Protein AF-0000000072253748 (afdb_homodimer)

Nearest PDB structures (foldseek):
  5ca9-assembly1_A  TM=7.718E-01  e=3.850E-28  Candida albicans SC5314
  5ca8-assembly1_A  TM=3.790E-01  e=5.786E-26  Candida albicans SC5314
  8r1a-assembly1_A  TM=4.285E-01  e=2.400E-09  Homo sapiens
  2b8w-assembly1_B  TM=6.652E-01  e=2.259E-06  Homo sapiens
  2b92-assembly1_B  TM=6.775E-01  e=3.534E-06  Homo sapiens

Structure (mmCIF, N/CA/C/O backbone):
data_AF-0000000072253748-model_v1
#
loop_
_entity.id
_entity.type
_entity.pdbx_description
1 polymer 'Protein SEY1 homolog'
#
loop_
_atom_site.group_PDB
_atom_site.id
_atom_site.type_symbol
_atom_site.label_atom_id
_atom_site.label_alt_id
_atom_site.label_comp_id
_atom_site.label_asym_id
_atom_site.label_entity_id
_atom_site.label_seq_id
_atom_site.pdbx_PDB_ins_code
_atom_site.Cartn_x
_atom_site.Cartn_y
_atom_site.Cartn_z
_atom_site.occupancy
_atom_site.B_iso_or_equiv
_atom_site.auth_seq_id
_atom_site.auth_comp_id
_atom_site.auth_asym_id
_atom_site.auth_atom_id
_atom_site.pdbx_PDB_model_num
ATOM 1 N N . MET A 1 1 ? 25.328 -43.688 2.434 1 26.34 1 MET A N 1
ATOM 2 C CA . MET A 1 1 ? 26.219 -44.625 1.744 1 26.34 1 MET A CA 1
ATOM 3 C C . MET A 1 1 ? 26.547 -44.125 0.342 1 26.34 1 MET A C 1
ATOM 5 O O . MET A 1 1 ? 25.719 -43.469 -0.3 1 26.34 1 MET A O 1
ATOM 9 N N . ASP A 1 2 ? 27.859 -44.031 0.056 1 29.77 2 ASP A N 1
ATOM 10 C CA . ASP A 1 2 ? 28.844 -43.562 -0.924 1 29.77 2 ASP A CA 1
ATOM 11 C C . ASP A 1 2 ? 28.625 -44.25 -2.277 1 29.77 2 ASP A C 1
ATOM 13 O O . ASP A 1 2 ? 29.281 -45.25 -2.592 1 29.77 2 ASP A O 1
ATOM 17 N N . SER A 1 3 ? 27.453 -44.375 -2.635 1 33.81 3 SER A N 1
ATOM 18 C CA . SER A 1 3 ? 27.125 -44.969 -3.918 1 33.81 3 SER A CA 1
ATOM 19 C C . SER A 1 3 ? 27.875 -44.281 -5.062 1 33.81 3 SER A C 1
ATOM 21 O O . SER A 1 3 ? 27.75 -44.719 -6.219 1 33.81 3 SER A O 1
ATOM 23 N N . ASN A 1 4 ? 28.453 -43.125 -4.762 1 35.62 4 ASN A N 1
ATOM 24 C CA . ASN A 1 4 ? 29.094 -42.25 -5.754 1 35.62 4 ASN A CA 1
ATOM 25 C C . ASN A 1 4 ? 30.422 -42.844 -6.234 1 35.62 4 ASN A C 1
ATOM 27 O O . ASN A 1 4 ? 31.031 -42.344 -7.18 1 35.62 4 ASN A O 1
ATOM 31 N N . GLN A 1 5 ? 31.234 -43.469 -5.355 1 36.19 5 GLN A N 1
ATOM 32 C CA . GLN A 1 5 ? 32.625 -43.844 -5.621 1 36.19 5 GLN A CA 1
ATOM 33 C C . GLN A 1 5 ? 32.688 -44.938 -6.695 1 36.19 5 GLN A C 1
ATOM 35 O O . GLN A 1 5 ? 33.719 -45.062 -7.363 1 36.19 5 GLN A O 1
ATOM 40 N N . ASN A 1 6 ? 31.875 -46.031 -6.637 1 34.84 6 ASN A N 1
ATOM 41 C CA . ASN A 1 6 ? 32.031 -47.219 -7.484 1 34.84 6 ASN A CA 1
ATOM 42 C C . ASN A 1 6 ? 31.781 -46.875 -8.953 1 34.84 6 ASN A C 1
ATOM 44 O O . ASN A 1 6 ? 31.688 -47.781 -9.789 1 34.84 6 ASN A O 1
ATOM 48 N N . ARG A 1 7 ? 31.422 -45.594 -9.281 1 41.78 7 ARG A N 1
ATOM 49 C CA . ARG A 1 7 ? 30.953 -45.344 -10.641 1 41.78 7 ARG A CA 1
ATOM 50 C C . ARG A 1 7 ? 32.125 -45.031 -11.562 1 41.78 7 ARG A C 1
ATOM 52 O O . ARG A 1 7 ? 31.922 -44.719 -12.742 1 41.78 7 ARG A O 1
ATOM 59 N N . SER A 1 8 ? 33.188 -44.812 -11.125 1 44.25 8 SER A N 1
ATOM 60 C CA . SER A 1 8 ? 34.312 -44.5 -11.992 1 44.25 8 SER A CA 1
ATOM 61 C C . SER A 1 8 ? 34.656 -45.656 -12.906 1 44.25 8 SER A C 1
ATOM 63 O O . SER A 1 8 ? 35.062 -45.469 -14.055 1 44.25 8 SER A O 1
ATOM 65 N N . SER A 1 9 ? 34.625 -46.875 -12.414 1 47.03 9 SER A N 1
ATOM 66 C CA . SER A 1 9 ? 35.125 -47.969 -13.242 1 47.03 9 SER A CA 1
ATOM 67 C C . SER A 1 9 ? 34.188 -48.281 -14.383 1 47.03 9 SER A C 1
ATOM 69 O O . SER A 1 9 ? 34.531 -49.031 -15.305 1 47.03 9 SER A O 1
ATOM 71 N N . SER A 1 10 ? 33 -47.812 -14.344 1 61.09 10 SER A N 1
ATOM 72 C CA . SER A 1 10 ? 31.938 -48.344 -15.203 1 61.09 10 SER A CA 1
ATOM 73 C C . SER A 1 10 ? 31.766 -47.5 -16.453 1 61.09 10 SER A C 1
ATOM 75 O O . SER A 1 10 ? 30.891 -47.781 -17.281 1 61.09 10 SER A O 1
ATOM 77 N N . GLY A 1 11 ? 32.719 -46.594 -16.891 1 84.06 11 GLY A N 1
ATOM 78 C CA . GLY A 1 11 ? 32.656 -45.781 -18.094 1 84.06 11 GLY A CA 1
ATOM 79 C C . GLY A 1 11 ? 31.562 -44.719 -18.031 1 84.06 11 GLY A C 1
ATOM 80 O O . GLY A 1 11 ? 31.062 -44.281 -19.078 1 84.06 11 GLY A O 1
ATOM 81 N N . LEU A 1 12 ? 31.062 -44.406 -16.812 1 94.12 12 LEU A N 1
ATOM 82 C CA . LEU A 1 12 ? 30.031 -43.406 -16.625 1 94.12 12 LEU A CA 1
ATOM 83 C C . LEU A 1 12 ? 30.438 -42.406 -15.531 1 94.12 12 LEU A C 1
ATOM 85 O O . LEU A 1 12 ? 31.219 -42.75 -14.633 1 94.12 12 LEU A O 1
ATOM 89 N N . VAL A 1 13 ? 30 -41.125 -15.57 1 95.5 13 VAL A N 1
ATOM 90 C CA . VAL A 1 13 ? 30.25 -40.125 -14.547 1 95.5 13 VAL A CA 1
ATOM 91 C C . VAL A 1 13 ? 29 -39.281 -14.344 1 95.5 13 VAL A C 1
ATOM 93 O O . VAL A 1 13 ? 28.297 -38.969 -15.305 1 95.5 13 VAL A O 1
ATOM 96 N N . GLU A 1 14 ? 28.688 -39 -13.102 1 96.12 14 GLU A N 1
ATOM 97 C CA . GLU A 1 14 ? 27.625 -38.062 -12.781 1 96.12 14 GLU A CA 1
ATOM 98 C C . GLU A 1 14 ? 28.094 -36.594 -12.914 1 96.12 14 GLU A C 1
ATOM 100 O O . GLU A 1 14 ? 29.016 -36.188 -12.211 1 96.12 14 GLU A O 1
ATOM 105 N N . ILE A 1 15 ? 27.5 -35.844 -13.75 1 96.19 15 ILE A N 1
ATOM 106 C CA . ILE A 1 15 ? 27.938 -34.469 -14 1 96.19 15 ILE A CA 1
ATOM 107 C C . ILE A 1 15 ? 27.141 -33.5 -13.109 1 96.19 15 ILE A C 1
ATOM 109 O O . ILE A 1 15 ? 27.688 -32.531 -12.617 1 96.19 15 ILE A O 1
ATOM 113 N N . ILE A 1 16 ? 25.859 -33.75 -13 1 96.69 16 ILE A N 1
ATOM 114 C CA . ILE A 1 16 ? 24.984 -32.969 -12.141 1 96.69 16 ILE A CA 1
ATOM 115 C C . ILE A 1 16 ? 24.234 -33.875 -11.18 1 96.69 16 ILE A C 1
ATOM 117 O O . ILE A 1 16 ? 23.594 -34.844 -11.602 1 96.69 16 ILE A O 1
ATOM 121 N N . SER A 1 17 ? 24.219 -33.594 -9.984 1 93.81 17 SER A N 1
ATOM 122 C CA . SER A 1 17 ? 23.609 -34.438 -8.961 1 93.81 17 SER A CA 1
ATOM 123 C C . SER A 1 17 ? 22.109 -34.156 -8.859 1 93.81 17 SER A C 1
ATOM 125 O O . SER A 1 17 ? 21.594 -33.219 -9.469 1 93.81 17 SER A O 1
ATOM 127 N N . TYR A 1 18 ? 21.469 -35 -8.062 1 88.62 18 TYR A N 1
ATOM 128 C CA . TYR A 1 18 ? 20.047 -34.906 -7.766 1 88.62 18 TYR A CA 1
ATOM 129 C C . TYR A 1 18 ? 19.703 -33.594 -7.074 1 88.62 18 TYR A C 1
ATOM 131 O O . TYR A 1 18 ? 18.609 -33.031 -7.262 1 88.62 18 TYR A O 1
ATOM 139 N N . THR A 1 19 ? 20.672 -33 -6.355 1 90.06 19 THR A N 1
ATOM 140 C CA . THR A 1 19 ? 20.5 -31.75 -5.617 1 90.06 19 THR A CA 1
ATOM 141 C C . THR A 1 19 ? 21.031 -30.578 -6.418 1 90.06 19 THR A C 1
ATOM 143 O O . THR A 1 19 ? 21.297 -29.516 -5.855 1 90.06 19 THR A O 1
ATOM 146 N N . GLU A 1 20 ? 21.375 -30.781 -7.727 1 91.56 20 GLU A N 1
ATOM 147 C CA . GLU A 1 20 ? 21.688 -29.75 -8.703 1 91.56 20 GLU A CA 1
ATOM 148 C C . GLU A 1 20 ? 23.125 -29.234 -8.516 1 91.56 20 GLU A C 1
ATOM 150 O O . GLU A 1 20 ? 23.406 -28.078 -8.805 1 91.56 20 GLU A O 1
ATOM 155 N N . GLU A 1 21 ? 23.984 -30.094 -7.992 1 94.31 21 GLU A N 1
ATOM 156 C CA . GLU A 1 21 ? 25.391 -29.75 -7.867 1 94.31 21 GLU A CA 1
ATOM 157 C C . GLU A 1 21 ? 26.188 -30.203 -9.086 1 94.31 21 GLU A C 1
ATOM 159 O O . GLU A 1 21 ? 26.016 -31.328 -9.555 1 94.31 21 GLU A O 1
ATOM 164 N N . PHE A 1 22 ? 27.016 -29.359 -9.578 1 96.56 22 PHE A N 1
ATOM 165 C CA . PHE A 1 22 ? 27.859 -29.688 -10.727 1 96.56 22 PHE A CA 1
ATOM 166 C C . PHE A 1 22 ? 29.172 -30.297 -10.273 1 96.56 22 PHE A C 1
ATOM 168 O O . PHE A 1 22 ? 29.906 -29.719 -9.469 1 96.56 22 PHE A O 1
ATOM 175 N N . HIS A 1 23 ? 29.516 -31.438 -10.852 1 95.56 23 HIS A N 1
ATOM 176 C CA . HIS A 1 23 ? 30.734 -32.125 -10.469 1 95.56 23 HIS A CA 1
ATOM 177 C C . HIS A 1 23 ? 31.844 -31.891 -11.477 1 95.56 23 HIS A C 1
ATOM 179 O O . HIS A 1 23 ? 32.156 -32.75 -12.297 1 95.56 23 HIS A O 1
ATOM 185 N N . ARG A 1 24 ? 32.531 -30.844 -11.336 1 93.75 24 ARG A N 1
ATOM 186 C CA . ARG A 1 24 ? 33.562 -30.422 -12.297 1 93.75 24 ARG A CA 1
ATOM 187 C C . ARG A 1 24 ? 34.75 -31.359 -12.273 1 93.75 24 ARG A C 1
ATOM 189 O O . ARG A 1 24 ? 35.219 -31.797 -13.328 1 93.75 24 ARG A O 1
ATOM 196 N N . GLU A 1 25 ? 35.281 -31.688 -11.133 1 93.62 25 GLU A N 1
ATOM 197 C CA . GLU A 1 25 ? 36.5 -32.5 -11 1 93.62 25 GLU A CA 1
ATOM 198 C C . GLU A 1 25 ? 36.281 -33.906 -11.547 1 93.62 25 GLU A C 1
ATOM 200 O O . GLU A 1 25 ? 37.125 -34.469 -12.219 1 93.62 25 GLU A O 1
ATOM 205 N N . ASP A 1 26 ? 35.094 -34.375 -11.242 1 94.5 26 ASP A N 1
ATOM 206 C CA . ASP A 1 26 ? 34.781 -35.719 -11.734 1 94.5 26 ASP A CA 1
ATOM 207 C C . ASP A 1 26 ? 34.688 -35.719 -13.266 1 94.5 26 ASP A C 1
ATOM 209 O O . ASP A 1 26 ? 35.125 -36.688 -13.906 1 94.5 26 ASP A O 1
ATOM 213 N N . LEU A 1 27 ? 34.125 -34.719 -13.836 1 95.19 27 LEU A N 1
ATOM 214 C CA . LEU A 1 27 ? 34 -34.625 -15.289 1 95.19 27 LEU A CA 1
ATOM 215 C C . LEU A 1 27 ? 35.375 -34.531 -15.938 1 95.19 27 LEU A C 1
ATOM 217 O O . LEU A 1 27 ? 35.656 -35.188 -16.953 1 95.19 27 LEU A O 1
ATOM 221 N N . LEU A 1 28 ? 36.281 -33.719 -15.398 1 93.31 28 LEU A N 1
ATOM 222 C CA . LEU A 1 28 ? 37.625 -33.562 -15.938 1 93.31 28 LEU A CA 1
ATOM 223 C C . LEU A 1 28 ? 38.406 -34.875 -15.898 1 93.31 28 LEU A C 1
ATOM 225 O O . LEU A 1 28 ? 39.062 -35.219 -16.875 1 93.31 28 LEU A O 1
ATOM 229 N N . ARG A 1 29 ? 38.281 -35.531 -14.789 1 92.75 29 ARG A N 1
ATOM 230 C CA . ARG A 1 29 ? 38.938 -36.812 -14.656 1 92.75 29 ARG A CA 1
ATOM 231 C C . ARG A 1 29 ? 38.406 -37.812 -15.695 1 92.75 29 ARG A C 1
ATOM 233 O O . ARG A 1 29 ? 39.188 -38.562 -16.297 1 92.75 29 ARG A O 1
ATOM 240 N N . PHE A 1 30 ? 37.156 -37.781 -15.875 1 94.12 30 PHE A N 1
ATOM 241 C CA . PHE A 1 30 ? 36.5 -38.688 -16.844 1 94.12 30 PHE A CA 1
ATOM 242 C C . PHE A 1 30 ? 37 -38.406 -18.25 1 94.12 30 PHE A C 1
ATOM 244 O O . PHE A 1 30 ? 37.344 -39.312 -19 1 94.12 30 PHE A O 1
ATOM 251 N N . LEU A 1 31 ? 37.094 -37.156 -18.672 1 93.25 31 LEU A N 1
ATOM 252 C CA . LEU A 1 31 ? 37.531 -36.781 -20 1 93.25 31 LEU A CA 1
ATOM 253 C C . LEU A 1 31 ? 39 -37.188 -20.234 1 93.25 31 LEU A C 1
ATOM 255 O O . LEU A 1 31 ? 39.344 -37.594 -21.328 1 93.25 31 LEU A O 1
ATOM 259 N N . HIS A 1 32 ? 39.75 -37.125 -19.203 1 91.44 32 HIS A N 1
ATOM 260 C CA . HIS A 1 32 ? 41.156 -37.5 -19.281 1 91.44 32 HIS A CA 1
ATOM 261 C C . HIS A 1 32 ? 41.312 -39.031 -19.391 1 91.44 32 HIS A C 1
ATOM 263 O O . HIS A 1 32 ? 42.125 -39.531 -20.172 1 91.44 32 HIS A O 1
ATOM 269 N N . GLU A 1 33 ? 40.531 -39.688 -18.578 1 91.31 33 GLU A N 1
ATOM 270 C CA . GLU A 1 33 ? 40.594 -41.156 -18.547 1 91.31 33 GLU A CA 1
ATOM 271 C C . GLU A 1 33 ? 40.219 -41.719 -19.906 1 91.31 33 GLU A C 1
ATOM 273 O O . GLU A 1 33 ? 40.781 -42.75 -20.297 1 91.31 33 GLU A O 1
ATOM 278 N N . HIS A 1 34 ? 39.344 -41.094 -20.609 1 91.19 34 HIS A N 1
ATOM 279 C CA . HIS A 1 34 ? 38.875 -41.625 -21.891 1 91.19 34 HIS A CA 1
ATOM 280 C C . HIS A 1 34 ? 39.594 -40.938 -23.062 1 91.19 34 HIS A C 1
ATOM 282 O O . HIS A 1 34 ? 39.156 -41.094 -24.203 1 91.19 34 HIS A O 1
ATOM 288 N N . ARG A 1 35 ? 40.562 -40.094 -22.844 1 90 35 ARG A N 1
ATOM 289 C CA . ARG A 1 35 ? 41.406 -39.406 -23.797 1 90 35 ARG A CA 1
ATOM 290 C C . ARG A 1 35 ? 40.594 -38.531 -24.734 1 90 35 ARG A C 1
ATOM 292 O O . ARG A 1 35 ? 40.875 -38.438 -25.922 1 90 35 ARG A O 1
ATOM 299 N N . LEU A 1 36 ? 39.594 -38.031 -24.219 1 90.12 36 LEU A N 1
ATOM 300 C CA . LEU A 1 36 ? 38.75 -37.156 -25.016 1 90.12 36 LEU A CA 1
ATOM 301 C C . LEU A 1 36 ? 39.344 -35.75 -25.125 1 90.12 36 LEU A C 1
ATOM 303 O O . LEU A 1 36 ? 39.125 -35.062 -26.109 1 90.12 36 LEU A O 1
ATOM 307 N N . HIS A 1 37 ? 40.188 -35.438 -24.172 1 85.88 37 HIS A N 1
ATOM 308 C CA . HIS A 1 37 ? 40.781 -34.125 -24.141 1 85.88 37 HIS A CA 1
ATOM 309 C C . HIS A 1 37 ? 41.719 -33.906 -25.312 1 85.88 37 HIS A C 1
ATOM 311 O O . HIS A 1 37 ? 42 -32.781 -25.703 1 85.88 37 HIS A O 1
ATOM 317 N N . GLU A 1 38 ? 42.094 -34.969 -26 1 88.88 38 GLU A N 1
ATOM 318 C CA . GLU A 1 38 ? 43.031 -34.875 -27.109 1 88.88 38 GLU A CA 1
ATOM 319 C C . GLU A 1 38 ? 42.312 -34.844 -28.453 1 88.88 38 GLU A C 1
ATOM 321 O O . GLU A 1 38 ? 42.969 -34.719 -29.5 1 88.88 38 GLU A O 1
ATOM 326 N N . ARG A 1 39 ? 41.062 -34.812 -28.484 1 90.94 39 ARG A N 1
ATOM 327 C CA . ARG A 1 39 ? 40.312 -35 -29.734 1 90.94 39 ARG A CA 1
ATOM 328 C C . ARG A 1 39 ? 39.969 -33.656 -30.375 1 90.94 39 ARG A C 1
ATOM 330 O O . ARG A 1 39 ? 39.406 -33.594 -31.469 1 90.94 39 ARG A O 1
ATOM 337 N N . GLY A 1 40 ? 40.312 -32.625 -29.719 1 91.5 40 GLY A N 1
ATOM 338 C CA . GLY A 1 40 ? 40 -31.312 -30.281 1 91.5 40 GLY A CA 1
ATOM 339 C C . GLY A 1 40 ? 38.5 -31.109 -30.531 1 91.5 40 GLY A C 1
ATOM 340 O O . GLY A 1 40 ? 37.688 -31.234 -29.609 1 91.5 40 GLY A O 1
ATOM 341 N N . LEU A 1 41 ? 38.219 -31.078 -31.922 1 91.5 41 LEU A N 1
ATOM 342 C CA . LEU A 1 41 ? 36.812 -30.828 -32.281 1 91.5 41 LEU A CA 1
ATOM 343 C C . LEU A 1 41 ? 36.188 -32.094 -32.812 1 91.5 41 LEU A C 1
ATOM 345 O O . LEU A 1 41 ? 35 -32.094 -33.219 1 91.5 41 LEU A O 1
ATOM 349 N N . GLN A 1 42 ? 36.844 -33.188 -32.656 1 90.88 42 GLN A N 1
ATOM 350 C CA . GLN A 1 42 ? 36.375 -34.438 -33.25 1 90.88 42 GLN A CA 1
ATOM 351 C C . GLN A 1 42 ? 35.594 -35.281 -32.25 1 90.88 42 GLN A C 1
ATOM 353 O O . GLN A 1 42 ? 36 -36.406 -31.906 1 90.88 42 GLN A O 1
ATOM 358 N N . TYR A 1 43 ? 34.562 -34.781 -31.766 1 93.19 43 TYR A N 1
ATOM 359 C CA . TYR A 1 43 ? 33.656 -35.5 -30.891 1 93.19 43 TYR A CA 1
ATOM 360 C C . TYR A 1 43 ? 32.219 -35.031 -31.094 1 93.19 43 TYR A C 1
ATOM 362 O O . TYR A 1 43 ? 31.984 -34 -31.719 1 93.19 43 TYR A O 1
ATOM 370 N N . HIS A 1 44 ? 31.25 -35.812 -30.734 1 94.88 44 HIS A N 1
ATOM 371 C CA . HIS A 1 44 ? 29.828 -35.5 -30.812 1 94.88 44 HIS A CA 1
ATOM 372 C C . HIS A 1 44 ? 29.156 -35.625 -29.453 1 94.88 44 HIS A C 1
ATOM 374 O O . HIS A 1 44 ? 29.656 -36.344 -28.562 1 94.88 44 HIS A O 1
ATOM 380 N N . THR A 1 45 ? 28.141 -34.875 -29.25 1 96.12 45 THR A N 1
ATOM 381 C CA . THR A 1 45 ? 27.391 -34.938 -28 1 96.12 45 THR A CA 1
ATOM 382 C C . THR A 1 45 ? 25.938 -35.281 -28.25 1 96.12 45 THR A C 1
ATOM 384 O O . THR A 1 45 ? 25.281 -34.688 -29.109 1 96.12 45 THR A O 1
ATOM 387 N N . VAL A 1 46 ? 25.422 -36.312 -27.562 1 98 46 VAL A N 1
ATOM 388 C CA . VAL A 1 46 ? 24.031 -36.75 -27.641 1 98 46 VAL A CA 1
ATOM 389 C C . VAL A 1 46 ? 23.422 -36.75 -26.234 1 98 46 VAL A C 1
ATOM 391 O O . VAL A 1 46 ? 24.078 -37.125 -25.266 1 98 46 VAL A O 1
ATOM 394 N N . ALA A 1 47 ? 22.234 -36.281 -26.125 1 98.25 47 ALA A N 1
ATOM 395 C CA . ALA A 1 47 ? 21.5 -36.344 -24.875 1 98.25 47 ALA A CA 1
ATOM 396 C C . ALA A 1 47 ? 20.125 -36.969 -25.062 1 98.25 47 ALA A C 1
ATOM 398 O O . ALA A 1 47 ? 19.594 -36.969 -26.172 1 98.25 47 ALA A O 1
ATOM 399 N N . VAL A 1 48 ? 19.609 -37.562 -24 1 98.31 48 VAL A N 1
ATOM 400 C CA . VAL A 1 48 ? 18.297 -38.188 -24.109 1 98.31 48 VAL A CA 1
ATOM 401 C C . VAL A 1 48 ? 17.359 -37.594 -23.062 1 98.31 48 VAL A C 1
ATOM 403 O O . VAL A 1 48 ? 17.734 -37.438 -21.891 1 98.31 48 VAL A O 1
ATOM 406 N N . LEU A 1 49 ? 16.234 -37.188 -23.484 1 97.06 49 LEU A N 1
ATOM 407 C CA . LEU A 1 49 ? 15.148 -36.656 -22.656 1 97.06 49 LEU A CA 1
ATOM 408 C C . LEU A 1 49 ? 13.914 -37.562 -22.766 1 97.06 49 LEU A C 1
ATOM 410 O O . LEU A 1 49 ? 13.664 -38.156 -23.812 1 97.06 49 LEU A O 1
ATOM 414 N N . GLY A 1 50 ? 13.195 -37.656 -21.703 1 96.5 50 GLY A N 1
ATOM 415 C CA . GLY A 1 50 ? 11.977 -38.469 -21.688 1 96.5 50 GLY A CA 1
ATOM 416 C C . GLY A 1 50 ? 11.422 -38.656 -20.281 1 96.5 50 GLY A C 1
ATOM 417 O O . GLY A 1 50 ? 12.078 -38.312 -19.297 1 96.5 50 GLY A O 1
ATOM 418 N N . CYS A 1 51 ? 10.258 -39.25 -20.266 1 94.75 51 CYS A N 1
ATOM 419 C CA . CYS A 1 51 ? 9.602 -39.406 -18.969 1 94.75 51 CYS A CA 1
ATOM 420 C C . CYS A 1 51 ? 10.219 -40.562 -18.203 1 94.75 51 CYS A C 1
ATOM 422 O O . CYS A 1 51 ? 11 -41.344 -18.75 1 94.75 51 CYS A O 1
ATOM 424 N N . GLN A 1 52 ? 9.922 -40.625 -16.953 1 91.38 52 GLN A N 1
ATOM 425 C CA . GLN A 1 52 ? 10.406 -41.719 -16.094 1 91.38 52 GLN A CA 1
ATOM 426 C C . GLN A 1 52 ? 9.93 -43.062 -16.594 1 91.38 52 GLN A C 1
ATOM 428 O O . GLN A 1 52 ? 8.773 -43.219 -16.984 1 91.38 52 GLN A O 1
ATOM 433 N N . SER A 1 53 ? 10.781 -44 -16.672 1 88.69 53 SER A N 1
ATOM 434 C CA . SER A 1 53 ? 10.523 -45.406 -17.016 1 88.69 53 SER A CA 1
ATOM 435 C C . SER A 1 53 ? 10.164 -45.562 -18.484 1 88.69 53 SER A C 1
ATOM 437 O O . SER A 1 53 ? 9.414 -46.438 -18.859 1 88.69 53 SER A O 1
ATOM 439 N N . SER A 1 54 ? 10.648 -44.656 -19.297 1 91.31 54 SER A N 1
ATOM 440 C CA . SER A 1 54 ? 10.375 -44.75 -20.719 1 91.31 54 SER A CA 1
ATOM 441 C C . SER A 1 54 ? 11.438 -45.562 -21.438 1 91.31 54 SER A C 1
ATOM 443 O O . SER A 1 54 ? 11.359 -45.781 -22.641 1 91.31 54 SER A O 1
ATOM 445 N N . GLY A 1 55 ? 12.516 -45.969 -20.703 1 93.5 55 GLY A N 1
ATOM 446 C CA . GLY A 1 55 ? 13.562 -46.781 -21.297 1 93.5 55 GLY A CA 1
ATOM 447 C C . GLY A 1 55 ? 14.688 -45.969 -21.906 1 93.5 55 GLY A C 1
ATOM 448 O O . GLY A 1 55 ? 15.305 -46.375 -22.875 1 93.5 55 GLY A O 1
ATOM 449 N N . LYS A 1 56 ? 14.906 -44.844 -21.438 1 96.38 56 LYS A N 1
ATOM 450 C CA . LYS A 1 56 ? 15.953 -43.969 -21.953 1 96.38 56 LYS A CA 1
ATOM 451 C C . LYS A 1 56 ? 17.312 -44.656 -21.891 1 96.38 56 LYS A C 1
ATOM 453 O O . LYS A 1 56 ? 18.016 -44.75 -22.906 1 96.38 56 LYS A O 1
ATOM 458 N N . SER A 1 57 ? 17.641 -45.156 -20.703 1 96.12 57 SER A N 1
ATOM 459 C CA . SER A 1 57 ? 18.953 -45.781 -20.516 1 96.12 57 SER A CA 1
ATOM 460 C C . SER A 1 57 ? 19.078 -47.062 -21.344 1 96.12 57 SER A C 1
ATOM 462 O O . SER A 1 57 ? 20.141 -47.344 -21.875 1 96.12 57 SER A O 1
ATOM 464 N N . THR A 1 58 ? 18.016 -47.75 -21.438 1 94.88 58 THR A N 1
ATOM 465 C CA . THR A 1 58 ? 18 -48.969 -22.266 1 94.88 58 THR A CA 1
ATOM 466 C C . THR A 1 58 ? 18.297 -48.625 -23.719 1 94.88 58 THR A C 1
ATOM 468 O O . THR A 1 58 ? 19.062 -49.312 -24.391 1 94.88 58 THR A O 1
ATOM 471 N N . LEU A 1 59 ? 17.625 -47.594 -24.156 1 96.81 59 LEU A N 1
ATOM 472 C CA . LEU A 1 59 ? 17.828 -47.156 -25.531 1 96.81 59 LEU A CA 1
ATOM 473 C C . LEU A 1 59 ? 19.281 -46.75 -25.766 1 96.81 59 LEU A C 1
ATOM 475 O O . LEU A 1 59 ? 19.891 -47.125 -26.766 1 96.81 59 LEU A O 1
ATOM 479 N N . LEU A 1 60 ? 19.812 -46 -24.891 1 97.56 60 LEU A N 1
ATOM 480 C CA . LEU A 1 60 ? 21.188 -45.531 -25.031 1 97.56 60 LEU A CA 1
ATOM 481 C C . LEU A 1 60 ? 22.172 -46.688 -25.047 1 97.56 60 LEU A C 1
ATOM 483 O O . LEU A 1 60 ? 23.109 -46.719 -25.844 1 97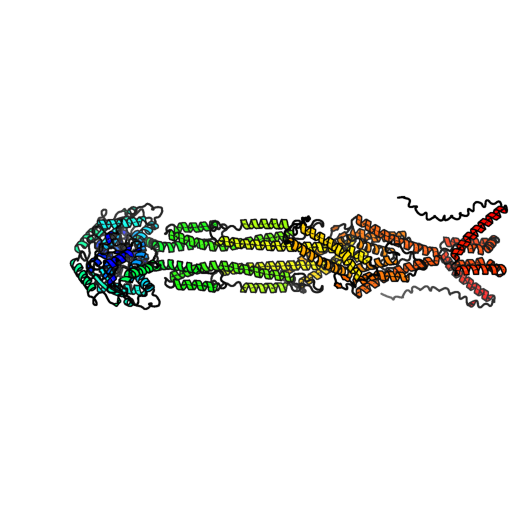.56 60 LEU A O 1
ATOM 487 N N . ASN A 1 61 ? 21.984 -47.656 -24.172 1 96.25 61 ASN A N 1
ATOM 488 C CA . ASN A 1 61 ? 22.844 -48.812 -24.156 1 96.25 61 ASN A CA 1
ATOM 489 C C . ASN A 1 61 ? 22.781 -49.594 -25.469 1 96.25 61 ASN A C 1
ATOM 491 O O . ASN A 1 61 ? 23.797 -50.125 -25.922 1 96.25 61 ASN A O 1
ATOM 495 N N . CYS A 1 62 ? 21.641 -49.656 -26 1 96.06 62 CYS A N 1
ATOM 496 C CA . CYS A 1 62 ? 21.438 -50.344 -27.266 1 96.06 62 CYS A CA 1
ATOM 497 C C . CYS A 1 62 ? 22.125 -49.594 -28.406 1 96.06 62 CYS A C 1
ATOM 499 O O . CYS A 1 62 ? 22.703 -50.219 -29.297 1 96.06 62 CYS A O 1
ATOM 501 N N . LEU A 1 63 ? 22.047 -48.344 -28.422 1 97.19 63 LEU A N 1
ATOM 502 C CA . LEU A 1 63 ? 22.531 -47.531 -29.531 1 97.19 63 LEU A CA 1
ATOM 503 C C . LEU A 1 63 ? 24.047 -47.344 -29.453 1 97.19 63 LEU A C 1
ATOM 505 O O . LEU A 1 63 ? 24.734 -47.344 -30.469 1 97.19 63 LEU A O 1
ATOM 509 N N . PHE A 1 64 ? 24.625 -47.188 -28.219 1 97.19 64 PHE A N 1
ATOM 510 C CA . PHE A 1 64 ? 25.984 -46.688 -28.109 1 97.19 64 PHE A CA 1
ATOM 511 C C . PHE A 1 64 ? 26.875 -47.656 -27.344 1 97.19 64 PHE A C 1
ATOM 513 O O . PHE A 1 64 ? 28.062 -47.438 -27.172 1 97.19 64 PHE A O 1
ATOM 520 N N . GLY A 1 65 ? 26.297 -48.719 -26.844 1 95.56 65 GLY A N 1
ATOM 521 C CA . GLY A 1 65 ? 27.062 -49.688 -26.094 1 95.56 65 GLY A CA 1
ATOM 522 C C . GLY A 1 65 ? 27.5 -49.219 -24.719 1 95.56 65 GLY A C 1
ATOM 523 O O . GLY A 1 65 ? 28.531 -49.625 -24.219 1 95.56 65 GLY A O 1
ATOM 524 N N . THR A 1 66 ? 26.781 -48.281 -24.203 1 95.38 66 THR A N 1
ATOM 525 C CA . THR A 1 66 ? 27.031 -47.812 -22.844 1 95.38 66 THR A CA 1
ATOM 526 C C . THR A 1 66 ? 26.453 -48.781 -21.812 1 95.38 66 THR A C 1
ATOM 528 O O . THR A 1 66 ? 25.875 -49.781 -22.172 1 95.38 66 THR A O 1
ATOM 531 N N . ASN A 1 67 ? 26.734 -48.469 -20.5 1 94.12 67 ASN A N 1
ATOM 532 C CA . ASN A 1 67 ? 26.25 -49.344 -19.438 1 94.12 67 ASN A CA 1
ATOM 533 C C . ASN A 1 67 ? 25.484 -48.562 -18.375 1 94.12 67 ASN A C 1
ATOM 535 O O . ASN A 1 67 ? 25.781 -48.688 -17.172 1 94.12 67 ASN A O 1
ATOM 539 N N . PHE A 1 68 ? 24.625 -47.75 -18.844 1 95.5 68 PHE A N 1
ATOM 540 C CA . PHE A 1 68 ? 23.781 -47.031 -17.891 1 95.5 68 PHE A CA 1
ATOM 541 C C . PHE A 1 68 ? 22.875 -47.969 -17.141 1 95.5 68 PHE A C 1
ATOM 543 O O . PHE A 1 68 ? 22.359 -48.938 -17.703 1 95.5 68 PHE A O 1
ATOM 550 N N . PRO A 1 69 ? 22.656 -47.688 -15.875 1 92.81 69 PRO A N 1
ATOM 551 C CA . PRO A 1 69 ? 21.719 -48.531 -15.125 1 92.81 69 PRO A CA 1
ATOM 552 C C . PRO A 1 69 ? 20.297 -48.469 -15.688 1 92.81 69 PRO A C 1
ATOM 554 O O . PRO A 1 69 ? 19.828 -47.406 -16.109 1 92.81 69 PRO A O 1
ATOM 557 N N . THR A 1 70 ? 19.641 -49.562 -15.797 1 92.06 70 THR A N 1
ATOM 558 C CA . THR A 1 70 ? 18.281 -49.656 -16.328 1 92.06 70 THR A CA 1
ATOM 559 C C . THR A 1 70 ? 17.328 -50.188 -15.266 1 92.06 70 THR A C 1
ATOM 561 O O . THR A 1 70 ? 17.75 -50.812 -14.297 1 92.06 70 THR A O 1
ATOM 564 N N . MET A 1 71 ? 16.094 -49.969 -15.398 1 86.06 71 MET A N 1
ATOM 565 C CA . MET A 1 71 ? 15.055 -50.406 -14.469 1 86.06 71 MET A CA 1
ATOM 566 C C . MET A 1 71 ? 14.75 -51.875 -14.656 1 86.06 71 MET A C 1
ATOM 568 O O . MET A 1 71 ? 14.711 -52.375 -15.789 1 86.06 71 MET A O 1
ATOM 572 N N . ASP A 1 72 ? 14.578 -52.469 -13.5 1 85.19 72 ASP A N 1
ATOM 573 C CA . ASP A 1 72 ? 14.109 -53.844 -13.523 1 85.19 72 ASP A CA 1
ATOM 574 C C . ASP A 1 72 ? 12.609 -53.938 -13.25 1 85.19 72 ASP A C 1
ATOM 576 O O . ASP A 1 72 ? 12.18 -53.844 -12.094 1 85.19 72 ASP A O 1
ATOM 580 N N . ALA A 1 73 ? 11.883 -54.188 -14.312 1 81.25 73 ALA A N 1
ATOM 581 C CA . ALA A 1 73 ? 10.43 -54.156 -14.227 1 81.25 73 ALA A CA 1
ATOM 582 C C . ALA A 1 73 ? 9.906 -55.281 -13.336 1 81.25 73 ALA A C 1
ATOM 584 O O . ALA A 1 73 ? 8.805 -55.188 -12.789 1 81.25 73 ALA A O 1
ATOM 585 N N . SER A 1 74 ? 10.656 -56.281 -13.172 1 83.88 74 SER A N 1
ATOM 586 C CA . SER A 1 74 ? 10.227 -57.438 -12.375 1 83.88 74 SER A CA 1
ATOM 587 C C . SER A 1 74 ? 10.156 -57.062 -10.891 1 83.88 74 SER A C 1
ATOM 589 O O . SER A 1 74 ? 9.438 -57.719 -10.125 1 83.88 74 SER A O 1
ATOM 591 N N . ILE A 1 75 ? 10.828 -56.062 -10.547 1 84.19 75 ILE A N 1
ATOM 592 C CA . ILE A 1 75 ? 10.82 -55.688 -9.133 1 84.19 75 ILE A CA 1
ATOM 593 C C . ILE A 1 75 ? 10.023 -54.406 -8.945 1 84.19 75 ILE A C 1
ATOM 595 O O . ILE A 1 75 ? 10.109 -53.75 -7.895 1 84.19 75 ILE A O 1
ATOM 599 N N . GLY A 1 76 ? 9.359 -54.031 -9.93 1 80.5 76 GLY A N 1
ATOM 600 C CA . GLY A 1 76 ? 8.508 -52.875 -9.812 1 80.5 76 GLY A CA 1
ATOM 601 C C . GLY A 1 76 ? 8.969 -51.719 -10.656 1 80.5 76 GLY A C 1
ATOM 602 O O . GLY A 1 76 ? 9.914 -51.844 -11.438 1 80.5 76 GLY A O 1
ATOM 603 N N . ARG A 1 77 ? 8.25 -50.625 -10.594 1 81.5 77 ARG A N 1
ATOM 604 C CA . ARG A 1 77 ? 8.578 -49.406 -11.32 1 81.5 77 ARG A CA 1
ATOM 605 C C . ARG A 1 77 ? 9.133 -48.344 -10.383 1 81.5 77 ARG A C 1
ATOM 607 O O . ARG A 1 77 ? 8.5 -48 -9.383 1 81.5 77 ARG A O 1
ATOM 614 N N . TYR A 1 78 ? 10.375 -47.938 -10.602 1 83 78 TYR A N 1
ATOM 615 C CA . TYR A 1 78 ? 11.031 -46.969 -9.727 1 83 78 TYR A CA 1
ATOM 616 C C . TYR A 1 78 ? 12.047 -46.125 -10.5 1 83 78 TYR A C 1
ATOM 618 O O . TYR A 1 78 ? 12.469 -46.531 -11.594 1 83 78 TYR A O 1
ATOM 626 N N . GLN A 1 79 ? 12.344 -45.062 -9.945 1 86.62 79 GLN A N 1
ATOM 627 C CA . GLN A 1 79 ? 13.312 -44.156 -10.57 1 86.62 79 GLN A CA 1
ATOM 628 C C . GLN A 1 79 ? 14.727 -44.719 -10.477 1 86.62 79 GLN A C 1
ATOM 630 O O . GLN A 1 79 ? 15.164 -45.125 -9.398 1 86.62 79 GLN A O 1
ATOM 635 N N . VAL A 1 80 ? 15.352 -44.656 -11.625 1 88.69 80 VAL A N 1
ATOM 636 C CA . VAL A 1 80 ? 16.703 -45.25 -11.641 1 88.69 80 VAL A CA 1
ATOM 637 C C . VAL A 1 80 ? 17.734 -44.125 -11.797 1 88.69 80 VAL A C 1
ATOM 639 O O . VAL A 1 80 ? 18.641 -44 -10.977 1 88.69 80 VAL A O 1
ATOM 642 N N . THR A 1 81 ? 17.578 -43.344 -12.852 1 90.94 81 THR A N 1
ATOM 643 C CA . THR A 1 81 ? 18.547 -42.281 -13.117 1 90.94 81 THR A CA 1
ATOM 644 C C . THR A 1 81 ? 18.219 -41.031 -12.312 1 90.94 81 THR A C 1
ATOM 646 O O . THR A 1 81 ? 17.125 -40.469 -12.445 1 90.94 81 THR A O 1
ATOM 649 N N . ARG A 1 82 ? 19.109 -40.719 -11.414 1 92.19 82 ARG A N 1
ATOM 650 C CA . ARG A 1 82 ? 19.016 -39.469 -10.664 1 92.19 82 ARG A CA 1
ATOM 651 C C . ARG A 1 82 ? 20.109 -38.5 -11.07 1 92.19 82 ARG A C 1
ATOM 653 O O . ARG A 1 82 ? 21.297 -38.844 -11.078 1 92.19 82 ARG A O 1
ATOM 660 N N . GLY A 1 83 ? 19.672 -37.281 -11.523 1 94.44 83 GLY A N 1
ATOM 661 C CA . GLY A 1 83 ? 20.641 -36.312 -12.008 1 94.44 83 GLY A CA 1
ATOM 662 C C . GLY A 1 83 ? 20.938 -36.469 -13.492 1 94.44 83 GLY A C 1
ATOM 663 O O . GLY A 1 83 ? 20.047 -36.844 -14.266 1 94.44 83 GLY A O 1
ATOM 664 N N . ILE A 1 84 ? 22.078 -35.969 -13.859 1 97.12 84 ILE A N 1
ATOM 665 C CA . ILE A 1 84 ? 22.516 -36.062 -15.242 1 97.12 84 ILE A CA 1
ATOM 666 C C . ILE A 1 84 ? 23.828 -36.844 -15.312 1 97.12 84 ILE A C 1
ATOM 668 O O . ILE A 1 84 ? 24.812 -36.469 -14.648 1 97.12 84 ILE A O 1
ATOM 672 N N . TRP A 1 85 ? 23.859 -37.844 -16.141 1 97.44 85 TRP A N 1
ATOM 673 C CA . TRP A 1 85 ? 25.016 -38.719 -16.25 1 97.44 85 TRP A CA 1
ATOM 674 C C . TRP A 1 85 ? 25.625 -38.656 -17.641 1 97.44 85 TRP A C 1
ATOM 676 O O . TRP A 1 85 ? 24.922 -38.375 -18.625 1 97.44 85 TRP A O 1
ATOM 686 N N . LEU A 1 86 ? 26.938 -38.844 -17.703 1 97.12 86 LEU A N 1
ATOM 687 C CA . LEU A 1 86 ? 27.672 -38.781 -18.953 1 97.12 86 LEU A CA 1
ATOM 688 C C . LEU A 1 86 ? 28.438 -40.094 -19.188 1 97.12 86 LEU A C 1
ATOM 690 O O . LEU A 1 86 ? 29.031 -40.625 -18.266 1 97.12 86 LEU A O 1
ATOM 694 N N . GLY A 1 87 ? 28.281 -40.625 -20.375 1 96.06 87 GLY A N 1
ATOM 695 C CA . GLY A 1 87 ? 29.078 -41.781 -20.844 1 96.06 87 GLY A CA 1
ATOM 696 C C . GLY A 1 87 ? 29.703 -41.531 -22.203 1 96.06 87 GLY A C 1
ATOM 697 O O . GLY A 1 87 ? 29.516 -40.469 -22.812 1 96.06 87 GLY A O 1
ATOM 698 N N . VAL A 1 88 ? 30.531 -42.5 -22.641 1 95.75 88 VAL A N 1
ATOM 699 C CA . VAL A 1 88 ? 31.141 -42.469 -23.953 1 95.75 88 VAL A CA 1
ATOM 700 C C . VAL A 1 88 ? 30.766 -43.75 -24.734 1 95.75 88 VAL A C 1
ATOM 702 O O . VAL A 1 88 ? 30.688 -44.812 -24.156 1 95.75 88 VAL A O 1
ATOM 705 N N . ASP A 1 89 ? 30.469 -43.5 -26.047 1 95.5 89 ASP A N 1
ATOM 706 C CA . ASP A 1 89 ? 30.094 -44.656 -26.844 1 95.5 89 ASP A CA 1
ATOM 707 C C . ASP A 1 89 ? 31.219 -45.656 -26.906 1 95.5 89 ASP A C 1
ATOM 709 O O . ASP A 1 89 ? 32.406 -45.281 -26.938 1 95.5 89 ASP A O 1
ATOM 713 N N . ALA A 1 90 ? 30.891 -46.875 -27.016 1 92.94 90 ALA A N 1
ATOM 714 C CA . ALA A 1 90 ? 31.859 -47.969 -26.938 1 92.94 90 ALA A CA 1
ATOM 715 C C . ALA A 1 90 ? 32.5 -48.219 -28.297 1 92.94 90 ALA A C 1
ATOM 717 O O . ALA A 1 90 ? 33.594 -48.75 -28.391 1 92.94 90 ALA A O 1
ATOM 718 N N . ARG A 1 91 ? 31.906 -47.875 -29.312 1 91.62 91 ARG A N 1
ATOM 719 C CA . ARG A 1 91 ? 32.344 -48.25 -30.656 1 91.62 91 ARG A CA 1
ATOM 720 C C . ARG A 1 91 ? 33.438 -47.281 -31.156 1 91.62 91 ARG A C 1
ATOM 722 O O . ARG A 1 91 ? 34.531 -47.719 -31.5 1 91.62 91 ARG A O 1
ATOM 729 N N . SER A 1 92 ? 33.188 -45.969 -31.172 1 90.38 92 SER A N 1
ATOM 730 C CA . SER A 1 92 ? 34.125 -45 -31.719 1 90.38 92 SER A CA 1
ATOM 731 C C . SER A 1 92 ? 34.875 -44.281 -30.609 1 90.38 92 SER A C 1
ATOM 733 O O . SER A 1 92 ? 36 -43.812 -30.812 1 90.38 92 SER A O 1
ATOM 735 N N . GLY A 1 93 ? 34.25 -44.125 -29.531 1 91.25 93 GLY A N 1
ATOM 736 C CA . GLY A 1 93 ? 34.844 -43.344 -28.453 1 91.25 93 GLY A CA 1
ATOM 737 C C . GLY A 1 93 ? 34.781 -41.844 -28.703 1 91.25 93 GLY A C 1
ATOM 738 O O . GLY A 1 93 ? 35.5 -41.062 -28.078 1 91.25 93 GLY A O 1
ATOM 739 N N . GLU A 1 94 ? 33.906 -41.469 -29.625 1 92.56 94 GLU A N 1
ATOM 740 C CA . GLU A 1 94 ? 33.875 -40.062 -30.016 1 92.56 94 GLU A CA 1
ATOM 741 C C . GLU A 1 94 ? 32.531 -39.406 -29.656 1 92.56 94 GLU A C 1
ATOM 743 O O . GLU A 1 94 ? 32.375 -38.188 -29.781 1 92.56 94 GLU A O 1
ATOM 748 N N . ILE A 1 95 ? 31.609 -40.219 -29.203 1 95.19 95 ILE A N 1
ATOM 749 C CA . ILE A 1 95 ? 30.266 -39.719 -28.922 1 95.19 95 ILE A CA 1
ATOM 750 C C . ILE A 1 95 ? 30.047 -39.656 -27.406 1 95.19 95 ILE A C 1
ATOM 752 O O . ILE A 1 95 ? 30.047 -40.688 -26.734 1 95.19 95 ILE A O 1
ATOM 756 N N . LEU A 1 96 ? 29.969 -38.406 -26.906 1 96.12 96 LEU A N 1
ATOM 757 C CA . LEU A 1 96 ? 29.578 -38.219 -25.516 1 96.12 96 LEU A CA 1
ATOM 758 C C . LEU A 1 96 ? 28.062 -38.344 -25.359 1 96.12 96 LEU A C 1
ATOM 760 O O . LEU A 1 96 ? 27.297 -37.688 -26.062 1 96.12 96 LEU A O 1
ATOM 764 N N . VAL A 1 97 ? 27.641 -39.25 -24.453 1 97.62 97 VAL A N 1
ATOM 765 C CA . VAL A 1 97 ? 26.219 -39.562 -24.297 1 97.62 97 VAL A CA 1
ATOM 766 C C . VAL A 1 97 ? 25.75 -39.125 -22.922 1 97.62 97 VAL A C 1
ATOM 768 O O . VAL A 1 97 ? 26.25 -39.594 -21.891 1 97.62 97 VAL A O 1
ATOM 771 N N . LEU A 1 98 ? 24.734 -38.188 -22.875 1 97.88 98 LEU A N 1
ATOM 772 C CA . LEU A 1 98 ? 24.156 -37.719 -21.641 1 97.88 98 LEU A CA 1
ATOM 773 C C . LEU A 1 98 ? 22.828 -38.406 -21.344 1 97.88 98 LEU A C 1
ATOM 775 O O . LEU A 1 98 ? 21.938 -38.438 -22.203 1 97.88 98 LEU A O 1
ATOM 779 N N . ASP A 1 99 ? 22.656 -39 -20.219 1 97.56 99 ASP A N 1
ATOM 780 C CA . ASP A 1 99 ? 21.422 -39.594 -19.719 1 97.56 99 ASP A CA 1
ATOM 781 C C . ASP A 1 99 ? 20.781 -38.719 -18.656 1 97.56 99 ASP A C 1
ATOM 783 O O . ASP A 1 99 ? 21.328 -38.594 -17.562 1 97.56 99 ASP A O 1
ATOM 787 N N . LEU A 1 100 ? 19.672 -38.188 -18.953 1 96.88 100 LEU A N 1
ATOM 788 C CA . LEU A 1 100 ? 18.984 -37.281 -18.047 1 96.88 100 LEU A CA 1
ATOM 789 C C . LEU A 1 100 ? 17.984 -38.062 -17.172 1 96.88 100 LEU A C 1
ATOM 791 O O . LEU A 1 100 ? 17.422 -39.062 -17.594 1 96.88 100 LEU A O 1
ATOM 795 N N . GLU A 1 101 ? 17.844 -37.5 -16.031 1 94.12 101 GLU A N 1
ATOM 796 C CA . GLU A 1 101 ? 16.781 -38 -15.156 1 94.12 101 GLU A CA 1
ATOM 797 C C . GLU A 1 101 ? 15.414 -37.875 -15.844 1 94.12 101 GLU A C 1
ATOM 799 O O . GLU A 1 101 ? 15.141 -36.938 -16.562 1 94.12 101 GLU A O 1
ATOM 804 N N . GLY A 1 102 ? 14.586 -38.844 -15.617 1 94.06 102 GLY A N 1
ATOM 805 C CA . GLY A 1 102 ? 13.266 -38.875 -16.219 1 94.06 102 GLY A CA 1
ATOM 806 C C . GLY A 1 102 ? 12.367 -37.75 -15.727 1 94.06 102 GLY A C 1
ATOM 807 O O . GLY A 1 102 ? 12.422 -37.375 -14.555 1 94.06 102 GLY A O 1
ATOM 808 N N . THR A 1 103 ? 11.516 -37.312 -16.609 1 93.38 103 THR A N 1
ATOM 809 C CA . THR A 1 103 ? 10.539 -36.281 -16.25 1 93.38 103 THR A CA 1
ATOM 810 C C . THR A 1 103 ? 9.305 -36.906 -15.617 1 93.38 103 THR A C 1
ATOM 812 O O . THR A 1 103 ? 9.109 -38.125 -15.703 1 93.38 103 THR A O 1
ATOM 815 N N . ASP A 1 104 ? 8.562 -36.125 -14.938 1 92.31 104 ASP A N 1
ATOM 816 C CA . ASP A 1 104 ? 7.273 -36.531 -14.383 1 92.31 104 ASP A CA 1
ATOM 817 C C . ASP A 1 104 ? 7.445 -37.625 -13.336 1 92.31 104 ASP A C 1
ATOM 819 O O . ASP A 1 104 ? 6.652 -38.562 -13.281 1 92.31 104 ASP A O 1
ATOM 823 N N . SER A 1 105 ? 8.477 -37.469 -12.555 1 89.19 105 SER A N 1
ATOM 824 C CA . SER A 1 105 ? 8.758 -38.469 -11.539 1 89.19 105 SER A CA 1
ATOM 825 C C . SER A 1 105 ? 7.816 -38.344 -10.352 1 89.19 105 SER A C 1
ATOM 827 O O . SER A 1 105 ? 7.582 -37.25 -9.859 1 89.19 105 SER A O 1
ATOM 829 N N . ARG A 1 106 ? 7.332 -39.469 -9.875 1 86.25 106 ARG A N 1
ATOM 830 C CA . ARG A 1 106 ? 6.484 -39.469 -8.688 1 86.25 106 ARG A CA 1
ATOM 831 C C . ARG A 1 106 ? 7.289 -39.125 -7.441 1 86.25 106 ARG A C 1
ATOM 833 O O . ARG A 1 106 ? 6.762 -38.531 -6.496 1 86.25 106 ARG A O 1
ATOM 840 N N . GLU A 1 107 ? 8.594 -39.5 -7.48 1 82.44 107 GLU A N 1
ATOM 841 C CA . GLU A 1 107 ? 9.461 -39.312 -6.32 1 82.44 107 GLU A CA 1
ATOM 842 C C . GLU A 1 107 ? 9.688 -37.812 -6.051 1 82.44 107 GLU A C 1
ATOM 844 O O . GLU A 1 107 ? 9.703 -37.375 -4.898 1 82.44 107 GLU A O 1
ATOM 849 N N . ARG A 1 108 ? 9.828 -37.062 -7.141 1 82.25 108 ARG A N 1
ATOM 850 C CA . ARG A 1 108 ? 10.008 -35.625 -6.977 1 82.25 108 ARG A CA 1
ATOM 851 C C . ARG A 1 108 ? 8.672 -34.906 -6.742 1 82.25 108 ARG A C 1
ATOM 853 O O . ARG A 1 108 ? 8.633 -33.812 -6.168 1 82.25 108 ARG A O 1
ATOM 860 N N . GLY A 1 109 ? 7.699 -35.531 -7.18 1 79.12 109 GLY A N 1
ATOM 861 C CA . GLY A 1 109 ? 6.375 -34.969 -6.996 1 79.12 109 GLY A CA 1
ATOM 862 C C . GLY A 1 109 ? 6.207 -33.625 -7.703 1 79.12 109 GLY A C 1
ATOM 863 O O . GLY A 1 109 ? 6.566 -33.5 -8.875 1 79.12 109 GLY A O 1
ATOM 864 N N . GLU A 1 110 ? 5.684 -32.656 -7.02 1 73.81 110 GLU A N 1
ATOM 865 C CA . GLU A 1 110 ? 5.359 -31.359 -7.598 1 73.81 110 GLU A CA 1
ATOM 866 C C . GLU A 1 110 ? 6.613 -30.516 -7.805 1 73.81 110 GLU A C 1
ATOM 868 O O . GLU A 1 110 ? 6.637 -29.625 -8.656 1 73.81 110 GLU A O 1
ATOM 873 N N . GLY A 1 111 ? 7.613 -30.812 -7.074 1 71.69 111 GLY A N 1
ATOM 874 C CA . GLY A 1 111 ? 8.844 -30.031 -7.133 1 71.69 111 GLY A CA 1
ATOM 875 C C . GLY A 1 111 ? 9.758 -30.453 -8.266 1 71.69 111 GLY A C 1
ATOM 876 O O . GLY A 1 111 ? 10.82 -29.859 -8.461 1 71.69 111 GLY A O 1
ATOM 877 N N . ALA A 1 112 ? 9.281 -31.359 -9.023 1 75.38 112 ALA A N 1
ATOM 878 C CA . ALA A 1 112 ? 10.117 -31.922 -10.086 1 75.38 112 ALA A CA 1
ATOM 879 C C . ALA A 1 112 ? 10.266 -30.953 -11.242 1 75.38 112 ALA A C 1
ATOM 881 O O . ALA A 1 112 ? 11.266 -30.984 -11.969 1 75.38 112 ALA A O 1
ATOM 882 N N . ALA A 1 113 ? 9.344 -30.109 -11.281 1 78.81 113 ALA A N 1
ATOM 883 C CA . ALA A 1 113 ? 9.195 -29.312 -12.5 1 78.81 113 ALA A CA 1
ATOM 884 C C . ALA A 1 113 ? 10.414 -28.422 -12.719 1 78.81 113 ALA A C 1
ATOM 886 O O . ALA A 1 113 ? 10.906 -28.281 -13.844 1 78.81 113 ALA A O 1
ATOM 887 N N . SER A 1 114 ? 11.023 -27.938 -11.688 1 85.38 114 SER A N 1
ATOM 888 C CA . SER A 1 114 ? 12.133 -26.984 -11.828 1 85.38 114 SER A CA 1
ATOM 889 C C . SER A 1 114 ? 13.391 -27.688 -12.336 1 85.38 114 SER A C 1
ATOM 891 O O . SER A 1 114 ? 14.023 -27.234 -13.289 1 85.38 114 SER A O 1
ATOM 893 N N . PHE A 1 115 ? 13.664 -28.781 -11.75 1 90.25 115 PHE A N 1
ATOM 894 C CA . PHE A 1 115 ? 14.867 -29.484 -12.156 1 90.25 115 PHE A CA 1
ATOM 895 C C . PHE A 1 115 ? 14.727 -30.016 -13.578 1 90.25 115 PHE A C 1
ATOM 897 O O . PHE A 1 115 ? 15.688 -30 -14.352 1 90.25 115 PHE A O 1
ATOM 904 N N . GLU A 1 116 ? 13.57 -30.531 -13.898 1 93.38 116 GLU A N 1
ATOM 905 C CA . GLU A 1 116 ? 13.328 -31.078 -15.234 1 93.38 116 GLU A CA 1
ATOM 906 C C . GLU A 1 116 ? 13.578 -30.016 -16.312 1 93.38 116 GLU A C 1
ATOM 908 O O . GLU A 1 116 ? 14.188 -30.312 -17.344 1 93.38 116 GLU A O 1
ATOM 913 N N . ARG A 1 117 ? 13.109 -28.844 -16.047 1 93.5 117 ARG A N 1
ATOM 914 C CA . ARG A 1 117 ? 13.289 -27.766 -17 1 93.5 117 ARG A CA 1
ATOM 915 C C . ARG A 1 117 ? 14.758 -27.359 -17.109 1 93.5 117 ARG A C 1
ATOM 917 O O . ARG A 1 117 ? 15.273 -27.156 -18.203 1 93.5 117 ARG A O 1
ATOM 924 N N . LYS A 1 118 ? 15.422 -27.312 -15.938 1 94.69 118 LYS A N 1
ATOM 925 C CA . LYS A 1 118 ? 16.844 -26.953 -15.922 1 94.69 118 LYS A CA 1
ATOM 926 C C . LYS A 1 118 ? 17.672 -28.016 -16.641 1 94.69 118 LYS A C 1
ATOM 928 O O . LYS A 1 118 ? 18.531 -27.688 -17.453 1 94.69 118 LYS A O 1
ATOM 933 N N . ALA A 1 119 ? 17.344 -29.234 -16.328 1 95.81 119 ALA A N 1
ATOM 934 C CA . ALA A 1 119 ? 18.078 -30.344 -16.938 1 95.81 119 ALA A CA 1
ATOM 935 C C . ALA A 1 119 ? 17.859 -30.375 -18.453 1 95.81 119 ALA A C 1
ATOM 937 O O . ALA A 1 119 ? 18.812 -30.594 -19.203 1 95.81 119 ALA A O 1
ATOM 938 N N . ALA A 1 120 ? 16.641 -30.188 -18.875 1 96.75 120 ALA A N 1
ATOM 939 C CA . ALA A 1 120 ? 16.328 -30.219 -20.297 1 96.75 120 ALA A CA 1
ATOM 940 C C . ALA A 1 120 ? 17 -29.062 -21.047 1 96.75 120 ALA A C 1
ATOM 942 O O . ALA A 1 120 ? 17.5 -29.25 -22.156 1 96.75 120 ALA A O 1
ATOM 943 N N . LEU A 1 121 ? 16.969 -27.875 -20.438 1 96.19 121 LEU A N 1
ATOM 944 C CA . LEU A 1 121 ? 17.625 -26.719 -21.047 1 96.19 121 LEU A CA 1
ATOM 945 C C . LEU A 1 121 ? 19.125 -26.938 -21.141 1 96.19 121 LEU A C 1
ATOM 947 O O . LEU A 1 121 ? 19.75 -26.578 -22.156 1 96.19 121 LEU A O 1
ATOM 951 N N . PHE A 1 122 ? 19.75 -27.469 -20.109 1 97.06 122 PHE A N 1
ATOM 952 C CA . PHE A 1 122 ? 21.172 -27.797 -20.094 1 97.06 122 PHE A CA 1
ATOM 953 C C . PHE A 1 122 ? 21.516 -28.766 -21.219 1 97.06 122 PHE A C 1
ATOM 955 O O . PHE A 1 122 ? 22.484 -28.547 -21.953 1 97.06 122 PHE A O 1
ATOM 962 N N . ALA A 1 123 ? 20.672 -29.797 -21.375 1 96.88 123 ALA A N 1
ATOM 963 C CA . ALA A 1 123 ? 20.891 -30.812 -22.406 1 96.88 123 ALA A CA 1
ATOM 964 C C . ALA A 1 123 ? 20.766 -30.203 -23.797 1 96.88 123 ALA A C 1
ATOM 966 O O . ALA A 1 123 ? 21.562 -30.516 -24.688 1 96.88 123 ALA A O 1
ATOM 967 N N . LEU A 1 124 ? 19.781 -29.406 -23.938 1 95.69 124 LEU A N 1
ATOM 968 C CA . LEU A 1 124 ? 19.547 -28.781 -25.234 1 95.69 124 LEU A CA 1
ATOM 969 C C . LEU A 1 124 ? 20.719 -27.875 -25.609 1 95.69 124 LEU A C 1
ATOM 971 O O . LEU A 1 124 ? 21.125 -27.812 -26.781 1 95.69 124 LEU A O 1
ATOM 975 N N . ALA A 1 125 ? 21.25 -27.188 -24.672 1 94.12 125 ALA A N 1
ATOM 976 C CA . ALA A 1 125 ? 22.359 -26.266 -24.906 1 94.12 125 ALA A CA 1
ATOM 977 C C . ALA A 1 125 ? 23.641 -27.016 -25.266 1 94.12 125 ALA A C 1
ATOM 979 O O . ALA A 1 125 ? 24.469 -26.5 -26.016 1 94.12 125 ALA A O 1
ATOM 980 N N . LEU A 1 126 ? 23.766 -28.234 -24.828 1 93.75 126 LEU A N 1
ATOM 981 C CA . LEU A 1 126 ? 25.031 -28.953 -24.984 1 93.75 126 LEU A CA 1
ATOM 982 C C . LEU A 1 126 ? 24.953 -29.906 -26.172 1 93.75 126 LEU A C 1
ATOM 984 O O . LEU A 1 126 ? 25.969 -30.141 -26.859 1 93.75 126 LEU A O 1
ATOM 988 N N . ALA A 1 127 ? 23.812 -30.484 -26.406 1 95.06 127 ALA A N 1
ATOM 989 C CA . ALA A 1 127 ? 23.703 -31.641 -27.297 1 95.06 127 ALA A CA 1
ATOM 990 C C . ALA A 1 127 ? 23.594 -31.203 -28.75 1 95.06 127 ALA A C 1
ATOM 992 O O . ALA A 1 127 ? 22.906 -30.234 -29.062 1 95.06 127 ALA A O 1
ATOM 993 N N . GLN A 1 128 ? 24.359 -31.906 -29.578 1 95.5 128 GLN A N 1
ATOM 994 C CA . GLN A 1 128 ? 24.156 -31.781 -31.016 1 95.5 128 GLN A CA 1
ATOM 995 C C . GLN A 1 128 ? 22.875 -32.5 -31.453 1 95.5 128 GLN A C 1
ATOM 997 O O . GLN A 1 128 ? 22.156 -32 -32.344 1 95.5 128 GLN A O 1
ATOM 1002 N N . VAL A 1 129 ? 22.672 -33.594 -30.812 1 97.19 129 VAL A N 1
ATOM 1003 C CA . VAL A 1 129 ? 21.453 -34.375 -31.031 1 97.19 129 VAL A CA 1
ATOM 1004 C C . VAL A 1 129 ? 20.734 -34.594 -29.703 1 97.19 129 VAL A C 1
ATOM 1006 O O . VAL A 1 129 ? 21.312 -35.188 -28.781 1 97.19 129 VAL A O 1
ATOM 1009 N N . LEU A 1 130 ? 19.547 -34.156 -29.641 1 97.88 130 LEU A N 1
ATOM 1010 C CA . LEU A 1 130 ? 18.703 -34.406 -28.484 1 97.88 130 LEU A CA 1
ATOM 1011 C C . LEU A 1 130 ? 17.656 -35.469 -28.812 1 97.88 130 LEU A C 1
ATOM 1013 O O . LEU A 1 130 ? 16.734 -35.219 -29.578 1 97.88 130 LEU A O 1
ATOM 1017 N N . ILE A 1 131 ? 17.844 -36.594 -28.219 1 98.5 131 ILE A N 1
ATOM 1018 C CA . ILE A 1 131 ? 16.875 -37.688 -28.375 1 98.5 131 ILE A CA 1
ATOM 1019 C C . ILE A 1 131 ? 15.711 -37.469 -27.406 1 98.5 131 ILE A C 1
ATOM 1021 O O . ILE A 1 131 ? 15.922 -37.312 -26.203 1 98.5 131 ILE A O 1
ATOM 1025 N N . ILE A 1 132 ? 14.555 -37.344 -27.922 1 98.25 132 ILE A N 1
ATOM 1026 C CA . ILE A 1 132 ? 13.352 -37.312 -27.094 1 98.25 132 ILE A CA 1
ATOM 1027 C C . ILE A 1 132 ? 12.633 -38.656 -27.141 1 98.25 132 ILE A C 1
ATOM 1029 O O . ILE A 1 132 ? 11.961 -38.969 -28.141 1 98.25 132 ILE A O 1
ATOM 1033 N N . ASN A 1 133 ? 12.805 -39.344 -26.047 1 97.62 133 ASN A N 1
ATOM 1034 C CA . ASN A 1 133 ? 12.203 -40.656 -25.906 1 97.62 133 ASN A CA 1
ATOM 1035 C C . ASN A 1 133 ? 10.758 -40.562 -25.406 1 97.62 133 ASN A C 1
ATOM 1037 O O . ASN A 1 133 ? 10.508 -40.125 -24.297 1 97.62 133 ASN A O 1
ATOM 1041 N N . VAL A 1 134 ? 9.781 -40.969 -26.25 1 96.5 134 VAL A N 1
ATOM 1042 C CA . VAL A 1 134 ? 8.375 -40.812 -25.906 1 96.5 134 VAL A CA 1
ATOM 1043 C C . VAL A 1 134 ? 7.59 -42.062 -26.25 1 96.5 134 VAL A C 1
ATOM 1045 O O . VAL A 1 134 ? 7.832 -42.688 -27.281 1 96.5 134 VAL A O 1
ATOM 1048 N N . TRP A 1 135 ? 6.707 -42.375 -25.344 1 95.19 135 TRP A N 1
ATOM 1049 C CA . TRP A 1 135 ? 5.785 -43.469 -25.688 1 95.19 135 TRP A CA 1
ATOM 1050 C C . TRP A 1 135 ? 4.867 -43.062 -26.828 1 95.19 135 TRP A C 1
ATOM 1052 O O . TRP A 1 135 ? 4.387 -41.938 -26.875 1 95.19 135 TRP A O 1
ATOM 1062 N N . ALA A 1 136 ? 4.609 -43.938 -27.734 1 93.56 136 ALA A N 1
ATOM 1063 C CA . ALA A 1 136 ? 3.74 -43.625 -28.859 1 93.56 136 ALA A CA 1
ATOM 1064 C C . ALA A 1 136 ? 2.352 -43.219 -28.391 1 93.56 136 ALA A C 1
ATOM 1066 O O . ALA A 1 136 ? 1.72 -42.344 -29 1 93.56 136 ALA A O 1
ATOM 1067 N N . GLN A 1 137 ? 1.943 -43.75 -27.297 1 91.19 137 GLN A N 1
ATOM 1068 C CA . GLN A 1 137 ? 0.607 -43.469 -26.797 1 91.19 137 GLN A CA 1
ATOM 1069 C C . GLN A 1 137 ? 0.543 -42.062 -26.172 1 91.19 137 GLN A C 1
ATOM 1071 O O . GLN A 1 137 ? -0.544 -41.531 -25.922 1 91.19 137 GLN A O 1
ATOM 1076 N N . ASP A 1 138 ? 1.679 -41.531 -25.875 1 94.19 138 ASP A N 1
ATOM 1077 C CA . ASP A 1 138 ? 1.704 -40.219 -25.266 1 94.19 138 ASP A CA 1
ATOM 1078 C C . ASP A 1 138 ? 1.512 -39.125 -26.297 1 94.19 138 ASP A C 1
ATOM 1080 O O . ASP A 1 138 ? 1.244 -37.969 -25.953 1 94.19 138 ASP A O 1
ATOM 1084 N N . ILE A 1 139 ? 1.662 -39.5 -27.578 1 92.88 139 ILE A N 1
ATOM 1085 C CA . ILE A 1 139 ? 1.422 -38.5 -28.625 1 92.88 139 ILE A CA 1
ATOM 1086 C C . ILE A 1 139 ? -0.044 -38.094 -28.609 1 92.88 139 ILE A C 1
ATOM 1088 O O . ILE A 1 139 ? -0.943 -38.938 -28.594 1 92.88 139 ILE A O 1
ATOM 1092 N N . GLY A 1 140 ? -0.317 -36.844 -28.516 1 89.75 140 GLY A N 1
ATOM 1093 C CA . GLY A 1 140 ? -1.661 -36.312 -28.375 1 89.75 140 GLY A CA 1
ATOM 1094 C C . GLY A 1 140 ? -1.961 -35.812 -26.969 1 89.75 140 GLY A C 1
ATOM 1095 O O . GLY A 1 140 ? -3.016 -35.219 -26.734 1 89.75 140 GLY A O 1
ATOM 1096 N N . ARG A 1 141 ? -1.054 -36.062 -26.078 1 91.88 141 ARG A N 1
ATOM 1097 C CA . ARG A 1 141 ? -1.157 -35.562 -24.703 1 91.88 141 ARG A CA 1
ATOM 1098 C C . ARG A 1 141 ? -0.198 -34.406 -24.469 1 91.88 141 ARG A C 1
ATOM 1100 O O . ARG A 1 141 ? 0.947 -34.438 -24.922 1 91.88 141 ARG A O 1
ATOM 1107 N N . TYR A 1 142 ? -0.625 -33.5 -23.797 1 91.06 142 TYR A N 1
ATOM 1108 C CA . TYR A 1 142 ? 0.138 -32.281 -23.656 1 91.06 142 TYR A CA 1
ATOM 1109 C C . TYR A 1 142 ? 1.297 -32.469 -22.688 1 91.06 142 TYR A C 1
ATOM 1111 O O . TYR A 1 142 ? 2.445 -32.156 -23.016 1 91.06 142 TYR A O 1
ATOM 1119 N N . ASN A 1 143 ? 1.047 -32.969 -21.5 1 89.44 143 ASN A N 1
ATOM 1120 C CA . ASN A 1 143 ? 2.076 -33.094 -20.484 1 89.44 143 ASN A CA 1
ATOM 1121 C C . ASN A 1 143 ? 2.871 -34.375 -20.641 1 89.44 143 ASN A C 1
ATOM 1123 O O . ASN A 1 143 ? 4.098 -34.375 -20.531 1 89.44 143 ASN A O 1
ATOM 1127 N N . ALA A 1 144 ? 2.176 -35.375 -20.938 1 92.62 144 ALA A N 1
ATOM 1128 C CA . ALA A 1 144 ? 2.832 -36.656 -21 1 92.62 144 ALA A CA 1
ATOM 1129 C C . ALA A 1 144 ? 3.828 -36.719 -22.156 1 92.62 144 ALA A C 1
ATOM 1131 O O . ALA A 1 144 ? 4.848 -37.406 -22.078 1 92.62 144 ALA A O 1
ATOM 1132 N N . ALA A 1 145 ? 3.52 -35.938 -23.203 1 92.56 145 ALA A N 1
ATOM 1133 C CA . ALA A 1 145 ? 4.434 -35.906 -24.344 1 92.56 145 ALA A CA 1
ATOM 1134 C C . ALA A 1 145 ? 5.535 -34.875 -24.109 1 92.56 145 ALA A C 1
ATOM 1136 O O . ALA A 1 145 ? 6.328 -34.594 -25.016 1 92.56 145 ALA A O 1
ATOM 1137 N N . ASN A 1 146 ? 5.559 -34.25 -23 1 92.38 146 ASN A N 1
ATOM 1138 C CA . ASN A 1 146 ? 6.566 -33.281 -22.594 1 92.38 146 ASN A CA 1
ATOM 1139 C C . ASN A 1 146 ? 6.465 -32 -23.406 1 92.38 146 ASN A C 1
ATOM 1141 O O . ASN A 1 146 ? 7.461 -31.297 -23.594 1 92.38 146 ASN A O 1
ATOM 1145 N N . LEU A 1 147 ? 5.285 -31.719 -23.953 1 92.5 147 LEU A N 1
ATOM 1146 C CA . LEU A 1 147 ? 5.117 -30.5 -24.75 1 92.5 147 LEU A CA 1
ATOM 1147 C C . LEU A 1 147 ? 5.246 -29.266 -23.891 1 92.5 147 LEU A C 1
ATOM 1149 O O . LEU A 1 147 ? 5.832 -28.266 -24.312 1 92.5 147 LEU A O 1
ATOM 1153 N N . ALA A 1 148 ? 4.695 -29.344 -22.734 1 89.38 148 ALA A N 1
ATOM 1154 C CA . ALA A 1 148 ? 4.801 -28.203 -21.812 1 89.38 148 ALA A CA 1
ATOM 1155 C C . ALA A 1 148 ? 6.258 -27.922 -21.469 1 89.38 148 ALA A C 1
ATOM 1157 O O . ALA A 1 148 ? 6.664 -26.75 -21.391 1 89.38 148 ALA A O 1
ATOM 1158 N N . LEU A 1 149 ? 6.98 -28.922 -21.219 1 91.81 149 LEU A N 1
ATOM 1159 C CA . LEU A 1 149 ? 8.406 -28.797 -20.922 1 91.81 149 LEU A CA 1
ATOM 1160 C C . LEU A 1 149 ? 9.156 -28.188 -22.094 1 91.81 149 LEU A C 1
ATOM 1162 O O . LEU A 1 149 ? 9.953 -27.25 -21.906 1 91.81 149 LEU A O 1
ATOM 1166 N N . LEU A 1 150 ? 8.883 -28.688 -23.266 1 94.62 150 LEU A N 1
ATOM 1167 C CA . LEU A 1 150 ? 9.578 -28.219 -24.453 1 94.62 150 LEU A CA 1
ATOM 1168 C C . LEU A 1 150 ? 9.266 -26.734 -24.719 1 94.62 150 LEU A C 1
ATOM 1170 O O . LEU A 1 150 ? 10.133 -26 -25.172 1 94.62 150 LEU A O 1
ATOM 1174 N N . ARG A 1 151 ? 8.094 -26.375 -24.484 1 92.5 151 ARG A N 1
ATOM 1175 C CA . ARG A 1 151 ? 7.73 -24.969 -24.641 1 92.5 151 ARG A CA 1
ATOM 1176 C C . ARG A 1 151 ? 8.633 -24.062 -23.812 1 92.5 151 ARG A C 1
ATOM 1178 O O . ARG A 1 151 ? 9.188 -23.094 -24.328 1 92.5 151 ARG A O 1
ATOM 1185 N N . THR A 1 152 ? 8.82 -24.359 -22.578 1 91 152 THR A N 1
ATOM 1186 C CA . THR A 1 152 ? 9.641 -23.562 -21.672 1 91 152 THR A CA 1
ATOM 1187 C C . THR A 1 152 ? 11.109 -23.609 -22.078 1 91 152 THR A C 1
ATOM 1189 O O . THR A 1 152 ? 11.797 -22.594 -22.047 1 91 152 THR A O 1
ATOM 1192 N N . VAL A 1 153 ? 11.484 -24.766 -22.438 1 94 153 VAL A N 1
ATOM 1193 C CA . VAL A 1 153 ? 12.883 -24.969 -22.766 1 94 153 VAL A CA 1
ATOM 1194 C C . VAL A 1 153 ? 13.227 -24.203 -24.047 1 94 153 VAL A C 1
ATOM 1196 O O . VAL A 1 153 ? 14.281 -23.578 -24.141 1 94 153 VAL A O 1
ATOM 1199 N N . PHE A 1 154 ? 12.328 -24.234 -25.031 1 94.62 154 PHE A N 1
ATOM 1200 C CA . PHE A 1 154 ? 12.547 -23.484 -26.281 1 94.62 154 PHE A CA 1
ATOM 1201 C C . PHE A 1 154 ? 12.609 -21.984 -26 1 94.62 154 PHE A C 1
ATOM 1203 O O . PHE A 1 154 ? 13.5 -21.297 -26.516 1 94.62 154 PHE A O 1
ATOM 1210 N N . GLU A 1 155 ? 11.719 -21.578 -25.25 1 91.81 155 GLU A N 1
ATOM 1211 C CA . GLU A 1 155 ? 11.633 -20.141 -24.953 1 91.81 155 GLU A CA 1
ATOM 1212 C C . GLU A 1 155 ? 12.898 -19.656 -24.266 1 91.81 155 GLU A C 1
ATOM 1214 O O . GLU A 1 155 ? 13.438 -18.609 -24.625 1 91.81 155 GLU A O 1
ATOM 1219 N N . GLN A 1 156 ? 13.383 -20.391 -23.281 1 92.06 156 GLN A N 1
ATOM 1220 C CA . GLN A 1 156 ? 14.547 -19.969 -22.516 1 92.06 156 GLN A CA 1
ATOM 1221 C C . GLN A 1 156 ? 15.828 -20.156 -23.312 1 92.06 156 GLN A C 1
ATOM 1223 O O . GLN A 1 156 ? 16.781 -19.391 -23.172 1 92.06 156 GLN A O 1
ATOM 1228 N N . ASP A 1 157 ? 15.797 -21.188 -24.156 1 93.75 157 ASP A N 1
ATOM 1229 C CA . ASP A 1 157 ? 16.969 -21.422 -25 1 93.75 157 ASP A CA 1
ATOM 1230 C C . ASP A 1 157 ? 17.219 -20.234 -25.938 1 93.75 157 ASP A C 1
ATOM 1232 O O . ASP A 1 157 ? 18.344 -19.766 -26.062 1 93.75 157 ASP A O 1
ATOM 1236 N N . VAL A 1 158 ? 16.172 -19.734 -26.562 1 91.31 158 VAL A N 1
ATOM 1237 C CA . VAL A 1 158 ? 16.297 -18.625 -27.5 1 91.31 158 VAL A CA 1
ATOM 1238 C C . VAL A 1 158 ? 16.641 -17.344 -26.75 1 91.31 158 VAL A C 1
ATOM 1240 O O . VAL A 1 158 ? 17.391 -16.5 -27.25 1 91.31 158 VAL A O 1
ATOM 1243 N N . ALA A 1 159 ? 16.172 -17.219 -25.578 1 88.44 159 ALA A N 1
ATOM 1244 C CA . ALA A 1 159 ? 16.391 -16.016 -24.781 1 88.44 159 ALA A CA 1
ATOM 1245 C C . ALA A 1 159 ? 17.828 -15.945 -24.266 1 88.44 159 ALA A C 1
ATOM 1247 O O . ALA A 1 159 ? 18.422 -14.867 -24.203 1 88.44 159 ALA A O 1
ATOM 1248 N N . LEU A 1 160 ? 18.391 -17.062 -23.891 1 87.81 160 LEU A N 1
ATOM 1249 C CA . LEU A 1 160 ? 19.656 -17.078 -23.188 1 87.81 160 LEU A CA 1
ATOM 1250 C C . LEU A 1 160 ? 20.812 -17.297 -24.172 1 87.81 160 LEU A C 1
ATOM 1252 O O . LEU A 1 160 ? 21.906 -16.734 -23.984 1 87.81 160 LEU A O 1
ATOM 1256 N N . PHE A 1 161 ? 20.672 -18.109 -25.141 1 83.12 161 PHE A N 1
ATOM 1257 C CA . PHE A 1 161 ? 21.844 -18.562 -25.891 1 83.12 161 PHE A CA 1
ATOM 1258 C C . PHE A 1 161 ? 21.781 -18.094 -27.328 1 83.12 161 PHE A C 1
ATOM 1260 O O . PHE A 1 161 ? 22.797 -18.125 -28.047 1 83.12 161 PHE A O 1
ATOM 1267 N N . HIS A 1 162 ? 20.844 -17.391 -27.766 1 68.75 162 HIS A N 1
ATOM 1268 C CA . HIS A 1 162 ? 20.719 -16.812 -29.094 1 68.75 162 HIS A CA 1
ATOM 1269 C C . HIS A 1 162 ? 21.469 -17.641 -30.141 1 68.75 162 HIS A C 1
ATOM 1271 O O . HIS A 1 162 ? 22.25 -17.094 -30.922 1 68.75 162 HIS A O 1
ATOM 1277 N N . ARG A 1 163 ? 21.422 -18.906 -30.234 1 65.25 163 ARG A N 1
ATOM 1278 C CA . ARG A 1 163 ? 22.25 -19.828 -30.984 1 65.25 163 ARG A CA 1
ATOM 1279 C C . ARG A 1 163 ? 21.844 -19.891 -32.438 1 65.25 163 ARG A C 1
ATOM 1281 O O . ARG A 1 163 ? 21.672 -20.984 -33 1 65.25 163 ARG A O 1
ATOM 1288 N N . GLU A 1 164 ? 21.531 -18.828 -33.156 1 62.44 164 GLU A N 1
ATOM 1289 C CA . GLU A 1 164 ? 21.125 -18.891 -34.562 1 62.44 164 GLU A CA 1
ATOM 1290 C C . GLU A 1 164 ? 22.156 -19.625 -35.406 1 62.44 164 GLU A C 1
ATOM 1292 O O . GLU A 1 164 ? 21.797 -20.312 -36.375 1 62.44 164 GLU A O 1
ATOM 1297 N N . ALA A 1 165 ? 23.328 -19.719 -34.875 1 65.62 165 ALA A N 1
ATOM 1298 C CA . ALA A 1 165 ? 24.391 -20.234 -35.719 1 65.62 165 ALA A CA 1
ATOM 1299 C C . ALA A 1 165 ? 24.516 -21.75 -35.594 1 65.62 165 ALA A C 1
ATOM 1301 O O . ALA A 1 165 ? 25.047 -22.406 -36.469 1 65.62 165 ALA A O 1
ATOM 1302 N N . HIS A 1 166 ? 23.938 -22.359 -34.594 1 83.38 166 HIS A N 1
ATOM 1303 C CA . HIS A 1 166 ? 24.109 -23.797 -34.375 1 83.38 166 HIS A CA 1
ATOM 1304 C C . HIS A 1 166 ? 22.766 -24.484 -34.188 1 83.38 166 HIS A C 1
ATOM 1306 O O . HIS A 1 166 ? 22.062 -24.25 -33.188 1 83.38 166 HIS A O 1
ATOM 1312 N N . ARG A 1 167 ? 22.438 -25.359 -35.156 1 92.06 167 ARG A N 1
ATOM 1313 C CA . ARG A 1 167 ? 21.172 -26.078 -35.094 1 92.06 167 ARG A CA 1
ATOM 1314 C C . ARG A 1 167 ? 21.312 -27.359 -34.281 1 92.06 167 ARG A C 1
ATOM 1316 O O . ARG A 1 167 ? 22.422 -27.875 -34.125 1 92.06 167 ARG A O 1
ATOM 1323 N N . THR A 1 168 ? 20.266 -27.75 -33.688 1 94.62 168 THR A N 1
ATOM 1324 C CA . THR A 1 168 ? 20.219 -29.016 -32.938 1 94.62 168 THR A CA 1
ATOM 1325 C C . THR A 1 168 ? 19.203 -29.969 -33.594 1 94.62 168 THR A C 1
ATOM 1327 O O . THR A 1 168 ? 18.125 -29.562 -34 1 94.62 168 THR A O 1
ATOM 1330 N N . ARG A 1 169 ? 19.609 -31.234 -33.688 1 96.19 169 ARG A N 1
ATOM 1331 C CA . ARG A 1 169 ? 18.672 -32.25 -34.156 1 96.19 169 ARG A CA 1
ATOM 1332 C C . ARG A 1 169 ? 17.812 -32.75 -33 1 96.19 169 ARG A C 1
ATOM 1334 O O . ARG A 1 169 ? 18.328 -33.219 -32 1 96.19 169 ARG A O 1
ATOM 1341 N N . LEU A 1 170 ? 16.531 -32.594 -33.188 1 97.25 170 LEU A N 1
ATOM 1342 C CA . LEU A 1 170 ? 15.578 -33.219 -32.281 1 97.25 170 LEU A CA 1
ATOM 1343 C C . LEU A 1 170 ? 15.086 -34.531 -32.844 1 97.25 170 LEU A C 1
ATOM 1345 O O . LEU A 1 170 ? 14.273 -34.562 -33.75 1 97.25 170 LEU A O 1
ATOM 1349 N N . LEU A 1 171 ? 15.609 -35.531 -32.25 1 98.06 171 LEU A N 1
ATOM 1350 C CA . LEU A 1 171 ? 15.242 -36.875 -32.719 1 98.06 171 LEU A CA 1
ATOM 1351 C C . LEU A 1 171 ? 14.203 -37.5 -31.781 1 98.06 171 LEU A C 1
ATOM 1353 O O . LEU A 1 171 ? 14.547 -38.031 -30.719 1 98.06 171 LEU A O 1
ATOM 1357 N N . PHE A 1 172 ? 12.977 -37.594 -32.281 1 98.19 172 PHE A N 1
ATOM 1358 C CA . PHE A 1 172 ? 11.906 -38.219 -31.5 1 98.19 172 PHE A CA 1
ATOM 1359 C C . PHE A 1 172 ? 11.891 -39.719 -31.75 1 98.19 172 PHE A C 1
ATOM 1361 O O . PHE A 1 172 ? 11.766 -40.156 -32.906 1 98.19 172 PHE A O 1
ATOM 1368 N N . VAL A 1 173 ? 12.086 -40.375 -30.703 1 98.31 173 VAL A N 1
ATOM 1369 C CA . VAL A 1 173 ? 12.008 -41.844 -30.781 1 98.31 173 VAL A CA 1
ATOM 1370 C C . VAL A 1 173 ? 10.719 -42.344 -30.125 1 98.31 173 VAL A C 1
ATOM 1372 O O . VAL A 1 173 ? 10.609 -42.344 -28.891 1 98.31 173 VAL A O 1
ATOM 1375 N N . LEU A 1 174 ? 9.781 -42.781 -30.922 1 97.38 174 LEU A N 1
ATOM 1376 C CA . LEU A 1 174 ? 8.5 -43.281 -30.422 1 97.38 174 LEU A CA 1
ATOM 1377 C C . LEU A 1 174 ? 8.602 -44.75 -30.016 1 97.38 174 LEU A C 1
ATOM 1379 O O . LEU A 1 174 ? 8.875 -45.625 -30.844 1 97.38 174 LEU A O 1
ATOM 1383 N N . ARG A 1 175 ? 8.336 -44.938 -28.766 1 96.19 175 ARG A N 1
ATOM 1384 C CA . ARG A 1 175 ? 8.484 -46.281 -28.188 1 96.19 175 ARG A CA 1
ATOM 1385 C C . ARG A 1 175 ? 7.16 -47.031 -28.25 1 96.19 175 ARG A C 1
ATOM 1387 O O . ARG A 1 175 ? 6.09 -46.438 -28.094 1 96.19 175 ARG A O 1
ATOM 1394 N N . ASP A 1 176 ? 7.211 -48.406 -28.422 1 93.38 176 ASP A N 1
ATOM 1395 C CA . ASP A 1 176 ? 6.062 -49.312 -28.422 1 93.38 176 ASP A CA 1
ATOM 1396 C C . ASP A 1 176 ? 5.074 -48.938 -29.516 1 93.38 176 ASP A C 1
ATOM 1398 O O . ASP A 1 176 ? 3.873 -48.812 -29.281 1 93.38 176 ASP A O 1
ATOM 1402 N N . HIS A 1 177 ? 5.68 -48.656 -30.641 1 92.94 177 HIS A N 1
ATOM 1403 C CA . HIS A 1 177 ? 4.871 -48.312 -31.797 1 92.94 177 HIS A CA 1
ATOM 1404 C C . HIS A 1 177 ? 4.203 -49.562 -32.406 1 92.94 177 HIS A C 1
ATOM 1406 O O . HIS A 1 177 ? 4.867 -50.562 -32.656 1 92.94 177 HIS A O 1
ATOM 1412 N N . VAL A 1 178 ? 2.961 -49.438 -32.594 1 88.56 178 VAL A N 1
ATOM 1413 C CA . VAL A 1 178 ? 2.234 -50.625 -33.031 1 88.56 178 VAL A CA 1
ATOM 1414 C C . VAL A 1 178 ? 1.553 -50.312 -34.375 1 88.56 178 VAL A C 1
ATOM 1416 O O . VAL A 1 178 ? 2.211 -50.281 -35.406 1 88.56 178 VAL A O 1
ATOM 1419 N N . ASN A 1 179 ? 0.249 -49.688 -34.375 1 81.94 179 ASN A N 1
ATOM 1420 C CA . ASN A 1 179 ? -0.567 -49.656 -35.562 1 81.94 179 ASN A CA 1
ATOM 1421 C C . ASN A 1 179 ? -0.66 -48.281 -36.188 1 81.94 179 ASN A C 1
ATOM 1423 O O . ASN A 1 179 ? -0.925 -48.125 -37.375 1 81.94 179 ASN A O 1
ATOM 1427 N N . THR A 1 180 ? -0.608 -47.281 -35.469 1 86.88 180 THR A N 1
ATOM 1428 C CA . THR A 1 180 ? -0.757 -45.938 -36.031 1 86.88 180 THR A CA 1
ATOM 1429 C C . THR A 1 180 ? 0.4 -45.594 -36.969 1 86.88 180 THR A C 1
ATOM 1431 O O . THR A 1 180 ? 1.567 -45.719 -36.594 1 86.88 180 THR A O 1
ATOM 1434 N N . PRO A 1 181 ? 0.008 -45.188 -38.188 1 92.31 181 PRO A N 1
ATOM 1435 C CA . PRO A 1 181 ? 1.094 -44.875 -39.094 1 92.31 181 PRO A CA 1
ATOM 1436 C C . PRO A 1 181 ? 2.031 -43.812 -38.562 1 92.31 181 PRO A C 1
ATOM 1438 O O . PRO A 1 181 ? 1.572 -42.781 -38 1 92.31 181 PRO A O 1
ATOM 1441 N N . LEU A 1 182 ? 3.291 -44.062 -38.719 1 94.81 182 LEU A N 1
ATOM 1442 C CA . LEU A 1 182 ? 4.312 -43.188 -38.188 1 94.81 182 LEU A CA 1
ATOM 1443 C C . LEU A 1 182 ? 4.18 -41.781 -38.781 1 94.81 182 LEU A C 1
ATOM 1445 O O . LEU A 1 182 ? 4.402 -40.781 -38.094 1 94.81 182 LEU A O 1
ATOM 1449 N N . ALA A 1 183 ? 3.775 -41.688 -40 1 94.69 183 ALA A N 1
ATOM 1450 C CA . ALA A 1 183 ? 3.645 -40.406 -40.688 1 94.69 183 ALA A CA 1
ATOM 1451 C C . ALA A 1 183 ? 2.6 -39.531 -40 1 94.69 183 ALA A C 1
ATOM 1453 O O . ALA A 1 183 ? 2.766 -38.312 -39.938 1 94.69 183 ALA A O 1
ATOM 1454 N N . LEU A 1 184 ? 1.539 -40.125 -39.562 1 94.06 184 LEU A N 1
ATOM 1455 C CA . LEU A 1 184 ? 0.476 -39.375 -38.906 1 94.06 184 LEU A CA 1
ATOM 1456 C C . LEU A 1 184 ? 0.919 -38.906 -37.531 1 94.06 184 LEU A C 1
ATOM 1458 O O . LEU A 1 184 ? 0.579 -37.781 -37.094 1 94.06 184 LEU A O 1
ATOM 1462 N N . LEU A 1 185 ? 1.673 -39.75 -36.875 1 94.25 185 LEU A N 1
ATOM 1463 C CA . LEU A 1 185 ? 2.209 -39.375 -35.562 1 94.25 185 LEU A CA 1
ATOM 1464 C C . LEU A 1 185 ? 3.207 -38.25 -35.688 1 94.25 185 LEU A C 1
ATOM 1466 O O . LEU A 1 185 ? 3.193 -37.312 -34.875 1 94.25 185 LEU A O 1
ATOM 1470 N N . GLU A 1 186 ? 4.004 -38.344 -36.688 1 95.5 186 GLU A N 1
ATOM 1471 C CA . GLU A 1 186 ? 4.984 -37.281 -36.938 1 95.5 186 GLU A CA 1
ATOM 1472 C C . GLU A 1 186 ? 4.301 -35.969 -37.281 1 95.5 186 GLU A C 1
ATOM 1474 O O . GLU A 1 186 ? 4.727 -34.906 -36.812 1 95.5 186 GLU A O 1
ATOM 1479 N N . LYS A 1 187 ? 3.295 -36.062 -38.062 1 94.75 187 LYS A N 1
ATOM 1480 C CA . LYS A 1 187 ? 2.551 -34.875 -38.406 1 94.75 187 LYS A CA 1
ATOM 1481 C C . LYS A 1 187 ? 1.963 -34.188 -37.188 1 94.75 187 LYS A C 1
ATOM 1483 O O . LYS A 1 187 ? 2.059 -32.969 -37 1 94.75 187 LYS A O 1
ATOM 1488 N N . THR A 1 188 ? 1.363 -34.969 -36.312 1 93.19 188 THR A N 1
ATOM 1489 C CA . THR A 1 188 ? 0.784 -34.438 -35.094 1 93.19 188 THR A CA 1
ATOM 1490 C C . THR A 1 188 ? 1.854 -33.781 -34.219 1 93.19 188 THR A C 1
ATOM 1492 O O . THR A 1 188 ? 1.638 -32.688 -33.688 1 93.19 188 THR A O 1
ATOM 1495 N N . LEU A 1 189 ? 2.969 -34.406 -34.094 1 94.88 189 LEU A N 1
ATOM 1496 C CA . LEU A 1 189 ? 4.066 -33.875 -33.281 1 94.88 189 LEU A CA 1
ATOM 1497 C C . LEU A 1 189 ? 4.605 -32.594 -33.875 1 94.88 189 LEU A C 1
ATOM 1499 O O . LEU A 1 189 ? 4.855 -31.625 -33.125 1 94.88 189 LEU A O 1
ATOM 1503 N N . LEU A 1 190 ? 4.762 -32.531 -35.156 1 95.81 190 LEU A N 1
ATOM 1504 C CA . LEU A 1 190 ? 5.293 -31.344 -35.812 1 95.81 190 LEU A CA 1
ATOM 1505 C C . LEU A 1 190 ? 4.328 -30.172 -35.656 1 95.81 190 LEU A C 1
ATOM 1507 O O . LEU A 1 190 ? 4.75 -29.031 -35.469 1 95.81 190 LEU A O 1
ATOM 1511 N N . GLU A 1 191 ? 3.062 -30.484 -35.781 1 94.62 191 GLU A N 1
ATOM 1512 C CA . GLU A 1 191 ? 2.051 -29.453 -35.594 1 94.62 191 GLU A CA 1
ATOM 1513 C C . GLU A 1 191 ? 2.113 -28.859 -34.188 1 94.62 191 GLU A C 1
ATOM 1515 O O . GLU A 1 191 ? 2.012 -27.656 -34 1 94.62 191 GLU A O 1
ATOM 1520 N N . ASP A 1 192 ? 2.268 -29.719 -33.281 1 94.19 192 ASP A N 1
ATOM 1521 C CA . ASP A 1 192 ? 2.338 -29.281 -31.891 1 94.19 192 ASP A CA 1
ATOM 1522 C C . ASP A 1 192 ? 3.592 -28.438 -31.641 1 94.19 192 ASP A C 1
ATOM 1524 O O . ASP A 1 192 ? 3.537 -27.422 -30.953 1 94.19 192 ASP A O 1
ATOM 1528 N N . LEU A 1 193 ? 4.699 -28.844 -32.156 1 96.38 193 LEU A N 1
ATOM 1529 C CA . LEU A 1 193 ? 5.953 -28.125 -31.953 1 96.38 193 LEU A CA 1
ATOM 1530 C C . LEU A 1 193 ? 5.891 -26.75 -32.594 1 96.38 193 LEU A C 1
ATOM 1532 O O . LEU A 1 193 ? 6.391 -25.766 -32.062 1 96.38 193 LEU A O 1
ATOM 1536 N N . GLU A 1 194 ? 5.258 -26.703 -33.75 1 96 194 GLU A N 1
ATOM 1537 C CA . GLU A 1 194 ? 5.102 -25.422 -34.438 1 96 194 GLU A CA 1
ATOM 1538 C C . GLU A 1 194 ? 4.195 -24.484 -33.625 1 96 194 GLU A C 1
ATOM 1540 O O . GLU A 1 194 ? 4.465 -23.297 -33.531 1 96 194 GLU A O 1
ATOM 1545 N N . ARG A 1 195 ? 3.172 -25.047 -33.094 1 93.38 195 ARG A N 1
ATOM 1546 C CA . ARG A 1 195 ? 2.277 -24.266 -32.281 1 93.38 195 ARG A CA 1
ATOM 1547 C C . ARG A 1 195 ? 3.01 -23.719 -31.047 1 93.38 195 ARG A C 1
ATOM 1549 O O . ARG A 1 195 ? 2.838 -22.547 -30.688 1 93.38 195 ARG A O 1
ATOM 1556 N N . ILE A 1 196 ? 3.795 -24.516 -30.469 1 92.81 196 ILE A N 1
ATOM 1557 C CA . ILE A 1 196 ? 4.578 -24.109 -29.312 1 92.81 196 ILE A CA 1
ATOM 1558 C C . ILE A 1 196 ? 5.562 -23.016 -29.703 1 92.81 196 ILE A C 1
ATOM 1560 O O . ILE A 1 196 ? 5.656 -21.984 -29.031 1 92.81 196 ILE A O 1
ATOM 1564 N N . TRP A 1 197 ? 6.227 -23.219 -30.781 1 94.38 197 TRP A N 1
ATOM 1565 C CA . TRP A 1 197 ? 7.234 -22.266 -31.234 1 94.38 197 TRP A CA 1
ATOM 1566 C C . TRP A 1 197 ? 6.609 -20.906 -31.5 1 94.38 197 TRP A C 1
ATOM 1568 O O . TRP A 1 197 ? 7.199 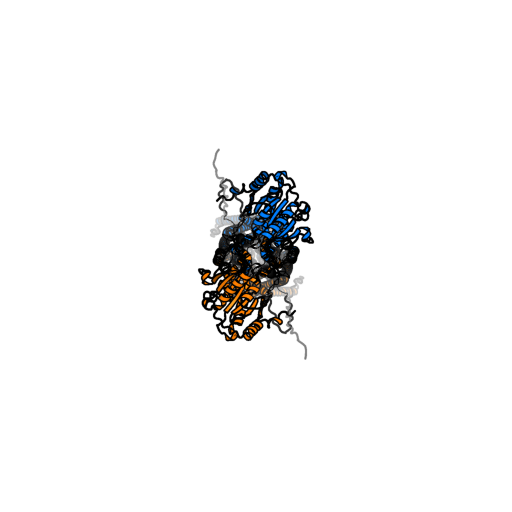-19.875 -31.172 1 94.38 197 TRP A O 1
ATOM 1578 N N . ASP A 1 198 ? 5.398 -20.906 -32 1 92.62 198 ASP A N 1
ATOM 1579 C CA . ASP A 1 198 ? 4.707 -19.656 -32.344 1 92.62 198 ASP A CA 1
ATOM 1580 C C . ASP A 1 198 ? 4.219 -18.953 -31.062 1 92.62 198 ASP A C 1
ATOM 1582 O O . ASP A 1 198 ? 4.086 -17.719 -31.047 1 92.62 198 ASP A O 1
ATOM 1586 N N . SER A 1 199 ? 4.059 -19.719 -30.062 1 88.19 199 SER A N 1
ATOM 1587 C CA . SER A 1 199 ? 3.447 -19.156 -28.859 1 88.19 199 SER A CA 1
ATOM 1588 C C . SER A 1 199 ? 4.504 -18.609 -27.906 1 88.19 199 SER A C 1
ATOM 1590 O O . SER A 1 199 ? 4.184 -17.844 -26.984 1 88.19 199 SER A O 1
ATOM 1592 N N . ILE A 1 200 ? 5.758 -18.938 -28.078 1 90.12 200 ILE A N 1
ATOM 1593 C CA . ILE A 1 200 ? 6.777 -18.547 -27.109 1 90.12 200 ILE A CA 1
ATOM 1594 C C . ILE A 1 200 ? 7.23 -17.109 -27.391 1 90.12 200 ILE A C 1
ATOM 1596 O O . ILE A 1 200 ? 7.09 -16.625 -28.516 1 90.12 200 ILE A O 1
ATOM 1600 N N . ASN A 1 201 ? 7.68 -16.438 -26.344 1 86.81 201 ASN A N 1
ATOM 1601 C CA . ASN A 1 201 ? 8.258 -15.109 -26.484 1 86.81 201 ASN A CA 1
ATOM 1602 C C . ASN A 1 201 ? 9.695 -15.18 -27 1 86.81 201 ASN A C 1
ATOM 1604 O O . ASN A 1 201 ? 10.523 -15.914 -26.453 1 86.81 201 ASN A O 1
ATOM 1608 N N . LYS A 1 202 ? 9.945 -14.461 -28.062 1 87.62 202 LYS A N 1
ATOM 1609 C CA . LYS A 1 202 ? 11.273 -14.43 -28.688 1 87.62 202 LYS A CA 1
ATOM 1610 C C . LYS A 1 202 ? 11.875 -13.031 -28.625 1 87.62 202 LYS A C 1
ATOM 1612 O O . LYS A 1 202 ? 11.156 -12.031 -28.703 1 87.62 202 LYS A O 1
ATOM 1617 N N . PRO A 1 203 ? 13.141 -13.062 -28.375 1 86.31 203 PRO A N 1
ATOM 1618 C CA . PRO A 1 203 ? 13.805 -11.758 -28.438 1 86.31 203 PRO A CA 1
ATOM 1619 C C . PRO A 1 203 ? 13.641 -11.078 -29.797 1 86.31 203 PRO A C 1
ATOM 1621 O O . PRO A 1 203 ? 13.289 -11.727 -30.781 1 86.31 203 PRO A O 1
ATOM 1624 N N . SER A 1 204 ? 13.906 -9.773 -29.906 1 85 204 SER A N 1
ATOM 1625 C CA . SER A 1 204 ? 13.68 -8.961 -31.094 1 85 204 SER A CA 1
ATOM 1626 C C . SER A 1 204 ? 14.539 -9.422 -32.25 1 85 204 SER A C 1
ATOM 1628 O O . SER A 1 204 ? 14.117 -9.367 -33.406 1 85 204 SER A O 1
ATOM 1630 N N . SER A 1 205 ? 15.68 -9.961 -32 1 84.5 205 SER A N 1
ATOM 1631 C CA . SER A 1 205 ? 16.625 -10.359 -33.031 1 84.5 205 SER A CA 1
ATOM 1632 C C . SER A 1 205 ? 16.141 -11.594 -33.781 1 84.5 205 SER A C 1
ATOM 1634 O O . SER A 1 205 ? 16.516 -11.812 -34.938 1 84.5 205 SER A O 1
ATOM 1636 N N . VAL A 1 206 ? 15.211 -12.414 -33.094 1 86.75 206 VAL A N 1
ATOM 1637 C CA . VAL A 1 206 ? 14.789 -13.656 -33.719 1 86.75 206 VAL A CA 1
ATOM 1638 C C . VAL A 1 206 ? 13.266 -13.758 -33.719 1 86.75 206 VAL A C 1
ATOM 1640 O O . VAL A 1 206 ? 12.703 -14.852 -33.625 1 86.75 206 VAL A O 1
ATOM 1643 N N . GLU A 1 207 ? 12.539 -12.727 -33.719 1 85.19 207 GLU A N 1
ATOM 1644 C CA . GLU A 1 207 ? 11.086 -12.695 -33.594 1 85.19 207 GLU A CA 1
ATOM 1645 C C . GLU A 1 207 ? 10.422 -13.406 -34.781 1 85.19 207 GLU A C 1
ATOM 1647 O O . GLU A 1 207 ? 9.414 -14.094 -34.625 1 85.19 207 GLU A O 1
ATOM 1652 N N . GLY A 1 208 ? 11.016 -13.391 -35.938 1 85.88 208 GLY A N 1
ATOM 1653 C CA . GLY A 1 208 ? 10.414 -13.992 -37.094 1 85.88 208 GLY A CA 1
ATOM 1654 C C . GLY A 1 208 ? 11.039 -15.32 -37.5 1 85.88 208 GLY A C 1
ATOM 1655 O O . GLY A 1 208 ? 10.648 -15.938 -38.469 1 85.88 208 GLY A O 1
ATOM 1656 N N . ALA A 1 209 ? 11.891 -15.859 -36.594 1 90.12 209 ALA A N 1
ATOM 1657 C CA . ALA A 1 209 ? 12.594 -17.094 -36.938 1 90.12 209 ALA A CA 1
ATOM 1658 C C . ALA A 1 209 ? 11.672 -18.297 -36.812 1 90.12 209 ALA A C 1
ATOM 1660 O O . ALA A 1 209 ? 10.844 -18.359 -35.875 1 90.12 209 ALA A O 1
ATOM 1661 N N . SER A 1 210 ? 11.781 -19.203 -37.719 1 92.31 210 SER A N 1
ATOM 1662 C CA . SER A 1 210 ? 10.984 -20.422 -37.688 1 92.31 210 SER A CA 1
ATOM 1663 C C . SER A 1 210 ? 11.672 -21.516 -36.844 1 92.31 210 SER A C 1
ATOM 1665 O O . SER A 1 210 ? 12.852 -21.391 -36.5 1 92.31 210 SER A O 1
ATOM 1667 N N . LEU A 1 211 ? 10.93 -22.547 -36.531 1 93.94 211 LEU A N 1
ATOM 1668 C CA . LEU A 1 211 ? 11.438 -23.672 -35.75 1 93.94 211 LEU A CA 1
ATOM 1669 C C . LEU A 1 211 ? 12.625 -24.328 -36.469 1 93.94 211 LEU A C 1
ATOM 1671 O O . LEU A 1 211 ? 13.594 -24.734 -35.812 1 93.94 211 LEU A O 1
ATOM 1675 N N . SER A 1 212 ? 12.688 -24.344 -37.781 1 92.38 212 SER A N 1
ATOM 1676 C CA . SER A 1 212 ? 13.703 -25.016 -38.594 1 92.38 212 SER A CA 1
ATOM 1677 C C . SER A 1 212 ? 15.016 -24.234 -38.562 1 92.38 212 SER A C 1
ATOM 1679 O O . SER A 1 212 ? 16.062 -24.781 -38.938 1 92.38 212 SER A O 1
ATOM 1681 N N . THR A 1 213 ? 14.914 -23.016 -38.219 1 91.25 213 THR A N 1
ATOM 1682 C CA . THR A 1 213 ? 16.125 -22.203 -38.094 1 91.25 213 THR A CA 1
ATOM 1683 C C . THR A 1 213 ? 17.016 -22.734 -36.969 1 91.25 213 THR A C 1
ATOM 1685 O O . THR A 1 213 ? 18.25 -22.641 -37.062 1 91.25 213 THR A O 1
ATOM 1688 N N . PHE A 1 214 ? 16.422 -23.328 -35.969 1 92.44 214 PHE A N 1
ATOM 1689 C CA . PHE A 1 214 ? 17.172 -23.719 -34.781 1 92.44 214 PHE A CA 1
ATOM 1690 C C . PHE A 1 214 ? 17.25 -25.234 -34.656 1 92.44 214 PHE A C 1
ATOM 1692 O O . PHE A 1 214 ? 18.188 -25.781 -34.094 1 92.44 214 PHE A O 1
ATOM 1699 N N . PHE A 1 215 ? 16.172 -25.875 -35.25 1 94.88 215 PHE A N 1
ATOM 1700 C CA . PHE A 1 215 ? 16.062 -27.297 -34.969 1 94.88 215 PHE A CA 1
ATOM 1701 C C . PHE A 1 215 ? 15.75 -28.078 -36.25 1 94.88 215 PHE A C 1
ATOM 1703 O O . PHE A 1 215 ? 15 -27.594 -37.094 1 94.88 215 PHE A O 1
ATOM 1710 N N . ASP A 1 216 ? 16.375 -29.219 -36.375 1 94.94 216 ASP A N 1
ATOM 1711 C CA . ASP A 1 216 ? 15.969 -30.234 -37.344 1 94.94 216 ASP A CA 1
ATOM 1712 C C . ASP A 1 216 ? 15.211 -31.359 -36.625 1 94.94 216 ASP A C 1
ATOM 1714 O O . ASP A 1 216 ? 15.797 -32.125 -35.844 1 94.94 216 ASP A O 1
ATOM 1718 N N . VAL A 1 217 ? 13.945 -31.5 -37 1 96.31 217 VAL A N 1
ATOM 1719 C CA . VAL A 1 217 ? 13.102 -32.438 -36.281 1 96.31 217 VAL A CA 1
ATOM 1720 C C . VAL A 1 217 ? 12.945 -33.719 -37.094 1 96.31 217 VAL A C 1
ATOM 1722 O O . VAL A 1 217 ? 12.656 -33.656 -38.312 1 96.31 217 VAL A O 1
ATOM 1725 N N . GLU A 1 218 ? 13.203 -34.781 -36.469 1 95.81 218 GLU A N 1
ATOM 1726 C CA . GLU A 1 218 ? 13.016 -36.094 -37.062 1 95.81 218 GLU A CA 1
ATOM 1727 C C . GLU A 1 218 ? 12.305 -37.031 -36.125 1 95.81 218 GLU A C 1
ATOM 1729 O O . GLU A 1 218 ? 12.477 -36.938 -34.906 1 95.81 218 GLU A O 1
ATOM 1734 N N . CYS A 1 219 ? 11.469 -37.938 -36.719 1 96.69 219 CYS A N 1
ATOM 1735 C CA . CYS A 1 219 ? 10.742 -38.938 -35.938 1 96.69 219 CYS A CA 1
ATOM 1736 C C . CYS A 1 219 ? 11.031 -40.344 -36.406 1 96.69 219 CYS A C 1
ATOM 1738 O O . CYS A 1 219 ? 11.086 -40.594 -37.594 1 96.69 219 CYS A O 1
ATOM 1740 N N . THR A 1 220 ? 11.398 -41.156 -35.469 1 97.06 220 THR A N 1
ATOM 1741 C CA . THR A 1 220 ? 11.539 -42.594 -35.75 1 97.06 220 THR A CA 1
ATOM 1742 C C . THR A 1 220 ? 10.797 -43.406 -34.688 1 97.06 220 THR A C 1
ATOM 1744 O O . THR A 1 220 ? 10.266 -42.844 -33.719 1 97.06 220 THR A O 1
ATOM 1747 N N . SER A 1 221 ? 10.531 -44.719 -34.969 1 97.19 221 SER A N 1
ATOM 1748 C CA . SER A 1 221 ? 9.789 -45.531 -34 1 97.19 221 SER A CA 1
ATOM 1749 C C . SER A 1 221 ? 10.477 -46.844 -33.75 1 97.19 221 SER A C 1
ATOM 1751 O O . SER A 1 221 ? 11.25 -47.312 -34.594 1 97.19 221 SER A O 1
ATOM 1753 N N . LEU A 1 222 ? 10.312 -47.344 -32.594 1 97.56 222 LEU A N 1
ATOM 1754 C CA . LEU A 1 222 ? 10.758 -48.688 -32.219 1 97.56 222 LEU A CA 1
ATOM 1755 C C . LEU A 1 222 ? 9.57 -49.531 -31.812 1 97.56 222 LEU A C 1
ATOM 1757 O O . LEU A 1 222 ? 8.688 -49.094 -31.078 1 97.56 222 LEU A O 1
ATOM 1761 N N . PRO A 1 223 ? 9.547 -50.75 -32.281 1 95.5 223 PRO A N 1
ATOM 1762 C CA . PRO A 1 223 ? 8.477 -51.656 -31.844 1 95.5 223 PRO A CA 1
ATOM 1763 C C . PRO A 1 223 ? 8.578 -52.031 -30.375 1 95.5 223 PRO A C 1
ATOM 1765 O O . PRO A 1 223 ? 9.531 -51.656 -29.688 1 95.5 223 PRO A O 1
ATOM 1768 N N . HIS A 1 224 ? 7.57 -52.75 -29.953 1 92.81 224 HIS A N 1
ATOM 1769 C CA . HIS A 1 224 ? 7.492 -53.125 -28.547 1 92.81 224 HIS A CA 1
ATOM 1770 C C . HIS A 1 224 ? 8.648 -54.062 -28.172 1 92.81 224 HIS A C 1
ATOM 1772 O O . HIS A 1 224 ? 8.852 -55.094 -28.797 1 92.81 224 HIS A O 1
ATOM 1778 N N . LYS A 1 225 ? 9.414 -53.656 -27.141 1 90.81 225 LYS A N 1
ATOM 1779 C CA . LYS A 1 225 ? 10.648 -54.344 -26.766 1 90.81 225 LYS A CA 1
ATOM 1780 C C . LYS A 1 225 ? 10.367 -55.781 -26.312 1 90.81 225 LYS A C 1
ATOM 1782 O O . LYS A 1 225 ? 11.102 -56.719 -26.656 1 90.81 225 LYS A O 1
ATOM 1787 N N . GLU A 1 226 ? 9.305 -56 -25.531 1 88 226 GLU A N 1
ATOM 1788 C CA . GLU A 1 226 ? 9.031 -57.281 -24.938 1 88 226 GLU A CA 1
ATOM 1789 C C . GLU A 1 226 ? 8.141 -58.125 -25.859 1 88 226 GLU A C 1
ATOM 1791 O O . GLU A 1 226 ? 8.398 -59.312 -26.047 1 88 226 GLU A O 1
ATOM 1796 N N . LEU A 1 227 ? 7.098 -57.562 -26.422 1 89.44 227 LEU A N 1
ATOM 1797 C CA . LEU A 1 227 ? 6.109 -58.312 -27.203 1 89.44 227 LEU A CA 1
ATOM 1798 C C . LEU A 1 227 ? 6.57 -58.469 -28.641 1 89.44 227 LEU A C 1
ATOM 1800 O O . LEU A 1 227 ? 6.082 -59.344 -29.359 1 89.44 227 LEU A O 1
ATOM 1804 N N . ALA A 1 228 ? 7.469 -57.562 -29.094 1 92 228 ALA A N 1
ATOM 1805 C CA . ALA A 1 228 ? 8.07 -57.625 -30.422 1 92 228 ALA A CA 1
ATOM 1806 C C . ALA A 1 228 ? 9.586 -57.469 -30.344 1 92 228 ALA A C 1
ATOM 1808 O O . ALA A 1 228 ? 10.156 -56.625 -31.016 1 92 228 ALA A O 1
ATOM 1809 N N . SER A 1 229 ? 10.281 -58.344 -29.672 1 92.25 229 SER A N 1
ATOM 1810 C CA . SER A 1 229 ? 11.695 -58.219 -29.328 1 92.25 229 SER A CA 1
ATOM 1811 C C . SER A 1 229 ? 12.578 -58.25 -30.562 1 92.25 229 SER A C 1
ATOM 1813 O O . SER A 1 229 ? 13.523 -57.469 -30.672 1 92.25 229 SER A O 1
ATOM 1815 N N . GLY A 1 230 ? 12.312 -59.156 -31.516 1 94.62 230 GLY A N 1
ATOM 1816 C CA . GLY A 1 230 ? 13.102 -59.219 -32.719 1 94.62 230 GLY A CA 1
ATOM 1817 C C . GLY A 1 230 ? 13.039 -57.938 -33.562 1 94.62 230 GLY A C 1
ATOM 1818 O O . GLY A 1 230 ? 14.062 -57.438 -34 1 94.62 230 GLY A O 1
ATOM 1819 N N . ALA A 1 231 ? 11.789 -57.531 -33.781 1 95.25 231 ALA A N 1
ATOM 1820 C CA . ALA A 1 231 ? 11.594 -56.312 -34.531 1 95.25 231 ALA A CA 1
ATOM 1821 C C . ALA A 1 231 ? 12.242 -55.094 -33.844 1 95.25 231 ALA A C 1
ATOM 1823 O O . ALA A 1 231 ? 12.766 -54.188 -34.5 1 95.25 231 ALA A O 1
ATOM 1824 N N . PHE A 1 232 ? 12.211 -55.125 -32.562 1 95.81 232 PHE A N 1
ATOM 1825 C CA . PHE A 1 232 ? 12.82 -54.062 -31.75 1 95.81 232 PHE A CA 1
ATOM 1826 C C . PHE A 1 232 ? 14.328 -54.031 -31.953 1 95.81 232 PHE A C 1
ATOM 1828 O O . PHE A 1 232 ? 14.914 -53 -32.188 1 95.81 232 PHE A O 1
ATOM 1835 N N . GLU A 1 233 ? 14.961 -55.156 -31.875 1 95.94 233 GLU A N 1
ATOM 1836 C CA . GLU A 1 233 ? 16.406 -55.25 -32 1 95.94 233 GLU A CA 1
ATOM 1837 C C . GLU A 1 233 ? 16.859 -54.812 -33.406 1 95.94 233 GLU A C 1
ATOM 1839 O O . GLU A 1 233 ? 17.891 -54.156 -33.531 1 95.94 233 GLU A O 1
ATOM 1844 N N . GLN A 1 234 ? 16.109 -55.188 -34.344 1 96.69 234 GLN A N 1
ATOM 1845 C CA . GLN A 1 234 ? 16.438 -54.812 -35.719 1 96.69 234 GLN A CA 1
ATOM 1846 C C . GLN A 1 234 ? 16.312 -53.281 -35.906 1 96.69 234 GLN A C 1
ATOM 1848 O O . GLN A 1 234 ? 17.203 -52.656 -36.469 1 96.69 234 GLN A O 1
ATOM 1853 N N . ALA A 1 235 ? 15.195 -52.781 -35.469 1 96.62 235 ALA A N 1
ATOM 1854 C CA . ALA A 1 235 ? 14.977 -51.344 -35.594 1 96.62 235 ALA A CA 1
ATOM 1855 C C . ALA A 1 235 ? 16.031 -50.562 -34.844 1 96.62 235 ALA A C 1
ATOM 1857 O O . ALA A 1 235 ? 16.484 -49.5 -35.312 1 96.62 235 ALA A O 1
ATOM 1858 N N . ALA A 1 236 ? 16.422 -51.062 -33.656 1 96.56 236 ALA A N 1
ATOM 1859 C CA . ALA A 1 236 ? 17.453 -50.406 -32.844 1 96.56 236 ALA A CA 1
ATOM 1860 C C . ALA A 1 236 ? 18.812 -50.469 -33.562 1 96.56 236 ALA A C 1
ATOM 1862 O O . ALA A 1 236 ? 19.578 -49.531 -33.5 1 96.56 236 ALA A O 1
ATOM 1863 N N . ALA A 1 237 ? 19.047 -51.562 -34.156 1 96.38 237 ALA A N 1
ATOM 1864 C CA . ALA A 1 237 ? 20.297 -51.719 -34.906 1 96.38 237 ALA A CA 1
ATOM 1865 C C . ALA A 1 237 ? 20.344 -50.75 -36.094 1 96.38 237 ALA A C 1
ATOM 1867 O O . ALA A 1 237 ? 21.391 -50.156 -36.375 1 96.38 237 ALA A O 1
ATOM 1868 N N . ASP A 1 238 ? 19.25 -50.656 -36.75 1 96.56 238 ASP A N 1
ATOM 1869 C CA . ASP A 1 238 ? 19.188 -49.719 -37.875 1 96.56 238 ASP A CA 1
ATOM 1870 C C . ASP A 1 238 ? 19.438 -48.281 -37.406 1 96.56 238 ASP A C 1
ATOM 1872 O O . ASP A 1 238 ? 20.172 -47.531 -38.062 1 96.56 238 ASP A O 1
ATOM 1876 N N . LEU A 1 239 ? 18.812 -47.938 -36.344 1 97.12 239 LEU A N 1
ATOM 1877 C CA . LEU A 1 239 ? 19 -46.594 -35.812 1 97.12 239 LEU A CA 1
ATOM 1878 C C . LEU A 1 239 ? 20.438 -46.406 -35.344 1 97.12 239 LEU A C 1
ATOM 1880 O O . LEU A 1 239 ? 21 -45.312 -35.562 1 97.12 239 LEU A O 1
ATOM 1884 N N . ARG A 1 240 ? 21.031 -47.406 -34.688 1 97 240 ARG A N 1
ATOM 1885 C CA . ARG A 1 240 ? 22.406 -47.344 -34.25 1 97 240 ARG A CA 1
ATOM 1886 C C . ARG A 1 240 ? 23.359 -47.062 -35.406 1 97 240 ARG A C 1
ATOM 1888 O O . ARG A 1 240 ? 24.25 -46.219 -35.312 1 97 240 ARG A O 1
ATOM 1895 N N . ASP A 1 241 ? 23.141 -47.688 -36.5 1 95.56 241 ASP A N 1
ATOM 1896 C CA . ASP A 1 241 ? 24 -47.531 -37.656 1 95.56 241 ASP A CA 1
ATOM 1897 C C . ASP A 1 241 ? 23.969 -46.125 -38.188 1 95.56 241 ASP A C 1
ATOM 1899 O O . ASP A 1 241 ? 24.969 -45.625 -38.719 1 95.56 241 ASP A O 1
ATOM 1903 N N . ARG A 1 242 ? 22.875 -45.5 -38.062 1 96.38 242 ARG A N 1
ATOM 1904 C CA . ARG A 1 242 ? 22.719 -44.125 -38.562 1 96.38 242 ARG A CA 1
ATOM 1905 C C . ARG A 1 242 ? 23.594 -43.156 -37.781 1 96.38 242 ARG A C 1
ATOM 1907 O O . ARG A 1 242 ? 23.969 -42.094 -38.312 1 96.38 242 ARG A O 1
ATOM 1914 N N . PHE A 1 243 ? 23.984 -43.438 -36.562 1 96.44 243 PHE A N 1
ATOM 1915 C CA . PHE A 1 243 ? 24.828 -42.562 -35.75 1 96.44 243 PHE A CA 1
ATOM 1916 C C . PHE A 1 243 ? 26.281 -42.688 -36.156 1 96.44 243 PHE A C 1
ATOM 1918 O O . PHE A 1 243 ? 27.109 -41.812 -35.812 1 96.44 243 PHE A O 1
ATOM 1925 N N . TYR A 1 244 ? 26.609 -43.719 -36.906 1 93.69 244 TYR A N 1
ATOM 1926 C CA . TYR A 1 244 ? 28 -43.969 -37.219 1 93.69 244 TYR A CA 1
ATOM 1927 C C . TYR A 1 244 ? 28.25 -43.844 -38.719 1 93.69 244 TYR A C 1
ATOM 1929 O O . TYR A 1 244 ? 29.312 -44.219 -39.219 1 93.69 244 TYR A O 1
ATOM 1937 N N . LYS A 1 245 ? 27.297 -43.312 -39.5 1 87.75 245 LYS A N 1
ATOM 1938 C CA . LYS A 1 245 ? 27.406 -43.219 -40.969 1 87.75 245 LYS A CA 1
ATOM 1939 C C . LYS A 1 245 ? 28.016 -41.875 -41.375 1 87.75 245 LYS A C 1
ATOM 1941 O O . LYS A 1 245 ? 27.812 -41.438 -42.5 1 87.75 245 LYS A O 1
ATOM 1946 N N . GLY A 1 246 ? 28.734 -41.25 -40.625 1 79.25 246 GLY A N 1
ATOM 1947 C CA . GLY A 1 246 ? 29.422 -40 -40.938 1 79.25 246 GLY A CA 1
ATOM 1948 C C . GLY A 1 246 ? 28.5 -38.938 -41.438 1 79.25 246 GLY A C 1
ATOM 1949 O O . GLY A 1 246 ? 27.5 -38.625 -40.812 1 79.25 246 GLY A O 1
ATOM 1950 N N . ALA A 1 247 ? 28.672 -38.438 -42.719 1 75.19 247 ALA A N 1
ATOM 1951 C CA . ALA A 1 247 ? 27.969 -37.281 -43.25 1 75.19 247 ALA A CA 1
ATOM 1952 C C . ALA A 1 247 ? 26.531 -37.625 -43.625 1 75.19 247 ALA A C 1
ATOM 1954 O O . ALA A 1 247 ? 25.656 -36.781 -43.625 1 75.19 247 ALA A O 1
ATOM 1955 N N . SER A 1 248 ? 26.266 -38.812 -43.875 1 77.06 248 SER A N 1
ATOM 1956 C CA . SER A 1 248 ? 24.938 -39.25 -44.25 1 77.06 248 SER A CA 1
ATOM 1957 C C . SER A 1 248 ? 24.141 -39.719 -43.031 1 77.06 248 SER A C 1
ATOM 1959 O O . SER A 1 248 ? 22.984 -40.125 -43.156 1 77.06 248 SER A O 1
ATOM 1961 N N . GLY A 1 249 ? 24.688 -39.438 -41.875 1 90.5 249 GLY A N 1
ATOM 1962 C CA . GLY A 1 249 ? 24.062 -39.938 -40.688 1 90.5 249 GLY A CA 1
ATOM 1963 C C . GLY A 1 249 ? 23.281 -38.875 -39.906 1 90.5 249 GLY A C 1
ATOM 1964 O O . GLY A 1 249 ? 22.703 -37.969 -40.5 1 90.5 249 GLY A O 1
ATOM 1965 N N . ILE A 1 250 ? 23.188 -39.094 -38.688 1 94.94 250 ILE A N 1
ATOM 1966 C CA . ILE A 1 250 ? 22.375 -38.25 -37.812 1 94.94 250 ILE A CA 1
ATOM 1967 C C . ILE A 1 250 ? 23.125 -36.969 -37.5 1 94.94 250 ILE A C 1
ATOM 1969 O O . ILE A 1 250 ? 22.516 -35.906 -37.375 1 94.94 250 ILE A O 1
ATOM 1973 N N . PHE A 1 251 ? 24.516 -37.062 -37.531 1 94.38 251 PHE A N 1
ATOM 1974 C CA . PHE A 1 251 ? 25.297 -35.875 -37.188 1 94.38 251 PHE A CA 1
ATOM 1975 C C . PHE A 1 251 ? 25.562 -35 -38.406 1 94.38 251 PHE A C 1
ATOM 1977 O O . PHE A 1 251 ? 25.766 -35.531 -39.5 1 94.38 251 PHE A O 1
ATOM 1984 N N . HIS A 1 252 ? 25.422 -33.719 -38.25 1 91.5 252 HIS A N 1
ATOM 1985 C CA . HIS A 1 252 ? 25.719 -32.719 -39.281 1 91.5 252 HIS A CA 1
ATOM 1986 C C . HIS A 1 252 ? 26.734 -31.703 -38.781 1 91.5 252 HIS A C 1
ATOM 1988 O O . HIS A 1 252 ? 26.781 -31.406 -37.594 1 91.5 252 HIS A O 1
ATOM 1994 N N . GLU A 1 253 ? 27.484 -31.156 -39.625 1 87.5 253 GLU A N 1
ATOM 1995 C CA . GLU A 1 253 ? 28.531 -30.203 -39.281 1 87.5 253 GLU A CA 1
ATOM 1996 C C . GLU A 1 253 ? 27.938 -28.953 -38.625 1 87.5 253 GLU A C 1
ATOM 1998 O O . GLU A 1 253 ? 28.562 -28.344 -37.75 1 87.5 253 GLU A O 1
ATOM 2003 N N . SER A 1 254 ? 26.75 -28.656 -39 1 88.19 254 SER A N 1
ATOM 2004 C CA . SER A 1 254 ? 26.094 -27.453 -38.5 1 88.19 254 SER A CA 1
ATOM 2005 C C . SER A 1 254 ? 25.688 -27.625 -37.031 1 88.19 254 SER A C 1
ATOM 2007 O O . SER A 1 254 ? 25.375 -26.641 -36.344 1 88.19 254 SER A O 1
ATOM 2009 N N . TYR A 1 255 ? 25.812 -28.875 -36.531 1 91.88 255 TYR A N 1
ATOM 2010 C CA . TYR A 1 255 ? 25.375 -29.125 -35.188 1 91.88 255 TYR A CA 1
ATOM 2011 C C . TYR A 1 255 ? 26.5 -28.891 -34.188 1 91.88 255 TYR A C 1
ATOM 2013 O O . TYR A 1 255 ? 26.266 -28.781 -32.969 1 91.88 255 TYR A O 1
ATOM 2021 N N . HIS A 1 256 ? 27.703 -28.781 -34.656 1 88.88 256 HIS A N 1
ATOM 2022 C CA . HIS A 1 256 ? 28.844 -28.656 -33.75 1 88.88 256 HIS A CA 1
ATOM 2023 C C . HIS A 1 256 ? 28.891 -27.297 -33.094 1 88.88 256 HIS A C 1
ATOM 2025 O O . HIS A 1 256 ? 28.672 -26.266 -33.75 1 88.88 256 HIS A O 1
ATOM 2031 N N . ARG A 1 257 ? 29.125 -27.25 -31.766 1 88.31 257 ARG A N 1
ATOM 2032 C CA . ARG A 1 257 ? 29.094 -26.016 -30.984 1 88.31 257 ARG A CA 1
ATOM 2033 C C . ARG A 1 257 ? 30.422 -25.266 -31.078 1 88.31 257 ARG A C 1
ATOM 2035 O O . ARG A 1 257 ? 30.547 -24.141 -30.594 1 88.31 257 ARG A O 1
ATOM 2042 N N . GLY A 1 258 ? 31.422 -25.875 -31.641 1 87.06 258 GLY A N 1
ATOM 2043 C CA . GLY A 1 258 ? 32.719 -25.234 -31.828 1 87.06 258 GLY A CA 1
ATOM 2044 C C . GLY A 1 258 ? 33.562 -25.219 -30.578 1 87.06 258 GLY A C 1
ATOM 2045 O O . GLY A 1 258 ? 34.406 -24.328 -30.391 1 87.06 258 GLY A O 1
ATOM 2046 N N . ILE A 1 259 ? 33.281 -26.094 -29.625 1 91.44 259 ILE A N 1
ATOM 2047 C CA . ILE A 1 259 ? 34.031 -26.188 -28.391 1 91.44 259 ILE A CA 1
ATOM 2048 C C . ILE A 1 259 ? 35 -27.375 -28.453 1 91.44 259 ILE A C 1
ATOM 2050 O O . ILE A 1 259 ? 34.562 -28.5 -28.703 1 91.44 259 ILE A O 1
ATOM 2054 N N . ALA A 1 260 ? 36.188 -27.031 -28.188 1 92.75 260 ALA A N 1
ATOM 2055 C CA . ALA A 1 260 ? 37.188 -28.125 -28.156 1 92.75 260 ALA A CA 1
ATOM 2056 C C . ALA A 1 260 ? 36.969 -29 -26.922 1 92.75 260 ALA A C 1
ATOM 2058 O O . ALA A 1 260 ? 36.531 -28.516 -25.875 1 92.75 260 ALA A O 1
ATOM 2059 N N . ALA A 1 261 ? 37.375 -30.234 -27.047 1 91.31 261 ALA A N 1
ATOM 2060 C CA . ALA A 1 261 ? 37.156 -31.219 -26 1 91.31 261 ALA A CA 1
ATOM 2061 C C . ALA A 1 261 ? 37.812 -30.797 -24.688 1 91.31 261 ALA A C 1
ATOM 2063 O O . ALA A 1 261 ? 37.312 -31.109 -23.594 1 91.31 261 ALA A O 1
ATOM 2064 N N . ASP A 1 262 ? 38.906 -30.047 -24.766 1 89.62 262 ASP A N 1
ATOM 2065 C CA . ASP A 1 262 ? 39.625 -29.609 -23.562 1 89.62 262 ASP A CA 1
ATOM 2066 C C . ASP A 1 262 ? 38.812 -28.516 -22.828 1 89.62 262 ASP A C 1
ATOM 2068 O O . ASP A 1 262 ? 38.969 -28.312 -21.625 1 89.62 262 ASP A O 1
ATOM 2072 N N . GLY A 1 263 ? 37.969 -27.828 -23.562 1 92.44 263 GLY A N 1
ATOM 2073 C CA . GLY A 1 263 ? 37.156 -26.781 -22.953 1 92.44 263 GLY A CA 1
ATOM 2074 C C . GLY A 1 263 ? 35.75 -27.25 -22.625 1 92.44 263 GLY A C 1
ATOM 2075 O O . GLY A 1 263 ? 34.906 -26.469 -22.156 1 92.44 263 GLY A O 1
ATOM 2076 N N . PHE A 1 264 ? 35.469 -28.516 -22.828 1 94.19 264 PHE A N 1
ATOM 2077 C CA . PHE A 1 264 ? 34.125 -29.031 -22.703 1 94.19 264 PHE A CA 1
ATOM 2078 C C . PHE A 1 264 ? 33.656 -28.938 -21.25 1 94.19 264 PHE A C 1
ATOM 2080 O O . PHE A 1 264 ? 32.531 -28.547 -20.984 1 94.19 264 PHE A O 1
ATOM 2087 N N . ALA A 1 265 ? 34.469 -29.25 -20.297 1 94.81 265 ALA A N 1
ATOM 2088 C CA . ALA A 1 265 ? 34.094 -29.219 -18.891 1 94.81 265 ALA A CA 1
ATOM 2089 C C . ALA A 1 265 ? 33.781 -27.797 -18.438 1 94.81 265 ALA A C 1
ATOM 2091 O O . ALA A 1 265 ? 32.812 -27.594 -17.703 1 94.81 265 ALA A O 1
ATOM 2092 N N . VAL A 1 266 ? 34.594 -26.875 -18.859 1 94.62 266 VAL A N 1
ATOM 2093 C CA . VAL A 1 266 ? 34.344 -25.484 -18.484 1 94.62 266 VAL A CA 1
ATOM 2094 C C . VAL A 1 266 ? 33.062 -24.984 -19.141 1 94.62 266 VAL A C 1
ATOM 2096 O O . VAL A 1 266 ? 32.281 -24.25 -18.516 1 94.62 266 VAL A O 1
ATOM 2099 N N . PHE A 1 267 ? 32.906 -25.422 -20.312 1 94.69 267 PHE A N 1
ATOM 2100 C CA . PHE A 1 267 ? 31.688 -25.031 -21.031 1 94.69 267 PHE A CA 1
ATOM 2101 C C . PHE A 1 267 ? 30.453 -25.547 -20.312 1 94.69 267 PHE A C 1
ATOM 2103 O O . PHE A 1 267 ? 29.484 -24.812 -20.125 1 94.69 267 PHE A O 1
ATOM 2110 N N . CYS A 1 268 ? 30.453 -26.766 -19.891 1 96.62 268 CYS A N 1
ATOM 2111 C CA . CYS A 1 268 ? 29.344 -27.375 -19.156 1 96.62 268 CYS A CA 1
ATOM 2112 C C . CYS A 1 268 ? 29.078 -26.609 -17.859 1 96.62 268 CYS A C 1
ATOM 2114 O O . CYS A 1 268 ? 27.922 -26.344 -17.516 1 96.62 268 CYS A O 1
ATOM 2116 N N . GLN A 1 269 ? 30.078 -26.281 -17.266 1 96.31 269 GLN A N 1
ATOM 2117 C CA . GLN A 1 269 ? 29.953 -25.562 -16 1 96.31 269 GLN A CA 1
ATOM 2118 C C . GLN A 1 269 ? 29.312 -24.188 -16.219 1 96.31 269 GLN A C 1
ATOM 2120 O O . GLN A 1 269 ? 28.453 -23.781 -15.438 1 96.31 269 GLN A O 1
ATOM 2125 N N . GLN A 1 270 ? 29.75 -23.531 -17.172 1 95.5 270 GLN A N 1
ATOM 2126 C CA . GLN A 1 270 ? 29.219 -22.203 -17.469 1 95.5 270 GLN A CA 1
ATOM 2127 C C . GLN A 1 270 ? 27.75 -22.266 -17.844 1 95.5 270 GLN A C 1
ATOM 2129 O O . GLN A 1 270 ? 26.938 -21.453 -17.391 1 95.5 270 GLN A O 1
ATOM 2134 N N . ILE A 1 271 ? 27.406 -23.188 -18.656 1 95.06 271 ILE A N 1
ATOM 2135 C CA . ILE A 1 271 ? 26.016 -23.328 -19.078 1 95.06 271 ILE A CA 1
ATOM 2136 C C . ILE A 1 271 ? 25.141 -23.656 -17.859 1 95.06 271 ILE A C 1
ATOM 2138 O O . ILE A 1 271 ? 24.047 -23.094 -17.719 1 95.06 271 ILE A O 1
ATOM 2142 N N . TRP A 1 272 ? 25.625 -24.531 -17.031 1 96.5 272 TRP A N 1
ATOM 2143 C CA . TRP A 1 272 ? 24.844 -24.922 -15.859 1 96.5 272 TRP A CA 1
ATOM 2144 C C . TRP A 1 272 ? 24.641 -23.734 -14.922 1 96.5 272 TRP A C 1
ATOM 2146 O O . TRP A 1 272 ? 23.578 -23.578 -14.312 1 96.5 272 TRP A O 1
ATOM 2156 N N . GLN A 1 273 ? 25.672 -22.938 -14.82 1 95.56 273 GLN A N 1
ATOM 2157 C CA . GLN A 1 273 ? 25.562 -21.75 -13.977 1 95.56 273 GLN A CA 1
ATOM 2158 C C . GLN A 1 273 ? 24.5 -20.797 -14.516 1 95.56 273 GLN A C 1
ATOM 2160 O O . GLN A 1 273 ? 23.672 -20.281 -13.75 1 95.56 273 GLN A O 1
ATOM 2165 N N . VAL A 1 274 ? 24.5 -20.594 -15.805 1 94.38 274 VAL A N 1
ATOM 2166 C CA . VAL A 1 274 ? 23.516 -19.703 -16.438 1 94.38 274 VAL A CA 1
ATOM 2167 C C . VAL A 1 274 ? 22.109 -20.281 -16.234 1 94.38 274 VAL A C 1
ATOM 2169 O O . VAL A 1 274 ? 21.172 -19.531 -15.938 1 94.38 274 VAL A O 1
ATOM 2172 N N . VAL A 1 275 ? 21.906 -21.578 -16.359 1 95 275 VAL A N 1
ATOM 2173 C CA . VAL A 1 275 ? 20.625 -22.25 -16.234 1 95 275 VAL A CA 1
ATOM 2174 C C . VAL A 1 275 ? 20.125 -22.172 -14.789 1 95 275 VAL A C 1
ATOM 2176 O O . VAL A 1 275 ? 18.953 -21.906 -14.539 1 95 275 VAL A O 1
ATOM 2179 N N . ARG A 1 276 ? 20.984 -22.391 -13.852 1 93.12 276 ARG A N 1
ATOM 2180 C CA . ARG A 1 276 ? 20.625 -22.406 -12.438 1 93.12 276 ARG A CA 1
ATOM 2181 C C . ARG A 1 276 ? 20.203 -21.031 -11.961 1 93.12 276 ARG A C 1
ATOM 2183 O O . ARG A 1 276 ? 19.328 -20.891 -11.094 1 93.12 276 ARG A O 1
ATOM 2190 N N . GLU A 1 277 ? 20.766 -20.031 -12.5 1 91.62 277 GLU A N 1
ATOM 2191 C CA . GLU A 1 277 ? 20.516 -18.672 -12.055 1 91.62 277 GLU A CA 1
ATOM 2192 C C . GLU A 1 277 ? 19.281 -18.078 -12.734 1 91.62 277 GLU A C 1
ATOM 2194 O O . GLU A 1 277 ? 18.781 -17.031 -12.328 1 91.62 277 GLU A O 1
ATOM 2199 N N . ASN A 1 278 ? 18.781 -18.781 -13.703 1 90.25 278 ASN A N 1
ATOM 2200 C CA . ASN A 1 278 ? 17.625 -18.281 -14.43 1 90.25 278 ASN A CA 1
ATOM 2201 C C . ASN A 1 278 ? 16.344 -18.469 -13.625 1 90.25 278 ASN A C 1
ATOM 2203 O O . ASN A 1 278 ? 15.781 -19.562 -13.578 1 90.25 278 ASN A O 1
ATOM 2207 N N . ARG A 1 279 ? 15.734 -17.422 -13.172 1 85.06 279 ARG A N 1
ATOM 2208 C CA . ARG A 1 279 ? 14.562 -17.453 -12.305 1 85.06 279 ARG A CA 1
ATOM 2209 C C . ARG A 1 279 ? 13.312 -17.828 -13.094 1 85.06 279 ARG A C 1
ATOM 2211 O O . ARG A 1 279 ? 12.297 -18.219 -12.508 1 85.06 279 ARG A O 1
ATOM 2218 N N . GLU A 1 280 ? 13.445 -17.766 -14.406 1 85.75 280 GLU A N 1
ATOM 2219 C CA . GLU A 1 280 ? 12.305 -18.109 -15.25 1 85.75 280 GLU A CA 1
ATOM 2220 C C . GLU A 1 280 ? 12.023 -19.609 -15.211 1 85.75 280 GLU A C 1
ATOM 2222 O O . GLU A 1 280 ? 10.93 -20.047 -15.57 1 85.75 280 GLU A O 1
ATOM 2227 N N . LEU A 1 281 ? 12.953 -20.375 -14.781 1 88.44 281 LEU A N 1
ATOM 2228 C CA . LEU A 1 281 ? 12.805 -21.828 -14.727 1 88.44 281 LEU A CA 1
ATOM 2229 C C . LEU A 1 281 ? 12.234 -22.266 -13.383 1 88.44 281 LEU A C 1
ATOM 2231 O O . LEU A 1 281 ? 11.789 -23.406 -13.242 1 88.44 281 LEU A O 1
ATOM 2235 N N . ASP A 1 282 ? 12.195 -21.312 -12.484 1 84.06 282 ASP A N 1
ATOM 2236 C CA . ASP A 1 282 ? 11.656 -21.609 -11.164 1 84.06 282 ASP A CA 1
ATOM 2237 C C . ASP A 1 282 ? 10.148 -21.359 -11.117 1 84.06 282 ASP A C 1
ATOM 2239 O O . ASP A 1 282 ? 9.695 -20.328 -10.617 1 84.06 282 ASP A O 1
ATOM 2243 N N . ILE A 1 283 ? 9.367 -22.328 -11.586 1 78.44 283 ILE A N 1
ATOM 2244 C CA . ILE A 1 283 ? 7.914 -22.203 -11.594 1 78.44 283 ILE A CA 1
ATOM 2245 C C . ILE A 1 283 ? 7.344 -22.719 -10.273 1 78.44 283 ILE A C 1
ATOM 2247 O O . ILE A 1 283 ? 7.801 -23.734 -9.742 1 78.44 283 ILE A O 1
ATOM 2251 N N . PRO A 1 284 ? 6.445 -22.016 -9.758 1 84.25 284 PRO A N 1
ATOM 2252 C CA . PRO A 1 284 ? 5.832 -22.484 -8.516 1 84.25 284 PRO A CA 1
ATOM 2253 C C . PRO A 1 284 ? 4.996 -23.75 -8.711 1 84.25 284 PRO A C 1
ATOM 2255 O O . PRO A 1 284 ? 4.566 -24.047 -9.828 1 84.25 284 PRO A O 1
ATOM 2258 N N . THR A 1 285 ? 4.875 -24.484 -7.648 1 83.5 285 THR A N 1
ATOM 2259 C CA . THR A 1 285 ? 3.973 -25.625 -7.664 1 83.5 285 THR A CA 1
ATOM 2260 C C . THR A 1 285 ? 2.521 -25.172 -7.797 1 83.5 285 THR A C 1
ATOM 2262 O O . THR A 1 285 ? 2.213 -24 -7.605 1 83.5 285 THR A O 1
ATOM 2265 N N . GLU A 1 286 ? 1.714 -26.031 -8.219 1 79.94 286 GLU A N 1
ATOM 2266 C CA . GLU A 1 286 ? 0.295 -25.719 -8.352 1 79.94 286 GLU A CA 1
ATOM 2267 C C . GLU A 1 286 ? -0.291 -25.219 -7.035 1 79.94 286 GLU A C 1
ATOM 2269 O O . GLU A 1 286 ? -1.096 -24.297 -7.02 1 79.94 286 GLU A O 1
ATOM 2274 N N . LYS A 1 287 ? 0.098 -25.859 -5.961 1 82.31 287 LYS A N 1
ATOM 2275 C CA . LYS A 1 287 ? -0.383 -25.469 -4.641 1 82.31 287 LYS A CA 1
ATOM 2276 C C . LYS A 1 287 ? 0.078 -24.062 -4.289 1 82.31 287 LYS A C 1
ATOM 2278 O O . LYS A 1 287 ? -0.689 -23.266 -3.736 1 82.31 287 LYS A O 1
ATOM 2283 N N . GLU A 1 288 ? 1.249 -23.797 -4.613 1 87.19 288 GLU A N 1
ATOM 2284 C CA . GLU A 1 288 ? 1.8 -22.469 -4.328 1 87.19 288 GLU A CA 1
ATOM 2285 C C . GLU A 1 288 ? 1.142 -21.406 -5.191 1 87.19 288 GLU A C 1
ATOM 2287 O O . GLU A 1 288 ? 0.877 -20.297 -4.723 1 87.19 288 GLU A O 1
ATOM 2292 N N . ALA A 1 289 ? 0.94 -21.766 -6.457 1 87.94 289 ALA A N 1
ATOM 2293 C CA . ALA A 1 289 ? 0.31 -20.812 -7.379 1 87.94 289 ALA A CA 1
ATOM 2294 C C . ALA A 1 289 ? -1.104 -20.469 -6.922 1 87.94 289 ALA A C 1
ATOM 2296 O O . ALA A 1 289 ? -1.493 -19.297 -6.926 1 87.94 289 ALA A O 1
ATOM 2297 N N . LEU A 1 290 ? -1.794 -21.453 -6.543 1 87.56 290 LEU A N 1
ATOM 2298 C CA . LEU A 1 290 ? -3.15 -21.234 -6.059 1 87.56 290 LEU A CA 1
ATOM 2299 C C . LEU A 1 290 ? -3.139 -20.422 -4.762 1 87.56 290 LEU A C 1
ATOM 2301 O O . LEU A 1 290 ? -3.963 -19.531 -4.574 1 87.56 290 LEU A O 1
ATOM 2305 N N . ALA A 1 291 ? -2.25 -20.797 -3.881 1 91.38 291 ALA A N 1
ATOM 2306 C CA . ALA A 1 291 ? -2.141 -20.094 -2.605 1 91.38 291 ALA A CA 1
ATOM 2307 C C . ALA A 1 291 ? -1.855 -18.609 -2.818 1 91.38 291 ALA A C 1
ATOM 2309 O O . ALA A 1 291 ? -2.398 -17.766 -2.111 1 91.38 291 ALA A O 1
ATOM 2310 N N . ARG A 1 292 ? -1.068 -18.297 -3.748 1 90.94 292 ARG A N 1
ATOM 2311 C CA . ARG A 1 292 ? -0.706 -16.906 -4.027 1 90.94 292 ARG A CA 1
ATOM 2312 C C . ARG A 1 292 ? -1.92 -16.109 -4.484 1 90.94 292 ARG A C 1
ATOM 2314 O O . ARG A 1 292 ? -2.111 -14.969 -4.062 1 90.94 292 ARG A O 1
ATOM 2321 N N . ILE A 1 293 ? -2.736 -16.672 -5.312 1 90.62 293 ILE A N 1
ATOM 2322 C CA . ILE A 1 293 ? -3.918 -15.984 -5.832 1 90.62 293 ILE A CA 1
ATOM 2323 C C . ILE A 1 293 ? -4.945 -15.812 -4.715 1 90.62 293 ILE A C 1
ATOM 2325 O O . ILE A 1 293 ? -5.469 -14.719 -4.508 1 90.62 293 ILE A O 1
ATOM 2329 N N . ARG A 1 294 ? -5.18 -16.875 -4.004 1 91.94 294 ARG A N 1
ATOM 2330 C CA . ARG A 1 294 ? -6.227 -16.844 -2.986 1 91.94 294 ARG A CA 1
ATOM 2331 C C . ARG A 1 294 ? -5.82 -15.984 -1.801 1 91.94 294 ARG A C 1
ATOM 2333 O O . ARG A 1 294 ? -6.633 -15.227 -1.272 1 91.94 294 ARG A O 1
ATOM 2340 N N . CYS A 1 295 ? -4.574 -16.109 -1.395 1 94.69 295 CYS A N 1
ATOM 2341 C CA . CYS A 1 295 ? -4.113 -15.289 -0.279 1 94.69 295 CYS A CA 1
ATOM 2342 C C . CYS A 1 295 ? -4.133 -13.812 -0.642 1 94.69 295 CYS A C 1
ATOM 2344 O O . CYS A 1 295 ? -4.414 -12.961 0.207 1 94.69 295 CYS A O 1
ATOM 2346 N N . GLU A 1 296 ? -3.852 -13.539 -1.881 1 92.06 296 GLU A N 1
ATOM 2347 C CA . GLU A 1 296 ? -3.922 -12.156 -2.34 1 92.06 296 GLU A CA 1
ATOM 2348 C C . GLU A 1 296 ? -5.355 -11.633 -2.303 1 92.06 296 GLU A C 1
ATOM 2350 O O . GLU A 1 296 ? -5.598 -10.5 -1.882 1 92.06 296 GLU A O 1
ATOM 2355 N N . GLU A 1 297 ? -6.242 -12.453 -2.736 1 91.56 297 GLU A N 1
ATOM 2356 C CA . GLU A 1 297 ? -7.652 -12.07 -2.727 1 91.56 297 GLU A CA 1
ATOM 2357 C C . GLU A 1 297 ? -8.164 -11.875 -1.301 1 91.56 297 GLU A C 1
ATOM 2359 O O . GLU A 1 297 ? -8.875 -10.914 -1.02 1 91.56 297 GLU A O 1
ATOM 2364 N N . ILE A 1 298 ? -7.77 -12.766 -0.427 1 95.06 298 ILE A N 1
ATOM 2365 C CA . ILE A 1 298 ? -8.172 -12.68 0.974 1 95.06 298 ILE A CA 1
ATOM 2366 C C . ILE A 1 298 ? -7.586 -11.414 1.599 1 95.06 298 ILE A C 1
ATOM 2368 O O . ILE A 1 298 ? -8.266 -10.711 2.354 1 95.06 298 ILE A O 1
ATOM 2372 N N . ALA A 1 299 ? -6.359 -11.156 1.255 1 95.19 299 ALA A N 1
ATOM 2373 C CA . ALA A 1 299 ? -5.695 -9.969 1.78 1 95.19 299 ALA A CA 1
ATOM 2374 C C . ALA A 1 299 ? -6.398 -8.695 1.311 1 95.19 299 ALA A C 1
ATOM 2376 O O . ALA A 1 299 ? -6.605 -7.77 2.094 1 95.19 299 ALA A O 1
ATOM 2377 N N . GLN A 1 300 ? -6.77 -8.648 0.071 1 91.25 300 GLN A N 1
ATOM 2378 C CA . GLN A 1 300 ? -7.453 -7.488 -0.486 1 91.25 300 GLN A CA 1
ATOM 2379 C C . GLN A 1 300 ? -8.828 -7.301 0.156 1 91.25 300 GLN A C 1
ATOM 2381 O O . GLN A 1 300 ? -9.227 -6.176 0.463 1 91.25 300 GLN A O 1
ATOM 2386 N N . GLU A 1 301 ? -9.477 -8.406 0.338 1 93.19 301 GLU A N 1
ATOM 2387 C CA . GLU A 1 301 ? -10.781 -8.344 0.995 1 93.19 301 GLU A CA 1
ATOM 2388 C C . GLU A 1 301 ? -10.648 -7.879 2.441 1 93.19 301 GLU A C 1
ATOM 2390 O O . GLU A 1 301 ? -11.445 -7.062 2.91 1 93.19 301 GLU A O 1
ATOM 2395 N N . ALA A 1 302 ? -9.672 -8.43 3.117 1 94.56 302 ALA A N 1
ATOM 2396 C CA . ALA A 1 302 ? -9.43 -8.023 4.5 1 94.56 302 ALA A CA 1
ATOM 2397 C C . ALA A 1 302 ? -9.047 -6.551 4.582 1 94.56 302 ALA A C 1
ATOM 2399 O O . ALA A 1 302 ? -9.523 -5.828 5.465 1 94.56 302 ALA A O 1
ATOM 2400 N N . ALA A 1 303 ? -8.242 -6.055 3.682 1 93.12 303 ALA A N 1
ATOM 2401 C CA . ALA A 1 303 ? -7.797 -4.664 3.66 1 93.12 303 ALA A CA 1
ATOM 2402 C C . ALA A 1 303 ? -8.969 -3.715 3.422 1 93.12 303 ALA A C 1
ATOM 2404 O O . ALA A 1 303 ? -8.984 -2.598 3.941 1 93.12 303 ALA A O 1
ATOM 2405 N N . SER A 1 304 ? -9.922 -4.141 2.691 1 91.69 304 SER A N 1
ATOM 2406 C CA . SER A 1 304 ? -11.07 -3.303 2.367 1 91.69 304 SER A CA 1
ATOM 2407 C C . SER A 1 304 ? -11.969 -3.092 3.586 1 91.69 304 SER A C 1
ATOM 2409 O O . SER A 1 304 ? -12.664 -2.082 3.68 1 91.69 304 SER A O 1
ATOM 2411 N N . THR A 1 305 ? -11.852 -3.982 4.602 1 93.12 305 THR A N 1
ATOM 2412 C CA . THR A 1 305 ? -12.672 -3.881 5.805 1 93.12 305 THR A CA 1
ATOM 2413 C C . THR A 1 305 ? -11.961 -3.057 6.875 1 93.12 305 THR A C 1
ATOM 2415 O O . THR A 1 305 ? -12.547 -2.736 7.91 1 93.12 305 THR A O 1
ATOM 2418 N N . PHE A 1 306 ? -10.797 -2.631 6.633 1 95.06 306 PHE A N 1
ATOM 2419 C CA . PHE A 1 306 ? -9.992 -1.924 7.617 1 95.06 306 PHE A CA 1
ATOM 2420 C C . PHE A 1 306 ? -10.469 -0.489 7.785 1 95.06 306 PHE A C 1
ATOM 2422 O O . PHE A 1 306 ? -10.578 0.254 6.809 1 95.06 306 PHE A O 1
ATOM 2429 N N . ASP A 1 307 ? -10.773 -0.173 8.961 1 90.81 307 ASP A N 1
ATOM 2430 C CA . ASP A 1 307 ? -11.141 1.198 9.312 1 90.81 307 ASP A CA 1
ATOM 2431 C C . ASP A 1 307 ? -9.953 1.939 9.93 1 90.81 307 ASP A C 1
ATOM 2433 O O . ASP A 1 307 ? -9.695 1.815 11.125 1 90.81 307 ASP A O 1
ATOM 2437 N N . ALA A 1 308 ? -9.375 2.799 9.148 1 86.88 308 ALA A N 1
ATOM 2438 C CA . ALA A 1 308 ? -8.172 3.51 9.57 1 86.88 308 ALA A CA 1
ATOM 2439 C C . ALA A 1 308 ? -8.508 4.605 10.578 1 86.88 308 ALA A C 1
ATOM 2441 O O . ALA A 1 308 ? -7.637 5.066 11.32 1 86.88 308 ALA A O 1
ATOM 2442 N N . ASP A 1 309 ? -9.82 5.035 10.648 1 86.31 309 ASP A N 1
ATOM 2443 C CA . ASP A 1 309 ? -10.211 6.129 11.531 1 86.31 309 ASP A CA 1
ATOM 2444 C C . ASP A 1 309 ? -10.828 5.594 12.82 1 86.31 309 ASP A C 1
ATOM 2446 O O . ASP A 1 309 ? -11.43 6.352 13.586 1 86.31 309 ASP A O 1
ATOM 2450 N N . ALA A 1 310 ? -10.602 4.309 13.023 1 88.19 310 ALA A N 1
ATOM 2451 C CA . ALA A 1 310 ? -11.156 3.713 14.234 1 88.19 310 ALA A CA 1
ATOM 2452 C C . ALA A 1 310 ? -10.516 4.301 15.484 1 88.19 310 ALA A C 1
ATOM 2454 O O . ALA A 1 310 ? -9.336 4.672 15.469 1 88.19 310 ALA A O 1
ATOM 2455 N N . ALA A 1 311 ? -11.32 4.426 16.578 1 83.75 311 ALA A N 1
ATOM 2456 C CA . ALA A 1 311 ? -10.828 4.941 17.859 1 83.75 311 ALA A CA 1
ATOM 2457 C C . ALA A 1 311 ? -9.688 4.078 18.391 1 83.75 311 ALA A C 1
ATOM 2459 O O . ALA A 1 311 ? -8.672 4.602 18.859 1 83.75 311 ALA A O 1
ATOM 2460 N N . ASP A 1 312 ? -9.961 2.744 18.25 1 88.38 312 ASP A N 1
ATOM 2461 C CA . ASP A 1 312 ? -8.938 1.782 18.625 1 88.38 312 ASP A CA 1
ATOM 2462 C C . ASP A 1 312 ? -8.305 1.129 17.406 1 88.38 312 ASP A C 1
ATOM 2464 O O . ASP A 1 312 ? -8.781 0.097 16.922 1 88.38 312 ASP A O 1
ATOM 2468 N N . LEU A 1 313 ? -7.215 1.688 16.969 1 90.38 313 LEU A N 1
ATOM 2469 C CA . LEU A 1 313 ? -6.547 1.24 15.758 1 90.38 313 LEU A CA 1
ATOM 2470 C C . LEU A 1 313 ? -5.961 -0.155 15.938 1 90.38 313 LEU A C 1
ATOM 2472 O O . LEU A 1 313 ? -5.926 -0.948 15 1 90.38 313 LEU A O 1
ATOM 2476 N N . SER A 1 314 ? -5.551 -0.468 17.172 1 91.62 314 SER A N 1
ATOM 2477 C CA . SER A 1 314 ? -4.961 -1.776 17.438 1 91.62 314 SER A CA 1
ATOM 2478 C C . SER A 1 314 ? -6.008 -2.883 17.359 1 91.62 314 SER A C 1
ATOM 2480 O O . SER A 1 314 ? -5.738 -3.955 16.812 1 91.62 314 SER A O 1
ATOM 2482 N N . ALA A 1 315 ? -7.152 -2.531 17.859 1 92.94 315 ALA A N 1
ATOM 2483 C CA . ALA A 1 315 ? -8.234 -3.51 17.797 1 92.94 315 ALA A CA 1
ATOM 2484 C C . ALA A 1 315 ? -8.695 -3.732 16.359 1 92.94 315 ALA A C 1
ATOM 2486 O O . ALA A 1 315 ? -8.984 -4.863 15.969 1 92.94 315 ALA A O 1
ATOM 2487 N N . ALA A 1 316 ? -8.797 -2.666 15.609 1 94.44 316 ALA A N 1
ATOM 2488 C CA . ALA A 1 316 ? -9.203 -2.775 14.211 1 94.44 316 ALA A CA 1
ATOM 2489 C C . ALA A 1 316 ? -8.172 -3.566 13.406 1 94.44 316 ALA A C 1
ATOM 2491 O O . ALA A 1 316 ? -8.539 -4.383 12.555 1 94.44 316 ALA A O 1
ATOM 2492 N N . TYR A 1 317 ? -6.914 -3.32 13.68 1 95.44 317 TYR A N 1
ATOM 2493 C CA . TYR A 1 317 ? -5.82 -4.031 13.031 1 95.44 317 TYR A CA 1
ATOM 2494 C C . TYR A 1 317 ? -5.871 -5.52 13.352 1 95.44 317 TYR A C 1
ATOM 2496 O O . TYR A 1 317 ? -5.746 -6.359 12.453 1 95.44 317 TYR A O 1
ATOM 2504 N N . GLU A 1 318 ? -6.117 -5.898 14.578 1 94.81 318 GLU A N 1
ATOM 2505 C CA . GLU A 1 318 ? -6.141 -7.297 15.008 1 94.81 318 GLU A CA 1
ATOM 2506 C C . GLU A 1 318 ? -7.324 -8.039 14.398 1 94.81 318 GLU A C 1
ATOM 2508 O O . GLU A 1 318 ? -7.215 -9.219 14.055 1 94.81 318 GLU A O 1
ATOM 2513 N N . ARG A 1 319 ? -8.398 -7.332 14.25 1 95.25 319 ARG A N 1
ATOM 2514 C CA . ARG A 1 319 ? -9.57 -7.949 13.641 1 95.25 319 ARG A CA 1
ATOM 2515 C C . ARG A 1 319 ? -9.297 -8.32 12.188 1 95.25 319 ARG A C 1
ATOM 2517 O O . ARG A 1 319 ? -9.648 -9.422 11.75 1 95.25 319 ARG A O 1
ATOM 2524 N N . VAL A 1 320 ? -8.672 -7.379 11.469 1 96.25 320 VAL A N 1
ATOM 2525 C CA . VAL A 1 320 ? -8.375 -7.609 10.062 1 96.25 320 VAL A CA 1
ATOM 2526 C C . VAL A 1 320 ? -7.332 -8.719 9.93 1 96.25 320 VAL A C 1
ATOM 2528 O O . VAL A 1 320 ? -7.465 -9.602 9.078 1 96.25 320 VAL A O 1
ATOM 2531 N N . MET A 1 321 ? -6.324 -8.734 10.82 1 96.38 321 MET A N 1
ATOM 2532 C CA . MET A 1 321 ? -5.242 -9.719 10.75 1 96.38 321 MET A CA 1
ATOM 2533 C C . MET A 1 321 ? -5.738 -11.102 11.164 1 96.38 321 MET A C 1
ATOM 2535 O O . MET A 1 321 ? -5.289 -12.109 10.617 1 96.38 321 MET A O 1
ATOM 2539 N N . MET A 1 322 ? -6.676 -11.141 12.023 1 95.62 322 MET A N 1
ATOM 2540 C CA . MET A 1 322 ? -7.262 -12.414 12.438 1 95.62 322 MET A CA 1
ATOM 2541 C C . MET A 1 322 ? -8.133 -12.992 11.328 1 95.62 322 MET A C 1
ATOM 2543 O O . MET A 1 322 ? -8.125 -14.203 11.102 1 95.62 322 MET A O 1
ATOM 2547 N N . HIS A 1 323 ? -8.82 -12.141 10.703 1 95.44 323 HIS A N 1
ATOM 2548 C CA . HIS A 1 323 ? -9.633 -12.562 9.57 1 95.44 323 HIS A CA 1
ATOM 2549 C C . HIS A 1 323 ? -8.758 -13.148 8.461 1 95.44 323 HIS A C 1
ATOM 2551 O O . HIS A 1 323 ? -9.086 -14.195 7.898 1 95.44 323 HIS A O 1
ATOM 2557 N N . TYR A 1 324 ? -7.648 -12.484 8.188 1 97.19 324 TYR A N 1
ATOM 2558 C CA . TYR A 1 324 ? -6.727 -12.984 7.176 1 97.19 324 TYR A CA 1
ATOM 2559 C C . TYR A 1 324 ? -6.129 -14.32 7.602 1 97.19 324 TYR A C 1
ATOM 2561 O O . TYR A 1 324 ? -6.035 -15.25 6.797 1 97.19 324 TYR A O 1
ATOM 2569 N N . GLN A 1 325 ? -5.812 -14.414 8.844 1 95.19 325 GLN A N 1
ATOM 2570 C CA . GLN A 1 325 ? -5.152 -15.617 9.344 1 95.19 325 GLN A CA 1
ATOM 2571 C C . GLN A 1 325 ? -6.094 -16.812 9.305 1 95.19 325 GLN A C 1
ATOM 2573 O O . GLN A 1 325 ? -5.691 -17.922 8.906 1 95.19 325 GLN A O 1
ATOM 2578 N N . GLU A 1 326 ? -7.277 -16.625 9.594 1 93.69 326 GLU A N 1
ATOM 2579 C CA . GLU A 1 326 ? -8.25 -17.719 9.609 1 93.69 326 GLU A CA 1
ATOM 2580 C C . GLU A 1 326 ? -8.523 -18.234 8.203 1 93.69 326 GLU A C 1
ATOM 2582 O O . GLU A 1 326 ? -8.609 -19.453 7.988 1 93.69 326 GLU A O 1
ATOM 2587 N N . ARG A 1 327 ? -8.57 -17.375 7.289 1 92.62 327 ARG A N 1
ATOM 2588 C CA . ARG A 1 327 ? -8.953 -17.766 5.934 1 92.62 327 ARG A CA 1
ATOM 2589 C C . ARG A 1 327 ? -7.75 -18.25 5.145 1 92.62 327 ARG A C 1
ATOM 2591 O O . ARG A 1 327 ? -7.898 -19.031 4.195 1 92.62 327 ARG A O 1
ATOM 2598 N N . SER A 1 328 ? -6.527 -17.766 5.531 1 94.56 328 SER A N 1
ATOM 2599 C CA . SER A 1 328 ? -5.336 -18.141 4.773 1 94.56 328 SER A CA 1
ATOM 2600 C C . SER A 1 328 ? -4.633 -19.344 5.406 1 94.56 328 SER A C 1
ATOM 2602 O O . SER A 1 328 ? -3.662 -19.859 4.852 1 94.56 328 SER A O 1
ATOM 2604 N N . ALA A 1 329 ? -5.176 -19.922 6.477 1 90.19 329 ALA A N 1
ATOM 2605 C CA . ALA A 1 329 ? -4.516 -20.969 7.246 1 90.19 329 ALA A CA 1
ATOM 2606 C C . ALA A 1 329 ? -4.41 -22.266 6.434 1 90.19 329 ALA A C 1
ATOM 2608 O O . ALA A 1 329 ? -3.479 -23.047 6.625 1 90.19 329 ALA A O 1
ATOM 2609 N N . ARG A 1 330 ? -5.238 -22.484 5.488 1 87.12 330 ARG A N 1
ATOM 2610 C CA . ARG A 1 330 ? -5.289 -23.734 4.746 1 87.12 330 ARG A CA 1
ATOM 2611 C C . ARG A 1 330 ? -4.297 -23.734 3.59 1 87.12 330 ARG A C 1
ATOM 2613 O O . ARG A 1 330 ? -3.992 -24.781 3.02 1 87.12 330 ARG A O 1
ATOM 2620 N N . TYR A 1 331 ? -3.74 -22.578 3.334 1 91.38 331 TYR A N 1
ATOM 2621 C CA . TYR A 1 331 ? -2.848 -22.469 2.186 1 91.38 331 TYR A CA 1
ATOM 2622 C C . TYR A 1 331 ? -1.391 -22.594 2.613 1 91.38 331 TYR A C 1
ATOM 2624 O O . TYR A 1 331 ? -1.096 -22.719 3.803 1 91.38 331 TYR A O 1
ATOM 2632 N N . VAL A 1 332 ? -0.473 -22.656 1.685 1 90.38 332 VAL A N 1
ATOM 2633 C CA . VAL A 1 332 ? 0.958 -22.828 1.923 1 90.38 332 VAL A CA 1
ATOM 2634 C C . VAL A 1 332 ? 1.451 -21.734 2.871 1 90.38 332 VAL A C 1
ATOM 2636 O O . VAL A 1 332 ? 1.299 -20.531 2.588 1 90.38 332 VAL A O 1
ATOM 2639 N N . PRO A 1 333 ? 2.072 -22.047 3.932 1 92.25 333 PRO A N 1
ATOM 2640 C CA . PRO A 1 333 ? 2.42 -21.094 4.988 1 92.25 333 PRO A CA 1
ATOM 2641 C C . PRO A 1 333 ? 3.402 -20.016 4.512 1 92.25 333 PRO A C 1
ATOM 2643 O O . PRO A 1 333 ? 3.283 -18.859 4.898 1 92.25 333 PRO A O 1
ATOM 2646 N N . VAL A 1 334 ? 4.336 -20.359 3.719 1 92.38 334 VAL A N 1
ATOM 2647 C CA . VAL A 1 334 ? 5.34 -19.406 3.277 1 92.38 334 VAL A CA 1
ATOM 2648 C C . VAL A 1 334 ? 4.68 -18.297 2.461 1 92.38 334 VAL A C 1
ATOM 2650 O O . VAL A 1 334 ? 4.996 -17.125 2.629 1 92.38 334 VAL A O 1
ATOM 2653 N N . VAL A 1 335 ? 3.75 -18.703 1.661 1 92.81 335 VAL A N 1
ATOM 2654 C CA . VAL A 1 335 ? 3.037 -17.75 0.828 1 92.81 335 VAL A CA 1
ATOM 2655 C C . VAL A 1 335 ? 2.096 -16.906 1.693 1 92.81 335 VAL A C 1
ATOM 2657 O O . VAL A 1 335 ? 2.016 -15.688 1.536 1 92.81 335 VAL A O 1
ATOM 2660 N N . ALA A 1 336 ? 1.416 -17.609 2.566 1 95.62 336 ALA A N 1
ATOM 2661 C CA . ALA A 1 336 ? 0.491 -16.922 3.461 1 95.62 336 ALA A CA 1
ATOM 2662 C C . ALA A 1 336 ? 1.225 -15.898 4.324 1 95.62 336 ALA A C 1
ATOM 2664 O O . ALA A 1 336 ? 0.725 -14.789 4.551 1 95.62 336 ALA A O 1
ATOM 2665 N N . ALA A 1 337 ? 2.377 -16.219 4.758 1 95.5 337 ALA A N 1
ATOM 2666 C CA . ALA A 1 337 ? 3.172 -15.32 5.59 1 95.5 337 ALA A CA 1
ATOM 2667 C C . ALA A 1 337 ? 3.652 -14.117 4.789 1 95.5 337 ALA A C 1
ATOM 2669 O O . ALA A 1 337 ? 3.684 -12.992 5.301 1 95.5 337 ALA A O 1
ATOM 2670 N N . ALA A 1 338 ? 4.016 -14.336 3.572 1 92.75 338 ALA A N 1
ATOM 2671 C CA . ALA A 1 338 ? 4.48 -13.242 2.723 1 92.75 338 ALA A CA 1
ATOM 2672 C C . ALA A 1 338 ? 3.357 -12.242 2.447 1 92.75 338 ALA A C 1
ATOM 2674 O O . ALA A 1 338 ? 3.574 -11.031 2.48 1 92.75 338 ALA A O 1
ATOM 2675 N N . LYS A 1 339 ? 2.213 -12.789 2.184 1 94.81 339 LYS A N 1
ATOM 2676 C CA . LYS A 1 339 ? 1.074 -11.914 1.908 1 94.81 339 LYS A CA 1
ATOM 2677 C C . LYS A 1 339 ? 0.604 -11.211 3.178 1 94.81 339 LYS A C 1
ATOM 2679 O O . LYS A 1 339 ? 0.076 -10.094 3.115 1 94.81 339 LYS A O 1
ATOM 2684 N N . ARG A 1 340 ? 0.849 -11.883 4.32 1 95.62 340 ARG A N 1
ATOM 2685 C CA . ARG A 1 340 ? 0.537 -11.25 5.598 1 95.62 340 ARG A CA 1
ATOM 2686 C C . ARG A 1 340 ? 1.394 -10.008 5.816 1 95.62 340 ARG A C 1
ATOM 2688 O O . ARG A 1 340 ? 0.896 -8.977 6.27 1 95.62 340 ARG A O 1
ATOM 2695 N N . LYS A 1 341 ? 2.607 -10.125 5.453 1 94 341 LYS A N 1
ATOM 2696 C CA . LYS A 1 341 ? 3.518 -8.984 5.578 1 94 341 LYS A CA 1
ATOM 2697 C C . LYS A 1 341 ? 3.111 -7.852 4.645 1 94 341 LYS A C 1
ATOM 2699 O O . LYS A 1 341 ? 3.152 -6.68 5.031 1 94 341 LYS A O 1
ATOM 2704 N N . GLN A 1 342 ? 2.725 -8.188 3.49 1 90.75 342 GLN A N 1
ATOM 2705 C CA . GLN A 1 342 ? 2.283 -7.172 2.541 1 90.75 342 GLN A CA 1
ATOM 2706 C C . GLN A 1 342 ? 1.01 -6.484 3.025 1 90.75 342 GLN A C 1
ATOM 2708 O O . GLN A 1 342 ? 0.85 -5.273 2.855 1 90.75 342 GLN A O 1
ATOM 2713 N N . LEU A 1 343 ? 0.139 -7.254 3.576 1 94.12 343 LEU A N 1
ATOM 2714 C CA . LEU A 1 343 ? -1.086 -6.703 4.145 1 94.12 343 LEU A CA 1
ATOM 2715 C C . LEU A 1 343 ? -0.77 -5.738 5.281 1 94.12 343 LEU A C 1
ATOM 2717 O O . LEU A 1 343 ? -1.361 -4.66 5.371 1 94.12 343 LEU A O 1
ATOM 2721 N N . HIS A 1 344 ? 0.171 -6.148 6.137 1 94.62 344 HIS A N 1
ATOM 2722 C CA . HIS A 1 344 ? 0.604 -5.281 7.227 1 94.62 344 HIS A CA 1
ATOM 2723 C C . HIS A 1 344 ? 1.111 -3.943 6.703 1 94.62 344 HIS A C 1
ATOM 2725 O O . HIS A 1 344 ? 0.789 -2.893 7.262 1 94.62 344 HIS A O 1
ATOM 2731 N N . ASP A 1 345 ? 1.859 -3.951 5.645 1 90.19 345 ASP A N 1
ATOM 2732 C CA . ASP A 1 345 ? 2.438 -2.736 5.078 1 90.19 345 ASP A CA 1
ATOM 2733 C C . ASP A 1 345 ? 1.349 -1.806 4.551 1 90.19 345 ASP A C 1
ATOM 2735 O O . ASP A 1 345 ? 1.423 -0.589 4.73 1 90.19 345 ASP A O 1
ATOM 2739 N N . VAL A 1 346 ? 0.418 -2.395 3.904 1 88.56 346 VAL A N 1
ATOM 2740 C CA . VAL A 1 346 ? -0.671 -1.6 3.348 1 88.56 346 VAL A CA 1
ATOM 2741 C C . VAL A 1 346 ? -1.494 -0.986 4.477 1 88.56 346 VAL A C 1
ATOM 2743 O O . VAL A 1 346 ? -1.852 0.193 4.426 1 88.56 346 VAL A O 1
ATOM 2746 N N . LEU A 1 347 ? -1.781 -1.797 5.512 1 92.75 347 LEU A N 1
ATOM 2747 C CA . LEU A 1 347 ? -2.553 -1.303 6.645 1 92.75 347 LEU A CA 1
ATOM 2748 C C . LEU A 1 347 ? -1.783 -0.219 7.395 1 92.75 347 LEU A C 1
ATOM 2750 O O . LEU A 1 347 ? -2.373 0.765 7.848 1 92.75 347 LEU A O 1
ATOM 2754 N N . SER A 1 348 ? -0.479 -0.399 7.516 1 92.19 348 SER A N 1
ATOM 2755 C CA . SER A 1 348 ? 0.371 0.583 8.18 1 92.19 348 SER A CA 1
ATOM 2756 C C . SER A 1 348 ? 0.342 1.923 7.449 1 92.19 348 SER A C 1
ATOM 2758 O O . SER A 1 348 ? 0.239 2.977 8.086 1 92.19 348 SER A O 1
ATOM 2760 N N . LEU A 1 349 ? 0.372 1.889 6.16 1 85.38 349 LEU A N 1
ATOM 2761 C CA . LEU A 1 349 ? 0.366 3.107 5.359 1 85.38 349 LEU A CA 1
ATOM 2762 C C . LEU A 1 349 ? -0.965 3.84 5.492 1 85.38 349 LEU A C 1
ATOM 2764 O O . LEU A 1 349 ? -0.994 5.062 5.633 1 85.38 349 LEU A O 1
ATOM 2768 N N . ARG A 1 350 ? -2.045 3.096 5.484 1 86.44 350 ARG A N 1
ATOM 2769 C CA . ARG A 1 350 ? -3.373 3.686 5.609 1 86.44 350 ARG A CA 1
ATOM 2770 C C . ARG A 1 350 ? -3.588 4.258 7.008 1 86.44 350 ARG A C 1
ATOM 2772 O O . ARG A 1 350 ? -4.121 5.359 7.16 1 86.44 350 ARG A O 1
ATOM 2779 N N . ALA A 1 351 ? -3.18 3.51 7.996 1 90.81 351 ALA A N 1
ATOM 2780 C CA . ALA A 1 351 ? -3.338 3.93 9.383 1 90.81 351 ALA A CA 1
ATOM 2781 C C . ALA A 1 351 ? -2.482 5.156 9.688 1 90.81 351 ALA A C 1
ATOM 2783 O O . ALA A 1 351 ? -2.885 6.023 10.469 1 90.81 351 ALA A O 1
ATOM 2784 N N . ARG A 1 352 ? -1.318 5.27 9.141 1 88.31 352 ARG A N 1
ATOM 2785 C CA . ARG A 1 352 ? -0.407 6.387 9.367 1 88.31 352 ARG A CA 1
ATOM 2786 C C . ARG A 1 352 ? -1.021 7.699 8.891 1 88.31 352 ARG A C 1
ATOM 2788 O O . ARG A 1 352 ? -0.875 8.734 9.547 1 88.31 352 ARG A O 1
ATOM 2795 N N . GLU A 1 353 ? -1.665 7.625 7.773 1 81.69 353 GLU A N 1
ATOM 2796 C CA . GLU A 1 353 ? -2.32 8.828 7.262 1 81.69 353 GLU A CA 1
ATOM 2797 C C . GLU A 1 353 ? -3.424 9.297 8.203 1 81.69 353 GLU A C 1
ATOM 2799 O O . GLU A 1 353 ? -3.535 10.492 8.484 1 81.69 353 GLU A O 1
ATOM 2804 N N . ALA A 1 354 ? -4.23 8.398 8.648 1 85.12 354 ALA A N 1
ATOM 2805 C CA . ALA A 1 354 ? -5.305 8.727 9.578 1 85.12 354 ALA A CA 1
ATOM 2806 C C . ALA A 1 354 ? -4.742 9.195 10.914 1 85.12 354 ALA A C 1
ATOM 2808 O O . ALA A 1 354 ? -5.266 10.133 11.523 1 85.12 354 ALA A O 1
ATOM 2809 N N . TYR A 1 355 ? -3.695 8.562 11.383 1 89.81 355 TYR A N 1
ATOM 2810 C CA . TYR A 1 355 ? -3.031 8.906 12.633 1 89.81 355 TYR A CA 1
ATOM 2811 C C . TYR A 1 355 ? -2.453 10.32 12.57 1 89.81 355 TYR A C 1
ATOM 2813 O O . TYR A 1 355 ? -2.557 11.086 13.531 1 89.81 355 TYR A O 1
ATOM 2821 N N . ARG A 1 356 ? -1.896 10.656 11.469 1 85.31 356 ARG A N 1
ATOM 2822 C CA . ARG A 1 356 ? -1.351 12 11.273 1 85.31 356 ARG A CA 1
ATOM 2823 C C . ARG A 1 356 ? -2.451 13.055 11.352 1 85.31 356 ARG A C 1
ATOM 2825 O O . ARG A 1 356 ? -2.275 14.094 11.977 1 85.31 356 ARG A O 1
ATOM 2832 N N . ARG A 1 357 ? -3.525 12.828 10.711 1 82.44 357 ARG A N 1
ATOM 2833 C CA . ARG A 1 357 ? -4.648 13.75 10.742 1 82.44 357 ARG A CA 1
ATOM 2834 C C . ARG A 1 357 ? -5.172 13.945 12.164 1 82.44 357 ARG A C 1
ATOM 2836 O O . ARG A 1 357 ? -5.457 15.07 12.578 1 82.44 357 ARG A O 1
ATOM 2843 N N . ARG A 1 358 ? -5.273 12.828 12.867 1 87.19 358 ARG A N 1
ATOM 2844 C CA . ARG A 1 358 ? -5.762 12.883 14.242 1 87.19 358 ARG A CA 1
ATOM 2845 C C . ARG A 1 358 ? -4.801 13.648 15.141 1 87.19 358 ARG A C 1
ATOM 2847 O O . ARG A 1 358 ? -5.227 14.484 15.938 1 87.19 358 ARG A O 1
ATOM 2854 N N . LEU A 1 359 ? -3.525 13.391 15 1 89.25 359 LEU A N 1
ATOM 2855 C CA . LEU A 1 359 ? -2.527 14.055 15.828 1 89.25 359 LEU A CA 1
ATOM 2856 C C . LEU A 1 359 ? -2.434 15.539 15.484 1 89.25 359 LEU A C 1
ATOM 2858 O O . LEU A 1 359 ? -2.199 16.375 16.359 1 89.25 359 LEU A O 1
ATOM 2862 N N . GLN A 1 360 ? -2.637 15.859 14.234 1 84.5 360 GLN A N 1
ATOM 2863 C CA . GLN A 1 360 ? -2.619 17.266 13.828 1 84.5 360 GLN A CA 1
ATOM 2864 C C . GLN A 1 360 ? -3.791 18.016 14.438 1 84.5 360 GLN A C 1
ATOM 2866 O O . GLN A 1 360 ? -3.645 19.172 14.844 1 84.5 360 GLN A O 1
ATOM 2871 N N . ARG A 1 361 ? -4.891 17.422 14.484 1 84 361 ARG A N 1
ATOM 2872 C CA . ARG A 1 361 ? -6.043 18.047 15.125 1 84 361 ARG A CA 1
ATOM 2873 C C . ARG A 1 361 ? -5.793 18.266 16.609 1 84 361 ARG A C 1
ATOM 2875 O O . ARG A 1 361 ? -6.152 19.312 17.156 1 84 361 ARG A O 1
ATOM 2882 N N . HIS A 1 362 ? -5.152 17.281 17.25 1 90.75 362 HIS A N 1
ATOM 2883 C CA . HIS A 1 362 ? -4.828 17.422 18.656 1 90.75 362 HIS A CA 1
ATOM 2884 C C . HIS A 1 362 ? -3.793 18.516 18.891 1 90.75 362 HIS A C 1
ATOM 2886 O O . HIS A 1 362 ? -3.857 19.234 19.875 1 90.75 362 HIS A O 1
ATOM 2892 N N . LEU A 1 363 ? -2.92 18.594 17.984 1 89.88 363 LEU A N 1
ATOM 2893 C CA . LEU A 1 363 ? -1.897 19.641 18.062 1 89.88 363 LEU A CA 1
ATOM 2894 C C . LEU A 1 363 ? -2.527 21.031 18.016 1 89.88 363 LEU A C 1
ATOM 2896 O O . LEU A 1 363 ? -2.191 21.891 18.828 1 89.88 363 LEU A O 1
ATOM 2900 N N . GLU A 1 364 ? -3.48 21.156 17.109 1 83.38 364 GLU A N 1
ATOM 2901 C CA . GLU A 1 364 ? -4.141 22.438 16.984 1 83.38 364 GLU A CA 1
ATOM 2902 C C . GLU A 1 364 ? -4.992 22.75 18.219 1 83.38 364 GLU A C 1
ATOM 2904 O O . GLU A 1 364 ? -5.023 23.891 18.688 1 83.38 364 GLU A O 1
ATOM 2909 N N . THR A 1 365 ? -5.582 21.781 18.734 1 89.69 365 THR A N 1
ATOM 2910 C CA . THR A 1 365 ? -6.422 21.969 19.906 1 89.69 365 THR A CA 1
ATOM 2911 C C . THR A 1 365 ? -5.574 22.344 21.125 1 89.69 365 THR A C 1
ATOM 2913 O O . THR A 1 365 ? -5.938 23.25 21.891 1 89.69 365 THR A O 1
ATOM 2916 N N . LEU A 1 366 ? -4.434 21.688 21.312 1 92.19 366 LEU A N 1
ATOM 2917 C CA . LEU A 1 366 ? -3.553 21.984 22.438 1 92.19 366 LEU A CA 1
ATOM 2918 C C . LEU A 1 366 ? -2.895 23.344 22.281 1 92.19 366 LEU A C 1
ATOM 2920 O O . LEU A 1 366 ? -2.713 24.078 23.25 1 92.19 366 LEU A O 1
ATOM 2924 N N . ALA A 1 367 ? -2.635 23.688 21.062 1 88.31 367 ALA A N 1
ATOM 2925 C CA . ALA A 1 367 ? -2.064 25.016 20.812 1 88.31 367 ALA A CA 1
ATOM 2926 C C . ALA A 1 367 ? -3.084 26.109 21.078 1 88.31 367 ALA A C 1
ATOM 2928 O O . ALA A 1 367 ? -2.738 27.172 21.625 1 88.31 367 ALA A O 1
ATOM 2929 N N . GLU A 1 368 ? -4.301 25.844 20.75 1 86.31 368 GLU A N 1
ATOM 2930 C CA . GLU A 1 368 ? -5.363 26.812 21.031 1 86.31 368 GLU A CA 1
ATOM 2931 C C . GLU A 1 368 ? -5.59 26.969 22.531 1 86.31 368 GLU A C 1
ATOM 2933 O O . GLU A 1 368 ? -5.863 28.062 23.016 1 86.31 368 GLU A O 1
ATOM 2938 N N . ARG A 1 369 ? -5.473 25.953 23.25 1 92.06 369 ARG A N 1
ATOM 2939 C CA . ARG A 1 369 ? -5.59 26.016 24.703 1 92.06 369 ARG A CA 1
ATOM 2940 C C . ARG A 1 369 ? -4.484 26.875 25.312 1 92.06 369 ARG A C 1
ATOM 2942 O O . ARG A 1 369 ? -4.727 27.625 26.25 1 92.06 369 ARG A O 1
ATOM 2949 N N . PHE A 1 370 ? -3.312 26.734 24.734 1 93.69 370 PHE A N 1
ATOM 2950 C CA . PHE A 1 370 ? -2.186 27.531 25.203 1 93.69 370 PHE A CA 1
ATOM 2951 C C . PHE A 1 370 ? -2.396 29 24.891 1 93.69 370 PHE A C 1
ATOM 2953 O O . PHE A 1 370 ? -2.141 29.875 25.719 1 93.69 370 PHE A O 1
ATOM 2960 N N . ASP A 1 371 ? -2.926 29.219 23.734 1 87.5 371 ASP A N 1
ATOM 2961 C CA . ASP A 1 371 ? -3.191 30.578 23.297 1 87.5 371 ASP A CA 1
ATOM 2962 C C . ASP A 1 371 ? -4.285 31.219 24.156 1 87.5 371 ASP A C 1
ATOM 2964 O O . ASP A 1 371 ? -4.18 32.406 24.516 1 87.5 371 ASP A O 1
ATOM 2968 N N . HIS A 1 372 ? -5.242 30.531 24.5 1 87 372 HIS A N 1
ATOM 2969 C CA . HIS A 1 372 ? -6.324 31.031 25.344 1 87 372 HIS A CA 1
ATOM 2970 C C . HIS A 1 372 ? -5.832 31.312 26.766 1 87 372 HIS A C 1
ATOM 2972 O O . HIS A 1 372 ? -6.25 32.281 27.375 1 87 372 HIS A O 1
ATOM 2978 N N . PHE A 1 373 ? -4.945 30.469 27.266 1 92.06 373 PHE A N 1
ATOM 2979 C CA . PHE A 1 373 ? -4.352 30.672 28.578 1 92.06 373 PHE A CA 1
ATOM 2980 C C . PHE A 1 373 ? -3.559 31.969 28.625 1 92.06 373 PHE A C 1
ATOM 2982 O O . PHE A 1 373 ? -3.689 32.75 29.578 1 92.06 373 PHE A O 1
ATOM 2989 N N . VAL A 1 374 ? -2.824 32.188 27.531 1 90.06 374 VAL A N 1
ATOM 2990 C CA . VAL A 1 374 ? -1.982 33.375 27.469 1 90.06 374 VAL A CA 1
ATOM 2991 C C . VAL A 1 374 ? -2.857 34.625 27.406 1 90.06 374 VAL A C 1
ATOM 2993 O O . VAL A 1 374 ? -2.621 35.594 28.125 1 90.06 374 VAL A O 1
ATOM 2996 N N . ASN A 1 375 ? -3.918 34.625 26.609 1 82 375 ASN A N 1
ATOM 2997 C CA . ASN A 1 375 ? -4.801 35.781 26.453 1 82 375 ASN A CA 1
ATOM 2998 C C . ASN A 1 375 ? -5.566 36.062 27.75 1 82 375 ASN A C 1
ATOM 3000 O O . ASN A 1 375 ? -5.789 37.25 28.094 1 82 375 ASN A O 1
ATOM 3004 N N . ASP A 1 376 ? -5.875 35.125 28.5 1 83.5 376 ASP A N 1
ATOM 3005 C CA . ASP A 1 376 ? -6.605 35.281 29.75 1 83.5 376 ASP A CA 1
ATOM 3006 C C . ASP A 1 376 ? -5.711 35.875 30.828 1 83.5 376 ASP A C 1
ATOM 3008 O O . ASP A 1 376 ? -6.156 36.719 31.625 1 83.5 376 ASP A O 1
ATOM 3012 N N . GLN A 1 377 ? -4.398 35.438 30.812 1 85.44 377 GLN A N 1
ATOM 3013 C CA . GLN A 1 377 ? -3.475 35.906 31.828 1 85.44 377 GLN A CA 1
ATOM 3014 C C . GLN A 1 377 ? -3.01 37.344 31.547 1 85.44 377 GLN A C 1
ATOM 3016 O O . GLN A 1 377 ? -2.676 38.094 32.469 1 85.44 377 GLN A O 1
ATOM 3021 N N . LEU A 1 378 ? -3.037 37.719 30.297 1 81.19 378 LEU A N 1
ATOM 3022 C CA . LEU A 1 378 ? -2.543 39.062 29.938 1 81.19 378 LEU A CA 1
ATOM 3023 C C . LEU A 1 378 ? -3.689 40.062 29.859 1 81.19 378 LEU A C 1
ATOM 3025 O O . LEU A 1 378 ? -3.457 41.281 29.766 1 81.19 378 LEU A O 1
ATOM 3029 N N . ALA A 1 379 ? -4.949 39.719 29.781 1 66.44 379 ALA A N 1
ATOM 3030 C CA . ALA A 1 379 ? -6.09 40.656 29.781 1 66.44 379 ALA A CA 1
ATOM 3031 C C . ALA A 1 379 ? -6.129 41.5 31.047 1 66.44 379 ALA A C 1
ATOM 3033 O O . ALA A 1 379 ? -5.777 41 32.125 1 66.44 379 ALA A O 1
ATOM 3034 N N . VAL A 1 380 ? -5.77 42.969 30.906 1 56.88 380 VAL A N 1
ATOM 3035 C CA . VAL A 1 380 ? -5.637 44.062 31.875 1 56.88 380 VAL A CA 1
ATOM 3036 C C . VAL A 1 380 ? -6.75 43.969 32.906 1 56.88 380 VAL A C 1
ATOM 3038 O O . VAL A 1 380 ? -7.934 44.031 32.562 1 56.88 380 VAL A O 1
ATOM 3041 N N . LYS A 1 381 ? -6.703 43.156 33.938 1 51.19 381 LYS A N 1
ATOM 3042 C CA . LYS A 1 381 ? -7.68 43.25 35 1 51.19 381 LYS A CA 1
ATOM 3043 C C . LYS A 1 381 ? -7.551 44.594 35.719 1 51.19 381 LYS A C 1
ATOM 3045 O O . LYS A 1 381 ? -6.441 45.062 36.031 1 51.19 381 LYS A O 1
ATOM 3050 N N . THR A 1 382 ? -8.43 45.656 35.406 1 43.81 382 THR A N 1
ATOM 3051 C CA . THR A 1 382 ? -8.617 46.938 36.062 1 43.81 382 THR A CA 1
ATOM 3052 C C . THR A 1 382 ? -8.422 46.844 37.562 1 43.81 382 THR A C 1
ATOM 3054 O O . THR A 1 382 ? -8.789 47.781 38.312 1 43.81 382 THR A O 1
ATOM 3057 N N . ALA A 1 383 ? -8.188 45.688 38.125 1 45.31 383 ALA A N 1
ATOM 3058 C CA . ALA A 1 383 ? -8.367 45.812 39.562 1 45.31 383 ALA A CA 1
ATOM 3059 C C . ALA A 1 383 ? -7.375 46.781 40.156 1 45.31 383 ALA A C 1
ATOM 3061 O O . ALA A 1 383 ? -6.441 47.219 39.5 1 45.31 383 ALA A O 1
ATOM 3062 N N . ALA A 1 384 ? -7.164 46.875 41.5 1 45.47 384 ALA A N 1
ATOM 3063 C CA . ALA A 1 384 ? -6.59 47.781 42.5 1 45.47 384 ALA A CA 1
ATOM 3064 C C . ALA A 1 384 ? -5.133 48.094 42.188 1 45.47 384 ALA A C 1
ATOM 3066 O O . ALA A 1 384 ? -4.363 47.188 41.812 1 45.47 384 ALA A O 1
ATOM 3067 N N . PRO A 1 385 ? -4.703 49.281 42.031 1 43.25 385 PRO A N 1
ATOM 3068 C CA . PRO A 1 385 ? -3.432 49.969 41.781 1 43.25 385 PRO A CA 1
ATOM 3069 C C . PRO A 1 385 ? -2.23 49.188 42.312 1 43.25 385 PRO A C 1
ATOM 3071 O O . PRO A 1 385 ? -1.095 49.438 41.906 1 43.25 385 PRO A O 1
ATOM 3074 N N . GLU A 1 386 ? -2.244 48.688 43.438 1 47.66 386 GLU A N 1
ATOM 3075 C CA . GLU A 1 386 ? -1.024 48.438 44.219 1 47.66 386 GLU A CA 1
ATOM 3076 C C . GLU A 1 386 ? -0.235 47.281 43.625 1 47.66 386 GLU A C 1
ATOM 3078 O O . GLU A 1 386 ? 0.953 47.125 43.906 1 47.66 386 GLU A O 1
ATOM 3083 N N . ARG A 1 387 ? -0.755 46.031 43.312 1 52.12 387 ARG A N 1
ATOM 3084 C CA . ARG A 1 387 ? 0.063 44.844 43.094 1 52.12 387 ARG A CA 1
ATOM 3085 C C . ARG A 1 387 ? 0.175 44.531 41.625 1 52.12 387 ARG A C 1
ATOM 3087 O O . ARG A 1 387 ? -0.791 44.688 40.875 1 52.12 387 ARG A O 1
ATOM 3094 N N . SER A 1 388 ? 1.41 44.469 41.125 1 59.34 388 SER A N 1
ATOM 3095 C CA . SER A 1 388 ? 1.829 44.125 39.781 1 59.34 388 SER A CA 1
ATOM 3096 C C . SER A 1 388 ? 0.962 43 39.188 1 59.34 388 SER A C 1
ATOM 3098 O O . SER A 1 388 ? 0.9 41.906 39.75 1 59.34 388 SER A O 1
ATOM 3100 N N . ALA A 1 389 ? -0.071 43.25 38.406 1 65.44 389 ALA A N 1
ATOM 3101 C CA . ALA A 1 389 ? -1.101 42.375 37.844 1 65.44 389 ALA A CA 1
ATOM 3102 C C . ALA A 1 389 ? -0.483 41.125 37.219 1 65.44 389 ALA A C 1
ATOM 3104 O O . ALA A 1 389 ? -1.108 40.062 37.188 1 65.44 389 ALA A O 1
ATOM 3105 N N . TRP A 1 390 ? 0.881 41.156 36.906 1 82.56 390 TRP A N 1
ATOM 3106 C CA . TRP A 1 390 ? 1.433 40.031 36.156 1 82.56 390 TRP A CA 1
ATOM 3107 C C . TRP A 1 390 ? 2.584 39.406 36.938 1 82.56 390 TRP A C 1
ATOM 3109 O O . TRP A 1 390 ? 3.537 38.906 36.312 1 82.56 390 TRP A O 1
ATOM 3119 N N . LYS A 1 391 ? 2.436 39.469 38.344 1 83.5 391 LYS A N 1
ATOM 3120 C CA . LYS A 1 391 ? 3.467 38.844 39.156 1 83.5 391 LYS A CA 1
ATOM 3121 C C . LYS A 1 391 ? 3.523 37.344 38.906 1 83.5 391 LYS A C 1
ATOM 3123 O O . LYS A 1 391 ? 2.492 36.656 38.906 1 83.5 391 LYS A O 1
ATOM 3128 N N . GLY A 1 392 ? 4.723 36.75 38.594 1 87.5 392 GLY A N 1
ATOM 3129 C CA . GLY A 1 392 ? 4.945 35.312 38.406 1 87.5 392 GLY A CA 1
ATOM 3130 C C . GLY A 1 392 ? 4.383 34.812 37.094 1 87.5 392 GLY A C 1
ATOM 3131 O O . GLY A 1 392 ? 4.047 33.625 36.969 1 87.5 392 GLY A O 1
ATOM 3132 N N . PHE A 1 393 ? 4.184 35.5 36.062 1 90.75 393 PHE A N 1
ATOM 3133 C CA . PHE A 1 393 ? 3.602 35.125 34.781 1 90.75 393 PHE A CA 1
ATOM 3134 C C . PHE A 1 393 ? 4.465 34.062 34.094 1 90.75 393 PHE A C 1
ATOM 3136 O O . PHE A 1 393 ? 3.951 33.062 33.562 1 90.75 393 PHE A O 1
ATOM 3143 N N . MET A 1 394 ? 5.766 34.219 34.156 1 90.19 394 MET A N 1
ATOM 3144 C CA . MET A 1 394 ? 6.656 33.312 33.438 1 90.19 394 MET A CA 1
ATOM 3145 C C . MET A 1 394 ? 6.629 31.922 34.094 1 90.19 394 MET A C 1
ATOM 3147 O O . MET A 1 394 ? 6.719 30.906 33.406 1 90.19 394 MET A O 1
ATOM 3151 N N . ASP A 1 395 ? 6.492 31.938 35.375 1 91.56 395 ASP A N 1
ATOM 3152 C CA . ASP A 1 395 ? 6.387 30.656 36.062 1 91.56 395 ASP A CA 1
ATOM 3153 C C . ASP A 1 395 ? 5.078 29.953 35.719 1 91.56 395 ASP A C 1
ATOM 3155 O O . ASP A 1 395 ? 5.062 28.734 35.5 1 91.56 395 ASP A O 1
ATOM 3159 N N . ARG A 1 396 ? 3.973 30.703 35.656 1 92.75 396 ARG A N 1
ATOM 3160 C CA . ARG A 1 396 ? 2.691 30.125 35.281 1 92.75 396 ARG A CA 1
ATOM 3161 C C . ARG A 1 396 ? 2.719 29.656 33.812 1 92.75 396 ARG A C 1
ATOM 3163 O O . ARG A 1 396 ? 2.143 28.609 33.5 1 92.75 396 ARG A O 1
ATOM 3170 N N . LEU A 1 397 ? 3.396 30.438 32.969 1 94.12 397 LEU A N 1
ATOM 3171 C CA . LEU A 1 397 ? 3.531 30.078 31.578 1 94.12 397 LEU A CA 1
ATOM 3172 C C . LEU A 1 397 ? 4.305 28.766 31.422 1 94.12 397 LEU A C 1
ATOM 3174 O O . LEU A 1 397 ? 3.906 27.906 30.641 1 94.12 397 LEU A O 1
ATOM 3178 N N . GLN A 1 398 ? 5.355 28.641 32.188 1 93.75 398 GLN A N 1
ATOM 3179 C CA . GLN A 1 398 ? 6.172 27.438 32.094 1 93.75 398 GLN A CA 1
ATOM 3180 C C . GLN A 1 398 ? 5.418 26.219 32.656 1 93.75 398 GLN A C 1
ATOM 3182 O O . GLN A 1 398 ? 5.562 25.109 32.156 1 93.75 398 GLN A O 1
ATOM 3187 N N . ARG A 1 399 ? 4.695 26.422 33.688 1 94.19 399 ARG A N 1
ATOM 3188 C CA . ARG A 1 399 ? 3.889 25.344 34.25 1 94.19 399 ARG A CA 1
ATOM 3189 C C . ARG A 1 399 ? 2.838 24.875 33.25 1 94.19 399 ARG A C 1
ATOM 3191 O O . ARG A 1 399 ? 2.627 23.672 33.062 1 94.19 399 ARG A O 1
ATOM 3198 N N . GLN A 1 400 ? 2.168 25.812 32.594 1 94.88 400 GLN A N 1
ATOM 3199 C CA . GLN A 1 400 ? 1.166 25.469 31.594 1 94.88 400 GLN A CA 1
ATOM 3200 C C . GLN A 1 400 ? 1.808 24.766 30.391 1 94.88 400 GLN A C 1
ATOM 3202 O O . GLN A 1 400 ? 1.238 23.812 29.844 1 94.88 400 GLN A O 1
ATOM 3207 N N . ARG A 1 401 ? 2.932 25.234 29.969 1 94.94 401 ARG A N 1
ATOM 3208 C CA . ARG A 1 401 ? 3.656 24.594 28.875 1 94.94 401 ARG A CA 1
ATOM 3209 C C . ARG A 1 401 ? 4.012 23.156 29.203 1 94.94 401 ARG A C 1
ATOM 3211 O O . ARG A 1 401 ? 3.85 22.266 28.375 1 94.94 401 ARG A O 1
ATOM 3218 N N . SER A 1 402 ? 4.469 22.922 30.391 1 95.06 402 SER A N 1
ATOM 3219 C CA . SER A 1 402 ? 4.828 21.578 30.812 1 95.06 402 SER A CA 1
ATOM 3220 C C . SER A 1 402 ? 3.604 20.672 30.859 1 95.06 402 SER A C 1
ATOM 3222 O O . SER A 1 402 ? 3.686 19.484 30.531 1 95.06 402 SER A O 1
ATOM 3224 N N . GLU A 1 403 ? 2.51 21.203 31.266 1 95.5 403 GLU A N 1
ATOM 3225 C CA . GLU A 1 403 ? 1.268 20.438 31.297 1 95.5 403 GLU A CA 1
ATOM 3226 C C . GLU A 1 403 ? 0.838 20.047 29.875 1 95.5 403 GLU A C 1
ATOM 3228 O O . GLU A 1 403 ? 0.365 18.938 29.656 1 95.5 403 GLU A O 1
ATOM 3233 N N . LEU A 1 404 ? 1.001 20.969 29.016 1 95.62 404 LEU A N 1
ATOM 3234 C CA . LEU A 1 404 ? 0.599 20.703 27.641 1 95.62 404 LEU A CA 1
ATOM 3235 C C . LEU A 1 404 ? 1.552 19.719 26.969 1 95.62 404 LEU A C 1
ATOM 3237 O O . LEU A 1 404 ? 1.133 18.906 26.141 1 95.62 404 LEU A O 1
ATOM 3241 N N . GLU A 1 405 ? 2.805 19.766 27.359 1 94.75 405 GLU A N 1
ATOM 3242 C CA . GLU A 1 405 ? 3.766 18.797 26.828 1 94.75 405 GLU A CA 1
ATOM 3243 C C . GLU A 1 405 ? 3.453 17.391 27.344 1 94.75 405 GLU A C 1
ATOM 3245 O O . GLU A 1 405 ? 3.59 16.406 26.594 1 94.75 405 GLU A O 1
ATOM 3250 N N . THR A 1 406 ? 3.029 17.312 28.547 1 94.75 406 THR A N 1
ATOM 3251 C CA . THR A 1 406 ? 2.629 16.031 29.094 1 94.75 406 THR A CA 1
ATOM 3252 C C . THR A 1 406 ? 1.359 15.523 28.422 1 94.75 406 THR A C 1
ATOM 3254 O O . THR A 1 406 ? 1.231 14.328 28.141 1 94.75 406 THR A O 1
ATOM 3257 N N . ALA A 1 407 ? 0.424 16.438 28.141 1 94.19 407 ALA A N 1
ATOM 3258 C CA . ALA A 1 407 ? -0.804 16.062 27.438 1 94.19 407 ALA A CA 1
ATOM 3259 C C . ALA A 1 407 ? -0.5 15.516 26.047 1 94.19 407 ALA A C 1
ATOM 3261 O O . ALA A 1 407 ? -1.154 14.586 25.578 1 94.19 407 ALA A O 1
ATOM 3262 N N . TRP A 1 408 ? 0.49 16.141 25.375 1 94.88 408 TRP A N 1
ATOM 3263 C CA . TRP A 1 408 ? 0.889 15.695 24.047 1 94.88 408 TRP A CA 1
ATOM 3264 C C . TRP A 1 408 ? 1.483 14.297 24.109 1 94.88 408 TRP A C 1
ATOM 3266 O O . TRP A 1 408 ? 1.184 13.453 23.25 1 94.88 408 TRP A O 1
ATOM 3276 N N . LYS A 1 409 ? 2.322 13.984 25.141 1 93.62 409 LYS A N 1
ATOM 3277 C CA . LYS A 1 409 ? 2.955 12.68 25.281 1 93.62 409 LYS A CA 1
ATOM 3278 C C . LYS A 1 409 ? 1.917 11.586 25.547 1 93.62 409 LYS A C 1
ATOM 3280 O O . LYS A 1 409 ? 2.094 10.445 25.109 1 93.62 409 LYS A O 1
ATOM 3285 N N . ASP A 1 410 ? 0.792 11.945 26.094 1 91.81 410 ASP A N 1
ATOM 3286 C CA . ASP A 1 410 ? -0.276 10.992 26.375 1 91.81 410 ASP A CA 1
ATOM 3287 C C . ASP A 1 410 ? -1.041 10.641 25.094 1 91.81 410 ASP A C 1
ATOM 3289 O O . ASP A 1 410 ? -1.518 9.516 24.938 1 91.81 410 ASP A O 1
ATOM 3293 N N . VAL A 1 411 ? -1.151 11.578 24.234 1 90.19 411 VAL A N 1
ATOM 3294 C CA . VAL A 1 411 ? -1.952 11.367 23.031 1 90.19 411 VAL A CA 1
ATOM 3295 C C . VAL A 1 411 ? -1.066 10.828 21.906 1 90.19 411 VAL A C 1
ATOM 3297 O O . VAL A 1 411 ? -1.509 10.016 21.094 1 90.19 411 VAL A O 1
ATOM 3300 N N . ALA A 1 412 ? 0.184 11.258 21.875 1 91.56 412 ALA A N 1
ATOM 3301 C CA . ALA A 1 412 ? 1.111 10.883 20.812 1 91.56 412 ALA A CA 1
ATOM 3302 C C . ALA A 1 412 ? 1.743 9.523 21.094 1 91.56 412 ALA A C 1
ATOM 3304 O O . ALA A 1 412 ? 2.947 9.43 21.344 1 91.56 412 ALA A O 1
ATOM 3305 N N . VAL A 1 413 ? 0.929 8.484 21.078 1 91.69 413 VAL A N 1
ATOM 3306 C CA . VAL A 1 413 ? 1.392 7.121 21.328 1 91.69 413 VAL A CA 1
ATOM 3307 C C . VAL A 1 413 ? 1.193 6.273 20.078 1 91.69 413 VAL A C 1
ATOM 3309 O O . VAL A 1 413 ? 0.144 6.344 19.438 1 91.69 413 VAL A O 1
ATOM 3312 N N . ILE A 1 414 ? 2.311 5.566 19.766 1 92.06 414 ILE A N 1
ATOM 3313 C CA . ILE A 1 414 ? 2.23 4.676 18.609 1 92.06 414 ILE A CA 1
ATOM 3314 C C . ILE A 1 414 ? 1.413 3.438 18.969 1 92.06 414 ILE A C 1
ATOM 3316 O O . ILE A 1 414 ? 1.658 2.801 20 1 92.06 414 ILE A O 1
ATOM 3320 N N . PRO A 1 415 ? 0.395 3.172 18.141 1 90.75 415 PRO A N 1
ATOM 3321 C CA . PRO A 1 415 ? -0.362 1.949 18.406 1 90.75 415 PRO A CA 1
ATOM 3322 C C . PRO A 1 415 ? 0.529 0.712 18.516 1 90.75 415 PRO A C 1
ATOM 3324 O O . PRO A 1 415 ? 1.521 0.604 17.781 1 90.75 415 PRO A O 1
ATOM 3327 N N . GLN A 1 416 ? 0.193 -0.285 19.312 1 88.94 416 GLN A N 1
ATOM 3328 C CA . GLN A 1 416 ? 1.013 -1.443 19.641 1 88.94 416 GLN A CA 1
ATOM 3329 C C . GLN A 1 416 ? 1.347 -2.266 18.406 1 88.94 416 GLN A C 1
ATOM 3331 O O . GLN A 1 416 ? 2.449 -2.805 18.297 1 88.94 416 GLN A O 1
ATOM 3336 N N . CYS A 1 417 ? 0.469 -2.299 17.453 1 90.69 417 CYS A N 1
ATOM 3337 C CA . CYS A 1 417 ? 0.635 -3.146 16.281 1 90.69 417 CYS A CA 1
ATOM 3338 C C . CYS A 1 417 ? 1.667 -2.559 15.328 1 90.69 417 CYS A C 1
ATOM 3340 O O . CYS A 1 417 ? 2.205 -3.268 14.477 1 90.69 417 CYS A O 1
ATOM 3342 N N . PHE A 1 418 ? 1.996 -1.215 15.5 1 92.69 418 PHE A N 1
ATOM 3343 C CA . PHE A 1 418 ? 2.889 -0.567 14.547 1 92.69 418 PHE A CA 1
ATOM 3344 C C . PHE A 1 418 ? 4.152 -0.074 15.234 1 92.69 418 PHE A C 1
ATOM 3346 O O . PHE A 1 418 ? 4.902 0.726 14.672 1 92.69 418 PHE A O 1
ATOM 3353 N N . VAL A 1 419 ? 4.473 -0.558 16.453 1 89.69 419 VAL A N 1
ATOM 3354 C CA . VAL A 1 419 ? 5.582 -0.066 17.266 1 89.69 419 VAL A CA 1
ATOM 3355 C C . VAL A 1 419 ? 6.91 -0.442 16.625 1 89.69 419 VAL A C 1
ATOM 3357 O O . VAL A 1 419 ? 7.875 0.322 16.688 1 89.69 419 VAL A O 1
ATOM 3360 N N . GLU A 1 420 ? 6.902 -1.483 15.836 1 88.69 420 GLU A N 1
ATOM 3361 C CA . GLU A 1 420 ? 8.141 -1.986 15.258 1 88.69 420 GLU A CA 1
ATOM 3362 C C . GLU A 1 420 ? 8.422 -1.333 13.906 1 88.69 420 GLU A C 1
ATOM 3364 O O . GLU A 1 420 ? 9.531 -1.441 13.375 1 88.69 420 GLU A O 1
ATOM 3369 N N . ASP A 1 421 ? 7.477 -0.624 13.391 1 89.12 421 ASP A N 1
ATOM 3370 C CA . ASP A 1 421 ? 7.648 0.029 12.094 1 89.12 421 ASP A CA 1
ATOM 3371 C C . ASP A 1 421 ? 8.406 1.347 12.242 1 89.12 421 ASP A C 1
ATOM 3373 O O . ASP A 1 421 ? 7.941 2.266 12.914 1 89.12 421 ASP A O 1
ATOM 3377 N N . GLU A 1 422 ? 9.523 1.537 11.641 1 86.94 422 GLU A N 1
ATOM 3378 C CA . GLU A 1 422 ? 10.391 2.707 11.75 1 86.94 422 GLU A CA 1
ATOM 3379 C C . GLU A 1 422 ? 9.688 3.965 11.258 1 86.94 422 GLU A C 1
ATOM 3381 O O . GLU A 1 422 ? 9.914 5.059 11.773 1 86.94 422 GLU A O 1
ATOM 3386 N N . CYS A 1 423 ? 8.797 3.83 10.312 1 86 423 CYS A N 1
ATOM 3387 C CA . CYS A 1 423 ? 8.133 4.984 9.711 1 86 423 CYS A CA 1
ATOM 3388 C C . CYS A 1 423 ? 7.223 5.676 10.719 1 86 423 CYS A C 1
ATOM 3390 O O . CYS A 1 423 ? 7 6.883 10.633 1 86 423 CYS A O 1
ATOM 3392 N N . TRP A 1 424 ? 6.754 4.98 11.719 1 90.44 424 TRP A N 1
ATOM 3393 C CA . TRP A 1 424 ? 5.852 5.543 12.719 1 90.44 424 TRP A CA 1
ATOM 3394 C C . TRP A 1 424 ? 6.621 6.367 13.742 1 90.44 424 TRP A C 1
ATOM 3396 O O . TRP A 1 424 ? 6.152 7.422 14.18 1 90.44 424 TRP A O 1
ATOM 3406 N N . SER A 1 425 ? 7.789 5.926 14.102 1 91.56 425 SER A N 1
ATOM 3407 C CA . SER A 1 425 ? 8.633 6.688 15.016 1 91.56 425 SER A CA 1
ATOM 3408 C C . SER A 1 425 ? 9.094 7.996 14.383 1 91.56 425 SER A C 1
ATOM 3410 O O . SER A 1 425 ? 9.164 9.031 15.055 1 91.56 425 SER A O 1
ATOM 3412 N N . GLU A 1 426 ? 9.344 7.93 13.117 1 88 426 GLU A N 1
ATOM 3413 C CA . GLU A 1 426 ? 9.742 9.141 12.406 1 88 426 GLU A CA 1
ATOM 3414 C C . GLU A 1 426 ? 8.594 10.141 12.32 1 88 426 GLU A C 1
ATOM 3416 O O . GLU A 1 426 ? 8.797 11.344 12.461 1 88 426 GLU A O 1
ATOM 3421 N N . LEU A 1 427 ? 7.441 9.648 12.102 1 87.44 427 LEU A N 1
ATOM 3422 C CA . LEU A 1 427 ? 6.254 10.5 12.031 1 87.44 427 LEU A CA 1
ATOM 3423 C C . LEU A 1 427 ? 5.992 11.172 13.375 1 87.44 427 LEU A C 1
ATOM 3425 O O . LEU A 1 427 ? 5.73 12.383 13.422 1 87.44 427 LEU A O 1
ATOM 3429 N N . LEU A 1 428 ? 6.105 10.414 14.43 1 91.12 428 LEU A N 1
ATOM 3430 C CA . LEU A 1 428 ? 5.855 10.953 15.758 1 91.12 428 LEU A CA 1
ATOM 3431 C C . LEU A 1 428 ? 6.91 11.992 16.125 1 91.12 428 LEU A C 1
ATOM 3433 O O . LEU A 1 428 ? 6.59 13.016 16.75 1 91.12 428 LEU A O 1
ATOM 3437 N N . ALA A 1 429 ? 8.109 11.75 15.727 1 91.06 429 ALA A N 1
ATOM 3438 C CA . ALA A 1 429 ? 9.188 12.695 15.984 1 91.06 429 ALA A CA 1
ATOM 3439 C C . ALA A 1 429 ? 8.953 14.008 15.234 1 91.06 429 ALA A C 1
ATOM 3441 O O . ALA A 1 429 ? 9.164 15.094 15.789 1 91.06 429 ALA A O 1
ATOM 3442 N N . GLU A 1 430 ? 8.539 13.898 14.07 1 86.44 430 GLU A N 1
ATOM 3443 C CA . GLU A 1 430 ? 8.273 15.078 13.25 1 86.44 430 GLU A CA 1
ATOM 3444 C C . GLU A 1 430 ? 7.121 15.898 13.828 1 86.44 430 GLU A C 1
ATOM 3446 O O . GLU A 1 430 ? 7.238 17.125 13.977 1 86.44 430 GLU A O 1
ATOM 3451 N N . LEU A 1 431 ? 6.059 15.234 14.203 1 87.94 431 LEU A N 1
ATOM 3452 C CA . LEU A 1 431 ? 4.891 15.938 14.727 1 87.94 431 LEU A CA 1
ATOM 3453 C C . LEU A 1 431 ? 5.18 16.516 16.109 1 87.94 431 LEU A C 1
ATOM 3455 O O . LEU A 1 431 ? 4.711 17.609 16.438 1 87.94 431 LEU A O 1
ATOM 3459 N N . SER A 1 432 ? 5.957 15.797 16.859 1 92.56 432 SER A N 1
ATOM 3460 C CA . SER A 1 432 ? 6.332 16.312 18.172 1 92.56 432 SER A CA 1
ATOM 3461 C C . SER A 1 432 ? 7.227 17.547 18.047 1 92.56 432 SER A C 1
ATOM 3463 O O . SER A 1 432 ? 7.129 18.469 18.859 1 92.56 432 SER A O 1
ATOM 3465 N N . GLN A 1 433 ? 8.023 17.562 17 1 89.81 433 GLN A N 1
ATOM 3466 C CA . GLN A 1 433 ? 8.852 18.734 16.781 1 89.81 433 GLN A CA 1
ATOM 3467 C C . GLN A 1 433 ? 8.008 19.922 16.344 1 89.81 433 GLN A C 1
ATOM 3469 O O . GLN A 1 433 ? 8.227 21.047 16.781 1 89.81 433 GLN A O 1
ATOM 3474 N N . ILE A 1 434 ? 7.043 19.656 15.523 1 83.94 434 ILE A N 1
ATOM 3475 C CA . ILE A 1 434 ? 6.141 20.719 15.086 1 83.94 434 ILE A CA 1
ATOM 3476 C C . ILE A 1 434 ? 5.367 21.266 16.281 1 83.94 434 ILE A C 1
ATOM 3478 O O . ILE A 1 434 ? 5.176 22.469 16.406 1 83.94 434 ILE A O 1
ATOM 3482 N N . TYR A 1 435 ? 5.008 20.391 17.188 1 91.12 435 TYR A N 1
ATOM 3483 C CA . TYR A 1 435 ? 4.277 20.781 18.391 1 91.12 435 TYR A CA 1
ATOM 3484 C C . TYR A 1 435 ? 5.148 21.641 19.312 1 91.12 435 TYR A C 1
ATOM 3486 O O . TYR A 1 435 ? 4.711 22.688 19.781 1 91.12 435 TYR A O 1
ATOM 3494 N N . ARG A 1 436 ? 6.387 21.266 19.469 1 92.31 436 ARG A N 1
ATOM 3495 C CA . ARG A 1 436 ? 7.312 22.031 20.297 1 92.31 436 ARG A CA 1
ATOM 3496 C C . ARG A 1 436 ? 7.605 23.391 19.703 1 92.31 436 ARG A C 1
ATOM 3498 O O . ARG A 1 436 ? 7.684 24.391 20.422 1 92.31 436 ARG A O 1
ATOM 3505 N N . ASP A 1 437 ? 7.699 23.406 18.406 1 87.56 437 ASP A N 1
ATOM 3506 C CA . ASP A 1 437 ? 7.945 24.672 17.719 1 87.56 437 ASP A CA 1
ATOM 3507 C C . ASP A 1 437 ? 6.754 25.609 17.875 1 87.56 437 ASP A C 1
ATOM 3509 O O . ASP A 1 437 ? 6.93 26.828 18.047 1 87.56 437 ASP A O 1
ATOM 3513 N N . ARG A 1 438 ? 5.633 25.047 17.859 1 85.31 438 ARG A N 1
ATOM 3514 C CA . ARG A 1 438 ? 4.426 25.844 18.016 1 85.31 438 ARG A CA 1
ATOM 3515 C C . ARG A 1 438 ? 4.316 26.391 19.438 1 85.31 438 ARG A C 1
ATOM 3517 O O . ARG A 1 438 ? 3.953 27.547 19.641 1 85.31 438 ARG A O 1
ATOM 3524 N N . LEU A 1 439 ? 4.645 25.641 20.422 1 92.44 439 LEU A N 1
ATOM 3525 C CA . LEU A 1 439 ? 4.613 26.094 21.812 1 92.44 439 LEU A CA 1
ATOM 3526 C C . LEU A 1 439 ? 5.668 27.156 22.062 1 92.44 439 LEU A C 1
ATOM 3528 O O . LEU A 1 439 ? 5.41 28.141 22.781 1 92.44 439 LEU A O 1
ATOM 3532 N N . ASP A 1 440 ? 6.754 26.953 21.375 1 91.06 440 ASP A N 1
ATOM 3533 C CA . ASP A 1 440 ? 7.816 27.953 21.5 1 91.06 440 ASP A CA 1
ATOM 3534 C C . ASP A 1 440 ? 7.395 29.281 20.875 1 91.06 440 ASP A C 1
ATOM 3536 O O . ASP A 1 440 ? 7.656 30.344 21.453 1 91.06 440 ASP A O 1
ATOM 3540 N N . ALA A 1 441 ? 6.75 29.234 19.797 1 84.69 441 ALA A N 1
ATOM 3541 C CA . ALA A 1 441 ? 6.297 30.453 19.125 1 84.69 441 ALA A CA 1
ATOM 3542 C C . ALA A 1 441 ? 5.27 31.188 19.984 1 84.69 441 ALA A C 1
ATOM 3544 O O . ALA A 1 441 ? 5.316 32.406 20.094 1 84.69 441 ALA A O 1
ATOM 3545 N N . ILE A 1 442 ? 4.418 30.469 20.609 1 87.81 442 ILE A N 1
ATOM 3546 C CA . ILE A 1 442 ? 3.395 31.078 21.453 1 87.81 442 ILE A CA 1
ATOM 3547 C C . ILE A 1 442 ? 4.035 31.656 22.719 1 87.81 442 ILE A C 1
ATOM 3549 O O . ILE A 1 442 ? 3.682 32.75 23.156 1 87.81 442 ILE A O 1
ATOM 3553 N N . SER A 1 443 ? 4.992 30.969 23.297 1 91.56 443 SER A N 1
ATOM 3554 C CA . SER A 1 443 ? 5.691 31.438 24.484 1 91.56 443 SER A CA 1
ATOM 3555 C C . SER A 1 443 ? 6.477 32.719 24.203 1 91.56 443 SER A C 1
ATOM 3557 O O . SER A 1 443 ? 6.473 33.656 25.016 1 91.56 443 SER A O 1
ATOM 3559 N N . GLU A 1 444 ? 7.082 32.719 23.062 1 87.19 444 GLU A N 1
ATOM 3560 C CA . GLU A 1 444 ? 7.84 33.906 22.672 1 87.19 444 GLU A CA 1
ATOM 3561 C C . GLU A 1 444 ? 6.918 35.094 22.422 1 87.19 444 GLU A C 1
ATOM 3563 O O . GLU A 1 444 ? 7.227 36.219 22.812 1 87.19 444 GLU A O 1
ATOM 3568 N N . ALA A 1 445 ? 5.848 34.875 21.797 1 81.88 445 ALA A N 1
ATOM 3569 C CA . ALA A 1 445 ? 4.875 35.906 21.562 1 81.88 445 ALA A CA 1
ATOM 3570 C C . ALA A 1 445 ? 4.289 36.438 22.875 1 81.88 445 ALA A C 1
ATOM 3572 O O . ALA A 1 445 ? 4.031 37.625 23.016 1 81.88 445 ALA A O 1
ATOM 3573 N N . ALA A 1 446 ? 4.078 35.562 23.812 1 88.31 446 ALA A N 1
ATOM 3574 C CA . ALA A 1 446 ? 3.551 35.938 25.125 1 88.31 446 ALA A CA 1
ATOM 3575 C C . ALA A 1 446 ? 4.555 36.781 25.891 1 88.31 446 ALA A C 1
ATOM 3577 O O . ALA A 1 446 ? 4.184 37.781 26.531 1 88.31 446 ALA A O 1
ATOM 3578 N N . GLU A 1 447 ? 5.77 36.375 25.844 1 88.25 447 GLU A N 1
ATOM 3579 C CA . GLU A 1 447 ? 6.824 37.156 26.516 1 88.25 447 GLU A CA 1
ATOM 3580 C C . GLU A 1 447 ? 6.949 38.562 25.922 1 88.25 447 GLU A C 1
ATOM 3582 O O . GLU A 1 447 ? 7.109 39.531 26.656 1 88.25 447 GLU A O 1
ATOM 3587 N N . HIS A 1 448 ? 6.836 38.625 24.609 1 83.38 448 HIS A N 1
ATOM 3588 C CA . HIS A 1 448 ? 6.922 39.938 23.953 1 83.38 448 HIS A CA 1
ATOM 3589 C C . HIS A 1 448 ? 5.715 40.781 24.297 1 83.38 448 HIS A C 1
ATOM 3591 O O . HIS A 1 448 ? 5.852 42 24.5 1 83.38 448 HIS A O 1
ATOM 3597 N N . ARG A 1 449 ? 4.629 40.188 24.297 1 81.94 449 ARG A N 1
ATOM 3598 C CA . ARG A 1 449 ? 3.422 40.938 24.656 1 81.94 449 ARG A CA 1
ATOM 3599 C C . ARG A 1 449 ? 3.484 41.438 26.094 1 81.94 449 ARG A C 1
ATOM 3601 O O . ARG A 1 449 ? 3.096 42.562 26.375 1 81.94 449 ARG A O 1
ATOM 3608 N N . LEU A 1 450 ? 3.963 40.625 27 1 86.62 450 LEU A N 1
ATOM 3609 C CA . LEU A 1 450 ? 4.121 41 28.391 1 86.62 450 LEU A CA 1
ATOM 3610 C C . LEU A 1 450 ? 5.121 42.156 28.531 1 86.62 450 LEU A C 1
ATOM 3612 O O . LEU A 1 450 ? 4.879 43.125 29.266 1 86.62 450 LEU A O 1
ATOM 3616 N N . ALA A 1 451 ? 6.227 42.031 27.781 1 85.44 451 ALA A N 1
ATOM 3617 C CA . ALA A 1 451 ? 7.246 43.062 27.797 1 85.44 451 ALA A CA 1
ATOM 3618 C C . ALA A 1 451 ? 6.676 44.406 27.328 1 85.44 451 ALA A C 1
ATOM 3620 O O . ALA A 1 451 ? 6.977 45.438 27.891 1 85.44 451 ALA A O 1
ATOM 3621 N N . THR A 1 452 ? 5.836 44.312 26.297 1 81 452 THR A N 1
ATOM 3622 C CA . THR A 1 452 ? 5.227 45.531 25.766 1 81 452 THR A CA 1
ATOM 3623 C C . THR A 1 452 ? 4.25 46.125 26.781 1 81 452 THR A C 1
ATOM 3625 O O . THR A 1 452 ? 4.172 47.344 26.922 1 81 452 THR A O 1
ATOM 3628 N N . LEU A 1 453 ? 3.5 45.312 27.469 1 81 453 LEU A N 1
ATOM 3629 C CA . LEU A 1 453 ? 2.553 45.781 28.484 1 81 453 LEU A CA 1
ATOM 3630 C C . LEU A 1 453 ? 3.283 46.438 29.656 1 81 453 LEU A C 1
ATOM 3632 O O . LEU A 1 453 ? 2.838 47.469 30.188 1 81 453 LEU A O 1
ATOM 3636 N N . LEU A 1 454 ? 4.434 45.875 30.094 1 85.19 454 LEU A N 1
ATOM 3637 C CA . LEU A 1 454 ? 5.219 46.406 31.188 1 85.19 454 LEU A CA 1
ATOM 3638 C C . LEU A 1 454 ? 5.844 47.75 30.781 1 85.19 454 LEU A C 1
ATOM 3640 O O . LEU A 1 454 ? 5.93 48.656 31.609 1 85.19 454 LEU A O 1
ATOM 3644 N N . LEU A 1 455 ? 6.254 47.812 29.516 1 84.44 455 LEU A N 1
ATOM 3645 C CA . LEU A 1 455 ? 6.809 49.062 29 1 84.44 455 LEU A CA 1
ATOM 3646 C C . LEU A 1 455 ? 5.75 50.156 28.984 1 84.44 455 LEU A C 1
ATOM 3648 O O . LEU A 1 455 ? 6.039 51.312 29.328 1 84.44 455 LEU A O 1
ATOM 3652 N N . GLU A 1 456 ? 4.574 49.812 28.609 1 79.94 456 GLU A N 1
ATOM 3653 C CA . GLU A 1 456 ? 3.48 50.781 28.594 1 79.94 456 GLU A CA 1
ATOM 3654 C C . GLU A 1 456 ? 3.131 51.219 30.016 1 79.94 456 GLU A C 1
ATOM 3656 O O . GLU A 1 456 ? 2.838 52.406 30.234 1 79.94 456 GLU A O 1
ATOM 3661 N N . GLU A 1 457 ? 3.125 50.375 30.984 1 82.06 457 GLU A N 1
ATOM 3662 C CA . GLU A 1 457 ? 2.859 50.719 32.375 1 82.06 457 GLU A CA 1
ATOM 3663 C C . GLU A 1 457 ? 3.918 51.656 32.938 1 82.06 457 GLU A C 1
ATOM 3665 O O . GLU A 1 457 ? 3.596 52.594 33.656 1 82.06 457 GLU A O 1
ATOM 3670 N N . ALA A 1 458 ? 5.18 51.344 32.594 1 86.12 458 ALA A N 1
ATOM 3671 C CA . ALA A 1 458 ? 6.27 52.219 33.031 1 86.12 458 ALA A CA 1
ATOM 3672 C C . ALA A 1 458 ? 6.172 53.594 32.406 1 86.12 458 ALA A C 1
ATOM 3674 O O . ALA A 1 458 ? 6.477 54.594 33.031 1 86.12 458 ALA A O 1
ATOM 3675 N N . ALA A 1 459 ? 5.727 53.625 31.172 1 83.69 459 ALA A N 1
ATOM 3676 C CA . ALA A 1 459 ? 5.562 54.906 30.484 1 83.69 459 ALA A CA 1
ATOM 3677 C C . ALA A 1 459 ? 4.453 55.75 31.125 1 83.69 459 ALA A C 1
ATOM 3679 O O . ALA A 1 459 ? 4.57 56.969 31.25 1 83.69 459 ALA A O 1
ATOM 3680 N N . VAL A 1 460 ? 3.383 55.094 31.5 1 77.88 460 VAL A N 1
ATOM 3681 C CA . VAL A 1 460 ? 2.285 55.781 32.156 1 77.88 460 VAL A CA 1
ATOM 3682 C C . VAL A 1 460 ? 2.756 56.344 33.531 1 77.88 460 VAL A C 1
ATOM 3684 O O . VAL A 1 460 ? 2.428 57.469 33.875 1 77.88 460 VAL A O 1
ATOM 3687 N N . LEU A 1 461 ? 3.545 55.562 34.312 1 83.12 461 LEU A N 1
ATOM 3688 C CA . LEU A 1 461 ? 4.09 56 35.594 1 83.12 461 LEU A CA 1
ATOM 3689 C C . LEU A 1 461 ? 5.02 57.219 35.406 1 83.12 461 LEU A C 1
ATOM 3691 O O . LEU A 1 461 ? 4.973 58.156 36.188 1 83.12 461 LEU A O 1
ATOM 3695 N N . PHE A 1 462 ? 5.867 57.219 34.375 1 89.81 462 PHE A N 1
ATOM 3696 C CA . PHE A 1 462 ? 6.77 58.312 34.062 1 89.81 462 PHE A CA 1
ATOM 3697 C C . PHE A 1 462 ? 5.992 59.594 33.781 1 89.81 462 PHE A C 1
ATOM 3699 O O . PHE A 1 462 ? 6.328 60.656 34.312 1 89.81 462 PHE A O 1
ATOM 3706 N N . SER A 1 463 ? 4.93 59.406 32.969 1 83.25 463 SER A N 1
ATOM 3707 C CA . SER A 1 463 ? 4.133 60.562 32.594 1 83.25 463 SER A CA 1
ATOM 3708 C C . SER A 1 463 ? 3.451 61.188 33.812 1 83.25 463 SER A C 1
ATOM 3710 O O . SER A 1 463 ? 3.359 62.406 33.906 1 83.25 463 SER A O 1
ATOM 3712 N N . HIS A 1 464 ? 3.047 60.406 34.719 1 78.25 464 HIS A N 1
ATOM 3713 C CA . HIS A 1 464 ? 2.365 60.875 35.906 1 78.25 464 HIS A CA 1
ATOM 3714 C C . HIS A 1 464 ? 3.344 61.562 36.875 1 78.25 464 HIS A C 1
ATOM 3716 O O . HIS A 1 464 ? 3.031 62.625 37.438 1 78.25 464 HIS A O 1
ATOM 3722 N N . ARG A 1 465 ? 4.551 61.094 37.031 1 85.19 465 ARG A N 1
ATOM 3723 C CA . ARG A 1 465 ? 5.52 61.594 38 1 85.19 465 ARG A CA 1
ATOM 3724 C C . ARG A 1 465 ? 6.254 62.812 37.469 1 85.19 465 ARG A C 1
ATOM 3726 O O . ARG A 1 465 ? 6.777 63.625 38.219 1 85.19 465 ARG A O 1
ATOM 3733 N N . LEU A 1 466 ? 6.266 63 36.188 1 89 466 LEU A N 1
ATOM 3734 C CA . LEU A 1 466 ? 7.008 64.062 35.531 1 89 466 LEU A CA 1
ATOM 3735 C C . LEU A 1 466 ? 6.262 65.438 35.656 1 89 466 LEU A C 1
ATOM 3737 O O . LEU A 1 466 ? 6.887 66.5 35.719 1 89 466 LEU A O 1
ATOM 3741 N N . GLN A 1 467 ? 4.996 65.5 35.875 1 82.75 467 GLN A N 1
ATOM 3742 C CA . GLN A 1 467 ? 4.172 66.688 35.781 1 82.75 467 GLN A CA 1
ATOM 3743 C C . GLN A 1 467 ? 4.523 67.688 36.844 1 82.75 467 GLN A C 1
ATOM 3745 O O . GLN A 1 467 ? 4.852 68.812 36.562 1 82.75 467 GLN A O 1
ATOM 3750 N N . GLU A 1 468 ? 4.629 67.312 38.094 1 83.44 468 GLU A N 1
ATOM 3751 C CA . GLU A 1 468 ? 4.801 68.25 39.219 1 83.44 468 GLU A CA 1
ATOM 3752 C C . GLU A 1 468 ? 6.207 68.812 39.25 1 83.44 468 GLU A C 1
ATOM 3754 O O . GLU A 1 468 ? 6.379 70.062 39.312 1 83.44 468 GLU A O 1
ATOM 3759 N N . PRO A 1 469 ? 7.184 67.938 39.125 1 89.06 469 PRO A N 1
ATOM 3760 C CA . PRO A 1 469 ? 8.531 68.562 39.156 1 89.06 469 PRO A CA 1
ATOM 3761 C C . PRO A 1 469 ? 8.82 69.438 37.969 1 89.06 469 PRO A C 1
ATOM 3763 O O . PRO A 1 469 ? 9.562 70.438 38.094 1 89.06 469 PRO A O 1
ATOM 3766 N N . LEU A 1 470 ? 8.328 69.188 36.906 1 90 470 LEU A N 1
ATOM 3767 C CA . LEU A 1 470 ? 8.562 70 35.719 1 90 470 LEU A CA 1
ATOM 3768 C C . LEU A 1 470 ? 7.945 71.375 35.875 1 90 470 LEU A C 1
ATOM 3770 O O . LEU A 1 470 ? 8.586 72.438 35.562 1 90 470 LEU A O 1
ATOM 3774 N N . TRP A 1 471 ? 6.762 71.438 36.375 1 85.88 471 TRP A N 1
ATOM 3775 C CA . TRP A 1 471 ? 6.102 72.75 36.594 1 85.88 471 TRP A CA 1
ATOM 3776 C C . TRP A 1 471 ? 6.789 73.562 37.688 1 85.88 471 TRP A C 1
ATOM 3778 O O . TRP A 1 471 ? 6.84 74.75 37.625 1 85.88 471 TRP A O 1
ATOM 3788 N N . GLU A 1 472 ? 7.277 72.938 38.625 1 86.06 472 GLU A N 1
ATOM 3789 C CA . GLU A 1 472 ? 7.992 73.625 39.719 1 86.06 472 GLU A CA 1
ATOM 3790 C C . GLU A 1 472 ? 9.219 74.312 39.156 1 86.06 472 GLU A C 1
ATOM 3792 O O . GLU A 1 472 ? 9.5 75.5 39.562 1 86.06 472 GLU A O 1
ATOM 3797 N N . VAL A 1 473 ? 9.953 73.688 38.281 1 89.5 473 VAL A N 1
ATOM 3798 C CA . VAL A 1 473 ? 11.156 74.312 37.719 1 89.5 473 VAL A CA 1
ATOM 3799 C C . VAL A 1 473 ? 10.773 75.375 36.719 1 89.5 473 VAL A C 1
ATOM 3801 O O . VAL A 1 473 ? 11.422 76.438 36.656 1 89.5 473 VAL A O 1
ATOM 3804 N N . LEU A 1 474 ? 9.734 75.25 36.031 1 88.75 474 LEU A N 1
ATOM 3805 C CA . LEU A 1 474 ? 9.281 76.25 35.062 1 88.75 474 LEU A CA 1
ATOM 3806 C C . LEU A 1 474 ? 8.773 77.5 35.75 1 88.75 474 LEU A C 1
ATOM 3808 O O . LEU A 1 474 ? 9.023 78.625 35.281 1 88.75 474 LEU A O 1
ATOM 3812 N N . ASP A 1 475 ? 8.125 77.312 36.844 1 84.88 475 ASP A N 1
ATOM 3813 C CA . ASP A 1 475 ? 7.566 78.438 37.594 1 84.88 475 ASP A CA 1
ATOM 3814 C C . ASP A 1 475 ? 8.664 79.25 38.281 1 84.88 475 ASP A C 1
ATOM 3816 O O . ASP A 1 475 ? 8.508 80.5 38.5 1 84.88 475 ASP A O 1
ATOM 3820 N N . ARG A 1 476 ? 9.828 78.75 38.531 1 83.5 476 ARG A N 1
ATOM 3821 C CA . ARG A 1 476 ? 10.914 79.438 39.25 1 83.5 476 ARG A CA 1
ATOM 3822 C C . ARG A 1 476 ? 11.977 79.938 38.281 1 83.5 476 ARG A C 1
ATOM 3824 O O . ARG A 1 476 ? 12.953 80.562 38.719 1 83.5 476 ARG A O 1
ATOM 3831 N N . ALA A 1 477 ? 11.742 79.75 37.062 1 87.31 477 ALA A N 1
ATOM 3832 C CA . ALA A 1 477 ? 12.75 80.125 36.062 1 87.31 477 ALA A CA 1
ATOM 3833 C C . ALA A 1 477 ? 12.977 81.625 36.062 1 87.31 477 ALA A C 1
ATOM 3835 O O . ALA A 1 477 ? 12.016 82.438 36.094 1 87.31 477 ALA A O 1
ATOM 3836 N N . SER A 1 478 ? 14.234 82 36.219 1 78.25 478 SER A N 1
ATOM 3837 C CA . SER A 1 478 ? 14.594 83.438 36.281 1 78.25 478 SER A CA 1
ATOM 3838 C C . SER A 1 478 ? 14.859 84 34.875 1 78.25 478 SER A C 1
ATOM 3840 O O . SER A 1 478 ? 15.328 83.25 34 1 78.25 478 SER A O 1
ATOM 3842 N N . ALA A 1 479 ? 14.391 85.188 34.594 1 73.25 479 ALA A N 1
ATOM 3843 C CA . ALA A 1 479 ? 14.414 85.875 33.281 1 73.25 479 ALA A CA 1
ATOM 3844 C C . ALA A 1 479 ? 15.844 86.062 32.812 1 73.25 479 ALA A C 1
ATOM 3846 O O . ALA A 1 479 ? 16.094 86.312 31.609 1 73.25 479 ALA A O 1
ATOM 3847 N N . GLU A 1 480 ? 16.766 85.875 33.656 1 74.12 480 GLU A N 1
ATOM 3848 C CA . GLU A 1 480 ? 18.125 86.188 33.25 1 74.12 480 GLU A CA 1
ATOM 3849 C C . GLU A 1 480 ? 18.828 85 32.625 1 74.12 480 GLU A C 1
ATOM 3851 O O . GLU A 1 480 ? 19.891 85.125 32.031 1 74.12 480 GLU A O 1
ATOM 3856 N N . GLN A 1 481 ? 18.188 83.875 32.469 1 79.94 481 GLN A N 1
ATOM 3857 C CA . GLN A 1 481 ? 18.859 82.688 31.984 1 79.94 481 GLN A CA 1
ATOM 3858 C C . GLN A 1 481 ? 18.531 82.438 30.531 1 79.94 481 GLN A C 1
ATOM 3860 O O . GLN A 1 481 ? 17.453 82.75 30.047 1 79.94 481 GLN A O 1
ATOM 3865 N N . GLU A 1 482 ? 19.547 81.938 29.812 1 87.69 482 GLU A N 1
ATOM 3866 C CA . GLU A 1 482 ? 19.328 81.5 28.438 1 87.69 482 GLU A CA 1
ATOM 3867 C C . GLU A 1 482 ? 18.469 80.25 28.375 1 87.69 482 GLU A C 1
ATOM 3869 O O . GLU A 1 482 ? 18.625 79.312 29.188 1 87.69 482 GLU A O 1
ATOM 3874 N N . PRO A 1 483 ? 17.453 80.25 27.516 1 89.69 483 PRO A N 1
ATOM 3875 C CA . PRO A 1 483 ? 16.547 79.125 27.406 1 89.69 483 PRO A CA 1
ATOM 3876 C C . PRO A 1 483 ? 17.281 77.812 27.172 1 89.69 483 PRO A C 1
ATOM 3878 O O . PRO A 1 483 ? 16.875 76.75 27.703 1 89.69 483 PRO A O 1
ATOM 3881 N N . GLU A 1 484 ? 18.406 77.812 26.5 1 89.25 484 GLU A N 1
ATOM 3882 C CA . GLU A 1 484 ? 19.125 76.562 26.219 1 89.25 484 GLU A CA 1
ATOM 3883 C C . GLU A 1 484 ? 19.719 76 27.5 1 89.25 484 GLU A C 1
ATOM 3885 O O . GLU A 1 484 ? 19.688 74.75 27.703 1 89.25 484 GLU A O 1
ATOM 3890 N N . VAL A 1 485 ? 20.234 76.875 28.281 1 88.81 485 VAL A N 1
ATOM 3891 C CA . VAL A 1 485 ? 20.844 76.438 29.531 1 88.81 485 VAL A CA 1
ATOM 3892 C C . VAL A 1 485 ? 19.766 75.938 30.484 1 88.81 485 VAL A C 1
ATOM 3894 O O . VAL A 1 485 ? 19.969 75 31.219 1 88.81 485 VAL A O 1
ATOM 3897 N N . PHE A 1 486 ? 18.656 76.5 30.375 1 92.12 486 PHE A N 1
ATOM 3898 C CA . PHE A 1 486 ? 17.547 76.125 31.219 1 92.12 486 PHE A CA 1
ATOM 3899 C C . PHE A 1 486 ? 17.078 74.688 30.891 1 92.12 486 PHE A C 1
ATOM 3901 O O . PHE A 1 486 ? 16.906 73.875 31.781 1 92.12 486 PHE A O 1
ATOM 3908 N N . TRP A 1 487 ? 16.891 74.438 29.656 1 92.62 487 TRP A N 1
ATOM 3909 C CA . TRP A 1 487 ? 16.344 73.188 29.25 1 92.62 487 TRP A CA 1
ATOM 3910 C C . TRP A 1 487 ? 17.359 72.062 29.438 1 92.62 487 TRP A C 1
ATOM 3912 O O . TRP A 1 487 ? 16.984 70.938 29.719 1 92.62 487 TRP A O 1
ATOM 3922 N N . ASN A 1 488 ? 18.562 72.375 29.312 1 91.19 488 ASN A N 1
ATOM 3923 C CA . ASN A 1 488 ? 19.578 71.375 29.641 1 91.19 488 ASN A CA 1
ATOM 3924 C C . ASN A 1 488 ? 19.547 71 31.125 1 91.19 488 ASN A C 1
ATOM 3926 O O . ASN A 1 488 ? 19.766 69.812 31.484 1 91.19 488 ASN A O 1
ATOM 3930 N N . ARG A 1 489 ? 19.234 72 31.922 1 89.19 489 ARG A N 1
ATOM 3931 C CA . ARG A 1 489 ? 19.109 71.75 33.344 1 89.19 489 ARG A CA 1
ATOM 3932 C C . ARG A 1 489 ? 17.859 70.938 33.656 1 89.19 489 ARG A C 1
ATOM 3934 O O . ARG A 1 489 ? 17.906 70 34.5 1 89.19 489 ARG A O 1
ATOM 3941 N N . VAL A 1 490 ? 16.844 71.188 33 1 92.06 490 VAL A N 1
ATOM 3942 C CA . VAL A 1 490 ? 15.602 70.438 33.156 1 92.06 490 VAL A CA 1
ATOM 3943 C C . VAL A 1 490 ? 15.82 69 32.781 1 92.06 490 VAL A C 1
ATOM 3945 O O . VAL A 1 490 ? 15.336 68.062 33.469 1 92.06 490 VAL A O 1
ATOM 3948 N N . GLU A 1 491 ? 16.469 68.812 31.734 1 92.06 491 GLU A N 1
ATOM 3949 C CA . GLU A 1 491 ? 16.734 67.438 31.266 1 92.06 491 GLU A CA 1
ATOM 3950 C C . GLU A 1 491 ? 17.578 66.688 32.281 1 92.06 491 GLU A C 1
ATOM 3952 O O . GLU A 1 491 ? 17.266 65.5 32.594 1 92.06 491 GLU A O 1
ATOM 3957 N N . GLN A 1 492 ? 18.547 67.312 32.812 1 90.31 492 GLN A N 1
ATOM 3958 C CA . GLN A 1 492 ? 19.484 66.625 33.719 1 90.31 492 GLN A CA 1
ATOM 3959 C C . GLN A 1 492 ? 18.906 66.5 35.125 1 90.31 492 GLN A C 1
ATOM 3961 O O . GLN A 1 492 ? 19.031 65.438 35.75 1 90.31 492 GLN A O 1
ATOM 3966 N N . GLU A 1 493 ? 18.141 67.438 35.562 1 89.38 493 GLU A N 1
ATOM 3967 C CA . GLU A 1 493 ? 17.703 67.438 36.938 1 89.38 493 GLU A CA 1
ATOM 3968 C C . GLU A 1 493 ? 16.312 66.875 37.094 1 89.38 493 GLU A C 1
ATOM 3970 O O . GLU A 1 493 ? 16.031 66.188 38.094 1 89.38 493 GLU A O 1
ATOM 3975 N N . VAL A 1 494 ? 15.523 67.062 36.156 1 92.06 494 VAL A N 1
ATOM 3976 C CA . VAL A 1 494 ? 14.148 66.625 36.344 1 92.06 494 VAL A CA 1
ATOM 3977 C C . VAL A 1 494 ? 13.875 65.312 35.562 1 92.06 494 VAL A C 1
ATOM 3979 O O . VAL A 1 494 ? 13.516 64.312 36.125 1 92.06 494 VAL A O 1
ATOM 3982 N N . VAL A 1 495 ? 14.109 65.438 34.219 1 92.44 495 VAL A N 1
ATOM 3983 C CA . VAL A 1 495 ? 13.75 64.312 33.344 1 92.44 495 VAL A CA 1
ATOM 3984 C C . VAL A 1 495 ? 14.57 63.062 33.719 1 92.44 495 VAL A C 1
ATOM 3986 O O . VAL A 1 495 ? 14.023 61.969 33.844 1 92.44 495 VAL A O 1
ATOM 3989 N N . GLU A 1 496 ? 15.812 63.219 33.906 1 92 496 GLU A N 1
ATOM 3990 C CA . GLU A 1 496 ? 16.656 62.062 34.188 1 92 496 GLU A CA 1
ATOM 3991 C C . GLU A 1 496 ? 16.359 61.5 35.594 1 92 496 GLU A C 1
ATOM 3993 O O . GLU A 1 496 ? 16.438 60.281 35.781 1 92 496 GLU A O 1
ATOM 3998 N N . ARG A 1 497 ? 16.031 62.312 36.5 1 91.62 497 ARG A N 1
ATOM 3999 C CA . ARG A 1 497 ? 15.695 61.844 37.844 1 91.62 497 ARG A CA 1
ATOM 4000 C C . ARG A 1 497 ? 14.422 61 37.812 1 91.62 497 ARG A C 1
ATOM 4002 O O . ARG A 1 497 ? 14.375 59.906 38.375 1 91.62 497 ARG A O 1
ATOM 4009 N N . VAL A 1 498 ? 13.383 61.469 37.125 1 91.44 498 VAL A N 1
ATOM 4010 C CA . VAL A 1 498 ? 12.117 60.75 37.062 1 91.44 498 VAL A CA 1
ATOM 4011 C C . VAL A 1 498 ? 12.281 59.5 36.219 1 91.44 498 VAL A C 1
ATOM 4013 O O . VAL A 1 498 ? 11.672 58.469 36.5 1 91.44 498 VAL A O 1
ATOM 4016 N N . ARG A 1 499 ? 13.039 59.656 35.219 1 91.94 499 ARG A N 1
ATOM 4017 C CA . ARG A 1 499 ? 13.305 58.5 34.375 1 91.94 499 ARG A CA 1
ATOM 4018 C C . ARG A 1 499 ? 13.984 57.375 35.156 1 91.94 499 ARG A C 1
ATOM 4020 O O . ARG A 1 499 ? 13.672 56.219 34.969 1 91.94 499 ARG A O 1
ATOM 4027 N N . ASP A 1 500 ? 14.914 57.75 35.969 1 91.06 500 ASP A N 1
ATOM 4028 C CA . ASP A 1 500 ? 15.594 56.75 36.781 1 91.06 500 ASP A CA 1
ATOM 4029 C C . ASP A 1 500 ? 14.609 56.031 37.719 1 91.06 500 ASP A C 1
ATOM 4031 O O . ASP A 1 500 ? 14.719 54.844 37.969 1 91.06 500 ASP A O 1
ATOM 4035 N N . GLU A 1 501 ? 13.633 56.75 38.25 1 90.19 501 GLU A N 1
ATOM 4036 C CA . GLU A 1 501 ? 12.609 56.156 39.094 1 90.19 501 GLU A CA 1
ATOM 4037 C C . GLU A 1 501 ? 11.734 55.188 38.312 1 90.19 501 GLU A C 1
ATOM 4039 O O . GLU A 1 501 ? 11.422 54.094 38.781 1 90.19 501 GLU A O 1
ATOM 4044 N N . SER A 1 502 ? 11.328 55.594 37.125 1 91.06 502 SER A N 1
ATOM 4045 C CA . SER A 1 502 ? 10.492 54.75 36.312 1 91.06 502 SER A CA 1
ATOM 4046 C C . SER A 1 502 ? 11.273 53.531 35.812 1 91.06 502 SER A C 1
ATOM 4048 O O . SER A 1 502 ? 10.711 52.438 35.656 1 91.06 502 SER A O 1
ATOM 4050 N N . ALA A 1 503 ? 12.477 53.781 35.5 1 90.5 503 ALA A N 1
ATOM 4051 C CA . ALA A 1 503 ? 13.312 52.688 35.062 1 90.5 503 ALA A CA 1
ATOM 4052 C C . ALA A 1 503 ? 13.492 51.656 36.156 1 90.5 503 ALA A C 1
ATOM 4054 O O . ALA A 1 503 ? 13.539 50.438 35.906 1 90.5 503 ALA A O 1
ATOM 4055 N N . GLN A 1 504 ? 13.648 52.125 37.406 1 88.88 504 GLN A N 1
ATOM 4056 C CA . GLN A 1 504 ? 13.75 51.219 38.531 1 88.88 504 GLN A CA 1
ATOM 4057 C C . GLN A 1 504 ? 12.445 50.438 38.719 1 88.88 504 GLN A C 1
ATOM 4059 O O . GLN A 1 504 ? 12.461 49.25 39.062 1 88.88 504 GLN A O 1
ATOM 4064 N N . HIS A 1 505 ? 11.352 51.094 38.531 1 88.12 505 HIS A N 1
ATOM 4065 C CA . HIS A 1 505 ? 10.07 50.406 38.594 1 88.12 505 HIS A CA 1
ATOM 4066 C C . HIS A 1 505 ? 9.953 49.312 37.531 1 88.12 505 HIS A C 1
ATOM 4068 O O . HIS A 1 505 ? 9.477 48.219 37.812 1 88.12 505 HIS A O 1
ATOM 4074 N N . LEU A 1 506 ? 10.352 49.656 36.344 1 88.62 506 LEU A N 1
ATOM 4075 C CA . LEU A 1 506 ? 10.328 48.688 35.25 1 88.62 506 LEU A CA 1
ATOM 4076 C C . LEU A 1 506 ? 11.242 47.5 35.562 1 88.62 506 LEU A C 1
ATOM 4078 O O . LEU A 1 506 ? 10.867 46.344 35.312 1 88.62 506 LEU A O 1
ATOM 4082 N N . HIS A 1 507 ? 12.367 47.781 36.094 1 87.31 507 HIS A N 1
ATOM 4083 C CA . HIS A 1 507 ? 13.32 46.75 36.406 1 87.31 507 HIS A CA 1
ATOM 4084 C C . HIS A 1 507 ? 12.766 45.812 37.5 1 87.31 507 HIS A C 1
ATOM 4086 O O . HIS A 1 507 ? 12.914 44.594 37.406 1 87.31 507 HIS A O 1
ATOM 4092 N N . ARG A 1 508 ? 12.133 46.344 38.5 1 85.19 508 ARG A N 1
ATOM 4093 C CA . ARG A 1 508 ? 11.508 45.531 39.531 1 85.19 508 ARG A CA 1
ATOM 4094 C C . ARG A 1 508 ? 10.367 44.688 38.969 1 85.19 508 ARG A C 1
ATOM 4096 O O . ARG A 1 508 ? 10.172 43.531 39.375 1 85.19 508 ARG A O 1
ATOM 4103 N N . ALA A 1 509 ? 9.586 45.312 38.094 1 86.19 509 ALA A N 1
ATOM 4104 C CA . ALA A 1 509 ? 8.484 44.562 37.469 1 86.19 509 ALA A CA 1
ATOM 4105 C C . ALA A 1 509 ? 9.008 43.406 36.625 1 86.19 509 ALA A C 1
ATOM 4107 O O . ALA A 1 509 ? 8.398 42.344 36.562 1 86.19 509 ALA A O 1
ATOM 4108 N N . LEU A 1 510 ? 10.078 43.625 35.938 1 87.06 510 LEU A N 1
ATOM 4109 C CA . LEU A 1 510 ? 10.664 42.594 35.094 1 87.06 510 LEU A CA 1
ATOM 4110 C C . LEU A 1 510 ? 11.156 41.406 35.938 1 87.06 510 LEU A C 1
ATOM 4112 O O . LEU A 1 510 ? 11.023 40.25 35.562 1 87.06 510 LEU A O 1
ATOM 4116 N N . ILE A 1 511 ? 11.664 41.688 37.094 1 84.69 511 ILE A N 1
ATOM 4117 C CA . ILE A 1 511 ? 12.133 40.656 38.031 1 84.69 511 ILE A CA 1
ATOM 4118 C C . ILE A 1 511 ? 10.938 39.906 38.625 1 84.69 511 ILE A C 1
ATOM 4120 O O . ILE A 1 511 ? 10.945 38.688 38.719 1 84.69 511 ILE A O 1
ATOM 4124 N N . SER A 1 512 ? 9.906 40.625 38.938 1 85.88 512 SER A N 1
ATOM 4125 C CA . SER A 1 512 ? 8.742 40.031 39.562 1 85.88 512 SER A CA 1
ATOM 4126 C C . SER A 1 512 ? 8 39.094 38.594 1 85.88 512 SER A C 1
ATOM 4128 O O . SER A 1 512 ? 7.387 38.125 39 1 85.88 512 SER A O 1
ATOM 4130 N N . THR A 1 513 ? 7.969 39.469 37.312 1 87.06 513 THR A N 1
ATOM 4131 C CA . THR A 1 513 ? 7.289 38.656 36.344 1 87.06 513 THR A CA 1
ATOM 4132 C C . THR A 1 513 ? 8.156 37.469 35.938 1 87.06 513 THR A C 1
ATOM 4134 O O . THR A 1 513 ? 7.652 36.469 35.375 1 87.06 513 THR A O 1
ATOM 4137 N N . GLY A 1 514 ? 9.414 37.469 36.125 1 83.75 514 GLY A N 1
ATOM 4138 C CA . GLY A 1 514 ? 10.305 36.344 35.844 1 83.75 514 GLY A CA 1
ATOM 4139 C C . GLY A 1 514 ? 11.047 36.5 34.531 1 83.75 514 GLY A C 1
ATOM 4140 O O . GLY A 1 514 ? 11.672 35.562 34.062 1 83.75 514 GLY A O 1
ATOM 4141 N N . ILE A 1 515 ? 10.898 37.625 33.844 1 81.56 515 ILE A N 1
ATOM 4142 C CA . ILE A 1 515 ? 11.586 37.844 32.562 1 81.56 515 ILE A CA 1
ATOM 4143 C C . ILE A 1 515 ? 13.094 37.906 32.812 1 81.56 515 ILE A C 1
ATOM 4145 O O . ILE A 1 515 ? 13.875 37.375 32.031 1 81.56 515 ILE A O 1
ATOM 4149 N N . THR A 1 516 ? 13.469 38.75 33.906 1 77.62 516 THR A N 1
ATOM 4150 C CA . THR A 1 516 ? 14.883 38.875 34.25 1 77.62 516 THR A CA 1
ATOM 4151 C C . THR A 1 516 ? 15.156 38.281 35.656 1 77.62 516 THR A C 1
ATOM 4153 O O . THR A 1 516 ? 14.297 38.312 36.531 1 77.62 516 THR A O 1
ATOM 4156 N N . ALA A 1 517 ? 16.297 37.625 35.875 1 74.88 517 ALA A N 1
ATOM 4157 C CA . ALA A 1 517 ? 16.719 37.031 37.125 1 74.88 517 ALA A CA 1
ATOM 4158 C C . ALA A 1 517 ? 17.141 38.125 38.125 1 74.88 517 ALA A C 1
ATOM 4160 O O . ALA A 1 517 ? 17.641 39.188 37.719 1 74.88 517 ALA A O 1
ATOM 4161 N N . PRO A 1 518 ? 16.594 38.094 39.312 1 64.44 518 PRO A N 1
ATOM 4162 C CA . PRO A 1 518 ? 17 39.094 40.312 1 64.44 518 PRO A CA 1
ATOM 4163 C C . PRO A 1 518 ? 18.516 39.25 40.406 1 64.44 518 PRO A C 1
ATOM 4165 O O . PRO A 1 518 ? 19.266 38.281 40.125 1 64.44 518 PRO A O 1
ATOM 4168 N N . GLU A 1 519 ? 18.969 40.469 40.125 1 54.5 519 GLU A N 1
ATOM 4169 C CA . GLU A 1 519 ? 20.391 40.781 40.281 1 54.5 519 GLU A CA 1
ATOM 4170 C C . GLU A 1 519 ? 20.984 40.062 41.5 1 54.5 519 GLU A C 1
ATOM 4172 O O . GLU A 1 519 ? 20.516 40.281 42.625 1 54.5 519 GLU A O 1
ATOM 4177 N N . GLN A 1 520 ? 21.281 38.969 41.562 1 46.19 520 GLN A N 1
ATOM 4178 C CA . GLN A 1 520 ? 22.141 38.562 42.656 1 46.19 520 GLN A CA 1
ATOM 4179 C C . GLN A 1 520 ? 23.266 39.562 42.875 1 46.19 520 GLN A C 1
ATOM 4181 O O . GLN A 1 520 ? 23.812 40.125 41.906 1 46.19 520 GLN A O 1
ATOM 4186 N N . GLU A 1 521 ? 23.266 40.312 44.031 1 41.41 521 GLU A N 1
ATOM 4187 C CA . GLU A 1 521 ? 24.453 41.031 44.5 1 41.41 521 GLU A CA 1
ATOM 4188 C C . GLU A 1 521 ? 25.719 40.344 44.031 1 41.41 521 GLU A C 1
ATOM 4190 O O . GLU A 1 521 ? 25.953 39.156 44.312 1 41.41 521 GLU A O 1
ATOM 4195 N N . HIS A 1 522 ? 26.172 40.719 42.906 1 37.81 522 HIS A N 1
ATOM 4196 C CA . HIS A 1 522 ? 27.516 40.312 42.531 1 37.81 522 HIS A CA 1
ATOM 4197 C C . HIS A 1 522 ? 28.484 40.531 43.688 1 37.81 522 HIS A C 1
ATOM 4199 O O . HIS A 1 522 ? 28.781 41.688 44.031 1 37.81 522 HIS A O 1
ATOM 4205 N N . HIS A 1 523 ? 28.5 39.812 44.781 1 34.81 523 HIS A N 1
ATOM 4206 C CA . HIS A 1 523 ? 29.828 39.719 45.344 1 34.81 523 HIS A CA 1
ATOM 4207 C C . HIS A 1 523 ? 30.875 39.438 44.281 1 34.81 523 HIS A C 1
ATOM 4209 O O . HIS A 1 523 ? 30.703 38.562 43.438 1 34.81 523 HIS A O 1
ATOM 4215 N N . GLN A 1 524 ? 31.766 40.5 44.031 1 35.34 524 GLN A N 1
ATOM 4216 C CA . GLN A 1 524 ? 33 40.562 43.25 1 35.34 524 GLN A CA 1
ATOM 4217 C C . GLN A 1 524 ? 33.844 39.312 43.406 1 35.34 524 GLN A C 1
ATOM 4219 O O . GLN A 1 524 ? 34.656 39.188 44.344 1 35.34 524 GLN A O 1
ATOM 4224 N N . GLN A 1 525 ? 33.469 38.062 43.562 1 33.81 525 GLN A N 1
ATOM 4225 C CA . GLN A 1 525 ? 34.656 37.219 43.5 1 33.81 525 GLN A CA 1
ATOM 4226 C C . GLN A 1 525 ? 35.375 37.375 42.156 1 33.81 525 GLN A C 1
ATOM 4228 O O . GLN A 1 525 ? 34.719 37.5 41.125 1 33.81 525 GLN A O 1
ATOM 4233 N N . PRO A 1 526 ? 36.875 37.688 42.094 1 35.03 526 PRO A N 1
ATOM 4234 C CA . PRO A 1 526 ? 37.75 38 40.969 1 35.03 526 PRO A CA 1
ATOM 4235 C C . PRO A 1 526 ? 37.531 37.062 39.781 1 35.03 526 PRO A C 1
ATOM 4237 O O . PRO A 1 526 ? 38.094 37.281 38.719 1 35.03 526 PRO A O 1
ATOM 4240 N N . GLY A 1 527 ? 37.594 35.688 40.031 1 32.66 527 GLY A N 1
ATOM 4241 C CA . GLY A 1 527 ? 38.031 34.781 38.969 1 32.66 527 GLY A CA 1
ATOM 4242 C C . GLY A 1 527 ? 37.188 34.844 37.719 1 32.66 527 GLY A C 1
ATOM 4243 O O . GLY A 1 527 ? 36.188 35.562 37.688 1 32.66 527 GLY A O 1
ATOM 4244 N N . GLY A 1 528 ? 37.188 33.594 36.906 1 29.55 528 GLY A N 1
ATOM 4245 C CA . GLY A 1 528 ? 37.281 33.312 35.469 1 29.55 528 GLY A CA 1
ATOM 4246 C C . GLY A 1 528 ? 36.031 33.719 34.719 1 29.55 528 GLY A C 1
ATOM 4247 O O . GLY A 1 528 ? 36.125 34.531 33.781 1 29.55 528 GLY A O 1
ATOM 4248 N N . GLN A 1 529 ? 35.156 32.625 34.438 1 30.19 529 GLN A N 1
ATOM 4249 C CA . GLN A 1 529 ? 34.562 32.406 33.125 1 30.19 529 GLN A CA 1
ATOM 4250 C C . GLN A 1 529 ? 33.406 33.375 32.875 1 30.19 529 GLN A C 1
ATOM 4252 O O . GLN A 1 529 ? 32.656 33.688 33.781 1 30.19 529 GLN A O 1
ATOM 4257 N N . THR A 1 530 ? 33.562 34.219 31.781 1 33.75 530 THR A N 1
ATOM 4258 C CA . THR A 1 530 ? 32.625 35.062 31.031 1 33.75 530 THR A CA 1
ATOM 4259 C C . THR A 1 530 ? 31.281 34.344 30.875 1 33.75 530 THR A C 1
ATOM 4261 O O . THR A 1 530 ? 31.141 33.438 30.062 1 33.75 530 THR A O 1
ATOM 4264 N N . GLN A 1 531 ? 30.75 33.875 31.922 1 30.84 531 GLN A N 1
ATOM 4265 C CA . GLN A 1 531 ? 29.422 33.312 31.672 1 30.84 531 GLN A CA 1
ATOM 4266 C C . GLN A 1 531 ? 28.609 34.219 30.75 1 30.84 531 GLN A C 1
ATOM 4268 O O . GLN A 1 531 ? 28.688 35.438 30.844 1 30.84 531 GLN A O 1
ATOM 4273 N N . SER A 1 532 ? 28.156 33.594 29.656 1 35.09 532 SER A N 1
ATOM 4274 C CA . SER A 1 532 ? 27.297 34.031 28.547 1 35.09 532 SER A CA 1
ATOM 4275 C C . SER A 1 532 ? 26.188 34.969 29.031 1 35.09 532 SER A C 1
ATOM 4277 O O . SER A 1 532 ? 25.484 34.656 30 1 35.09 532 SER A O 1
ATOM 4279 N N . ALA A 1 533 ? 26.359 36.281 29.109 1 38.16 533 ALA A N 1
ATOM 4280 C CA . ALA A 1 533 ? 25.375 37.344 29.141 1 38.16 533 ALA A CA 1
ATOM 4281 C C . ALA A 1 533 ? 24.031 36.906 28.594 1 38.16 533 ALA A C 1
ATOM 4283 O O . ALA A 1 533 ? 23.875 36.75 27.375 1 38.16 533 ALA A O 1
ATOM 4284 N N . CYS A 1 534 ? 23.312 35.938 29.062 1 39.81 534 CYS A N 1
ATOM 4285 C CA . CYS A 1 534 ? 22.094 35.188 28.766 1 39.81 534 CYS A CA 1
ATOM 4286 C C . CYS A 1 534 ? 21.016 36.125 28.188 1 39.81 534 CYS A C 1
ATOM 4288 O O . CYS A 1 534 ? 21.047 37.312 28.422 1 39.81 534 CYS A O 1
ATOM 4290 N N . GLY A 1 535 ? 20.094 35.594 27.281 1 47.19 535 GLY A N 1
ATOM 4291 C CA . GLY A 1 535 ? 18.953 36.062 26.5 1 47.19 535 GLY A CA 1
ATOM 4292 C C . GLY A 1 535 ? 18.078 37.031 27.266 1 47.19 535 GLY A C 1
ATOM 4293 O O . GLY A 1 535 ? 17.609 38.031 26.703 1 47.19 535 GLY A O 1
ATOM 4294 N N . ASP A 1 536 ? 17.797 36.75 28.594 1 55.31 536 ASP A N 1
ATOM 4295 C CA . ASP A 1 536 ? 16.891 37.5 29.438 1 55.31 536 ASP A CA 1
ATOM 4296 C C . ASP A 1 536 ? 17.438 38.906 29.703 1 55.31 536 ASP A C 1
ATOM 4298 O O . ASP A 1 536 ? 16.672 39.875 29.719 1 55.31 536 ASP A O 1
ATOM 4302 N N . ASP A 1 537 ? 18.844 39.031 29.734 1 62.56 537 ASP A N 1
ATOM 4303 C CA . ASP A 1 537 ? 19.453 40.312 30.016 1 62.56 537 ASP A CA 1
ATOM 4304 C C . ASP A 1 537 ? 19.406 41.219 28.797 1 62.56 537 ASP A C 1
ATOM 4306 O O . ASP A 1 537 ? 19.281 42.438 28.938 1 62.56 537 ASP A O 1
ATOM 4310 N N . ALA A 1 538 ? 19.344 40.438 27.641 1 71.38 538 ALA A N 1
ATOM 4311 C CA . ALA A 1 538 ? 19.281 41.219 26.406 1 71.38 538 ALA A CA 1
ATOM 4312 C C . ALA A 1 538 ? 17.891 41.875 26.25 1 71.38 538 ALA A C 1
ATOM 4314 O O . ALA A 1 538 ? 17.781 43.031 25.859 1 71.38 538 ALA A O 1
ATOM 4315 N N . LEU A 1 539 ? 16.938 41.062 26.719 1 76.75 539 LEU A N 1
ATOM 4316 C CA . LEU A 1 539 ? 15.586 41.594 26.609 1 76.75 539 LEU A CA 1
ATOM 4317 C C . LEU A 1 539 ? 15.375 42.75 27.578 1 76.75 539 LEU A C 1
ATOM 4319 O O . LEU A 1 539 ? 14.766 43.75 27.234 1 76.75 539 LEU A O 1
ATOM 4323 N N . ALA A 1 540 ? 15.938 42.562 28.703 1 78.31 540 ALA A N 1
ATOM 4324 C CA . ALA A 1 540 ? 15.789 43.625 29.719 1 78.31 540 ALA A CA 1
ATOM 4325 C C . ALA A 1 540 ? 16.5 44.906 29.297 1 78.31 540 ALA A C 1
ATOM 4327 O O . ALA A 1 540 ? 15.961 46 29.469 1 78.31 540 ALA A O 1
ATOM 4328 N N . SER A 1 541 ? 17.719 44.719 28.734 1 82 541 SER A N 1
ATOM 4329 C CA . SER A 1 541 ? 18.484 45.875 28.266 1 82 541 SER A CA 1
ATOM 4330 C C . SER A 1 541 ? 17.781 46.562 27.109 1 82 541 SER A C 1
ATOM 4332 O O . SER A 1 541 ? 17.781 47.781 27.031 1 82 541 SER A O 1
ATOM 4334 N N . ASN A 1 542 ? 17.234 45.781 26.25 1 83.69 542 ASN A N 1
ATOM 4335 C CA . ASN A 1 542 ? 16.5 46.344 25.125 1 83.69 542 ASN A CA 1
ATOM 4336 C C . ASN A 1 542 ? 15.242 47.062 25.578 1 83.69 542 ASN A C 1
ATOM 4338 O O . ASN A 1 542 ? 14.883 48.094 25.016 1 83.69 542 ASN A O 1
ATOM 4342 N N . LEU A 1 543 ? 14.695 46.531 26.625 1 84.94 543 LEU A N 1
ATOM 4343 C CA . LEU A 1 543 ? 13.484 47.156 27.141 1 84.94 543 LEU A CA 1
ATOM 4344 C C . LEU A 1 543 ? 13.805 48.5 27.828 1 84.94 543 LEU A C 1
ATOM 4346 O O . LEU A 1 543 ? 13.031 49.438 27.719 1 84.94 543 LEU A O 1
ATOM 4350 N N . LEU A 1 544 ? 14.938 48.5 28.438 1 83.88 544 LEU A N 1
ATOM 4351 C CA . LEU A 1 544 ? 15.336 49.719 29.109 1 83.88 544 LEU A CA 1
ATOM 4352 C C . LEU A 1 544 ? 15.688 50.812 28.078 1 83.88 544 LEU A C 1
ATOM 4354 O O . LEU A 1 544 ? 15.414 51.969 28.297 1 83.88 544 LEU A O 1
ATOM 4358 N N . LYS A 1 545 ? 16.234 50.375 26.969 1 85.69 545 LYS A N 1
ATOM 4359 C CA . LYS A 1 545 ? 16.516 51.312 25.891 1 85.69 545 LYS A CA 1
ATOM 4360 C C . LYS A 1 545 ? 15.219 51.844 25.281 1 85.69 545 LYS A C 1
ATOM 4362 O O . LYS A 1 545 ? 15.102 53.031 24.984 1 85.69 545 LYS A O 1
ATOM 4367 N N . LEU A 1 546 ? 14.305 50.969 25.156 1 86.12 546 LEU A N 1
ATOM 4368 C CA . LEU A 1 546 ? 13.016 51.375 24.594 1 86.12 546 LEU A CA 1
ATOM 4369 C C . LEU A 1 546 ? 12.281 52.312 25.562 1 86.12 546 LEU A C 1
ATOM 4371 O O . LEU A 1 546 ? 11.586 53.219 25.125 1 86.12 546 LEU A O 1
ATOM 4375 N N . HIS A 1 547 ? 12.453 52 26.812 1 89.19 547 HIS A N 1
ATOM 4376 C CA . HIS A 1 547 ? 11.844 52.844 27.828 1 89.19 547 HIS A CA 1
ATOM 4377 C C . HIS A 1 547 ? 12.406 54.281 27.766 1 89.19 547 HIS A C 1
ATOM 4379 O O . HIS A 1 547 ? 11.664 55.25 27.891 1 89.19 547 HIS A O 1
ATOM 4385 N N . ARG A 1 548 ? 13.688 54.406 27.547 1 87.31 548 ARG A N 1
ATOM 4386 C CA . ARG A 1 548 ? 14.32 55.719 27.438 1 87.31 548 ARG A CA 1
ATOM 4387 C C . ARG A 1 548 ? 13.789 56.469 26.234 1 87.31 548 ARG A C 1
ATOM 4389 O O . ARG A 1 548 ? 13.523 57.688 26.328 1 87.31 548 ARG A O 1
ATOM 4396 N N . ALA A 1 549 ? 13.648 55.812 25.203 1 85.25 549 ALA A N 1
ATOM 4397 C CA . ALA A 1 549 ? 13.094 56.438 24 1 85.25 549 ALA A CA 1
ATOM 4398 C C . ALA A 1 549 ? 11.641 56.844 24.219 1 85.25 549 ALA A C 1
ATOM 4400 O O . ALA A 1 549 ? 11.219 57.938 23.781 1 85.25 549 ALA A O 1
ATOM 4401 N N . GLN A 1 550 ? 10.945 56.094 24.875 1 85.12 550 GLN A N 1
ATOM 4402 C CA . GLN A 1 550 ? 9.531 56.344 25.125 1 85.12 550 GLN A CA 1
ATOM 4403 C C . GLN A 1 550 ? 9.344 57.531 26.094 1 85.12 550 GLN A C 1
ATOM 4405 O O . GLN A 1 550 ? 8.398 58.312 25.953 1 85.12 550 GLN A O 1
ATOM 4410 N N . THR A 1 551 ? 10.219 57.531 27.141 1 88.31 551 THR A N 1
ATOM 4411 C CA . THR A 1 551 ? 10.102 58.594 28.109 1 88.31 551 THR A CA 1
ATOM 4412 C C . THR A 1 551 ? 10.336 59.969 27.469 1 88.31 551 THR A C 1
ATOM 4414 O O . THR A 1 551 ? 9.664 60.938 27.797 1 88.31 551 THR A O 1
ATOM 4417 N N . MET A 1 552 ? 11.281 59.969 26.5 1 86 552 MET A N 1
ATOM 4418 C CA . MET A 1 552 ? 11.531 61.219 25.828 1 86 552 MET A CA 1
ATOM 4419 C C . MET A 1 552 ? 10.32 61.656 25 1 86 552 MET A C 1
ATOM 4421 O O . MET A 1 552 ? 9.992 62.844 24.922 1 86 552 MET A O 1
ATOM 4425 N N . GLU A 1 553 ? 9.711 60.719 24.422 1 83.12 553 GLU A N 1
ATOM 4426 C CA . GLU A 1 553 ? 8.5 61.031 23.656 1 83.12 553 GLU A CA 1
ATOM 4427 C C . GLU A 1 553 ? 7.375 61.5 24.578 1 83.12 553 GLU A C 1
ATOM 4429 O O . GLU A 1 553 ? 6.57 62.344 24.203 1 83.12 553 GLU A O 1
ATOM 4434 N N . CYS A 1 554 ? 7.316 60.969 25.703 1 84.69 554 CYS A N 1
ATOM 4435 C CA . CYS A 1 554 ? 6.309 61.344 26.688 1 84.69 554 CYS A CA 1
ATOM 4436 C C . CYS A 1 554 ? 6.516 62.781 27.141 1 84.69 554 CYS A C 1
ATOM 4438 O O . CYS A 1 554 ? 5.547 63.531 27.344 1 84.69 554 CYS A O 1
ATOM 4440 N N . VAL A 1 555 ? 7.797 63.156 27.297 1 88.25 555 VAL A N 1
ATOM 4441 C CA . VAL A 1 555 ? 8.094 64.562 27.703 1 88.25 555 VAL A CA 1
ATOM 4442 C C . VAL A 1 555 ? 7.625 65.5 26.625 1 88.25 555 VAL A C 1
ATOM 4444 O O . VAL A 1 555 ? 6.977 66.5 26.922 1 88.25 555 VAL A O 1
ATOM 4447 N N . TRP A 1 556 ? 7.922 65.188 25.453 1 85.19 556 TRP A N 1
ATOM 4448 C CA . TRP A 1 556 ? 7.516 66.062 24.328 1 85.19 556 TRP A CA 1
ATOM 4449 C C . TRP A 1 556 ? 5.996 66.125 24.219 1 85.19 556 TRP A C 1
ATOM 4451 O O . TRP A 1 556 ? 5.426 67.188 23.984 1 85.19 556 TRP A O 1
ATOM 4461 N N . ARG A 1 557 ? 5.344 64.938 24.391 1 80.19 557 ARG A N 1
ATOM 4462 C CA . ARG A 1 557 ? 3.885 64.938 24.328 1 80.19 557 ARG A CA 1
ATOM 4463 C C . ARG A 1 557 ? 3.273 65.75 25.453 1 80.19 557 ARG A C 1
ATOM 4465 O O . ARG A 1 557 ? 2.281 66.438 25.25 1 80.19 557 ARG A O 1
ATOM 4472 N N . PHE A 1 558 ? 3.807 65.688 26.594 1 82.88 558 PHE A N 1
ATOM 4473 C CA . PHE A 1 558 ? 3.334 66.438 27.734 1 82.88 558 PHE A CA 1
ATOM 4474 C C . PHE A 1 558 ? 3.459 67.938 27.469 1 82.88 558 PHE A C 1
ATOM 4476 O O . PHE A 1 558 ? 2.514 68.688 27.703 1 82.88 558 PHE A O 1
ATOM 4483 N N . LEU A 1 559 ? 4.641 68.25 26.984 1 85.75 559 LEU A N 1
ATOM 4484 C CA . LEU A 1 559 ? 4.883 69.688 26.719 1 85.75 559 LEU A CA 1
ATOM 4485 C C . LEU A 1 559 ? 3.963 70.188 25.625 1 85.75 559 LEU A C 1
ATOM 4487 O O . LEU A 1 559 ? 3.447 71.312 25.703 1 85.75 559 LEU A O 1
ATOM 4491 N N . ARG A 1 560 ? 3.74 69.438 24.719 1 82.06 560 ARG A N 1
ATOM 4492 C CA . ARG A 1 560 ? 2.838 69.812 23.641 1 82.06 560 ARG A CA 1
ATOM 4493 C C . ARG A 1 560 ? 1.405 69.938 24.141 1 82.06 560 ARG A C 1
ATOM 4495 O O . ARG A 1 560 ? 0.69 70.875 23.75 1 82.06 560 ARG A O 1
ATOM 4502 N N . ASN A 1 561 ? 1.02 69.062 25.031 1 76.44 561 ASN A N 1
ATOM 4503 C CA . ASN A 1 561 ? -0.322 69.062 25.609 1 76.44 561 ASN A CA 1
ATOM 4504 C C . ASN A 1 561 ? -0.509 70.312 26.484 1 76.44 561 ASN A C 1
ATOM 4506 O O . ASN A 1 561 ? -1.581 70.938 26.484 1 76.44 561 ASN A O 1
ATOM 4510 N N . GLN A 1 562 ? 0.503 70.562 27.172 1 77.75 562 GLN A N 1
ATOM 4511 C CA . GLN A 1 562 ? 0.436 71.75 28.031 1 77.75 562 GLN A CA 1
ATOM 4512 C C . GLN A 1 562 ? 0.443 73.062 27.219 1 77.75 562 GLN A C 1
ATOM 4514 O O . GLN A 1 562 ? -0.205 74 27.578 1 77.75 562 GLN A O 1
ATOM 4519 N N . ALA A 1 563 ? 1.155 73 26.125 1 78.38 563 ALA A N 1
ATOM 4520 C CA . ALA A 1 563 ? 1.215 74.188 25.266 1 78.38 563 ALA A CA 1
ATOM 4521 C C . ALA A 1 563 ? -0.129 74.438 24.578 1 78.38 563 ALA A C 1
ATOM 4523 O O . ALA A 1 563 ? -0.483 75.562 24.297 1 78.38 563 ALA A O 1
ATOM 4524 N N . HIS A 1 564 ? -0.836 73.375 24.531 1 73.94 564 HIS A N 1
ATOM 4525 C CA . HIS A 1 564 ? -2.111 73.562 23.844 1 73.94 564 HIS A CA 1
ATOM 4526 C C . HIS A 1 564 ? -3.25 73.75 24.828 1 73.94 564 HIS A C 1
ATOM 4528 O O . HIS A 1 564 ? -4.414 73.875 24.438 1 73.94 564 HIS A O 1
ATOM 4534 N N . SER A 1 565 ? -2.877 73.875 26.047 1 78.12 565 SER A N 1
ATOM 4535 C CA . SER A 1 565 ? -3.863 74.188 27.062 1 78.12 565 SER A CA 1
ATOM 4536 C C . SER A 1 565 ? -3.656 75.625 27.547 1 78.12 565 SER A C 1
ATOM 4538 O O . SER A 1 565 ? -2.977 75.875 28.562 1 78.12 565 SER A O 1
ATOM 4540 N N . PRO A 1 566 ? -4.289 76.625 26.938 1 76.31 566 PRO A N 1
ATOM 4541 C CA . PRO A 1 566 ? -4.039 78 27.266 1 76.31 566 PRO A CA 1
ATOM 4542 C C . PRO A 1 566 ? -4.488 78.375 28.672 1 76.31 566 PRO A C 1
ATOM 4544 O O . PRO A 1 566 ? -3.848 79.188 29.328 1 76.31 566 PRO A O 1
ATOM 4547 N N . SER A 1 567 ? -5.457 77.688 29.094 1 76.62 567 SER A N 1
ATOM 4548 C CA . SER A 1 567 ? -5.953 78.062 30.422 1 76.62 567 SER A CA 1
ATOM 4549 C C . SER A 1 567 ? -4.938 77.688 31.5 1 76.62 567 SER A C 1
ATOM 4551 O O . SER A 1 567 ? -4.715 78.5 32.438 1 76.62 567 SER A O 1
ATOM 4553 N N . ALA A 1 568 ? -4.355 76.625 31.344 1 78.06 568 ALA A N 1
ATOM 4554 C CA . ALA A 1 568 ? -3.357 76.188 32.312 1 78.06 568 ALA A CA 1
ATOM 4555 C C . ALA A 1 568 ? -2.125 77.062 32.25 1 78.06 568 ALA A C 1
ATOM 4557 O O . ALA A 1 568 ? -1.572 77.438 33.312 1 78.06 568 ALA A O 1
ATOM 4558 N N . LEU A 1 569 ? -1.806 77.5 31.156 1 85.81 569 LEU A N 1
ATOM 4559 C CA . LEU A 1 569 ? -0.633 78.312 31 1 85.81 569 LEU A CA 1
ATOM 4560 C C . LEU A 1 569 ? -0.898 79.75 31.547 1 85.81 569 LEU A C 1
ATOM 4562 O O . LEU A 1 569 ? -0.004 80.375 32.125 1 85.81 569 LEU A O 1
ATOM 4566 N N . GLN A 1 570 ? -2.086 80.125 31.312 1 86.38 570 GLN A N 1
ATOM 4567 C CA . GLN A 1 570 ? -2.459 81.438 31.812 1 86.38 570 GLN A CA 1
ATOM 4568 C C . GLN A 1 570 ? -2.373 81.5 33.344 1 86.38 570 GLN A C 1
ATOM 4570 O O . GLN A 1 570 ? -1.954 82.5 33.906 1 86.38 570 GLN A O 1
ATOM 4575 N N . LEU A 1 571 ? -2.707 80.438 33.906 1 84.88 571 LEU A N 1
ATOM 4576 C CA . LEU A 1 571 ? -2.662 80.375 35.375 1 84.88 571 LEU A CA 1
ATOM 4577 C C . LEU A 1 571 ? -1.223 80.438 35.875 1 84.88 571 LEU A C 1
ATOM 4579 O O . LEU A 1 571 ? -0.925 81.125 36.844 1 84.88 571 LEU A O 1
ATOM 4583 N N . HIS A 1 572 ? -0.387 79.812 35.219 1 88.38 572 HIS A N 1
ATOM 4584 C CA . HIS A 1 572 ? 1.014 79.812 35.625 1 88.38 572 HIS A CA 1
ATOM 4585 C C . HIS A 1 572 ? 1.67 81.188 35.344 1 88.38 572 HIS A C 1
ATOM 4587 O O . HIS A 1 572 ? 2.525 81.625 36.125 1 88.38 572 HIS A O 1
ATOM 4593 N N . LEU A 1 573 ? 1.244 81.812 34.281 1 89.56 573 LEU A N 1
ATOM 4594 C CA . LEU A 1 573 ? 1.757 83.125 34 1 89.56 573 LEU A CA 1
ATOM 4595 C C . LEU A 1 573 ? 1.328 84.125 35.062 1 89.56 573 LEU A C 1
ATOM 4597 O O . LEU A 1 573 ? 2.131 84.938 35.5 1 89.56 573 LEU A O 1
ATOM 4601 N N . MET A 1 574 ? 0.154 84 35.406 1 85.5 574 MET A N 1
ATOM 4602 C CA . MET A 1 574 ? -0.377 84.875 36.438 1 85.5 574 MET A CA 1
ATOM 4603 C C . MET A 1 574 ? 0.324 84.688 37.781 1 85.5 574 MET A C 1
ATOM 4605 O O . MET A 1 574 ? 0.564 85.625 38.5 1 85.5 574 MET A O 1
ATOM 4609 N N . LYS A 1 575 ? 0.552 83.5 38.062 1 85.25 575 LYS A N 1
ATOM 4610 C CA . LYS A 1 575 ? 1.269 83.188 39.312 1 85.25 575 LYS A CA 1
ATOM 4611 C C . LYS A 1 575 ? 2.674 83.75 39.312 1 85.25 575 LYS A C 1
ATOM 4613 O O . LYS A 1 575 ? 3.119 84.312 40.281 1 85.25 575 LYS A O 1
ATOM 4618 N N . ARG A 1 576 ? 3.342 83.688 38.25 1 87.94 576 ARG A N 1
ATOM 4619 C CA . ARG A 1 576 ? 4.691 84.25 38.125 1 87.94 576 ARG A CA 1
ATOM 4620 C C . ARG A 1 576 ? 4.684 85.75 38.25 1 87.94 576 ARG A C 1
ATOM 4622 O O . ARG A 1 576 ? 5.574 86.312 38.875 1 87.94 576 ARG A O 1
ATOM 4629 N N . PHE A 1 577 ? 3.676 86.375 37.719 1 88 577 PHE A N 1
ATOM 4630 C CA . PHE A 1 577 ? 3.555 87.812 37.781 1 88 577 PHE A CA 1
ATOM 4631 C C . PHE A 1 577 ? 3.301 88.25 39.219 1 88 577 PHE A C 1
ATOM 4633 O O . PHE A 1 577 ? 3.957 89.188 39.719 1 88 577 PHE A O 1
ATOM 4640 N N . GLU A 1 578 ? 2.432 87.625 39.75 1 83 578 GLU A N 1
ATOM 4641 C CA . GLU A 1 578 ? 2.076 88 41.125 1 83 578 GLU A CA 1
ATOM 4642 C C . GLU A 1 578 ? 3.25 87.812 42.094 1 83 578 GLU A C 1
ATOM 4644 O O . GLU A 1 578 ? 3.475 88.625 42.969 1 83 578 GLU A O 1
ATOM 4649 N N . ASP A 1 579 ? 3.953 86.812 41.906 1 82.88 579 ASP A N 1
ATOM 4650 C CA . ASP A 1 579 ? 5.109 86.5 42.75 1 82.88 579 ASP A CA 1
ATOM 4651 C C . ASP A 1 579 ? 6.191 87.562 42.562 1 82.88 579 ASP A C 1
ATOM 4653 O O . ASP A 1 579 ? 6.859 87.938 43.531 1 82.88 579 ASP A O 1
ATOM 4657 N N . ALA A 1 580 ? 6.402 88.062 41.375 1 84.88 580 ALA A N 1
ATOM 4658 C CA . ALA A 1 580 ? 7.438 89 41.094 1 84.88 580 ALA A CA 1
ATOM 4659 C C . ALA A 1 580 ? 6.977 90.438 41.469 1 84.88 580 ALA A C 1
ATOM 4661 O O . ALA A 1 580 ? 7.789 91.25 41.875 1 84.88 580 ALA A O 1
ATOM 4662 N N . PHE A 1 581 ? 5.707 90.688 41.406 1 84.06 581 PHE A N 1
ATOM 4663 C CA . PHE A 1 581 ? 5.191 92.062 41.625 1 84.06 581 PHE A CA 1
ATOM 4664 C C . PHE A 1 581 ? 4.934 92.312 43.125 1 84.06 581 PHE A C 1
ATOM 4666 O O . PHE A 1 581 ? 5.215 93.375 43.625 1 84.06 581 PHE A O 1
ATOM 4673 N N . ARG A 1 582 ? 4.531 91.375 43.781 1 79.31 582 ARG A N 1
ATOM 4674 C CA . ARG A 1 582 ? 4.066 91.562 45.156 1 79.31 582 ARG A CA 1
ATOM 4675 C C . ARG A 1 582 ? 5.16 91.25 46.156 1 79.31 582 ARG A C 1
ATOM 4677 O O . ARG A 1 582 ? 5.129 91.688 47.312 1 79.31 582 ARG A O 1
ATOM 4684 N N . PHE A 1 583 ? 6.102 90.438 45.75 1 77.56 583 PHE A N 1
ATOM 4685 C CA . PHE A 1 583 ? 7.125 90.062 46.719 1 77.56 583 PHE A CA 1
ATOM 4686 C C . PHE A 1 583 ? 8.484 90.625 46.312 1 77.56 583 PHE A C 1
ATOM 4688 O O . PHE A 1 583 ? 8.789 90.75 45.125 1 77.56 583 PHE A O 1
ATOM 4695 N N . GLU A 1 584 ? 9.211 91.25 47.312 1 66.31 584 GLU A N 1
ATOM 4696 C CA . GLU A 1 584 ? 10.539 91.812 47.062 1 66.31 584 GLU A CA 1
ATOM 4697 C C . GLU A 1 584 ? 11.539 90.75 46.688 1 66.31 584 GLU A C 1
ATOM 4699 O O . GLU A 1 584 ? 12.344 90.875 45.781 1 66.31 584 GLU A O 1
ATOM 4704 N N . SER A 1 585 ? 11.711 89.75 47.594 1 61.91 585 SER A N 1
ATOM 4705 C CA . SER A 1 585 ? 12.641 88.688 47.312 1 61.91 585 SER A CA 1
ATOM 4706 C C . SER A 1 585 ? 11.906 87.312 47.156 1 61.91 585 SER A C 1
ATOM 4708 O O . SER A 1 585 ? 11 87 47.938 1 61.91 585 SER A O 1
ATOM 4710 N N . SER A 1 586 ? 11.992 86.688 45.938 1 55.12 586 SER A N 1
ATOM 4711 C CA . SER A 1 586 ? 11.336 85.438 45.625 1 55.12 586 SER A CA 1
ATOM 4712 C C . SER A 1 586 ? 11.703 84.375 46.625 1 55.12 586 SER A C 1
ATOM 4714 O O . SER A 1 586 ? 10.961 83.375 46.812 1 55.12 586 SER A O 1
ATOM 4716 N N . ALA A 1 587 ? 12.859 84.5 47.344 1 55.31 587 ALA A N 1
ATOM 4717 C CA . ALA A 1 587 ? 13.352 83.438 48.219 1 55.31 587 ALA A CA 1
ATOM 4718 C C . ALA A 1 587 ? 12.633 83.5 49.562 1 55.31 587 ALA A C 1
ATOM 4720 O O . ALA A 1 587 ? 12.227 82.438 50.094 1 55.31 587 ALA A O 1
ATOM 4721 N N . HIS A 1 588 ? 12.461 84.75 50.188 1 58.09 588 HIS A N 1
ATOM 4722 C CA . HIS A 1 588 ? 11.906 84.812 51.531 1 58.09 588 HIS A CA 1
ATOM 4723 C C . HIS A 1 588 ? 10.484 85.375 51.531 1 58.09 588 HIS A C 1
ATOM 4725 O O . HIS A 1 588 ? 9.812 85.375 52.562 1 58.09 588 HIS A O 1
ATOM 4731 N N . ARG A 1 589 ? 9.711 85.5 50.406 1 66.19 589 ARG A N 1
ATOM 4732 C CA . ARG A 1 589 ? 8.328 85.938 50.219 1 66.19 589 ARG A CA 1
ATOM 4733 C C . ARG A 1 589 ? 7.988 87.125 51.094 1 66.19 589 ARG A C 1
ATOM 4735 O O . ARG A 1 589 ? 7.012 87.062 51.875 1 66.19 589 ARG A O 1
ATOM 4742 N N . ILE A 1 590 ? 8.82 88.062 51.156 1 65.06 590 ILE A N 1
ATOM 4743 C CA . ILE A 1 590 ? 8.539 89.312 51.906 1 65.06 590 ILE A CA 1
ATOM 4744 C C . ILE A 1 590 ? 7.668 90.25 51.062 1 65.06 590 ILE A C 1
ATOM 4746 O O . ILE A 1 590 ? 8.039 90.625 49.969 1 65.06 590 ILE A O 1
ATOM 4750 N N . PRO A 1 591 ? 6.418 90.438 51.5 1 74 591 PRO A N 1
ATOM 4751 C CA . PRO A 1 591 ? 5.516 91.312 50.719 1 74 591 PRO A CA 1
ATOM 4752 C C . PRO A 1 591 ? 6.051 92.688 50.531 1 74 591 PRO A C 1
ATOM 4754 O O . PRO A 1 591 ? 6.672 93.25 51.469 1 74 591 PRO A O 1
ATOM 4757 N N . ARG A 1 592 ? 5.934 93.25 49.469 1 74.81 592 ARG A N 1
ATOM 4758 C CA . ARG A 1 592 ? 6.426 94.625 49.125 1 74.81 592 ARG A CA 1
ATOM 4759 C C . ARG A 1 592 ? 5.492 95.688 49.688 1 74.81 592 ARG A C 1
ATOM 4761 O O . ARG A 1 592 ? 4.27 95.562 49.562 1 74.81 592 ARG A O 1
ATOM 4768 N N . VAL A 1 593 ? 5.965 96.562 50.5 1 70.06 593 VAL A N 1
ATOM 4769 C CA . VAL A 1 593 ? 5.219 97.75 50.969 1 70.06 593 VAL A CA 1
ATOM 4770 C C . VAL A 1 593 ? 5.547 98.938 50.094 1 70.06 593 VAL A C 1
ATOM 4772 O O . VAL A 1 593 ? 6.719 99.312 49.906 1 70.06 593 VAL A O 1
ATOM 4775 N N . TRP A 1 594 ? 4.531 99.438 49.375 1 75.62 594 TRP A N 1
ATOM 4776 C CA . TRP A 1 594 ? 4.715 100.5 48.406 1 75.62 594 TRP A CA 1
ATOM 4777 C C . TRP A 1 594 ? 5.039 101.812 49.062 1 75.62 594 TRP A C 1
ATOM 4779 O O . TRP A 1 594 ? 4.289 102.312 49.938 1 75.62 594 TRP A O 1
ATOM 4789 N N . GLN A 1 595 ? 6.152 102.25 48.844 1 71.06 595 GLN A N 1
ATOM 4790 C CA . GLN A 1 595 ? 6.566 103.562 49.344 1 71.06 595 GLN A CA 1
ATOM 4791 C C . GLN A 1 595 ? 6.277 104.688 48.344 1 71.06 595 GLN A C 1
ATOM 4793 O O . GLN A 1 595 ? 6.035 104.375 47.156 1 71.06 595 GLN A O 1
ATOM 4798 N N . ALA A 1 596 ? 6.227 105.938 48.781 1 70.56 596 ALA A N 1
ATOM 4799 C CA . ALA A 1 596 ? 5.875 107.125 47.969 1 70.56 596 ALA A CA 1
ATOM 4800 C C . ALA A 1 596 ? 6.91 107.312 46.875 1 70.56 596 ALA A C 1
ATOM 4802 O O . ALA A 1 596 ? 6.582 107.812 45.781 1 70.56 596 ALA A O 1
ATOM 4803 N N . SER A 1 597 ? 8.148 106.812 47.062 1 75.31 597 SER A N 1
ATOM 4804 C CA . SER A 1 597 ? 9.219 107.062 46.125 1 75.31 597 SER A CA 1
ATOM 4805 C C . SER A 1 597 ? 9.375 105.875 45.125 1 75.31 597 SER A C 1
ATOM 4807 O O . SER A 1 597 ? 10.117 106 44.156 1 75.31 597 SER A O 1
ATOM 4809 N N . ASP A 1 598 ? 8.625 104.875 45.25 1 78.94 598 ASP A N 1
ATOM 4810 C CA . ASP A 1 598 ? 8.828 103.688 44.438 1 78.94 598 ASP A CA 1
ATOM 4811 C C . ASP A 1 598 ? 8.32 103.875 43 1 78.94 598 ASP A C 1
ATOM 4813 O O . ASP A 1 598 ? 7.301 104.562 42.781 1 78.94 598 ASP A O 1
ATOM 4817 N N . ASP A 1 599 ? 9.141 103.438 42.062 1 82.12 599 ASP A N 1
ATOM 4818 C CA . ASP A 1 599 ? 8.727 103.5 40.656 1 82.12 599 ASP A CA 1
ATOM 4819 C C . ASP A 1 599 ? 7.863 102.312 40.312 1 82.12 599 ASP A C 1
ATOM 4821 O O . ASP A 1 599 ? 8.383 101.25 39.906 1 82.12 599 ASP A O 1
ATOM 4825 N N . LEU A 1 600 ? 6.59 102.5 40.469 1 84.94 600 LEU A N 1
ATOM 4826 C CA . LEU A 1 600 ? 5.637 101.375 40.25 1 84.94 600 LEU A CA 1
ATOM 4827 C C . LEU A 1 600 ? 5.668 100.938 38.812 1 84.94 600 LEU A C 1
ATOM 4829 O O . LEU A 1 600 ? 5.52 99.75 38.562 1 84.94 600 LEU A O 1
ATOM 4833 N N . ARG A 1 601 ? 5.891 101.812 37.969 1 84.69 601 ARG A N 1
ATOM 4834 C CA . ARG A 1 601 ? 5.883 101.438 36.562 1 84.69 601 ARG A CA 1
ATOM 4835 C C . ARG A 1 601 ? 7.043 100.5 36.25 1 84.69 601 ARG A C 1
ATOM 4837 O O . ARG A 1 601 ? 6.875 99.5 35.5 1 84.69 601 ARG A O 1
ATOM 4844 N N . LYS A 1 602 ? 8.164 100.75 36.812 1 87.12 602 LYS A N 1
ATOM 4845 C CA . LYS A 1 602 ? 9.328 99.875 36.531 1 87.12 602 LYS A CA 1
ATOM 4846 C C . LYS A 1 602 ? 9.164 98.5 37.125 1 87.12 602 LYS A C 1
ATOM 4848 O O . LYS A 1 602 ? 9.484 97.5 36.5 1 87.12 602 LYS A O 1
ATOM 4853 N N . ILE A 1 603 ? 8.672 98.438 38.25 1 87.88 603 ILE A N 1
ATOM 4854 C CA . ILE A 1 603 ? 8.484 97.188 38.906 1 87.88 603 ILE A CA 1
ATOM 4855 C C . ILE A 1 603 ? 7.43 96.375 38.188 1 87.88 603 ILE A C 1
ATOM 4857 O O . ILE A 1 603 ? 7.555 95.125 38.031 1 87.88 603 ILE A O 1
ATOM 4861 N N . TRP A 1 604 ? 6.453 97.062 37.719 1 89.06 604 TRP A N 1
ATOM 4862 C CA . TRP A 1 604 ? 5.391 96.438 36.969 1 89.06 604 TRP A CA 1
ATOM 4863 C C . TRP A 1 604 ? 5.93 95.875 35.656 1 89.06 604 TRP A C 1
ATOM 4865 O O . TRP A 1 604 ? 5.617 94.688 35.312 1 89.06 604 TRP A O 1
ATOM 4875 N N . LEU A 1 605 ? 6.723 96.562 34.969 1 89.5 605 LEU A N 1
ATOM 4876 C CA . LEU A 1 605 ? 7.293 96.062 33.688 1 89.5 605 LEU A CA 1
ATOM 4877 C C . LEU A 1 605 ? 8.258 94.938 33.906 1 89.5 605 LEU A C 1
ATOM 4879 O O . LEU A 1 605 ? 8.297 94 33.125 1 89.5 605 LEU A O 1
ATOM 4883 N N . ASP A 1 606 ? 8.992 95 35 1 87.19 606 ASP A N 1
ATOM 4884 C CA . ASP A 1 606 ? 9.914 93.875 35.281 1 87.19 606 ASP A CA 1
ATOM 4885 C C . ASP A 1 606 ? 9.164 92.625 35.625 1 87.19 606 ASP A C 1
ATOM 4887 O O . ASP A 1 606 ? 9.602 91.5 35.281 1 87.19 606 ASP A O 1
ATOM 4891 N N . ALA A 1 607 ? 8.086 92.75 36.344 1 90.25 607 ALA A N 1
ATOM 4892 C CA . ALA A 1 607 ? 7.281 91.562 36.688 1 90.25 607 ALA A CA 1
ATOM 4893 C C . ALA A 1 607 ? 6.609 91 35.469 1 90.25 607 ALA A C 1
ATOM 4895 O O . ALA A 1 607 ? 6.469 89.75 35.344 1 90.25 607 ALA A O 1
ATOM 4896 N N . LEU A 1 608 ? 6.199 91.875 34.562 1 90.12 608 LEU A N 1
ATOM 4897 C CA . LEU A 1 608 ? 5.594 91.375 33.312 1 90.12 608 LEU A CA 1
ATOM 4898 C C . LEU A 1 608 ? 6.609 90.625 32.469 1 90.12 608 LEU A C 1
ATOM 4900 O O . LEU A 1 608 ? 6.289 89.562 31.891 1 90.12 608 LEU A O 1
ATOM 4904 N N . GLN A 1 609 ? 7.777 91.062 32.375 1 88.75 609 GLN A N 1
ATOM 4905 C CA . GLN A 1 609 ? 8.828 90.438 31.625 1 88.75 609 GLN A CA 1
ATOM 4906 C C . GLN A 1 609 ? 9.211 89.062 32.25 1 88.75 609 GLN A C 1
ATOM 4908 O O . GLN A 1 609 ? 9.484 88.125 31.547 1 88.75 609 GLN A O 1
ATOM 4913 N N . HIS A 1 610 ? 9.195 89.125 33.5 1 89.75 610 HIS A N 1
ATOM 4914 C CA . HIS A 1 610 ? 9.492 87.875 34.219 1 89.75 610 HIS A CA 1
ATOM 4915 C C . HIS A 1 610 ? 8.43 86.812 33.938 1 89.75 610 HIS A C 1
ATOM 4917 O O . HIS A 1 610 ? 8.758 85.625 33.75 1 89.75 610 HIS A O 1
ATOM 4923 N N . ALA A 1 611 ? 7.227 87.188 33.969 1 91.44 611 ALA A N 1
ATOM 4924 C CA . ALA A 1 611 ? 6.141 86.188 33.688 1 91.44 611 ALA A CA 1
ATOM 4925 C C . ALA A 1 611 ? 6.168 85.75 32.25 1 91.44 611 ALA A C 1
ATOM 4927 O O . ALA A 1 611 ? 5.973 84.562 31.984 1 91.44 611 ALA A O 1
ATOM 4928 N N . MET A 1 612 ? 6.477 86.625 31.312 1 91.25 612 MET A N 1
ATOM 4929 C CA . MET A 1 612 ? 6.457 86.312 29.891 1 91.25 612 MET A CA 1
ATOM 4930 C C . MET A 1 612 ? 7.641 85.375 29.516 1 91.25 612 MET A C 1
ATOM 4932 O O . MET A 1 612 ? 7.641 84.75 28.469 1 91.25 612 MET A O 1
ATOM 4936 N N . PHE A 1 613 ? 8.555 85.312 30.391 1 92 613 PHE A N 1
ATOM 4937 C CA . PHE A 1 613 ? 9.695 84.438 30.125 1 92 613 PHE A CA 1
ATOM 4938 C C . PHE A 1 613 ? 9.266 83 30 1 92 613 PHE A C 1
ATOM 4940 O O . PHE A 1 613 ? 9.883 82.188 29.266 1 92 613 PHE A O 1
ATOM 4947 N N . LEU A 1 614 ? 8.25 82.625 30.672 1 92 614 LEU A N 1
ATOM 4948 C CA . LEU A 1 614 ? 7.719 81.25 30.531 1 92 614 LEU A CA 1
ATOM 4949 C C . LEU A 1 614 ? 7.305 81 29.094 1 92 614 LEU A C 1
ATOM 4951 O O . LEU A 1 614 ? 7.496 79.875 28.594 1 92 614 LEU A O 1
ATOM 4955 N N . VAL A 1 615 ? 6.707 81.938 28.422 1 91.19 615 VAL A N 1
ATOM 4956 C CA . VAL A 1 615 ? 6.285 81.812 27.031 1 91.19 615 VAL A CA 1
ATOM 4957 C C . VAL A 1 615 ? 7.512 81.688 26.125 1 91.19 615 VAL A C 1
ATOM 4959 O O . VAL A 1 615 ? 7.504 80.938 25.172 1 91.19 615 VAL A O 1
ATOM 4962 N N . VAL A 1 616 ? 8.578 82.438 26.516 1 90.5 616 VAL A N 1
ATOM 4963 C CA . VAL A 1 616 ? 9.812 82.312 25.75 1 90.5 616 VAL A CA 1
ATOM 4964 C C . VAL A 1 616 ? 10.422 80.938 25.891 1 90.5 616 VAL A C 1
ATOM 4966 O O . VAL A 1 616 ? 10.953 80.375 24.938 1 90.5 616 VAL A O 1
ATOM 4969 N N . LEU A 1 617 ? 10.359 80.438 27.047 1 92.12 617 LEU A N 1
ATOM 4970 C CA . LEU A 1 617 ? 10.891 79.125 27.281 1 92.12 617 LEU A CA 1
ATOM 4971 C C . LEU A 1 617 ? 10.133 78.062 26.453 1 92.12 617 LEU A C 1
ATOM 4973 O O . LEU A 1 617 ? 10.734 77.125 25.906 1 92.12 617 LEU A O 1
ATOM 4977 N N . LEU A 1 618 ? 8.812 78.188 26.297 1 91.19 618 LEU A N 1
ATOM 4978 C CA . LEU A 1 618 ? 7.992 77.188 25.594 1 91.19 618 LEU A CA 1
ATOM 4979 C C . LEU A 1 618 ? 8.102 77.375 24.078 1 91.19 618 LEU A C 1
ATOM 4981 O O . LEU A 1 618 ? 7.766 76.5 23.312 1 91.19 618 LEU A O 1
ATOM 4985 N N . GLN A 1 619 ? 8.516 78.562 23.688 1 89.69 619 GLN A N 1
ATOM 4986 C CA . GLN A 1 619 ? 8.758 78.812 22.266 1 89.69 619 GLN A CA 1
ATOM 4987 C C . GLN A 1 619 ? 10.086 78.188 21.828 1 89.69 619 GLN A C 1
ATOM 4989 O O . GLN A 1 619 ? 10.258 77.875 20.641 1 89.69 619 GLN A O 1
ATOM 4994 N N . HIS A 1 620 ? 11.039 78.125 22.844 1 90.94 620 HIS A N 1
ATOM 4995 C CA . HIS A 1 620 ? 12.359 77.562 22.547 1 90.94 620 HIS A CA 1
ATOM 4996 C C . HIS A 1 620 ? 12.672 76.375 23.406 1 90.94 620 HIS A C 1
ATOM 4998 O O . HIS A 1 620 ? 13.578 76.438 24.25 1 90.94 620 HIS A O 1
ATOM 5004 N N . VAL A 1 621 ? 12.039 75.312 23.094 1 91.56 621 VAL A N 1
ATOM 5005 C CA . VAL A 1 621 ? 12.266 74.125 23.875 1 91.56 621 VAL A CA 1
ATOM 5006 C C . VAL A 1 621 ? 13.422 73.312 23.266 1 91.56 621 VAL A C 1
ATOM 5008 O O . VAL A 1 621 ? 13.461 73.062 22.047 1 91.56 621 VAL A O 1
ATOM 5011 N N . HIS A 1 622 ? 14.422 73.125 24.078 1 91 622 HIS A N 1
ATOM 5012 C CA . HIS A 1 622 ? 15.578 72.312 23.672 1 91 622 HIS A CA 1
ATOM 5013 C C . HIS A 1 622 ? 15.742 71.062 24.578 1 91 622 HIS A C 1
ATOM 5015 O O . HIS A 1 622 ? 16.125 71.25 25.734 1 91 622 HIS A O 1
ATOM 5021 N N . LEU A 1 623 ? 15.336 70 24.016 1 89.25 623 LEU A N 1
ATOM 5022 C CA . LEU A 1 623 ? 15.484 68.75 24.766 1 89.25 623 LEU A CA 1
ATOM 5023 C C . LEU A 1 623 ? 16.156 67.688 23.906 1 89.25 623 LEU A C 1
ATOM 5025 O O . LEU A 1 623 ? 15.781 67.5 22.75 1 89.25 623 LEU A O 1
ATOM 5029 N N . ASN A 1 624 ? 17.062 66.938 24.422 1 82.69 624 ASN A N 1
ATOM 5030 C CA . ASN A 1 624 ? 17.766 65.875 23.797 1 82.69 624 ASN A CA 1
ATOM 5031 C C . ASN A 1 624 ? 18.266 66.188 22.406 1 82.69 624 ASN A C 1
ATOM 5033 O O . ASN A 1 624 ? 18.141 65.438 21.469 1 82.69 624 ASN A O 1
ATOM 5037 N N . GLY A 1 625 ? 18.75 67.438 22.141 1 79.75 625 GLY A N 1
ATOM 5038 C CA . GLY A 1 625 ? 19.328 67.875 20.875 1 79.75 625 GLY A CA 1
ATOM 5039 C C . GLY A 1 625 ? 18.297 68.312 19.875 1 79.75 625 GLY A C 1
ATOM 5040 O O . GLY A 1 625 ? 18.641 68.812 18.797 1 79.75 625 GLY A O 1
ATOM 5041 N N . ASN A 1 626 ? 16.969 68.188 20.188 1 84.81 626 ASN A N 1
ATOM 5042 C CA . ASN A 1 626 ? 15.906 68.625 19.297 1 84.81 626 ASN A CA 1
ATOM 5043 C C . ASN A 1 626 ? 15.32 69.938 19.75 1 84.81 626 ASN A C 1
ATOM 5045 O O . ASN A 1 626 ? 15.203 70.188 20.953 1 84.81 626 ASN A O 1
ATOM 5049 N N . GLU A 1 627 ? 15.188 70.812 18.812 1 86.19 627 GLU A N 1
ATOM 5050 C CA . GLU A 1 627 ? 14.562 72.125 19.078 1 86.19 627 GLU A CA 1
ATOM 5051 C C . GLU A 1 627 ? 13.203 72.25 18.406 1 86.19 627 GLU A C 1
ATOM 5053 O O . GLU A 1 627 ? 13.023 71.75 17.266 1 86.19 627 GLU A O 1
ATOM 5058 N N . SER A 1 628 ? 12.211 72.5 19.25 1 86.06 628 SER A N 1
ATOM 5059 C CA . SER A 1 628 ? 10.875 72.625 18.688 1 86.06 628 SER A CA 1
ATOM 5060 C C . SER A 1 628 ? 10.156 73.812 19.297 1 86.06 628 SER A C 1
ATOM 5062 O O . SER A 1 628 ? 10.43 74.25 20.438 1 86.06 628 SER A O 1
ATOM 5064 N N . CYS A 1 629 ? 9.445 74.5 18.453 1 84.69 629 CYS A N 1
ATOM 5065 C CA . CYS A 1 629 ? 8.578 75.562 18.906 1 84.69 629 CYS A CA 1
ATOM 5066 C C . CYS A 1 629 ? 7.176 75.062 19.203 1 84.69 629 CYS A C 1
ATOM 5068 O O . CYS A 1 629 ? 6.473 74.625 18.297 1 84.69 629 CYS A O 1
ATOM 5070 N N . LEU A 1 630 ? 6.746 75.125 20.469 1 85.94 630 LEU A N 1
ATOM 5071 C CA . LEU A 1 630 ? 5.48 74.562 20.859 1 85.94 630 LEU A CA 1
ATOM 5072 C C . LEU A 1 630 ? 4.344 75.562 20.797 1 85.94 630 LEU A C 1
ATOM 5074 O O . LEU A 1 630 ? 3.172 75.188 20.75 1 85.94 630 LEU A O 1
ATOM 5078 N N . LEU A 1 631 ? 4.66 76.875 20.844 1 87.44 631 LEU A N 1
ATOM 5079 C CA . LEU A 1 631 ? 3.609 77.875 20.859 1 87.44 631 LEU A CA 1
ATOM 5080 C C . LEU A 1 631 ? 3.625 78.75 19.578 1 87.44 631 LEU A C 1
ATOM 5082 O O . LEU A 1 631 ? 4.676 79.25 19.172 1 87.44 631 LEU A O 1
ATOM 5086 N N . GLY A 1 632 ? 2.523 78.875 19.031 1 83.25 632 GLY A N 1
ATOM 5087 C CA . GLY A 1 632 ? 2.381 79.688 17.859 1 83.25 632 GLY A CA 1
ATOM 5088 C C . GLY A 1 632 ? 2.25 81.188 18.172 1 83.25 632 GLY A C 1
ATOM 5089 O O . GLY A 1 632 ? 2.107 81.562 19.344 1 83.25 632 GLY A O 1
ATOM 5090 N N . GLU A 1 633 ? 2.33 82 17.203 1 83.94 633 GLU A N 1
ATOM 5091 C CA . GLU A 1 633 ? 2.262 83.438 17.375 1 83.94 633 GLU A CA 1
ATOM 5092 C C . GLU A 1 633 ? 0.886 83.875 17.859 1 83.94 633 GLU A C 1
ATOM 5094 O O . GLU A 1 633 ? 0.776 84.812 18.688 1 83.94 633 GLU A O 1
ATOM 5099 N N . ALA A 1 634 ? -0.115 83.125 17.469 1 85.81 634 ALA A N 1
ATOM 5100 C CA . ALA A 1 634 ? -1.471 83.5 17.875 1 85.81 634 ALA A CA 1
ATOM 5101 C C . ALA A 1 634 ? -1.7 83.188 19.359 1 85.81 634 ALA A C 1
ATOM 5103 O O . ALA A 1 634 ? -2.336 83.938 20.078 1 85.81 634 ALA A O 1
ATOM 5104 N N . GLU A 1 635 ? -1.148 82.188 19.781 1 87.31 635 GLU A N 1
ATOM 5105 C CA . GLU A 1 635 ? -1.312 81.812 21.172 1 87.31 635 GLU A CA 1
ATOM 5106 C C . GLU A 1 635 ? -0.535 82.688 22.109 1 87.31 635 GLU A C 1
ATOM 5108 O O . GLU A 1 635 ? -1.005 83.062 23.203 1 87.31 635 GLU A O 1
ATOM 5113 N N . VAL A 1 636 ? 0.598 83.125 21.641 1 89.44 636 VAL A N 1
ATOM 5114 C CA . VAL A 1 636 ? 1.43 84 22.438 1 89.44 636 VAL A CA 1
ATOM 5115 C C . VAL A 1 636 ? 0.725 85.312 22.625 1 89.44 636 VAL A C 1
ATOM 5117 O O . VAL A 1 636 ? 0.752 85.938 23.719 1 89.44 636 VAL A O 1
ATOM 5120 N N . LYS A 1 637 ? 0.09 85.812 21.609 1 86.94 637 LYS A N 1
ATOM 5121 C CA . LYS A 1 637 ? -0.627 87.062 21.688 1 86.94 637 LYS A CA 1
ATOM 5122 C C . LYS A 1 637 ? -1.811 86.938 22.656 1 86.94 637 LYS A C 1
ATOM 5124 O O . LYS A 1 637 ? -2.074 87.875 23.422 1 86.94 637 LYS A O 1
ATOM 5129 N N . LEU A 1 638 ? -2.428 85.812 22.594 1 86.31 638 LEU A N 1
ATOM 5130 C CA . LEU A 1 638 ? -3.572 85.625 23.484 1 86.31 638 LEU A CA 1
ATOM 5131 C C . LEU A 1 638 ? -3.133 85.562 24.938 1 86.31 638 LEU A C 1
ATOM 5133 O O . LEU A 1 638 ? -3.797 86.125 25.812 1 86.31 638 LEU A O 1
ATOM 5137 N N . LEU A 1 639 ? -2.049 85 25.219 1 90.81 639 LEU A N 1
ATOM 5138 C CA . LEU A 1 639 ? -1.526 84.875 26.578 1 90.81 639 LEU A CA 1
ATOM 5139 C C . LEU A 1 639 ? -1.033 86.188 27.094 1 90.81 639 LEU A C 1
ATOM 5141 O O . LEU A 1 639 ? -1.235 86.562 28.266 1 90.81 639 LEU A O 1
ATOM 5145 N N . ARG A 1 640 ? -0.48 86.938 26.219 1 87.94 640 ARG A N 1
ATOM 5146 C CA . ARG A 1 640 ? 0.016 88.25 26.609 1 87.94 640 ARG A CA 1
ATOM 5147 C C . ARG A 1 640 ? -1.135 89.188 26.938 1 87.94 640 ARG A C 1
ATOM 5149 O O . ARG A 1 640 ? -1.08 89.938 27.922 1 87.94 640 ARG A O 1
ATOM 5156 N N . GLN A 1 641 ? -2.125 89.062 26.156 1 86.31 641 GLN A N 1
ATOM 5157 C CA . GLN A 1 641 ? -3.287 89.938 26.406 1 86.31 641 GLN A CA 1
ATOM 5158 C C . GLN A 1 641 ? -3.963 89.562 27.719 1 86.31 641 GLN A C 1
ATOM 5160 O O . GLN A 1 641 ? -4.355 90.438 28.484 1 86.31 641 GLN A O 1
ATOM 5165 N N . GLY A 1 642 ? -4.047 88.312 27.922 1 85.38 642 GLY A N 1
ATOM 5166 C CA . GLY A 1 642 ? -4.648 87.875 29.172 1 85.38 642 GLY A CA 1
ATOM 5167 C C . GLY A 1 642 ? -3.852 88.312 30.391 1 85.38 642 GLY A C 1
ATOM 5168 O O . GLY A 1 642 ? -4.426 88.688 31.406 1 85.38 642 GLY A O 1
ATOM 5169 N N . LEU A 1 643 ? -2.629 88.312 30.328 1 89.88 643 LEU A N 1
ATOM 5170 C CA . LEU A 1 643 ? -1.749 88.688 31.438 1 89.88 643 LEU A CA 1
ATOM 5171 C C . LEU A 1 643 ? -1.78 90.188 31.656 1 89.88 643 LEU A C 1
ATOM 5173 O O . LEU A 1 643 ? -1.84 90.625 32.812 1 89.88 643 LEU A O 1
ATOM 5177 N N . GLU A 1 644 ? -1.777 90.938 30.578 1 86.62 644 GLU A N 1
ATOM 5178 C CA . GLU A 1 644 ? -1.77 92.375 30.688 1 86.62 644 GLU A CA 1
ATOM 5179 C C . GLU A 1 644 ? -3.064 92.875 31.312 1 86.62 644 GLU A C 1
ATOM 5181 O O . GLU A 1 644 ? -3.051 93.812 32.094 1 86.62 644 GLU A O 1
ATOM 5186 N N . GLU A 1 645 ? -4.062 92.312 30.984 1 81.56 645 GLU A N 1
ATOM 5187 C CA . GLU A 1 645 ? -5.34 92.688 31.562 1 81.56 645 GLU A CA 1
ATOM 5188 C C . GLU A 1 645 ? -5.355 92.5 33.062 1 81.56 645 GLU A C 1
ATOM 5190 O O . GLU A 1 645 ? -5.785 93.375 33.844 1 81.56 645 GLU A O 1
ATOM 5195 N N . ARG A 1 646 ? -4.836 91.375 33.5 1 79.44 646 ARG A N 1
ATOM 5196 C CA . ARG A 1 646 ? -4.805 91.062 34.938 1 79.44 646 ARG A CA 1
ATOM 5197 C C . ARG A 1 646 ? -3.734 91.875 35.656 1 79.44 646 ARG A C 1
ATOM 5199 O O . ARG A 1 646 ? -3.92 92.25 36.781 1 79.44 646 ARG A O 1
ATOM 5206 N N . ALA A 1 647 ? -2.717 92.062 35 1 84.94 647 ALA A N 1
ATOM 5207 C CA . ALA A 1 647 ? -1.628 92.875 35.562 1 84.94 647 ALA A CA 1
ATOM 5208 C C . ALA A 1 647 ? -2.031 94.312 35.719 1 84.94 647 ALA A C 1
ATOM 5210 O O . ALA A 1 647 ? -1.587 95 36.656 1 84.94 647 ALA A O 1
ATOM 5211 N N . ALA A 1 648 ? -2.816 94.812 34.812 1 81.31 648 ALA A N 1
ATOM 5212 C CA . ALA A 1 648 ? -3.277 96.188 34.875 1 81.31 648 ALA A CA 1
ATOM 5213 C C . ALA A 1 648 ? -4.105 96.375 36.156 1 81.31 648 ALA A C 1
ATOM 5215 O O . ALA A 1 648 ? -4.023 97.438 36.781 1 81.31 648 ALA A O 1
ATOM 5216 N N . MET A 1 649 ? -4.73 95.438 36.438 1 75.19 649 MET A N 1
ATOM 5217 C CA . MET A 1 649 ? -5.527 95.562 37.656 1 75.19 649 MET A CA 1
ATOM 5218 C C . MET A 1 649 ? -4.633 95.625 38.906 1 75.19 649 MET A C 1
ATOM 5220 O O . MET A 1 649 ? -4.895 96.375 39.844 1 75.19 649 MET A O 1
ATOM 5224 N N . ALA A 1 650 ? -3.652 94.875 38.906 1 79.94 650 ALA A N 1
ATOM 5225 C CA . ALA A 1 650 ? -2.709 94.875 40.031 1 79.94 650 ALA A CA 1
ATOM 5226 C C . ALA A 1 650 ? -1.956 96.188 40.094 1 79.94 650 ALA A C 1
ATOM 5228 O O . ALA A 1 650 ? -1.665 96.688 41.188 1 79.94 650 ALA A O 1
ATOM 5229 N N . TYR A 1 651 ? -1.713 96.812 39 1 81.19 651 TYR A N 1
ATOM 5230 C CA . TYR A 1 651 ? -1.03 98.062 38.938 1 81.19 651 TYR A CA 1
ATOM 5231 C C . TYR A 1 651 ? -1.903 99.188 39.531 1 81.19 651 TYR A C 1
ATOM 5233 O O . TYR A 1 651 ? -1.427 100 40.312 1 81.19 651 TYR A O 1
ATOM 5241 N N . SER A 1 652 ? -3.141 99.188 39.156 1 76.81 652 SER A N 1
ATOM 5242 C CA . SER A 1 652 ? -4.055 100.25 39.625 1 76.81 652 SER A CA 1
ATOM 5243 C C . SER A 1 652 ? -4.207 100.125 41.156 1 76.81 652 SER A C 1
ATOM 5245 O O . SER A 1 652 ? -4.312 101.188 41.812 1 76.81 652 SER A O 1
ATOM 5247 N N . GLU A 1 653 ? -4.145 99.062 41.594 1 74.62 653 GLU A N 1
ATOM 5248 C CA . GLU A 1 653 ? -4.23 98.875 43.031 1 74.62 653 GLU A CA 1
ATOM 5249 C C . GLU A 1 653 ? -2.969 99.375 43.75 1 74.62 653 GLU A C 1
ATOM 5251 O O . GLU A 1 653 ? -3.041 99.938 44.812 1 74.62 653 GLU A O 1
ATOM 5256 N N . ALA A 1 654 ? -1.9 99.125 43.156 1 78.25 654 ALA A N 1
ATOM 5257 C CA . ALA A 1 654 ? -0.639 99.625 43.719 1 78.25 654 ALA A CA 1
ATOM 5258 C C . ALA A 1 654 ? -0.542 101.125 43.688 1 78.25 654 ALA A C 1
ATOM 5260 O O . ALA A 1 654 ? -0.016 101.75 44.594 1 78.25 654 ALA A O 1
ATOM 5261 N N . VAL A 1 655 ? -1.119 101.75 42.656 1 77 655 VAL A N 1
ATOM 5262 C CA . VAL A 1 655 ? -1.118 103.188 42.531 1 77 655 VAL A CA 1
ATOM 5263 C C . VAL A 1 655 ? -1.998 103.812 43.625 1 77 655 VAL A C 1
ATOM 5265 O O . VAL A 1 655 ? -1.639 104.812 44.219 1 77 655 VAL A O 1
ATOM 5268 N N . ARG A 1 656 ? -3.031 103.25 43.875 1 71.5 656 ARG A N 1
ATOM 5269 C CA . ARG A 1 656 ? -3.914 103.75 44.938 1 71.5 656 ARG A CA 1
ATOM 5270 C C . ARG A 1 656 ? -3.258 103.562 46.281 1 71.5 656 ARG A C 1
ATOM 5272 O O . ARG A 1 656 ? -3.4 104.5 47.156 1 71.5 656 ARG A O 1
ATOM 5279 N N . ALA A 1 657 ? -2.531 102.562 46.406 1 73.19 657 ALA A N 1
ATOM 5280 C CA . ALA A 1 657 ? -1.823 102.375 47.656 1 73.19 657 ALA A CA 1
ATOM 5281 C C . ALA A 1 657 ? -0.685 103.375 47.812 1 73.19 657 ALA A C 1
ATOM 5283 O O . ALA A 1 657 ? -0.422 103.875 48.906 1 73.19 657 ALA A O 1
ATOM 5284 N N . GLN A 1 658 ? -0.12 103.75 46.781 1 74.44 658 GLN A N 1
ATOM 5285 C CA . GLN A 1 658 ? 0.96 104.75 46.812 1 74.44 658 GLN A CA 1
ATOM 5286 C C . GLN A 1 658 ? 0.423 106.125 47.062 1 74.44 658 GLN A C 1
ATOM 5288 O O . GLN A 1 658 ? 1.032 106.938 47.812 1 74.44 658 GLN A O 1
ATOM 5293 N N . GLN A 1 659 ? -0.703 106.5 46.5 1 70.75 659 GLN A N 1
ATOM 5294 C CA . GLN A 1 659 ? -1.322 107.812 46.688 1 70.75 659 GLN A CA 1
ATOM 5295 C C . GLN A 1 659 ? -1.812 107.938 48.125 1 70.75 659 GLN A C 1
ATOM 5297 O O . GLN A 1 659 ? -1.7 109.062 48.719 1 70.75 659 GLN A O 1
ATOM 5302 N N . ALA A 1 660 ? -2.262 106.938 48.562 1 64.88 660 ALA A N 1
ATOM 5303 C CA . ALA A 1 660 ? -2.711 106.938 49.969 1 64.88 660 ALA A CA 1
ATOM 5304 C C . ALA A 1 660 ? -1.536 107.188 50.906 1 64.88 660 ALA A C 1
ATOM 5306 O O . ALA A 1 660 ? -1.664 107.875 51.938 1 64.88 660 ALA A O 1
ATOM 5307 N N . ALA A 1 661 ? -0.401 106.75 50.469 1 61.41 661 ALA A N 1
ATOM 5308 C CA . ALA A 1 661 ? 0.804 106.875 51.281 1 61.41 661 ALA A CA 1
ATOM 5309 C C . ALA A 1 661 ? 1.338 108.312 51.156 1 61.41 661 ALA A C 1
ATOM 5311 O O . ALA A 1 661 ? 1.927 108.812 52.125 1 61.41 661 ALA A O 1
ATOM 5312 N N . ARG A 1 662 ? 0.963 109.125 50.094 1 61.19 662 ARG A N 1
ATOM 5313 C CA . ARG A 1 662 ? 1.4 110.5 49.875 1 61.19 662 ARG A CA 1
ATOM 5314 C C . ARG A 1 662 ? 0.496 111.438 50.625 1 61.19 662 ARG A C 1
ATOM 5316 O O . ARG A 1 662 ? 0.968 112.5 51.156 1 61.19 662 ARG A O 1
ATOM 5323 N N . VAL A 1 663 ? -0.831 111.312 50.562 1 57.75 663 VAL A N 1
ATOM 5324 C CA . VAL A 1 663 ? -1.79 112.188 51.188 1 57.75 663 VAL A CA 1
ATOM 5325 C C . VAL A 1 663 ? -1.561 112.25 52.688 1 57.75 663 VAL A C 1
ATOM 5327 O O . VAL A 1 663 ? -1.747 113.25 53.344 1 57.75 663 VAL A O 1
ATOM 5330 N N . HIS A 1 664 ? -1.209 111.25 53.281 1 52.88 664 HIS A N 1
ATOM 5331 C CA . HIS A 1 664 ? -0.966 111.312 54.719 1 52.88 664 HIS A CA 1
ATOM 5332 C C . HIS A 1 664 ? 0.051 112.375 55.062 1 52.88 664 HIS A C 1
ATOM 5334 O O . HIS A 1 664 ? 0.167 112.75 56.219 1 52.88 664 HIS A O 1
ATOM 5340 N N . ARG A 1 665 ? 0.686 113 54.062 1 52.47 665 ARG A N 1
ATOM 5341 C CA . ARG A 1 665 ? 1.679 114.062 54.375 1 52.47 665 ARG A CA 1
ATOM 5342 C C . ARG A 1 665 ? 1.148 115.438 54.031 1 52.47 665 ARG A C 1
ATOM 5344 O O . ARG A 1 665 ? 1.724 116.438 54.469 1 52.47 665 ARG A O 1
ATOM 5351 N N . GLN A 1 666 ? -0.073 115.438 53.344 1 53.19 666 GLN A N 1
ATOM 5352 C CA . GLN A 1 666 ? -0.484 116.812 52.938 1 53.19 666 GLN A CA 1
ATOM 5353 C C . GLN A 1 666 ? -1.553 117.375 53.875 1 53.19 666 GLN A C 1
ATOM 5355 O O . GLN A 1 666 ? -2.428 116.625 54.344 1 53.19 666 GLN A O 1
ATOM 5360 N N . VAL A 1 667 ? -1.439 118.5 54.438 1 54.62 667 VAL A N 1
ATOM 5361 C CA . VAL A 1 667 ? -2.324 119.25 55.312 1 54.62 667 VAL A CA 1
ATOM 5362 C C . VAL A 1 667 ? -3.584 119.688 54.562 1 54.62 667 VAL A C 1
ATOM 5364 O O . VAL A 1 667 ? -3.504 120.188 53.438 1 54.62 667 VAL A O 1
ATOM 5367 N N . PRO A 1 668 ? -4.691 119.25 54.875 1 56.41 668 PRO A N 1
ATOM 5368 C CA . PRO A 1 668 ? -5.918 119.688 54.188 1 56.41 668 PRO A CA 1
ATOM 5369 C C . PRO A 1 668 ? -6.016 121.188 53.969 1 56.41 668 PRO A C 1
ATOM 5371 O O . PRO A 1 668 ? -5.582 121.938 54.844 1 56.41 668 PRO A O 1
ATOM 5374 N N . ALA A 1 669 ? -6.465 121.562 52.938 1 59.31 669 ALA A N 1
ATOM 5375 C CA . ALA A 1 669 ? -6.492 123 52.531 1 59.31 669 ALA A CA 1
ATOM 5376 C C . ALA A 1 669 ? -7.336 123.812 53.5 1 59.31 669 ALA A C 1
ATOM 5378 O O . ALA A 1 669 ? -7.012 125 53.781 1 59.31 669 ALA A O 1
ATOM 5379 N N . TRP A 1 670 ? -8.422 123.375 54.031 1 59.5 670 TRP A N 1
ATOM 5380 C CA . TRP A 1 670 ? -9.266 124.125 54.938 1 59.5 670 TRP A CA 1
ATOM 5381 C C . TRP A 1 670 ? -8.531 124.5 56.219 1 59.5 670 TRP A C 1
ATOM 5383 O O . TRP A 1 670 ? -8.789 125.5 56.844 1 59.5 670 TRP A O 1
ATOM 5393 N N . MET A 1 671 ? -7.547 123.688 56.375 1 61.84 671 MET A N 1
ATOM 5394 C CA . MET A 1 671 ? -6.766 124 57.562 1 61.84 671 MET A CA 1
ATOM 5395 C C . MET A 1 671 ? -5.781 125.125 57.312 1 61.84 671 MET A C 1
ATOM 5397 O O . MET A 1 671 ? -5.469 125.875 58.219 1 61.84 671 MET A O 1
ATOM 5401 N N . LEU A 1 672 ? -5.52 125.125 56.094 1 63.34 672 LEU A N 1
ATOM 5402 C CA . LEU A 1 672 ? -4.672 126.25 55.75 1 63.34 672 LEU A CA 1
ATOM 5403 C C . LEU A 1 672 ? -5.469 127.562 55.781 1 63.34 672 LEU A C 1
ATOM 5405 O O . LEU A 1 672 ? -4.973 128.625 56.25 1 63.34 672 LEU A O 1
ATOM 5409 N N . VAL A 1 673 ? -6.73 127.5 55.438 1 65.44 673 VAL A N 1
ATOM 5410 C CA . VAL A 1 673 ? -7.574 128.625 55.531 1 65.44 673 VAL A CA 1
ATOM 5411 C C . VAL A 1 673 ? -7.859 129 57 1 65.44 673 VAL A C 1
ATOM 5413 O O . VAL A 1 673 ? -7.805 130.125 57.406 1 65.44 673 VAL A O 1
ATOM 5416 N N . LEU A 1 674 ? -7.941 128 57.719 1 67 674 LEU A N 1
ATOM 5417 C CA . LEU A 1 674 ? -8.18 128.25 59.125 1 67 674 LEU A CA 1
ATOM 5418 C C . LEU A 1 674 ? -6.918 128.75 59.812 1 67 674 LEU A C 1
ATOM 5420 O O . LEU A 1 674 ? -6.98 129.625 60.688 1 67 674 LEU A O 1
ATOM 5424 N N . LEU A 1 675 ? -5.875 128.5 59.219 1 67.44 675 LEU A N 1
ATOM 5425 C CA . LEU A 1 675 ? -4.605 129 59.75 1 67.44 675 LEU A CA 1
ATOM 5426 C C . LEU A 1 675 ? -4.352 130.375 59.375 1 67.44 675 LEU A C 1
ATOM 5428 O O . LEU A 1 675 ? -3.854 131.25 60.188 1 67.44 675 LEU A O 1
ATOM 5432 N N . VAL A 1 676 ? -4.887 130.75 58.312 1 67.19 676 VAL A N 1
ATOM 5433 C CA . VAL A 1 676 ? -4.734 132.125 57.875 1 67.19 676 VAL A CA 1
ATOM 5434 C C . VAL A 1 676 ? -5.742 133 58.594 1 67.19 676 VAL A C 1
ATOM 5436 O O . VAL A 1 676 ? -5.41 134.125 59 1 67.19 676 VAL A O 1
ATOM 5439 N N . LEU A 1 677 ? -6.883 132.5 58.906 1 67.62 677 LEU A N 1
ATOM 5440 C CA . LEU A 1 677 ? -7.902 133.375 59.562 1 67.62 677 LEU A CA 1
ATOM 5441 C C . LEU A 1 677 ? -7.582 133.5 61.031 1 67.62 677 LEU A C 1
ATOM 5443 O O . LEU A 1 677 ? -7.727 134.625 61.594 1 67.62 677 LEU A O 1
ATOM 5447 N N . LEU A 1 678 ? -6.957 132.5 61.5 1 68.06 678 LEU A N 1
ATOM 5448 C CA . LEU A 1 678 ? -6.668 132.625 62.906 1 68.06 678 LEU A CA 1
ATOM 5449 C C . LEU A 1 678 ? -5.289 133.125 63.156 1 68.06 678 LEU A C 1
ATOM 5451 O O . LEU A 1 678 ? -5.059 133.875 64.188 1 68.06 678 LEU A O 1
ATOM 5455 N N . GLY A 1 679 ? -4.453 133.125 62.062 1 61.62 679 GLY A N 1
ATOM 5456 C CA . GLY A 1 679 ? -3.109 133.75 62.219 1 61.62 679 GLY A CA 1
ATOM 5457 C C . GLY A 1 679 ? -2.951 135.125 61.594 1 61.62 679 GLY A C 1
ATOM 5458 O O . GLY A 1 679 ? -1.832 135.625 61.469 1 61.62 679 GLY A O 1
ATOM 5459 N N . TRP A 1 680 ? -4.062 135.625 61.344 1 66.56 680 TRP A N 1
ATOM 5460 C CA . TRP A 1 680 ? -4.012 137 60.688 1 66.56 680 TRP A CA 1
ATOM 5461 C C . TRP A 1 680 ? -3.471 138 61.656 1 66.56 680 TRP A C 1
ATOM 5463 O O . TRP A 1 680 ? -2.658 138.875 61.25 1 66.56 680 TRP A O 1
ATOM 5473 N N . ASN A 1 681 ? -3.945 138 62.875 1 70.19 681 ASN A N 1
ATOM 5474 C CA . ASN A 1 681 ? -3.436 139 63.812 1 70.19 681 ASN A CA 1
ATOM 5475 C C . ASN A 1 681 ? -1.942 138.875 64.062 1 70.19 681 ASN A C 1
ATOM 5477 O O . ASN A 1 681 ? -1.193 139.75 64.125 1 70.19 681 ASN A O 1
ATOM 5481 N N . GLU A 1 682 ? -1.548 137.75 64.062 1 65.88 682 GLU A N 1
ATOM 5482 C CA . GLU A 1 682 ? -0.121 137.5 64.25 1 65.88 682 GLU A CA 1
ATOM 5483 C C . GLU A 1 682 ? 0.663 137.75 63 1 65.88 682 GLU A C 1
ATOM 5485 O O . GLU A 1 682 ? 1.771 138.375 63.062 1 65.88 682 GLU A O 1
ATOM 5490 N N . PHE A 1 683 ? 0.002 137.625 61.938 1 66.69 683 PHE A N 1
ATOM 5491 C CA . PHE A 1 683 ? 0.624 138 60.656 1 66.69 683 PHE A CA 1
ATOM 5492 C C . PHE A 1 683 ? 0.767 139.5 60.469 1 66.69 683 PHE A C 1
ATOM 5494 O O . PHE A 1 683 ? 1.825 140 60.062 1 66.69 683 PHE A O 1
ATOM 5501 N N . VAL A 1 684 ? -0.254 140.125 60.938 1 67.06 684 VAL A N 1
ATOM 5502 C CA . VAL A 1 684 ? -0.187 141.625 60.875 1 67.06 684 VAL A CA 1
ATOM 5503 C C . VAL A 1 684 ? 0.788 142.125 61.906 1 67.06 684 VAL A C 1
ATOM 5505 O O . VAL A 1 684 ? 1.549 143.125 61.656 1 67.06 684 VAL A O 1
ATOM 5508 N N . ALA A 1 685 ? 0.809 141.5 63.031 1 69.88 685 ALA A N 1
ATOM 5509 C CA . ALA A 1 685 ? 1.754 141.875 64.062 1 69.88 685 ALA A CA 1
ATOM 5510 C C . ALA A 1 685 ? 3.193 141.625 63.625 1 69.88 685 ALA A C 1
ATOM 5512 O O . ALA A 1 685 ? 4.078 142.5 63.875 1 69.88 685 ALA A O 1
ATOM 5513 N N . VAL A 1 686 ? 3.369 140.75 62.844 1 66.38 686 VAL A N 1
ATOM 5514 C CA . VAL A 1 686 ? 4.707 140.5 62.375 1 66.38 686 VAL A CA 1
ATOM 5515 C C . VAL A 1 686 ? 5.066 141.375 61.219 1 66.38 686 VAL A C 1
ATOM 5517 O O . VAL A 1 686 ? 6.203 141.875 61.094 1 66.38 686 VAL A O 1
ATOM 5520 N N . LEU A 1 687 ? 4.074 141.875 60.531 1 65.44 687 LEU A N 1
ATOM 5521 C CA . LEU A 1 687 ? 4.32 142.75 59.438 1 65.44 687 LEU A CA 1
ATOM 5522 C C . LEU A 1 687 ? 4.531 144.25 59.969 1 65.44 687 LEU A C 1
ATOM 5524 O O . LEU A 1 687 ? 5.27 145 59.375 1 65.44 687 LEU A O 1
ATOM 5528 N N . GLN A 1 688 ? 3.951 144.5 61.156 1 67.25 688 GLN A N 1
ATOM 5529 C CA . GLN A 1 688 ? 4.031 145.875 61.688 1 67.25 688 GLN A CA 1
ATOM 5530 C C . GLN A 1 688 ? 5.27 146 62.562 1 67.25 688 GLN A C 1
ATOM 5532 O O . GLN A 1 688 ? 5.723 147.125 62.781 1 67.25 688 GLN A O 1
ATOM 5537 N N . ARG A 1 689 ? 5.789 144.875 63.031 1 68.56 689 ARG A N 1
ATOM 5538 C CA . ARG A 1 689 ? 7.02 145 63.812 1 68.56 689 ARG A CA 1
ATOM 5539 C C . ARG A 1 689 ? 8.211 144.5 63.031 1 68.56 689 ARG A C 1
ATOM 5541 O O . ARG A 1 689 ? 8.328 143.25 62.875 1 68.56 689 ARG A O 1
ATOM 5548 N N . PRO A 1 690 ? 8.969 145.25 62.469 1 66.81 690 PRO A N 1
ATOM 5549 C CA . PRO A 1 690 ? 10.047 144.875 61.531 1 66.81 690 PRO A CA 1
ATOM 5550 C C . PRO A 1 690 ? 11.016 143.875 62.094 1 66.81 690 PRO A C 1
ATOM 5552 O O . PRO A 1 690 ? 11.523 143 61.375 1 66.81 690 PRO A O 1
ATOM 5555 N N . PHE A 1 691 ? 11.281 144 63.406 1 67.19 691 PHE A N 1
ATOM 5556 C CA . PHE A 1 691 ? 12.258 143.125 63.969 1 67.19 691 PHE A CA 1
ATOM 5557 C C . PHE A 1 691 ? 11.688 141.625 64.062 1 67.19 691 PHE A C 1
ATOM 5559 O O . PHE A 1 691 ? 12.398 140.75 63.844 1 67.19 691 PHE A O 1
ATOM 5566 N N . LEU A 1 692 ? 10.375 141.5 64.312 1 67.88 692 LEU A N 1
ATOM 5567 C CA . LEU A 1 692 ? 9.75 140.25 64.375 1 67.88 692 LEU A CA 1
ATOM 5568 C C . LEU A 1 692 ? 9.578 139.625 62.969 1 67.88 692 LEU A C 1
ATOM 5570 O O . LEU A 1 692 ? 9.734 138.375 62.781 1 67.88 692 LEU A O 1
ATOM 5574 N N . LEU A 1 693 ? 9.367 140.5 62.062 1 69.88 693 LEU A N 1
ATOM 5575 C CA . LEU A 1 693 ? 9.281 140 60.656 1 69.88 693 LEU A CA 1
ATOM 5576 C C . LEU A 1 693 ? 10.633 139.5 60.156 1 69.88 693 LEU A C 1
ATOM 5578 O O . LEU A 1 693 ? 10.703 138.5 59.5 1 69.88 693 LEU A O 1
ATOM 5582 N N . LEU A 1 694 ? 11.703 140.375 60.531 1 70.38 694 LEU A N 1
ATOM 5583 C CA . LEU A 1 694 ? 13.055 139.875 60.156 1 70.38 694 LEU A CA 1
ATOM 5584 C C . LEU A 1 694 ? 13.422 138.625 60.812 1 70.38 694 LEU A C 1
ATOM 5586 O O . LEU A 1 694 ? 14.031 137.75 60.188 1 70.38 694 LEU A O 1
ATOM 5590 N N . SER A 1 695 ? 12.984 138.5 62 1 70.81 695 SER A N 1
ATOM 5591 C CA . SER A 1 695 ? 13.305 137.25 62.719 1 70.81 695 SER A CA 1
ATOM 5592 C C . SER A 1 695 ? 12.531 136 62.156 1 70.81 695 SER A C 1
ATOM 5594 O O . SER A 1 695 ? 13.078 135 62 1 70.81 695 SER A O 1
ATOM 5596 N N . VAL A 1 696 ? 11.32 136.375 61.781 1 69.88 696 VAL A N 1
ATOM 5597 C CA . VAL A 1 696 ? 10.508 135.25 61.188 1 69.88 696 VAL A CA 1
ATOM 5598 C C . VAL A 1 696 ? 11.039 134.875 59.781 1 69.88 696 VAL A C 1
ATOM 5600 O O . VAL A 1 696 ? 11.109 133.75 59.406 1 69.88 696 VAL A O 1
ATOM 5603 N N . LEU A 1 697 ? 11.547 135.875 59.125 1 69.44 697 LEU A N 1
ATOM 5604 C CA . LEU A 1 697 ? 12.133 135.625 57.812 1 69.44 697 LEU A CA 1
ATOM 5605 C C . LEU A 1 697 ? 13.438 134.875 57.906 1 69.44 697 LEU A C 1
ATOM 5607 O O . LEU A 1 697 ? 13.727 134 57.094 1 69.44 697 LEU A O 1
ATOM 5611 N N . ILE A 1 698 ? 14.234 135.125 58.938 1 67.88 698 ILE A N 1
ATOM 5612 C CA . ILE A 1 698 ? 15.477 134.375 59.156 1 67.88 698 ILE A CA 1
ATOM 5613 C C . ILE A 1 698 ? 15.172 133 59.531 1 67.88 698 ILE A C 1
ATOM 5615 O O . ILE A 1 698 ? 15.797 132 59.031 1 67.88 698 ILE A O 1
ATOM 5619 N N . VAL A 1 699 ? 14.125 132.875 60.344 1 70.62 699 VAL A N 1
ATOM 5620 C CA . VAL A 1 699 ? 13.781 131.5 60.75 1 70.62 699 VAL A CA 1
ATOM 5621 C C . VAL A 1 699 ? 13.195 130.75 59.594 1 70.62 699 VAL A C 1
ATOM 5623 O O . VAL A 1 699 ? 13.531 129.625 59.375 1 70.62 699 VAL A O 1
ATOM 5626 N N . LEU A 1 700 ? 12.422 131.5 58.844 1 70.44 700 LEU A N 1
ATOM 5627 C CA . LEU A 1 700 ? 11.867 130.875 57.625 1 70.44 700 LEU A CA 1
ATOM 5628 C C . LEU A 1 700 ? 12.961 130.5 56.625 1 70.44 700 LEU A C 1
ATOM 5630 O O . LEU A 1 700 ? 12.945 129.5 55.969 1 70.44 700 LEU A O 1
ATOM 5634 N N . GLY A 1 701 ? 13.984 131.375 56.469 1 69.62 701 GLY A N 1
ATOM 5635 C CA . GLY A 1 701 ? 15.156 131.125 55.625 1 69.62 701 GLY A CA 1
ATOM 5636 C C . GLY A 1 701 ? 15.961 130 56.094 1 69.62 701 GLY A C 1
ATOM 5637 O O . GLY A 1 701 ? 16.391 129.125 55.281 1 69.62 701 GLY A O 1
ATOM 5638 N N . VAL A 1 702 ? 16.078 129.75 57.344 1 71.25 702 VAL A N 1
ATOM 5639 C CA . VAL A 1 702 ? 16.844 128.75 57.906 1 71.25 702 VAL A CA 1
ATOM 5640 C C . VAL A 1 702 ? 16.078 127.375 57.719 1 71.25 702 VAL A C 1
ATOM 5642 O O . VAL A 1 702 ? 16.656 126.375 57.312 1 71.25 702 VAL A O 1
ATOM 5645 N N . VAL A 1 703 ? 14.742 127.5 57.875 1 69.88 703 VAL A N 1
ATOM 5646 C CA . VAL A 1 703 ? 13.938 126.312 57.719 1 69.88 703 VAL A CA 1
ATOM 5647 C C . VAL A 1 703 ? 13.891 125.875 56.281 1 69.88 703 VAL A C 1
ATOM 5649 O O . VAL A 1 703 ? 14.008 124.688 55.969 1 69.88 703 VAL A O 1
ATOM 5652 N N . VAL A 1 704 ? 13.805 126.812 55.406 1 69.38 704 VAL A N 1
ATOM 5653 C CA . VAL A 1 704 ? 13.781 126.5 54 1 69.38 704 VAL A CA 1
ATOM 5654 C C . VAL A 1 704 ? 15.141 126 53.562 1 69.38 704 VAL A C 1
ATOM 5656 O O . VAL A 1 704 ? 15.219 125.062 52.781 1 69.38 704 VAL A O 1
ATOM 5659 N N . THR A 1 705 ? 16.281 126.562 54.062 1 73 705 THR A N 1
ATOM 5660 C CA . THR A 1 705 ? 17.625 126.125 53.719 1 73 705 THR A CA 1
ATOM 5661 C C . THR A 1 705 ? 17.859 124.75 54.312 1 73 705 THR A C 1
ATOM 5663 O O . THR A 1 705 ? 18.453 123.875 53.656 1 73 705 THR A O 1
ATOM 5666 N N . LEU A 1 706 ? 17.281 124.5 55.438 1 67.81 706 LEU A N 1
ATOM 5667 C CA . LEU A 1 706 ? 17.438 123.188 56 1 67.81 706 LEU A CA 1
ATOM 5668 C C . LEU A 1 706 ? 16.609 122.188 55.25 1 67.81 706 LEU A C 1
ATOM 5670 O O . LEU A 1 706 ? 17.031 121 55.094 1 67.81 706 LEU A O 1
ATOM 5674 N N . GLY A 1 707 ? 15.453 122.625 54.875 1 65.12 707 GLY A N 1
ATOM 5675 C CA . GLY A 1 707 ? 14.625 121.75 54.062 1 65.12 707 GLY A CA 1
ATOM 5676 C C . GLY A 1 707 ? 15.227 121.438 52.688 1 65.12 707 GLY A C 1
ATOM 5677 O O . GLY A 1 707 ? 15.203 120.25 52.25 1 65.12 707 GLY A O 1
ATOM 5678 N N . ARG A 1 708 ? 15.789 122.438 52.062 1 67.25 708 ARG A N 1
ATOM 5679 C CA . ARG A 1 708 ? 16.422 122.25 50.75 1 67.25 708 ARG A CA 1
ATOM 5680 C C . ARG A 1 708 ? 17.688 121.375 50.875 1 67.25 708 ARG A C 1
ATOM 5682 O O . ARG A 1 708 ? 18.031 120.625 49.969 1 67.25 708 ARG A O 1
ATOM 5689 N N . LEU A 1 709 ? 18.406 121.562 52 1 66.31 709 LEU A N 1
ATOM 5690 C CA . LEU A 1 709 ? 19.641 120.75 52.188 1 66.31 709 LEU A CA 1
ATOM 5691 C C . LEU A 1 709 ? 19.328 119.438 52.781 1 66.31 709 LEU A C 1
ATOM 5693 O O . LEU A 1 709 ? 20.25 118.625 53 1 66.31 709 LEU A O 1
ATOM 5697 N N . GLY A 1 710 ? 18.094 119.062 52.875 1 61.06 710 GLY A N 1
ATOM 5698 C CA . GLY A 1 710 ? 17.688 117.75 53.375 1 61.06 710 GLY A CA 1
ATOM 5699 C C . GLY A 1 710 ? 18 117.562 54.844 1 61.06 710 GLY A C 1
ATOM 5700 O O . GLY A 1 710 ? 18.141 116.438 55.312 1 61.06 710 GLY A O 1
ATOM 5701 N N . LEU A 1 711 ? 18.422 118.562 55.531 1 59.66 711 LEU A N 1
ATOM 5702 C CA . LEU A 1 711 ? 18.859 118.5 56.906 1 59.66 711 LEU A CA 1
ATOM 5703 C C . LEU A 1 711 ? 17.703 118.75 57.875 1 59.66 711 LEU A C 1
ATOM 5705 O O . LEU A 1 711 ? 17.906 118.938 59.062 1 59.66 711 LEU A O 1
ATOM 5709 N N . LEU A 1 712 ? 16.578 118.812 57.344 1 62.25 712 LEU A N 1
ATOM 5710 C CA . LEU A 1 712 ? 15.414 119 58.188 1 62.25 712 LEU A CA 1
ATOM 5711 C C . LEU A 1 712 ? 15.258 117.938 59.219 1 62.25 712 LEU A C 1
ATOM 5713 O O . LEU A 1 712 ? 14.875 118.188 60.375 1 62.25 712 LEU A O 1
ATOM 5717 N N . VAL A 1 713 ? 15.57 116.75 58.844 1 61.66 713 VAL A N 1
ATOM 5718 C CA . VAL A 1 713 ? 15.453 115.562 59.75 1 61.66 713 VAL A CA 1
ATOM 5719 C C . VAL A 1 713 ? 16.547 115.688 60.812 1 61.66 713 VAL A C 1
ATOM 5721 O O . VAL A 1 713 ? 16.266 115.562 62 1 61.66 713 VAL A O 1
ATOM 5724 N N . PRO A 1 714 ? 17.766 115.75 60.469 1 64.19 714 PRO A N 1
ATOM 5725 C CA . PRO A 1 714 ? 18.734 115.938 61.562 1 64.19 714 PRO A CA 1
ATOM 5726 C C . PRO A 1 714 ? 18.516 117.188 62.375 1 64.19 714 PRO A C 1
ATOM 5728 O O . PRO A 1 714 ? 18.719 117.25 63.594 1 64.19 714 PRO A O 1
ATOM 5731 N N . ALA A 1 715 ? 18.031 118.312 61.844 1 64.38 715 ALA A N 1
ATOM 5732 C CA . ALA A 1 715 ? 17.75 119.5 62.562 1 64.38 715 ALA A CA 1
ATOM 5733 C C . ALA A 1 715 ? 16.562 119.375 63.5 1 64.38 715 ALA A C 1
ATOM 5735 O O . ALA A 1 715 ? 16.547 119.938 64.625 1 64.38 715 ALA A O 1
ATOM 5736 N N . ARG A 1 716 ? 15.633 118.625 63.094 1 64 716 ARG A N 1
ATOM 5737 C CA . ARG A 1 716 ? 14.523 118.25 63.969 1 64 716 ARG A CA 1
ATOM 5738 C C . ARG A 1 716 ? 15 117.438 65.188 1 64 716 ARG A C 1
ATOM 5740 O O . ARG A 1 716 ? 14.539 117.688 66.312 1 64 716 ARG A O 1
ATOM 5747 N N . ARG A 1 717 ? 15.891 116.562 64.938 1 61.38 717 ARG A N 1
ATOM 5748 C CA . ARG A 1 717 ? 16.484 115.875 66.062 1 61.38 717 ARG A CA 1
ATOM 5749 C C . ARG A 1 717 ? 17.312 116.75 66.938 1 61.38 717 ARG A C 1
ATOM 5751 O O . ARG A 1 717 ? 17.266 116.688 68.188 1 61.38 717 ARG A O 1
ATOM 5758 N N . LEU A 1 718 ? 18.078 117.688 66.375 1 62.28 718 LEU A N 1
ATOM 5759 C CA . LEU A 1 718 ? 18.859 118.625 67.125 1 62.28 718 LEU A CA 1
ATOM 5760 C C . LEU A 1 718 ? 17.953 119.625 67.812 1 62.28 718 LEU A C 1
ATOM 5762 O O . LEU A 1 718 ? 18.203 120.062 69 1 62.28 718 LEU A O 1
ATOM 5766 N N . ALA A 1 719 ? 16.828 120 67.188 1 62.31 719 ALA A N 1
ATOM 5767 C CA . ALA A 1 719 ? 15.867 120.938 67.812 1 62.31 719 ALA A CA 1
ATOM 5768 C C . ALA A 1 719 ? 15.133 120.25 69 1 62.31 719 ALA A C 1
ATOM 5770 O O . ALA A 1 719 ? 14.875 120.875 70 1 62.31 719 ALA A O 1
ATOM 5771 N N . ARG A 1 720 ? 14.844 119.062 68.812 1 62.75 720 ARG A N 1
ATOM 5772 C CA . ARG A 1 720 ? 14.234 118.312 69.875 1 62.75 720 ARG A CA 1
ATOM 5773 C C . ARG A 1 720 ? 15.203 118.188 71.062 1 62.75 720 ARG A C 1
ATOM 5775 O O . ARG A 1 720 ? 14.805 118.312 72.188 1 62.75 720 ARG A O 1
ATOM 5782 N N . VAL A 1 721 ? 16.453 117.938 70.75 1 60.38 721 VAL A N 1
ATOM 5783 C CA . VAL A 1 721 ? 17.453 117.812 71.812 1 60.38 721 VAL A CA 1
ATOM 5784 C C . VAL A 1 721 ? 17.703 119.25 72.375 1 60.38 721 VAL A C 1
ATOM 5786 O O . VAL A 1 721 ? 17.781 119.375 73.625 1 60.38 721 VAL A O 1
ATOM 5789 N N . ALA A 1 722 ? 17.719 120.312 71.562 1 60.5 722 ALA A N 1
ATOM 5790 C CA . ALA A 1 722 ? 17.906 121.688 72.062 1 60.5 722 ALA A CA 1
ATOM 5791 C C . ALA A 1 722 ? 16.672 122.188 72.812 1 60.5 722 ALA A C 1
ATOM 5793 O O . ALA A 1 722 ? 16.797 122.812 73.875 1 60.5 722 ALA A O 1
ATOM 5794 N N . THR A 1 723 ? 15.516 121.875 72.375 1 60.69 723 THR A N 1
ATOM 5795 C CA . THR A 1 723 ? 14.289 122.25 73.062 1 60.69 723 THR A CA 1
ATOM 5796 C C . THR A 1 723 ? 14.156 121.438 74.375 1 60.69 723 THR A C 1
ATOM 5798 O O . THR A 1 723 ? 13.695 121.938 75.375 1 60.69 723 THR A O 1
ATOM 5801 N N . GLY A 1 724 ? 14.602 120.25 74.312 1 57.53 724 GLY A N 1
ATOM 5802 C CA . GLY A 1 724 ? 14.664 119.5 75.562 1 57.53 724 GLY A CA 1
ATOM 5803 C C . GLY A 1 724 ? 15.648 120.125 76.562 1 57.53 724 GLY A C 1
ATOM 5804 O O . GLY A 1 724 ? 15.344 120.25 77.75 1 57.53 724 GLY A O 1
ATOM 5805 N N . ARG A 1 725 ? 16.781 120.562 76 1 59.81 725 ARG A N 1
ATOM 5806 C CA . ARG A 1 725 ? 17.75 121.188 76.938 1 59.81 725 ARG A CA 1
ATOM 5807 C C . ARG A 1 725 ? 17.281 122.562 77.312 1 59.81 725 ARG A C 1
ATOM 5809 O O . ARG A 1 725 ? 17.469 122.938 78.5 1 59.81 725 ARG A O 1
ATOM 5816 N N . LEU A 1 726 ? 16.656 123.312 76.5 1 58.03 726 LEU A N 1
ATOM 5817 C CA . LEU A 1 726 ? 16.125 124.625 76.875 1 58.03 726 LEU A CA 1
ATOM 5818 C C . LEU A 1 726 ? 14.93 124.438 77.812 1 58.03 726 LEU A C 1
ATOM 5820 O O . LEU A 1 726 ? 14.789 125.188 78.75 1 58.03 726 LEU A O 1
ATOM 5824 N N . LEU A 1 727 ? 14.094 123.5 77.5 1 59.19 727 LEU A N 1
ATOM 5825 C CA . LEU A 1 727 ? 13.016 123.188 78.438 1 59.19 727 LEU A CA 1
ATOM 5826 C C . LEU A 1 727 ? 13.578 122.75 79.812 1 59.19 727 LEU A C 1
ATOM 5828 O O . LEU A 1 727 ? 13.117 123.125 80.875 1 59.19 727 LEU A O 1
ATOM 5832 N N . ALA A 1 728 ? 14.578 121.938 79.75 1 63.25 728 ALA A N 1
ATOM 5833 C CA . ALA A 1 728 ? 15.227 121.562 81 1 63.25 728 ALA A CA 1
ATOM 5834 C C . ALA A 1 728 ? 15.906 122.75 81.625 1 63.25 728 ALA A C 1
ATOM 5836 O O . ALA A 1 728 ? 15.828 122.938 82.875 1 63.25 728 ALA A O 1
ATOM 5837 N N . ALA A 1 729 ? 16.547 123.688 80.875 1 61.94 729 ALA A N 1
ATOM 5838 C CA . ALA A 1 729 ? 17.156 124.875 81.438 1 61.94 729 ALA A CA 1
ATOM 5839 C C . ALA A 1 729 ? 16.094 125.875 81.938 1 61.94 729 ALA A C 1
ATOM 5841 O O . ALA A 1 729 ? 16.25 126.5 82.938 1 61.94 729 ALA A O 1
ATOM 5842 N N . THR A 1 730 ? 15 126 81.188 1 60.94 730 THR A N 1
ATOM 5843 C CA . THR A 1 730 ? 13.922 126.812 81.688 1 60.94 730 THR A CA 1
ATOM 5844 C C . THR A 1 730 ? 13.25 126.25 82.938 1 60.94 730 THR A C 1
ATOM 5846 O O . THR A 1 730 ? 12.914 127 83.875 1 60.94 730 THR A O 1
ATOM 5849 N N . ILE A 1 731 ? 13.109 125 82.875 1 59.97 731 ILE A N 1
ATOM 5850 C CA . ILE A 1 731 ? 12.586 124.438 84.062 1 59.97 731 ILE A CA 1
ATOM 5851 C C . ILE A 1 731 ? 13.594 124.562 85.25 1 59.97 731 ILE A C 1
ATOM 5853 O O . ILE A 1 731 ? 13.219 124.875 86.375 1 59.97 731 ILE A O 1
ATOM 5857 N N . HIS A 1 732 ? 14.891 124.438 84.875 1 62.5 732 HIS A N 1
ATOM 5858 C CA . HIS A 1 732 ? 15.867 124.688 85.938 1 62.5 732 HIS A CA 1
ATOM 5859 C C . HIS A 1 732 ? 15.898 126.188 86.375 1 62.5 732 HIS A C 1
ATOM 5861 O O . HIS A 1 732 ? 15.969 126.5 87.562 1 62.5 732 HIS A O 1
ATOM 5867 N N . SER A 1 733 ? 15.805 127.125 85.438 1 59.44 733 SER A N 1
ATOM 5868 C CA . SER A 1 733 ? 15.773 128.5 85.875 1 59.44 733 SER A CA 1
ATOM 5869 C C . SER A 1 733 ? 14.453 128.875 86.5 1 59.44 733 SER A C 1
ATOM 5871 O O . SER A 1 733 ? 14.422 129.625 87.5 1 59.44 733 SER A O 1
ATOM 5873 N N . LEU A 1 734 ? 13.383 128.375 86.062 1 57 734 LEU A N 1
ATOM 5874 C CA . LEU A 1 734 ? 12.125 128.625 86.75 1 57 734 LEU A CA 1
ATOM 5875 C C . LEU A 1 734 ? 12.125 128 88.125 1 57 734 LEU A C 1
ATOM 5877 O O . LEU A 1 734 ? 11.578 128.5 89.062 1 57 734 LEU A O 1
ATOM 5881 N N . ARG A 1 735 ? 12.812 126.875 88.188 1 58.12 735 ARG A N 1
ATOM 5882 C CA . ARG A 1 735 ? 13.016 126.312 89.5 1 58.12 735 ARG A CA 1
ATOM 5883 C C . ARG A 1 735 ? 13.852 127.25 90.375 1 58.12 735 ARG A C 1
ATOM 5885 O O . ARG A 1 735 ? 13.586 127.438 91.562 1 58.12 735 ARG A O 1
ATOM 5892 N N . GLU A 1 736 ? 14.789 127.938 89.812 1 58.31 736 GLU A N 1
ATOM 5893 C CA . GLU A 1 736 ? 15.555 128.875 90.625 1 58.31 736 GLU A CA 1
ATOM 5894 C C . GLU A 1 736 ? 14.742 130.125 90.938 1 58.31 736 GLU A C 1
ATOM 5896 O O . GLU A 1 736 ? 14.922 130.75 92 1 58.31 736 GLU A O 1
ATOM 5901 N N . MET A 1 737 ? 13.938 130.625 90 1 55.19 737 MET A N 1
ATOM 5902 C CA . MET A 1 737 ? 13.18 131.75 90.25 1 55.19 737 MET A CA 1
ATOM 5903 C C . MET A 1 737 ? 11.93 131.5 91.062 1 55.19 737 MET A C 1
ATOM 5905 O O . MET A 1 737 ? 11.164 132.375 91.375 1 55.19 737 MET A O 1
ATOM 5909 N N . GLY A 1 738 ? 11.828 130.5 92 1 50.09 738 GLY A N 1
ATOM 5910 C CA . GLY A 1 738 ? 10.867 130.25 93 1 50.09 738 GLY A CA 1
ATOM 5911 C C . GLY A 1 738 ? 9.484 129.875 92.5 1 50.09 738 GLY A C 1
ATOM 5912 O O . GLY A 1 738 ? 8.484 130 93.188 1 50.09 738 GLY A O 1
ATOM 5913 N N . ALA A 1 739 ? 9.234 130 91.188 1 48.19 739 ALA A N 1
ATOM 5914 C CA . ALA A 1 739 ? 7.832 129.875 90.875 1 48.19 739 ALA A CA 1
ATOM 5915 C C . ALA A 1 739 ? 7.332 128.5 91.312 1 48.19 739 ALA A C 1
ATOM 5917 O O . ALA A 1 739 ? 8.055 127.5 91.188 1 48.19 739 ALA A O 1
ATOM 5918 N N . PRO A 1 740 ? 6.301 128.375 92.312 1 45.34 740 PRO A N 1
ATOM 5919 C CA . PRO A 1 740 ? 5.867 127.125 93.062 1 45.34 740 PRO A CA 1
ATOM 5920 C C . PRO A 1 740 ? 5.57 125.938 92.188 1 45.34 740 PRO A C 1
ATOM 5922 O O . PRO A 1 740 ? 5.328 124.875 92.75 1 45.34 740 PRO A O 1
ATOM 5925 N N . GLY A 1 741 ? 5.012 126.062 91 1 43 741 GLY A N 1
ATOM 5926 C CA . GLY A 1 741 ? 4.266 124.938 90.5 1 43 741 GLY A CA 1
ATOM 5927 C C . GLY A 1 741 ? 5.129 123.688 90.25 1 43 741 GLY A C 1
ATOM 5928 O O . GLY A 1 741 ? 6.352 123.812 90.125 1 43 741 GLY A O 1
ATOM 5929 N N . ASP A 1 742 ? 4.672 122.5 90.875 1 42.34 742 ASP A N 1
ATOM 5930 C CA . ASP A 1 742 ? 5.246 121.125 90.812 1 42.34 742 ASP A CA 1
ATOM 5931 C C . ASP A 1 742 ? 5.613 120.812 89.375 1 42.34 742 ASP A C 1
ATOM 5933 O O . ASP A 1 742 ? 4.754 120.438 88.562 1 42.34 742 ASP A O 1
ATOM 5937 N N . TRP A 1 743 ? 6.367 121.75 88.688 1 41.09 743 TRP A N 1
ATOM 5938 C CA . TRP A 1 743 ? 6.758 121.5 87.312 1 41.09 743 TRP A CA 1
ATOM 5939 C C . TRP A 1 743 ? 7.547 120.188 87.188 1 41.09 743 TRP A C 1
ATOM 5941 O O . TRP A 1 743 ? 8.227 120 86.188 1 41.09 743 TRP A O 1
ATOM 5951 N N . GLY A 1 744 ? 7.738 119.438 88.375 1 41.94 744 GLY A N 1
ATOM 5952 C CA . GLY A 1 744 ? 8.461 118.188 88.312 1 41.94 744 GLY A CA 1
ATOM 5953 C C . GLY A 1 744 ? 7.91 117.188 87.312 1 41.94 744 GLY A C 1
ATOM 5954 O O . GLY A 1 744 ? 8.484 116.125 87.125 1 41.94 744 GLY A O 1
ATOM 5955 N N . VAL A 1 745 ? 6.602 117.25 87.125 1 40.25 745 VAL A N 1
ATOM 5956 C CA . VAL A 1 745 ? 6.098 116.125 86.375 1 40.25 745 VAL A CA 1
ATOM 5957 C C . VAL A 1 745 ? 6.613 116.188 84.938 1 40.25 745 VAL A C 1
ATOM 5959 O O . VAL A 1 745 ? 6.285 115.312 84.062 1 40.25 745 VAL A O 1
ATOM 5962 N N . LEU A 1 746 ? 6.992 117.312 84.375 1 36.88 746 LEU A N 1
ATOM 5963 C CA . LEU A 1 746 ? 7.348 117.25 82.938 1 36.88 746 LEU A CA 1
ATOM 5964 C C . LEU A 1 746 ? 8.688 116.5 82.812 1 36.88 746 LEU A C 1
ATOM 5966 O O . LEU A 1 746 ? 9.742 117.062 83.062 1 36.88 746 LEU A O 1
ATOM 5970 N N . GLN A 1 747 ? 8.766 115.188 83.188 1 34 747 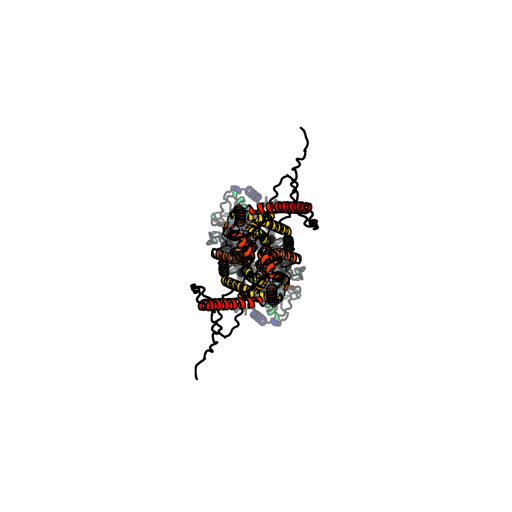GLN A N 1
ATOM 5971 C CA . GLN A 1 747 ? 9.922 114.312 83 1 34 747 GLN A CA 1
ATOM 5972 C C . GLN A 1 747 ? 10.383 114.375 81.5 1 34 747 GLN A C 1
ATOM 5974 O O . GLN A 1 747 ? 9.586 114.125 80.625 1 34 7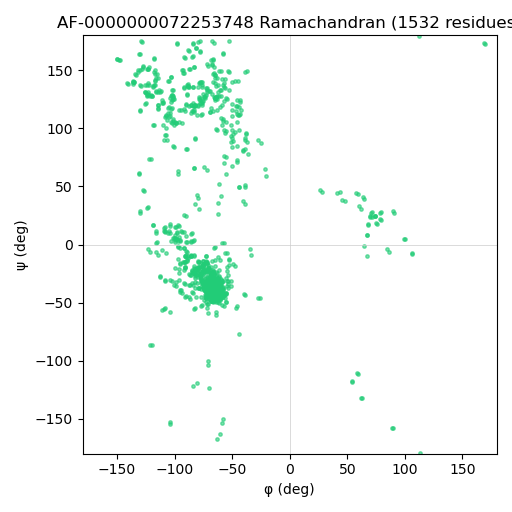47 GLN A O 1
ATOM 5979 N N . VAL A 1 748 ? 11.344 115.25 81.188 1 38.25 748 VAL A N 1
ATOM 5980 C CA . VAL A 1 748 ? 12.031 115.188 79.938 1 38.25 748 VAL A CA 1
ATOM 5981 C C . VAL A 1 748 ? 12.633 113.812 79.75 1 38.25 748 VAL A C 1
ATOM 5983 O O . VAL A 1 748 ? 13.312 113.312 80.625 1 38.25 748 VAL A O 1
ATOM 5986 N N . PRO A 1 749 ? 12.133 112.938 78.938 1 37.81 749 PRO A N 1
ATOM 5987 C CA . PRO A 1 749 ? 12.703 111.562 78.75 1 37.81 749 PRO A CA 1
ATOM 5988 C C . PRO A 1 749 ? 14.211 111.625 78.5 1 37.81 749 PRO A C 1
ATOM 5990 O O . PRO A 1 749 ? 14.734 112.562 77.875 1 37.81 749 PRO A O 1
ATOM 5993 N N . PRO A 1 750 ? 14.984 111.062 79.438 1 34 750 PRO A N 1
ATOM 5994 C CA . PRO A 1 750 ? 16.453 111 79.438 1 34 750 PRO A CA 1
ATOM 5995 C C . PRO A 1 750 ? 16.984 110.562 78.062 1 34 750 PRO A C 1
ATOM 5997 O O . PRO A 1 750 ? 16.297 109.812 77.312 1 34 750 PRO A O 1
ATOM 6000 N N . ALA A 1 751 ? 17.844 111.375 77.5 1 35.62 751 ALA A N 1
ATOM 6001 C CA . ALA A 1 751 ? 18.609 111.062 76.312 1 35.62 751 ALA A CA 1
ATOM 6002 C C . ALA A 1 751 ? 19.266 109.688 76.375 1 35.62 751 ALA A C 1
ATOM 6004 O O . ALA A 1 751 ? 19.906 109.375 77.375 1 35.62 751 ALA A O 1
ATOM 6005 N N . SER A 1 752 ? 18.703 108.625 75.812 1 30.14 752 SER A N 1
ATOM 6006 C CA . SER A 1 752 ? 19.266 107.312 75.688 1 30.14 752 SER A CA 1
ATOM 6007 C C . SER A 1 752 ? 20.75 107.312 75.375 1 30.14 752 SER A C 1
ATOM 6009 O O . SER A 1 752 ? 21.156 108 74.438 1 30.14 752 SER A O 1
ATOM 6011 N N . HIS A 1 753 ? 21.703 107.312 76.375 1 28.64 753 HIS A N 1
ATOM 6012 C CA . HIS A 1 753 ? 23.125 107.062 76.188 1 28.64 753 HIS A CA 1
ATOM 6013 C C . HIS A 1 753 ? 23.359 105.875 75.312 1 28.64 753 HIS A C 1
ATOM 6015 O O . HIS A 1 753 ? 22.953 104.75 75.625 1 28.64 753 HIS A O 1
ATOM 6021 N N . ALA A 1 754 ? 23.359 106 74 1 28.97 754 ALA A N 1
ATOM 6022 C CA . ALA A 1 754 ? 23.859 104.938 73.125 1 28.97 754 ALA A CA 1
ATOM 6023 C C . ALA A 1 754 ? 25.281 104.562 73.5 1 28.97 754 ALA A C 1
ATOM 6025 O O . ALA A 1 754 ? 26.219 105.312 73.375 1 28.97 754 ALA A O 1
ATOM 6026 N N . SER A 1 755 ? 25.453 103.812 74.625 1 25.52 755 SER A N 1
ATOM 6027 C CA . SER A 1 755 ? 26.734 103.188 74.938 1 25.52 755 SER A CA 1
ATOM 6028 C C . SER A 1 755 ? 27.359 102.5 73.75 1 25.52 755 SER A C 1
ATOM 6030 O O . SER A 1 755 ? 26.703 101.75 73.062 1 25.52 755 SER A O 1
ATOM 6032 N N . ALA A 1 756 ? 28.438 103.188 73.188 1 28.12 756 ALA A N 1
ATOM 6033 C CA . ALA A 1 756 ? 29.391 102.625 72.25 1 28.12 756 ALA A CA 1
ATOM 6034 C C . ALA A 1 756 ? 29.953 101.312 72.688 1 28.12 756 ALA A C 1
ATOM 6036 O O . ALA A 1 756 ? 30.516 101.188 73.812 1 28.12 756 ALA A O 1
ATOM 6037 N N . ALA A 1 757 ? 29.281 100.188 72.312 1 24.5 757 ALA A N 1
ATOM 6038 C CA . ALA A 1 757 ? 29.812 98.812 72.5 1 24.5 757 ALA A CA 1
ATOM 6039 C C . ALA A 1 757 ? 31.25 98.75 71.938 1 24.5 757 ALA A C 1
ATOM 6041 O O . ALA A 1 757 ? 31.516 99.125 70.812 1 24.5 757 ALA A O 1
ATOM 6042 N N . SER A 1 758 ? 32.25 99 72.812 1 23.64 758 SER A N 1
ATOM 6043 C CA . SER A 1 758 ? 33.688 98.75 72.688 1 23.64 758 SER A CA 1
ATOM 6044 C C . SER A 1 758 ? 33.938 97.375 72.062 1 23.64 758 SER A C 1
ATOM 6046 O O . SER A 1 758 ? 33.25 96.375 72.375 1 23.64 758 SER A O 1
ATOM 6048 N N . PRO A 1 759 ? 34.562 97.312 70.812 1 26.86 759 PRO A N 1
ATOM 6049 C CA . PRO A 1 759 ? 35.031 96.062 70.125 1 26.86 759 PRO A CA 1
ATOM 6050 C C . PRO A 1 759 ? 36 95.25 71 1 26.86 759 PRO A C 1
ATOM 6052 O O . PRO A 1 759 ? 37.094 95.75 71.312 1 26.86 759 PRO A O 1
ATOM 6055 N N . ASN A 1 760 ? 35.594 94.812 72.125 1 21.59 760 ASN A N 1
ATOM 6056 C CA . ASN A 1 760 ? 36.562 94.125 73 1 21.59 760 ASN A CA 1
ATOM 6057 C C . ASN A 1 760 ? 37.281 93.062 72.188 1 21.59 760 ASN A C 1
ATOM 6059 O O . ASN A 1 760 ? 36.656 92.125 71.688 1 21.59 760 ASN A O 1
ATOM 6063 N N . ARG A 1 761 ? 38.562 93.438 71.688 1 26.22 761 ARG A N 1
ATOM 6064 C CA . ARG A 1 761 ? 39.719 92.688 71.188 1 26.22 761 ARG A CA 1
ATOM 6065 C C . ARG A 1 761 ? 40.094 91.562 72.188 1 26.22 761 ARG A C 1
ATOM 6067 O O . ARG A 1 761 ? 40.438 91.875 73.312 1 26.22 761 ARG A O 1
ATOM 6074 N N . ALA A 1 762 ? 39.406 90.438 72.062 1 24.75 762 ALA A N 1
ATOM 6075 C CA . ALA A 1 762 ? 39.812 89.312 72.875 1 24.75 762 ALA A CA 1
ATOM 6076 C C . ALA A 1 762 ? 41.281 89.062 72.75 1 24.75 762 ALA A C 1
ATOM 6078 O O . ALA A 1 762 ? 41.875 89.25 71.688 1 24.75 762 ALA A O 1
ATOM 6079 N N . PRO A 1 763 ? 41.938 88.75 73.812 1 24.83 763 PRO A N 1
ATOM 6080 C CA . PRO A 1 763 ? 43.344 88.562 74.188 1 24.83 763 PRO A CA 1
ATOM 6081 C C . PRO A 1 763 ? 44 87.438 73.438 1 24.83 763 PRO A C 1
ATOM 6083 O O . PRO A 1 763 ? 45.188 87.125 73.625 1 24.83 763 PRO A O 1
ATOM 6086 N N . LYS A 1 764 ? 43.562 87 72.125 1 26.88 764 LYS A N 1
ATOM 6087 C CA . LYS A 1 764 ? 43.969 85.562 72.312 1 26.88 764 LYS A CA 1
ATOM 6088 C C . LYS A 1 764 ? 45.5 85.5 72.438 1 26.88 764 LYS A C 1
ATOM 6090 O O . LYS A 1 764 ? 46.219 86.375 72 1 26.88 764 LYS A O 1
ATOM 6095 N N . HIS A 1 765 ? 45.906 84.5 73.125 1 24 765 HIS A N 1
ATOM 6096 C CA . HIS A 1 765 ? 47.156 83.938 73.688 1 24 765 HIS A CA 1
ATOM 6097 C C . HIS A 1 765 ? 48.219 83.812 72.562 1 24 765 HIS A C 1
ATOM 6099 O O . HIS A 1 765 ? 47.906 83.812 71.375 1 24 765 HIS A O 1
ATOM 6105 N N . HIS A 1 766 ? 49.344 83.438 72.938 1 22.41 766 HIS A N 1
ATOM 6106 C CA . HIS A 1 766 ? 50.812 83.5 72.875 1 22.41 766 HIS A CA 1
ATOM 6107 C C . HIS A 1 766 ? 51.281 82.875 71.5 1 22.41 766 HIS A C 1
ATOM 6109 O O . HIS A 1 766 ? 52 83.562 70.75 1 22.41 766 HIS A O 1
ATOM 6115 N N . PRO A 1 767 ? 52.125 81.875 71.688 1 26.55 767 PRO A N 1
ATOM 6116 C CA . PRO A 1 767 ? 53.594 81.812 71.562 1 26.55 767 PRO A CA 1
ATOM 6117 C C . PRO A 1 767 ? 54.031 81.562 70.125 1 26.55 767 PRO A C 1
ATOM 6119 O O . PRO A 1 767 ? 54.531 82.5 69.438 1 26.55 767 PRO A O 1
ATOM 6122 N N . GLU A 1 768 ? 54.875 80.312 69.938 1 24.58 768 GLU A N 1
ATOM 6123 C CA . GLU A 1 768 ? 55.781 79.625 69.062 1 24.58 768 GLU A CA 1
ATOM 6124 C C . GLU A 1 768 ? 55.062 79.062 67.875 1 24.58 768 GLU A C 1
ATOM 6126 O O . GLU A 1 768 ? 53.938 78.562 68 1 24.58 768 GLU A O 1
ATOM 6131 N N . MET B 1 1 ? -22.031 -26.328 -37.094 1 25.97 1 MET B N 1
ATOM 6132 C CA . MET B 1 1 ? -22.859 -27.469 -37.406 1 25.97 1 MET B CA 1
ATOM 6133 C C . MET B 1 1 ? -23.188 -28.281 -36.156 1 25.97 1 MET B C 1
ATOM 6135 O O . MET B 1 1 ? -22.391 -28.312 -35.219 1 25.97 1 MET B O 1
ATOM 6139 N N . ASP B 1 2 ? -24.5 -28.609 -36.031 1 29.84 2 ASP B N 1
ATOM 6140 C CA . ASP B 1 2 ? -25.531 -29.156 -35.156 1 29.84 2 ASP B CA 1
ATOM 6141 C C . ASP B 1 2 ? -25.219 -30.609 -34.781 1 29.84 2 ASP B C 1
ATOM 6143 O O . ASP B 1 2 ? -25.797 -31.547 -35.375 1 29.84 2 ASP B O 1
ATOM 6147 N N . SER B 1 3 ? -24.047 -30.891 -34.625 1 33.88 3 SER B N 1
ATOM 6148 C CA . SER B 1 3 ? -23.656 -32.25 -34.281 1 33.88 3 SER B CA 1
ATOM 6149 C C . SER B 1 3 ? -24.406 -32.75 -33.062 1 33.88 3 SER B C 1
ATOM 6151 O O . SER B 1 3 ? -24.25 -33.906 -32.656 1 33.88 3 SER B O 1
ATOM 6153 N N . ASN B 1 4 ? -25.094 -31.812 -32.344 1 35.53 4 ASN B N 1
ATOM 6154 C CA . ASN B 1 4 ? -25.781 -32.094 -31.094 1 35.53 4 ASN B CA 1
ATOM 6155 C C . ASN B 1 4 ? -27.047 -32.906 -31.312 1 35.53 4 ASN B C 1
ATOM 6157 O O . ASN B 1 4 ? -27.625 -33.438 -30.359 1 35.53 4 ASN B O 1
ATOM 6161 N N . GLN B 1 5 ? -27.828 -32.656 -32.406 1 36.28 5 GLN B N 1
ATOM 6162 C CA . GLN B 1 5 ? -29.172 -33.188 -32.562 1 36.28 5 GLN B CA 1
ATOM 6163 C C . GLN B 1 5 ? -29.156 -34.719 -32.719 1 36.28 5 GLN B C 1
ATOM 6165 O O . GLN B 1 5 ? -30.141 -35.406 -32.406 1 36.28 5 GLN B O 1
ATOM 6170 N N . ASN B 1 6 ? -28.25 -35.312 -33.594 1 34.78 6 ASN B N 1
ATOM 6171 C CA . ASN B 1 6 ? -28.297 -36.719 -34 1 34.78 6 ASN B CA 1
ATOM 6172 C C . ASN B 1 6 ? -28.031 -37.625 -32.812 1 34.78 6 ASN B C 1
ATOM 6174 O O . ASN B 1 6 ? -27.859 -38.844 -33 1 34.78 6 ASN B O 1
ATOM 6178 N N . ARG B 1 7 ? -27.734 -37.062 -31.578 1 41.94 7 ARG B N 1
ATOM 6179 C CA . ARG B 1 7 ? -27.25 -37.969 -30.531 1 41.94 7 ARG B CA 1
ATOM 6180 C C . ARG B 1 7 ? -28.406 -38.562 -29.75 1 41.94 7 ARG B C 1
ATOM 6182 O O . ARG B 1 7 ? -28.172 -39.281 -28.766 1 41.94 7 ARG B O 1
ATOM 6189 N N . SER B 1 8 ? -29.5 -38.156 -29.891 1 44.31 8 SER B N 1
ATOM 6190 C CA . SER B 1 8 ? -30.609 -38.719 -29.125 1 44.31 8 SER B CA 1
ATOM 6191 C C . SER B 1 8 ? -30.844 -40.188 -29.5 1 44.31 8 SER B C 1
ATOM 6193 O O . SER B 1 8 ? -31.234 -41 -28.656 1 44.31 8 SER B O 1
ATOM 6195 N N . SER B 1 9 ? -30.766 -40.562 -30.75 1 47.25 9 SER B N 1
ATOM 6196 C CA . SER B 1 9 ? -31.172 -41.906 -31.109 1 47.25 9 SER B CA 1
ATOM 6197 C C . SER B 1 9 ? -30.156 -42.938 -30.641 1 47.25 9 SER B C 1
ATOM 6199 O O . SER B 1 9 ? -30.422 -44.125 -30.656 1 47.25 9 SER B O 1
ATOM 6201 N N . SER B 1 10 ? -29 -42.531 -30.266 1 61.12 10 SER B N 1
ATOM 6202 C CA . SER B 1 10 ? -27.891 -43.469 -30.125 1 61.12 10 SER B CA 1
ATOM 6203 C C . SER B 1 10 ? -27.734 -43.938 -28.688 1 61.12 10 SER B C 1
ATOM 6205 O O . SER B 1 10 ? -26.828 -44.688 -28.359 1 61.12 10 SER B O 1
ATOM 6207 N N . GLY B 1 11 ? -28.719 -43.781 -27.734 1 84.06 11 GLY B N 1
ATOM 6208 C CA . GLY B 1 11 ? -28.656 -44.219 -26.344 1 84.06 11 GLY B CA 1
ATOM 6209 C C . GLY B 1 11 ? -27.656 -43.469 -25.516 1 84.06 11 GLY B C 1
ATOM 6210 O O . GLY B 1 11 ? -27.141 -44 -24.516 1 84.06 11 GLY B O 1
ATOM 6211 N N . LEU B 1 12 ? -27.188 -42.281 -26.016 1 94.19 12 LEU B N 1
ATOM 6212 C CA . LEU B 1 12 ? -26.25 -41.438 -25.297 1 94.19 12 LEU B CA 1
ATOM 6213 C C . LEU B 1 12 ? -26.75 -40 -25.203 1 94.19 12 LEU B C 1
ATOM 6215 O O . LEU B 1 12 ? -27.516 -39.562 -26.047 1 94.19 12 LEU B O 1
ATOM 6219 N N . VAL B 1 13 ? -26.391 -39.219 -24.156 1 95.56 13 VAL B N 1
ATOM 6220 C CA . VAL B 1 13 ? -26.75 -37.812 -24.016 1 95.56 13 VAL B CA 1
ATOM 6221 C C . VAL B 1 13 ? -25.562 -37.062 -23.422 1 95.56 13 VAL B C 1
ATOM 6223 O O . VAL B 1 13 ? -24.844 -37.562 -22.562 1 95.56 13 VAL B O 1
ATOM 6226 N N . GLU B 1 14 ? -25.297 -35.875 -23.938 1 96.19 14 GLU B N 1
ATOM 6227 C CA . GLU B 1 14 ? -24.312 -34.969 -23.359 1 96.19 14 GLU B CA 1
ATOM 6228 C C . GLU B 1 14 ? -24.875 -34.219 -22.156 1 96.19 14 GLU B C 1
ATOM 6230 O O . GLU B 1 14 ? -25.828 -33.469 -22.297 1 96.19 14 GLU B O 1
ATOM 6235 N N . ILE B 1 15 ? -24.297 -34.375 -21.031 1 96.19 15 ILE B N 1
ATOM 6236 C CA . ILE B 1 15 ? -24.828 -33.781 -19.828 1 96.19 15 ILE B CA 1
ATOM 6237 C C . ILE B 1 15 ? -24.125 -32.438 -19.578 1 96.19 15 ILE B C 1
ATOM 6239 O O . ILE B 1 15 ? -24.75 -31.469 -19.141 1 96.19 15 ILE B O 1
ATOM 6243 N N . ILE B 1 16 ? -22.828 -32.406 -19.797 1 96.69 16 ILE B N 1
ATOM 6244 C CA . ILE B 1 16 ? -22.031 -31.188 -19.672 1 96.69 16 ILE B CA 1
ATOM 6245 C C . ILE B 1 16 ? -21.25 -30.938 -20.969 1 96.69 16 ILE B C 1
ATOM 6247 O O . ILE B 1 16 ? -20.547 -31.828 -21.438 1 96.69 16 ILE B O 1
ATOM 6251 N N . SER B 1 17 ? -21.297 -29.828 -21.469 1 93.88 17 SER B N 1
ATOM 6252 C CA . SER B 1 17 ? -20.656 -29.5 -22.734 1 93.88 17 SER B CA 1
ATOM 6253 C C . SER B 1 17 ? -19.188 -29.156 -22.562 1 93.88 17 SER B C 1
ATOM 6255 O O . SER B 1 17 ? -18.703 -29.031 -21.422 1 93.88 17 SER B O 1
ATOM 6257 N N . TYR B 1 18 ? -18.516 -28.984 -23.672 1 88.75 18 TYR B N 1
ATOM 6258 C CA . TYR B 1 18 ? -17.109 -28.594 -23.75 1 88.75 18 TYR B CA 1
ATOM 6259 C C . TYR B 1 18 ? -16.891 -27.234 -23.125 1 88.75 18 TYR B C 1
ATOM 6261 O O . TYR B 1 18 ? -15.828 -26.969 -22.547 1 88.75 18 TYR B O 1
ATOM 6269 N N . THR B 1 19 ? -17.922 -26.375 -23.141 1 90.12 19 THR B N 1
ATOM 6270 C CA . THR B 1 19 ? -17.844 -25.016 -22.609 1 90.12 19 THR B CA 1
ATOM 6271 C C . THR B 1 19 ? -18.422 -24.953 -21.203 1 90.12 19 THR B C 1
ATOM 6273 O O . THR B 1 19 ? -18.781 -23.875 -20.703 1 90.12 19 THR B O 1
ATOM 6276 N N . GLU B 1 20 ? -18.703 -26.141 -20.562 1 91.62 20 GLU B N 1
ATOM 6277 C CA . GLU B 1 20 ? -19.062 -26.297 -19.156 1 91.62 20 GLU B CA 1
ATOM 6278 C C . GLU B 1 20 ? -20.531 -25.938 -18.922 1 91.62 20 GLU B C 1
ATOM 6280 O O . GLU B 1 20 ? -20.891 -25.469 -17.828 1 91.62 20 GLU B O 1
ATOM 6285 N N . GLU B 1 21 ? -21.344 -26.094 -19.938 1 94.31 21 GLU B N 1
ATOM 6286 C CA . GLU B 1 21 ? -22.781 -25.875 -19.781 1 94.31 21 GLU B CA 1
ATOM 6287 C C . GLU B 1 21 ? -23.5 -27.172 -19.422 1 94.31 21 GLU B C 1
ATOM 6289 O O . GLU B 1 21 ? -23.234 -28.219 -20.016 1 94.31 21 GLU B O 1
ATOM 6294 N N . PHE B 1 22 ? -24.375 -27.078 -18.469 1 96.62 22 PHE B N 1
ATOM 6295 C CA . PHE B 1 22 ? -25.156 -28.234 -18.047 1 96.62 22 PHE B CA 1
ATOM 6296 C C . PHE B 1 22 ? -26.438 -28.344 -18.859 1 96.62 22 PHE B C 1
ATOM 6298 O O . PHE B 1 22 ? -27.234 -27.406 -18.922 1 96.62 22 PHE B O 1
ATOM 6305 N N . HIS B 1 23 ? -26.672 -29.531 -19.422 1 95.56 23 HIS B N 1
ATOM 6306 C CA . HIS B 1 23 ? -27.859 -29.734 -20.25 1 95.56 23 HIS B CA 1
ATOM 6307 C C . HIS B 1 23 ? -28.953 -30.453 -19.484 1 95.56 23 HIS B C 1
ATOM 6309 O O . HIS B 1 23 ? -29.172 -31.656 -19.672 1 95.56 23 HIS B O 1
ATOM 6315 N N . ARG B 1 24 ? -29.719 -29.75 -18.75 1 93.75 24 ARG B N 1
ATOM 6316 C CA . ARG B 1 24 ? -30.719 -30.297 -17.859 1 93.75 24 ARG B CA 1
ATOM 6317 C C . ARG B 1 24 ? -31.859 -30.938 -18.656 1 93.75 24 ARG B C 1
ATOM 6319 O O . ARG B 1 24 ? -32.281 -32.062 -18.359 1 93.75 24 ARG B O 1
ATOM 6326 N N . GLU B 1 25 ? -32.406 -30.297 -19.641 1 93.62 25 GLU B N 1
ATOM 6327 C CA . GLU B 1 25 ? -33.562 -30.766 -20.406 1 93.62 25 GLU B CA 1
ATOM 6328 C C . GLU B 1 25 ? -33.219 -32.031 -21.172 1 93.62 25 GLU B C 1
ATOM 6330 O O . GLU B 1 25 ? -34.031 -32.969 -21.234 1 93.62 25 GLU B O 1
ATOM 6335 N N . ASP B 1 26 ? -32.031 -32 -21.688 1 94.56 26 ASP B N 1
ATOM 6336 C CA . ASP B 1 26 ? -31.609 -33.188 -22.422 1 94.56 26 ASP B CA 1
ATOM 6337 C C . ASP B 1 26 ? -31.469 -34.406 -21.484 1 94.56 26 ASP B C 1
ATOM 6339 O O . ASP B 1 26 ? -31.828 -35.531 -21.859 1 94.56 26 ASP B O 1
ATOM 6343 N N . LEU B 1 27 ? -30.969 -34.188 -20.312 1 95.25 27 LEU B N 1
ATOM 6344 C CA . LEU B 1 27 ? -30.812 -35.281 -19.344 1 95.25 27 LEU B CA 1
ATOM 6345 C C . LEU B 1 27 ? -32.156 -35.812 -18.906 1 95.25 27 LEU B C 1
ATOM 6347 O O . LEU B 1 27 ? -32.344 -37.031 -18.812 1 95.25 27 LEU B O 1
ATOM 6351 N N . LEU B 1 28 ? -33.125 -34.938 -18.641 1 93.38 28 LEU B N 1
ATOM 6352 C CA . LEU B 1 28 ? -34.469 -35.375 -18.219 1 93.38 28 LEU B CA 1
ATOM 6353 C C . LEU B 1 28 ? -35.156 -36.188 -19.312 1 93.38 28 LEU B C 1
ATOM 6355 O O . LEU B 1 28 ? -35.781 -37.219 -19.016 1 93.38 28 LEU B O 1
ATOM 6359 N N . ARG B 1 29 ? -35.031 -35.719 -20.5 1 92.88 29 ARG B N 1
ATOM 6360 C CA . ARG B 1 29 ? -35.594 -36.438 -21.625 1 92.88 29 ARG B CA 1
ATOM 6361 C C . ARG B 1 29 ? -34.969 -37.844 -21.734 1 92.88 29 ARG B C 1
ATOM 6363 O O . ARG B 1 29 ? -35.688 -38.812 -21.984 1 92.88 29 ARG B O 1
ATOM 6370 N N . PHE B 1 30 ? -33.719 -37.906 -21.578 1 94.25 30 PHE B N 1
ATOM 6371 C CA . PHE B 1 30 ? -33 -39.156 -21.656 1 94.25 30 PHE B CA 1
ATOM 6372 C C . PHE B 1 30 ? -33.469 -40.125 -20.594 1 94.25 30 PHE B C 1
ATOM 6374 O O . PHE B 1 30 ? -33.688 -41.312 -20.875 1 94.25 30 PHE B O 1
ATOM 6381 N N . LEU B 1 31 ? -33.625 -39.688 -19.359 1 93.31 31 LEU B N 1
ATOM 6382 C CA . LEU B 1 31 ? -34.062 -40.531 -18.25 1 93.31 31 LEU B CA 1
ATOM 6383 C C . LEU B 1 31 ? -35.469 -41.062 -18.484 1 93.31 31 LEU B C 1
ATOM 6385 O O . LEU B 1 31 ? -35.781 -42.219 -18.141 1 93.31 31 LEU B O 1
ATOM 6389 N N . HIS B 1 32 ? -36.25 -40.25 -19.078 1 91.44 32 HIS B N 1
ATOM 6390 C CA . HIS B 1 32 ? -37.625 -40.656 -19.375 1 91.44 32 HIS B CA 1
ATOM 6391 C C . HIS B 1 32 ? -37.688 -41.688 -20.516 1 91.44 32 HIS B C 1
ATOM 6393 O O . HIS B 1 32 ? -38.438 -42.656 -20.453 1 91.44 32 HIS B O 1
ATOM 6399 N N . GLU B 1 33 ? -36.875 -41.375 -21.531 1 91.44 33 GLU B N 1
ATOM 6400 C CA . GLU B 1 33 ? -36.844 -42.25 -22.688 1 91.44 33 GLU B CA 1
ATOM 6401 C C . GLU B 1 33 ? -36.406 -43.688 -22.312 1 91.44 33 GLU B C 1
ATOM 6403 O O . GLU B 1 33 ? -36.875 -44.656 -22.891 1 91.44 33 GLU B O 1
ATOM 6408 N N . HIS B 1 34 ? -35.562 -43.781 -21.328 1 91.19 34 HIS B N 1
ATOM 6409 C CA . HIS B 1 34 ? -35 -45.094 -20.938 1 91.19 34 HIS B CA 1
ATOM 6410 C C . HIS B 1 34 ? -35.719 -45.625 -19.703 1 91.19 34 HIS B C 1
ATOM 6412 O O . HIS B 1 34 ? -35.25 -46.594 -19.094 1 91.19 34 HIS B O 1
ATOM 6418 N N . ARG B 1 35 ? -36.75 -45 -19.219 1 90.06 35 ARG B N 1
ATOM 6419 C CA . ARG B 1 35 ? -37.625 -45.406 -18.125 1 90.06 35 ARG B CA 1
ATOM 6420 C C . ARG B 1 35 ? -36.844 -45.531 -16.812 1 90.06 35 ARG B C 1
ATOM 6422 O O . ARG B 1 35 ? -37.094 -46.438 -16.016 1 90.06 35 ARG B O 1
ATOM 6429 N N . LEU B 1 36 ? -35.875 -44.75 -16.719 1 90.31 36 LEU B N 1
ATOM 6430 C CA . LEU B 1 36 ? -35.062 -44.781 -15.508 1 90.31 36 LEU B CA 1
ATOM 6431 C C . LEU B 1 36 ? -35.781 -44.062 -14.359 1 90.31 36 LEU B C 1
ATOM 6433 O O . LEU B 1 36 ? -35.562 -44.375 -13.188 1 90.31 36 LEU B O 1
ATOM 6437 N N . HIS B 1 37 ? -36.656 -43.156 -14.734 1 86 37 HIS B N 1
ATOM 6438 C CA . HIS B 1 37 ? -37.344 -42.375 -13.727 1 86 37 HIS B CA 1
ATOM 6439 C C . HIS B 1 37 ? -38.25 -43.219 -12.859 1 86 37 HIS B C 1
ATOM 6441 O O . HIS B 1 37 ? -38.562 -42.844 -11.734 1 86 37 HIS B O 1
ATOM 6447 N N . GLU B 1 38 ? -38.5 -44.438 -13.273 1 88.94 38 GLU B N 1
ATOM 6448 C CA . GLU B 1 38 ? -39.438 -45.312 -12.555 1 88.94 38 GLU B CA 1
ATOM 6449 C C . GLU B 1 38 ? -38.688 -46.312 -11.68 1 88.94 38 GLU B C 1
ATOM 6451 O O . GLU B 1 38 ? -39.281 -47.094 -10.953 1 88.94 38 GLU B O 1
ATOM 6456 N N . ARG B 1 39 ? -37.406 -46.219 -11.57 1 91.06 39 ARG B N 1
ATOM 6457 C CA . ARG B 1 39 ? -36.625 -47.281 -10.93 1 91.06 39 ARG B CA 1
ATOM 6458 C C . ARG B 1 39 ? -36.344 -46.938 -9.461 1 91.06 39 ARG B C 1
ATOM 6460 O O . ARG B 1 39 ? -35.75 -47.719 -8.742 1 91.06 39 ARG B O 1
ATOM 6467 N N . GLY B 1 40 ? -36.781 -45.812 -9.07 1 91.69 40 GLY B N 1
ATOM 6468 C CA . GLY B 1 40 ? -36.562 -45.438 -7.684 1 91.69 40 GLY B CA 1
ATOM 6469 C C . GLY B 1 40 ? -35.062 -45.406 -7.324 1 91.69 40 GLY B C 1
ATOM 6470 O O . GLY B 1 40 ? -34.281 -44.719 -7.953 1 91.69 40 GLY B O 1
ATOM 6471 N N . LEU B 1 41 ? -34.75 -46.469 -6.426 1 91.62 41 LEU B N 1
ATOM 6472 C CA . LEU B 1 41 ? -33.344 -46.531 -5.965 1 91.62 41 LEU B CA 1
ATOM 6473 C C . LEU B 1 41 ? -32.594 -47.656 -6.621 1 91.62 41 LEU B C 1
ATOM 6475 O O . LEU B 1 41 ? -31.438 -47.906 -6.324 1 91.62 41 LEU B O 1
ATOM 6479 N N . GLN B 1 42 ? -33.219 -48.25 -7.609 1 90.94 42 GLN B N 1
ATOM 6480 C CA . GLN B 1 42 ? -32.625 -49.469 -8.203 1 90.94 42 GLN B CA 1
ATOM 6481 C C . GLN B 1 42 ? -31.844 -49.125 -9.461 1 90.94 42 GLN B C 1
ATOM 6483 O O . GLN B 1 42 ? -32.188 -49.562 -10.555 1 90.94 42 GLN B O 1
ATOM 6488 N N . TYR B 1 43 ? -30.844 -48.375 -9.344 1 93.31 43 TYR B N 1
ATOM 6489 C CA . TYR B 1 43 ? -29.922 -48.062 -10.414 1 93.31 43 TYR B CA 1
ATOM 6490 C C . TYR B 1 43 ? -28.516 -47.844 -9.867 1 93.31 43 TYR B C 1
ATOM 6492 O O . TYR B 1 43 ? -28.328 -47.688 -8.656 1 93.31 43 TYR B O 1
ATOM 6500 N N . HIS B 1 44 ? -27.5 -47.969 -10.68 1 94.94 44 HIS B N 1
ATOM 6501 C CA . HIS B 1 44 ? -26.094 -47.75 -10.336 1 94.94 44 HIS B CA 1
ATOM 6502 C C . HIS B 1 44 ? -25.469 -46.719 -11.25 1 94.94 44 HIS B C 1
ATOM 6504 O O . HIS B 1 44 ? -25.938 -46.5 -12.367 1 94.94 44 HIS B O 1
ATOM 6510 N N . THR B 1 45 ? -24.516 -46.031 -10.75 1 96.25 45 THR B N 1
ATOM 6511 C CA . THR B 1 45 ? -23.797 -45.031 -11.539 1 96.25 45 THR B CA 1
ATOM 6512 C C . THR B 1 45 ? -22.312 -45.375 -11.617 1 96.25 45 THR B C 1
ATOM 6514 O O . THR B 1 45 ? -21.672 -45.625 -10.602 1 96.25 45 THR B O 1
ATOM 6517 N N . VAL B 1 46 ? -21.766 -45.406 -12.828 1 98 46 VAL B N 1
ATOM 6518 C CA . VAL B 1 46 ? -20.344 -45.656 -13.086 1 98 46 VAL B CA 1
ATOM 6519 C C . VAL B 1 46 ? -19.781 -44.5 -13.938 1 98 46 VAL B C 1
ATOM 6521 O O . VAL B 1 46 ? -20.438 -44.031 -14.852 1 98 46 VAL B O 1
ATOM 6524 N N . ALA B 1 47 ? -18.641 -44.062 -13.586 1 98.31 47 ALA B N 1
ATOM 6525 C CA . ALA B 1 47 ? -17.938 -43.062 -14.383 1 98.31 47 ALA B CA 1
ATOM 6526 C C . ALA B 1 47 ? -16.516 -43.5 -14.727 1 98.31 47 ALA B C 1
ATOM 6528 O O . ALA B 1 47 ? -15.945 -44.344 -14.023 1 98.31 47 ALA B O 1
ATOM 6529 N N . VAL B 1 48 ? -16 -43 -15.836 1 98.31 48 VAL B N 1
ATOM 6530 C CA . VAL B 1 48 ? -14.641 -43.375 -16.219 1 98.31 48 VAL B CA 1
ATOM 6531 C C . VAL B 1 48 ? -13.781 -42.125 -16.375 1 98.31 48 VAL B C 1
ATOM 6533 O O . VAL B 1 48 ? -14.211 -41.125 -16.969 1 98.31 48 VAL B O 1
ATOM 6536 N N . LEU B 1 49 ? -12.672 -42.125 -15.734 1 97.06 49 LEU B N 1
ATOM 6537 C CA . LEU B 1 49 ? -11.648 -41.094 -15.797 1 97.06 49 LEU B CA 1
ATOM 6538 C C . LEU B 1 49 ? -10.359 -41.656 -16.406 1 97.06 49 LEU B C 1
ATOM 6540 O O . LEU B 1 49 ? -10.031 -42.812 -16.203 1 97.06 49 LEU B O 1
ATOM 6544 N N . GLY B 1 50 ? -9.664 -40.812 -17.109 1 96.44 50 GLY B N 1
ATOM 6545 C CA . GLY B 1 50 ? -8.398 -41.219 -17.703 1 96.44 50 GLY B CA 1
ATOM 6546 C C . GLY B 1 50 ? -7.875 -40.188 -18.703 1 96.44 50 GLY B C 1
ATOM 6547 O O . GLY B 1 50 ? -8.586 -39.25 -19.078 1 96.44 50 GLY B O 1
ATOM 6548 N N . CYS B 1 51 ? -6.672 -40.469 -19.156 1 94.81 51 CYS B N 1
ATOM 6549 C CA . CYS B 1 51 ? -6.047 -39.531 -20.062 1 94.81 51 CYS B CA 1
ATOM 6550 C C . CYS B 1 51 ? -6.613 -39.656 -21.469 1 94.81 51 CYS B C 1
ATOM 6552 O O . CYS B 1 51 ? -7.32 -40.625 -21.766 1 94.81 51 CYS B O 1
ATOM 6554 N N . GLN B 1 52 ? -6.344 -38.688 -22.281 1 91.44 52 GLN B N 1
ATOM 6555 C CA . GLN B 1 52 ? -6.789 -38.719 -23.672 1 91.44 52 GLN B CA 1
ATOM 6556 C C . GLN B 1 52 ? -6.207 -39.906 -24.406 1 91.44 52 GLN B C 1
ATOM 6558 O O . GLN B 1 52 ? -5.027 -40.25 -24.25 1 91.44 52 GLN B O 1
ATOM 6563 N N . SER B 1 53 ? -7.008 -40.594 -25.109 1 88.75 53 SER B N 1
ATOM 6564 C CA . SER B 1 53 ? -6.645 -41.719 -26 1 88.75 53 SER B CA 1
ATOM 6565 C C . SER B 1 53 ? -6.23 -42.938 -25.188 1 88.75 53 SER B C 1
ATOM 6567 O O . SER B 1 53 ? -5.406 -43.75 -25.656 1 88.75 53 SER B O 1
ATOM 6569 N N . SER B 1 54 ? -6.75 -43.031 -24.016 1 91.38 54 SER B N 1
ATOM 6570 C CA . SER B 1 54 ? -6.426 -44.219 -23.188 1 91.38 54 SER B CA 1
ATOM 6571 C C . SER B 1 54 ? -7.406 -45.344 -23.438 1 91.38 54 SER B C 1
ATOM 6573 O O . SER B 1 54 ? -7.273 -46.438 -22.859 1 91.38 54 SER B O 1
ATOM 6575 N N . GLY B 1 55 ? -8.469 -45.094 -24.234 1 93.5 55 GLY B N 1
ATOM 6576 C CA . GLY B 1 55 ? -9.438 -46.125 -24.547 1 93.5 55 GLY B CA 1
ATOM 6577 C C . GLY B 1 55 ? -10.594 -46.188 -23.562 1 93.5 55 GLY B C 1
ATOM 6578 O O . GLY B 1 55 ? -11.148 -47.25 -23.312 1 93.5 55 GLY B O 1
ATOM 6579 N N . LYS B 1 56 ? -10.914 -45.125 -23 1 96.31 56 LYS B N 1
ATOM 6580 C CA . LYS B 1 56 ? -12 -45.062 -22.016 1 96.31 56 LYS B CA 1
ATOM 6581 C C . LYS B 1 56 ? -13.312 -45.531 -22.641 1 96.31 56 LYS B C 1
ATOM 6583 O O . LYS B 1 56 ? -13.969 -46.438 -22.109 1 96.31 56 LYS B O 1
ATOM 6588 N N . SER B 1 57 ? -13.648 -44.938 -23.766 1 96.12 57 SER B N 1
ATOM 6589 C CA . SER B 1 57 ? -14.914 -45.25 -24.422 1 96.12 57 SER B CA 1
ATOM 6590 C C . SER B 1 57 ? -14.93 -46.688 -24.906 1 96.12 57 SER B C 1
ATOM 6592 O O . SER B 1 57 ? -15.961 -47.375 -24.844 1 96.12 57 SER B O 1
ATOM 6594 N N . THR B 1 58 ? -13.82 -47.125 -25.375 1 94.88 58 THR B N 1
ATOM 6595 C CA . THR B 1 58 ? -13.703 -48.531 -25.812 1 94.88 58 THR B CA 1
ATOM 6596 C C . THR B 1 58 ? -13.961 -49.469 -24.656 1 94.88 58 THR B C 1
ATOM 6598 O O . THR B 1 58 ? -14.672 -50.469 -24.812 1 94.88 58 THR B O 1
ATOM 6601 N N . LEU B 1 59 ? -13.359 -49.156 -23.547 1 96.88 59 LEU B N 1
ATOM 6602 C CA . LEU B 1 59 ? -13.547 -49.969 -22.375 1 96.88 59 LEU B CA 1
ATOM 6603 C C . LEU B 1 59 ? -15.008 -50 -21.938 1 96.88 59 LEU B C 1
ATOM 6605 O O . LEU B 1 59 ? -15.555 -51.062 -21.656 1 96.88 59 LEU B O 1
ATOM 6609 N N . LEU B 1 60 ? -15.625 -48.875 -21.922 1 97.56 60 LEU B N 1
ATOM 6610 C CA . LEU B 1 60 ? -17.016 -48.781 -21.5 1 97.56 60 LEU B CA 1
ATOM 6611 C C . LEU B 1 60 ? -17.922 -49.594 -22.438 1 97.56 60 LEU B C 1
ATOM 6613 O O . LEU B 1 60 ? -18.828 -50.281 -22 1 97.56 60 LEU B O 1
ATOM 6617 N N . ASN B 1 61 ? -17.688 -49.469 -23.734 1 96.25 61 ASN B N 1
ATOM 6618 C CA . ASN B 1 61 ? -18.469 -50.25 -24.703 1 96.25 61 ASN B CA 1
ATOM 6619 C C . ASN B 1 61 ? -18.312 -51.75 -24.5 1 96.25 61 ASN B C 1
ATOM 6621 O O . ASN B 1 61 ? -19.281 -52.5 -24.656 1 96.25 61 ASN B O 1
ATOM 6625 N N . CYS B 1 62 ? -17.156 -52.125 -24.172 1 96.12 62 CYS B N 1
ATOM 6626 C CA . CYS B 1 62 ? -16.875 -53.531 -23.938 1 96.12 62 CYS B CA 1
ATOM 6627 C C . CYS B 1 62 ? -17.562 -54.031 -22.656 1 96.12 62 CYS B C 1
ATOM 6629 O O . CYS B 1 62 ? -18.078 -55.125 -22.609 1 96.12 62 CYS B O 1
ATOM 6631 N N . LEU B 1 63 ? -17.594 -53.25 -21.656 1 97.25 63 LEU B N 1
ATOM 6632 C CA . LEU B 1 63 ? -18.094 -53.656 -20.344 1 97.25 63 LEU B CA 1
ATOM 6633 C C . LEU B 1 63 ? -19.609 -53.562 -20.297 1 97.25 63 LEU B C 1
ATOM 6635 O O . LEU B 1 63 ? -20.266 -54.406 -19.703 1 97.25 63 LEU B O 1
ATOM 6639 N N . PHE B 1 64 ? -20.234 -52.531 -20.953 1 97.25 64 PHE B N 1
ATOM 6640 C CA . PHE B 1 64 ? -21.641 -52.219 -20.672 1 97.25 64 PHE B CA 1
ATOM 6641 C C . PHE B 1 64 ? -22.469 -52.312 -21.938 1 97.25 64 PHE B C 1
ATOM 6643 O O . PHE B 1 64 ? -23.688 -52.094 -21.906 1 97.25 64 PHE B O 1
ATOM 6650 N N . GLY B 1 65 ? -21.844 -52.5 -23.047 1 95.56 65 GLY B N 1
ATOM 6651 C CA . GLY B 1 65 ? -22.578 -52.562 -24.312 1 95.56 65 GLY B CA 1
ATOM 6652 C C . GLY B 1 65 ? -23.078 -51.219 -24.797 1 95.56 65 GLY B C 1
ATOM 6653 O O . GLY B 1 65 ? -24.109 -51.156 -25.469 1 95.56 65 GLY B O 1
ATOM 6654 N N . THR B 1 66 ? -22.438 -50.188 -24.375 1 95.44 66 THR B N 1
ATOM 6655 C CA . THR B 1 66 ? -22.766 -48.844 -24.844 1 95.44 66 THR B CA 1
ATOM 6656 C C . THR B 1 66 ? -22.156 -48.594 -26.219 1 95.44 66 THR B C 1
ATOM 6658 O O . THR B 1 66 ? -21.484 -49.469 -26.781 1 95.44 66 THR B O 1
ATOM 6661 N N . ASN B 1 67 ? -22.5 -47.406 -26.812 1 94.19 67 ASN B N 1
ATOM 6662 C CA . ASN B 1 67 ? -22 -47.062 -28.141 1 94.19 67 ASN B CA 1
ATOM 6663 C C . ASN B 1 67 ? -21.312 -45.688 -28.141 1 94.19 67 ASN B C 1
ATOM 6665 O O . ASN B 1 67 ? -21.641 -44.844 -28.969 1 94.19 67 ASN B O 1
ATOM 6669 N N . PHE B 1 68 ? -20.5 -45.5 -27.172 1 95.5 68 PHE B N 1
ATOM 6670 C CA . PHE B 1 68 ? -19.734 -44.281 -27.156 1 95.5 68 PHE B CA 1
ATOM 6671 C C . PHE B 1 68 ? -18.797 -44.188 -28.359 1 95.5 68 PHE B C 1
ATOM 6673 O O . PHE B 1 68 ? -18.203 -45.219 -28.75 1 95.5 68 PHE B O 1
ATOM 6680 N N . PRO B 1 69 ? -18.625 -43 -28.891 1 92.75 69 PRO B N 1
ATOM 6681 C CA . PRO B 1 69 ? -17.672 -42.875 -29.984 1 92.75 69 PRO B CA 1
ATOM 6682 C C . PRO B 1 69 ? -16.234 -43.188 -29.562 1 92.75 69 PRO B C 1
ATOM 6684 O O . PRO B 1 69 ? -15.828 -42.844 -28.438 1 92.75 69 PRO B O 1
ATOM 6687 N N . THR B 1 70 ? -15.508 -43.906 -30.328 1 92 70 THR B N 1
ATOM 6688 C CA . THR B 1 70 ? -14.125 -44.281 -30.031 1 92 70 THR B CA 1
ATOM 6689 C C . THR B 1 70 ? -13.18 -43.719 -31.078 1 92 70 THR B C 1
ATOM 6691 O O . THR B 1 70 ? -13.602 -43.375 -32.188 1 92 70 THR B O 1
ATOM 6694 N N . MET B 1 71 ? -11.969 -43.625 -30.781 1 86.12 71 MET B N 1
ATOM 6695 C CA . MET B 1 71 ? -10.938 -43.094 -31.656 1 86.12 71 MET B CA 1
ATOM 6696 C C . MET B 1 71 ? -10.531 -44.125 -32.719 1 86.12 71 MET B C 1
ATOM 6698 O O . MET B 1 71 ? -10.422 -45.312 -32.406 1 86.12 71 MET B O 1
ATOM 6702 N N . ASP B 1 72 ? -10.344 -43.562 -33.875 1 85.19 72 ASP B N 1
ATOM 6703 C CA . ASP B 1 72 ? -9.789 -44.375 -34.938 1 85.19 72 ASP B CA 1
ATOM 6704 C C . ASP B 1 72 ? -8.297 -44.125 -35.125 1 85.19 72 ASP B C 1
ATOM 6706 O O . ASP B 1 72 ? -7.902 -43.125 -35.75 1 85.19 72 ASP B O 1
ATOM 6710 N N . ALA B 1 73 ? -7.527 -45.062 -34.625 1 81.12 73 ALA B N 1
ATOM 6711 C CA . ALA B 1 73 ? -6.078 -44.875 -34.594 1 81.12 73 ALA B CA 1
ATOM 6712 C C . ALA B 1 73 ? -5.512 -44.844 -36.031 1 81.12 73 ALA B C 1
ATOM 6714 O O . ALA B 1 73 ? -4.434 -44.281 -36.25 1 81.12 73 ALA B O 1
ATOM 6715 N N . SER B 1 74 ? -6.191 -45.375 -36.969 1 83.75 74 SER B N 1
ATOM 6716 C CA . SER B 1 74 ? -5.711 -45.438 -38.344 1 83.75 74 SER B CA 1
ATOM 6717 C C . SER B 1 74 ? -5.703 -44.031 -38.969 1 83.75 74 SER B C 1
ATOM 6719 O O . SER B 1 74 ? -4.973 -43.781 -39.938 1 83.75 74 SER B O 1
ATOM 6721 N N . ILE B 1 75 ? -6.457 -43.156 -38.406 1 84 75 ILE B N 1
ATOM 6722 C CA . ILE B 1 75 ? -6.516 -41.844 -38.969 1 84 75 ILE B CA 1
ATOM 6723 C C . ILE B 1 75 ? -5.805 -40.844 -38.031 1 84 75 ILE B C 1
ATOM 6725 O O . ILE B 1 75 ? -5.961 -39.625 -38.188 1 84 75 ILE B O 1
ATOM 6729 N N . GLY B 1 76 ? -5.145 -41.375 -37.125 1 80.44 76 GLY B N 1
ATOM 6730 C CA . GLY B 1 76 ? -4.371 -40.5 -36.25 1 80.44 76 GLY B CA 1
ATOM 6731 C C . GLY B 1 76 ? -4.891 -40.469 -34.844 1 80.44 76 GLY B C 1
ATOM 6732 O O . GLY B 1 76 ? -5.809 -41.219 -34.5 1 80.44 76 GLY B O 1
ATOM 6733 N N . ARG B 1 77 ? -4.242 -39.719 -34 1 81.5 77 ARG B N 1
ATOM 6734 C CA . ARG B 1 77 ? -4.633 -39.562 -32.625 1 81.5 77 ARG B CA 1
ATOM 6735 C C . ARG B 1 77 ? -5.289 -38.219 -32.375 1 81.5 77 ARG B C 1
ATOM 6737 O O . ARG B 1 77 ? -4.711 -37.188 -32.688 1 81.5 77 ARG B O 1
ATOM 6744 N N . TYR B 1 78 ? -6.539 -38.219 -31.953 1 82.94 78 TYR B N 1
ATOM 6745 C CA . TYR B 1 78 ? -7.281 -36.969 -31.75 1 82.94 78 TYR B CA 1
ATOM 6746 C C . TYR B 1 78 ? -8.32 -37.125 -30.641 1 82.94 78 TYR B C 1
ATOM 6748 O O . TYR B 1 78 ? -8.695 -38.25 -30.297 1 82.94 78 TYR B O 1
ATOM 6756 N N . GLN B 1 79 ? -8.703 -36.031 -30.141 1 86.75 79 GLN B N 1
ATOM 6757 C CA . GLN B 1 79 ? -9.703 -36.031 -29.078 1 86.75 79 GLN B CA 1
ATOM 6758 C C . GLN B 1 79 ? -11.086 -36.406 -29.625 1 86.75 79 GLN B C 1
ATOM 6760 O O . GLN B 1 79 ? -11.539 -35.844 -30.609 1 86.75 79 GLN B O 1
ATOM 6765 N N . VAL B 1 80 ? -11.672 -37.344 -28.891 1 88.69 80 VAL B N 1
ATOM 6766 C CA . VAL B 1 80 ? -12.977 -37.781 -29.375 1 88.69 80 VAL B CA 1
ATOM 6767 C C . VAL B 1 80 ? -14.07 -37.281 -28.438 1 88.69 80 VAL B C 1
ATOM 6769 O O . VAL B 1 80 ? -15.023 -36.625 -28.875 1 88.69 80 VAL B O 1
ATOM 6772 N N . THR B 1 81 ? -13.938 -37.625 -27.172 1 90.94 81 THR B N 1
ATOM 6773 C CA . THR B 1 81 ? -14.961 -37.25 -26.203 1 90.94 81 THR B CA 1
ATOM 6774 C C . THR B 1 81 ? -14.734 -35.812 -25.703 1 90.94 81 THR B C 1
ATOM 6776 O O . THR B 1 81 ? -13.68 -35.5 -25.156 1 90.94 81 THR B O 1
ATOM 6779 N N . ARG B 1 82 ? -15.68 -35 -26.031 1 92.19 82 ARG B N 1
ATOM 6780 C CA . ARG B 1 82 ? -15.695 -33.625 -25.516 1 92.19 82 ARG B CA 1
ATOM 6781 C C . ARG B 1 82 ? -16.844 -33.406 -24.516 1 92.19 82 ARG B C 1
ATOM 6783 O O . ARG B 1 82 ? -17.984 -33.719 -24.828 1 92.19 82 ARG B O 1
ATOM 6790 N N . GLY B 1 83 ? -16.469 -33 -23.297 1 94.5 83 GLY B N 1
ATOM 6791 C CA . GLY B 1 83 ? -17.484 -32.875 -22.266 1 94.5 83 GLY B CA 1
ATOM 6792 C C . GLY B 1 83 ? -17.719 -34.125 -21.469 1 94.5 83 GLY B C 1
ATOM 6793 O O . GLY B 1 83 ? -16.781 -34.906 -21.266 1 94.5 83 GLY B O 1
ATOM 6794 N N . ILE B 1 84 ? -18.875 -34.188 -20.875 1 97.12 84 ILE B N 1
ATOM 6795 C CA . ILE B 1 84 ? -19.266 -35.375 -20.125 1 97.12 84 ILE B CA 1
ATOM 6796 C C . ILE B 1 84 ? -20.531 -35.969 -20.734 1 97.12 84 ILE B C 1
ATOM 6798 O O . ILE B 1 84 ? -21.547 -35.312 -20.906 1 97.12 84 ILE B O 1
ATOM 6802 N N . TRP B 1 85 ? -20.453 -37.25 -21.016 1 97.44 85 TRP B N 1
ATOM 6803 C CA . TRP B 1 85 ? -21.547 -37.938 -21.688 1 97.44 85 TRP B CA 1
ATOM 6804 C C . TRP B 1 85 ? -22.125 -39.031 -20.781 1 97.44 85 TRP B C 1
ATOM 6806 O O . TRP B 1 85 ? -21.406 -39.625 -19.953 1 97.44 85 TRP B O 1
ATOM 6816 N N . LEU B 1 86 ? -23.406 -39.281 -20.953 1 97.19 86 LEU B N 1
ATOM 6817 C CA . LEU B 1 86 ? -24.109 -40.281 -20.156 1 97.19 86 LEU B CA 1
ATOM 6818 C C . LEU B 1 86 ? -24.797 -41.312 -21.062 1 97.19 86 LEU B C 1
ATOM 6820 O O . LEU B 1 86 ? -25.375 -40.969 -22.078 1 97.19 86 LEU B O 1
ATOM 6824 N N . GLY B 1 87 ? -24.562 -42.594 -20.75 1 96.12 87 GLY B N 1
ATOM 6825 C CA . GLY B 1 87 ? -25.266 -43.719 -21.375 1 96.12 87 GLY B CA 1
ATOM 6826 C C . GLY B 1 87 ? -25.859 -44.688 -20.391 1 96.12 87 GLY B C 1
ATOM 6827 O O . GLY B 1 87 ? -25.734 -44.5 -19.172 1 96.12 87 GLY B O 1
ATOM 6828 N N . VAL B 1 88 ? -26.594 -45.656 -20.906 1 95.75 88 VAL B N 1
ATOM 6829 C CA . VAL B 1 88 ? -27.172 -46.719 -20.094 1 95.75 88 VAL B CA 1
ATOM 6830 C C . VAL B 1 88 ? -26.703 -48.094 -20.594 1 95.75 88 VAL B C 1
ATOM 6832 O O . VAL B 1 88 ? -26.562 -48.281 -21.797 1 95.75 88 VAL B O 1
ATOM 6835 N N . ASP B 1 89 ? -26.359 -48.938 -19.578 1 95.5 89 ASP B N 1
ATOM 6836 C CA . ASP B 1 89 ? -25.891 -50.25 -19.984 1 95.5 89 ASP B CA 1
ATOM 6837 C C . ASP B 1 89 ? -26.953 -51 -20.781 1 95.5 89 ASP B C 1
ATOM 6839 O O . ASP B 1 89 ? -28.156 -50.875 -20.516 1 95.5 89 ASP B O 1
ATOM 6843 N N . ALA B 1 90 ? -26.531 -51.812 -21.672 1 93.06 90 ALA B N 1
ATOM 6844 C CA . ALA B 1 90 ? -27.438 -52.5 -22.594 1 93.06 90 ALA B CA 1
ATOM 6845 C C . ALA B 1 90 ? -28.016 -53.75 -21.969 1 93.06 90 ALA B C 1
ATOM 6847 O O . ALA B 1 90 ? -29.094 -54.219 -22.359 1 93.06 90 ALA B O 1
ATOM 6848 N N . ARG B 1 91 ? -27.422 -54.312 -21.062 1 91.81 91 ARG B N 1
ATOM 6849 C CA . ARG B 1 91 ? -27.797 -55.594 -20.531 1 91.81 91 ARG B CA 1
ATOM 6850 C C . ARG B 1 91 ? -28.922 -55.5 -19.516 1 91.81 91 ARG B C 1
ATOM 6852 O O . ARG B 1 91 ? -29.984 -56.125 -19.688 1 91.81 91 ARG B O 1
ATOM 6859 N N . SER B 1 92 ? -28.781 -54.688 -18.469 1 90.62 92 SER B N 1
ATOM 6860 C CA . SER B 1 92 ? -29.766 -54.594 -17.391 1 90.62 92 SER B CA 1
ATOM 6861 C C . SER B 1 92 ? -30.594 -53.312 -17.531 1 90.62 92 SER B C 1
ATOM 6863 O O . SER B 1 92 ? -31.734 -53.25 -17.062 1 90.62 92 SER B O 1
ATOM 6865 N N . GLY B 1 93 ? -30 -52.312 -18.062 1 91.25 93 GLY B N 1
ATOM 6866 C CA . GLY B 1 93 ? -30.656 -51.031 -18.125 1 91.25 93 GLY B CA 1
ATOM 6867 C C . GLY B 1 93 ? -30.703 -50.312 -16.781 1 91.25 93 GLY B C 1
ATOM 6868 O O . GLY B 1 93 ? -31.516 -49.406 -16.578 1 91.25 93 GLY B O 1
ATOM 6869 N N . GLU B 1 94 ? -29.844 -50.75 -15.883 1 92.62 94 GLU B N 1
ATOM 6870 C CA . GLU B 1 94 ? -29.875 -50.188 -14.531 1 92.62 94 GLU B CA 1
ATOM 6871 C C . GLU B 1 94 ? -28.594 -49.406 -14.219 1 92.62 94 GLU B C 1
ATOM 6873 O O . GLU B 1 94 ? -28.5 -48.75 -13.18 1 92.62 94 GLU B O 1
ATOM 6878 N N . ILE B 1 95 ? -27.609 -49.5 -15.102 1 95.25 95 ILE B N 1
ATOM 6879 C CA . ILE B 1 95 ? -26.328 -48.875 -14.828 1 95.25 95 ILE B CA 1
ATOM 6880 C C . ILE B 1 95 ? -26.156 -47.656 -15.711 1 95.25 95 ILE B C 1
ATOM 6882 O O . ILE B 1 95 ? -26.125 -47.75 -16.938 1 95.25 95 ILE B O 1
ATOM 6886 N N . LEU B 1 96 ? -26.172 -46.469 -15.039 1 96.19 96 LEU B N 1
ATOM 6887 C CA . LEU B 1 96 ? -25.828 -45.219 -15.719 1 96.19 96 LEU B CA 1
ATOM 6888 C C . LEU B 1 96 ? -24.328 -45.094 -15.875 1 96.19 96 LEU B C 1
ATOM 6890 O O . LEU B 1 96 ? -23.578 -45.188 -14.898 1 96.19 96 LEU B O 1
ATOM 6894 N N . VAL B 1 97 ? -23.875 -44.906 -17.125 1 97.69 97 VAL B N 1
ATOM 6895 C CA . VAL B 1 97 ? -22.453 -44.875 -17.438 1 97.69 97 VAL B CA 1
ATOM 6896 C C . VAL B 1 97 ? -22.047 -43.5 -17.922 1 97.69 97 VAL B C 1
ATOM 6898 O O . VAL B 1 97 ? -22.547 -43.031 -18.938 1 97.69 97 VAL B O 1
ATOM 6901 N N . LEU B 1 98 ? -21.094 -42.844 -17.188 1 97.94 98 LEU B N 1
ATOM 6902 C CA . LEU B 1 98 ? -20.594 -41.531 -17.547 1 97.94 98 LEU B CA 1
ATOM 6903 C C . LEU B 1 98 ? -19.234 -41.625 -18.234 1 97.94 98 LEU B C 1
ATOM 6905 O O . LEU B 1 98 ? -18.312 -42.281 -17.703 1 97.94 98 LEU B O 1
ATOM 6909 N N . ASP B 1 99 ? -19.062 -41.094 -19.375 1 97.62 99 ASP B N 1
ATOM 6910 C CA . ASP B 1 99 ? -17.812 -41 -20.125 1 97.62 99 ASP B CA 1
ATOM 6911 C C . ASP B 1 99 ? -17.266 -39.562 -20.078 1 97.62 99 ASP B C 1
ATOM 6913 O O . ASP B 1 99 ? -17.859 -38.656 -20.641 1 97.62 99 ASP B O 1
ATOM 6917 N N . LEU B 1 100 ? -16.156 -39.438 -19.422 1 96.88 100 LEU B N 1
ATOM 6918 C CA . LEU B 1 100 ? -15.57 -38.094 -19.25 1 96.88 100 LEU B CA 1
ATOM 6919 C C . LEU B 1 100 ? -14.555 -37.812 -20.359 1 96.88 100 LEU B C 1
ATOM 6921 O O . LEU B 1 100 ? -13.906 -38.719 -20.859 1 96.88 100 LEU B O 1
ATOM 6925 N N . GLU B 1 101 ? -14.484 -36.562 -20.625 1 94.19 101 GLU B N 1
ATOM 6926 C CA . GLU B 1 101 ? -13.422 -36.094 -21.5 1 94.19 101 GLU B CA 1
ATOM 6927 C C . GLU B 1 101 ? -12.047 -36.5 -20.969 1 94.19 101 GLU B C 1
ATOM 6929 O O . GLU B 1 101 ? -11.812 -36.469 -19.766 1 94.19 101 GLU B O 1
ATOM 6934 N N . GLY B 1 102 ? -11.164 -36.844 -21.844 1 94.12 102 GLY B N 1
ATOM 6935 C CA . GLY B 1 102 ? -9.828 -37.25 -21.453 1 94.12 102 GLY B CA 1
ATOM 6936 C C . GLY B 1 102 ? -9.016 -36.125 -20.844 1 94.12 102 GLY B C 1
ATOM 6937 O O . GLY B 1 102 ? -9.133 -34.969 -21.281 1 94.12 102 GLY B O 1
ATOM 6938 N N . THR B 1 103 ? -8.172 -36.5 -19.906 1 93.5 103 THR B N 1
ATOM 6939 C CA . THR B 1 103 ? -7.281 -35.5 -19.297 1 93.5 103 THR B CA 1
ATOM 6940 C C . THR B 1 103 ? -6.027 -35.312 -20.156 1 93.5 103 THR B C 1
ATOM 6942 O O . THR B 1 103 ? -5.754 -36.094 -21.062 1 93.5 103 THR B O 1
ATOM 6945 N N . ASP B 1 104 ? -5.371 -34.25 -19.922 1 92.38 104 ASP B N 1
ATOM 6946 C CA . ASP B 1 104 ? -4.074 -33.969 -20.547 1 92.38 104 ASP B CA 1
ATOM 6947 C C . ASP B 1 104 ? -4.211 -33.844 -22.062 1 92.38 104 ASP B C 1
ATOM 6949 O O . ASP B 1 104 ? -3.359 -34.312 -22.812 1 92.38 104 ASP B O 1
ATOM 6953 N N . SER B 1 105 ? -5.277 -33.188 -22.453 1 89.31 105 SER B N 1
ATOM 6954 C CA . SER B 1 105 ? -5.52 -33.062 -23.891 1 89.31 105 SER B CA 1
ATOM 6955 C C . SER B 1 105 ? -4.625 -31.969 -24.484 1 89.31 105 SER B C 1
ATOM 6957 O O . SER B 1 105 ? -4.477 -30.891 -23.906 1 89.31 105 SER B O 1
ATOM 6959 N N . ARG B 1 106 ? -4.082 -32.25 -25.656 1 86.56 106 ARG B N 1
ATOM 6960 C CA . ARG B 1 106 ? -3.273 -31.266 -26.359 1 86.56 106 ARG B CA 1
ATOM 6961 C C . ARG B 1 106 ? -4.137 -30.125 -26.875 1 86.56 106 ARG B C 1
ATOM 6963 O O . ARG B 1 106 ? -3.674 -28.984 -26.969 1 86.56 106 ARG B O 1
ATOM 6970 N N . GLU B 1 107 ? -5.418 -30.453 -27.188 1 82.69 107 GLU B N 1
ATOM 6971 C CA . GLU B 1 107 ? -6.332 -29.484 -27.766 1 82.69 107 GLU B CA 1
ATOM 6972 C C . GLU B 1 107 ? -6.66 -28.375 -26.766 1 82.69 107 GLU B C 1
ATOM 6974 O O . GLU B 1 107 ? -6.727 -27.203 -27.125 1 82.69 107 GLU B O 1
ATOM 6979 N N . ARG B 1 108 ? -6.812 -28.781 -25.484 1 82.69 108 ARG B N 1
ATOM 6980 C CA . ARG B 1 108 ? -7.09 -27.766 -24.469 1 82.69 108 ARG B CA 1
ATOM 6981 C C . ARG B 1 108 ? -5.805 -27.078 -24.016 1 82.69 108 ARG B C 1
ATOM 6983 O O . ARG B 1 108 ? -5.844 -25.953 -23.516 1 82.69 108 ARG B O 1
ATOM 6990 N N . GLY B 1 109 ? -4.777 -27.75 -24.203 1 79.44 109 GLY B N 1
ATOM 6991 C CA . GLY B 1 109 ? -3.5 -27.172 -23.812 1 79.44 109 GLY B CA 1
ATOM 6992 C C . GLY B 1 109 ? -3.396 -26.891 -22.328 1 79.44 109 GLY B C 1
ATOM 6993 O O . GLY B 1 109 ? -3.734 -27.734 -21.5 1 79.44 109 GLY B O 1
ATOM 6994 N N . GLU B 1 110 ? -2.957 -25.719 -21.969 1 74.06 110 GLU B N 1
ATOM 6995 C CA . GLU B 1 110 ? -2.699 -25.344 -20.578 1 74.06 110 GLU B CA 1
ATOM 6996 C C . GLU B 1 110 ? -3.998 -25.078 -19.828 1 74.06 110 GLU B C 1
ATOM 6998 O O . GLU B 1 110 ? -4.051 -25.188 -18.609 1 74.06 110 GLU B O 1
ATOM 7003 N N . GLY B 1 111 ? -5 -24.766 -20.562 1 72.19 111 GLY B N 1
ATOM 7004 C CA . GLY B 1 111 ? -6.273 -24.406 -19.953 1 72.19 111 GLY B CA 1
ATOM 7005 C C . GLY B 1 111 ? -7.125 -25.609 -19.594 1 72.19 111 GLY B C 1
ATOM 7006 O O . GLY B 1 111 ? -8.211 -25.469 -19.031 1 72.19 111 GLY B O 1
ATOM 7007 N N . ALA B 1 112 ? -6.57 -26.734 -19.828 1 75.56 112 ALA B N 1
ATOM 7008 C CA . ALA B 1 112 ? -7.332 -27.969 -19.641 1 75.56 112 ALA B CA 1
ATOM 7009 C C . ALA B 1 112 ? -7.512 -28.281 -18.156 1 75.56 112 ALA B C 1
ATOM 7011 O O . ALA B 1 112 ? -8.484 -28.938 -17.766 1 75.56 112 ALA B O 1
ATOM 7012 N N . ALA B 1 113 ? -6.648 -27.734 -17.438 1 79.25 113 ALA B N 1
ATOM 7013 C CA . ALA B 1 113 ? -6.52 -28.203 -16.062 1 79.25 113 ALA B CA 1
ATOM 7014 C C . ALA B 1 113 ? -7.785 -27.906 -15.258 1 79.25 113 ALA B C 1
ATOM 7016 O O . ALA B 1 113 ? -8.25 -28.734 -14.477 1 79.25 113 ALA B O 1
ATOM 7017 N N . SER B 1 114 ? -8.453 -26.844 -15.523 1 85.62 114 SER B N 1
ATOM 7018 C CA . SER B 1 114 ? -9.617 -26.453 -14.734 1 85.62 114 SER B CA 1
ATOM 7019 C C . SER B 1 114 ? -10.805 -27.359 -15.016 1 85.62 114 SER B C 1
ATOM 7021 O O . SER B 1 114 ? -11.438 -27.859 -14.094 1 85.62 114 SER B O 1
ATOM 7023 N N . PHE B 1 115 ? -11.023 -27.578 -16.25 1 90.31 115 PHE B N 1
ATOM 7024 C CA . PHE B 1 115 ? -12.172 -28.406 -16.594 1 90.31 115 PHE B CA 1
ATOM 7025 C C . PHE B 1 115 ? -11.953 -29.844 -16.141 1 90.31 115 PHE B C 1
ATOM 7027 O O . PHE B 1 115 ? -12.883 -30.5 -15.68 1 90.31 115 PHE B O 1
ATOM 7034 N N . GLU B 1 116 ? -10.758 -30.328 -16.312 1 93.44 116 GLU B N 1
ATOM 7035 C CA . GLU B 1 116 ? -10.438 -31.703 -15.898 1 93.44 116 GLU B CA 1
ATOM 7036 C C . GLU B 1 116 ? -10.727 -31.906 -14.414 1 93.44 116 GLU B C 1
ATOM 7038 O O . GLU B 1 116 ? -11.281 -32.938 -14.031 1 93.44 116 GLU B O 1
ATOM 7043 N N . ARG B 1 117 ? -10.344 -30.969 -13.641 1 93.56 117 ARG B N 1
ATOM 7044 C CA . ARG B 1 117 ? -10.562 -31.062 -12.203 1 93.56 117 ARG B CA 1
ATOM 7045 C C . ARG B 1 117 ? -12.055 -31 -11.875 1 93.56 117 ARG B C 1
ATOM 7047 O O . ARG B 1 117 ? -12.547 -31.781 -11.047 1 93.56 117 ARG B O 1
ATOM 7054 N N . LYS B 1 118 ? -12.75 -30.078 -12.57 1 94.75 118 LYS B N 1
ATOM 7055 C CA . LYS B 1 118 ? -14.188 -29.953 -12.352 1 94.75 118 LYS B CA 1
ATOM 7056 C C . LYS B 1 118 ? -14.93 -31.219 -12.773 1 94.75 118 LYS B C 1
ATOM 7058 O O . LYS B 1 118 ? -15.781 -31.719 -12.039 1 94.75 118 LYS B O 1
ATOM 7063 N N . ALA B 1 119 ? -14.516 -31.688 -13.906 1 95.94 119 ALA B N 1
ATOM 7064 C CA . ALA B 1 119 ? -15.156 -32.906 -14.43 1 95.94 119 ALA B CA 1
ATOM 7065 C C . ALA B 1 119 ? -14.898 -34.094 -13.523 1 95.94 119 ALA B C 1
ATOM 7067 O O . ALA B 1 119 ? -15.805 -34.875 -13.258 1 95.94 119 ALA B O 1
ATOM 7068 N N . ALA B 1 120 ? -13.68 -34.25 -13.062 1 96.81 120 ALA B N 1
ATOM 7069 C CA . ALA B 1 120 ? -13.312 -35.375 -12.203 1 96.81 120 ALA B CA 1
ATOM 7070 C C . ALA B 1 120 ? -14.031 -35.281 -10.859 1 96.81 120 ALA B C 1
ATOM 7072 O O . ALA B 1 120 ? -14.492 -36.312 -10.336 1 96.81 120 ALA B O 1
ATOM 7073 N N . LEU B 1 121 ? -14.117 -34.094 -10.297 1 96.25 121 LEU B N 1
ATOM 7074 C CA . LEU B 1 121 ? -14.82 -33.906 -9.031 1 96.25 121 LEU B CA 1
ATOM 7075 C C . LEU B 1 121 ? -16.297 -34.219 -9.188 1 96.25 121 LEU B C 1
ATOM 7077 O O . LEU B 1 121 ? -16.906 -34.844 -8.32 1 96.25 121 LEU B O 1
ATOM 7081 N N . PHE B 1 122 ? -16.906 -33.75 -10.258 1 97.12 122 PHE B N 1
ATOM 7082 C CA . PHE B 1 122 ? -18.297 -34.031 -10.578 1 97.12 122 PHE B CA 1
ATOM 7083 C C . PHE B 1 122 ? -18.547 -35.531 -10.656 1 97.12 122 PHE B C 1
ATOM 7085 O O . PHE B 1 122 ? -19.5 -36.062 -10.07 1 97.12 122 PHE B O 1
ATOM 7092 N N . ALA B 1 123 ? -17.641 -36.219 -11.359 1 96.94 123 ALA B N 1
ATOM 7093 C CA . ALA B 1 123 ? -17.766 -37.688 -11.531 1 96.94 123 ALA B CA 1
ATOM 7094 C C . ALA B 1 123 ? -17.641 -38.406 -10.188 1 96.94 123 ALA B C 1
ATOM 7096 O O . ALA B 1 123 ? -18.375 -39.344 -9.914 1 96.94 123 ALA B O 1
ATOM 7097 N N . LEU B 1 124 ? -16.688 -37.938 -9.43 1 95.75 124 LEU B N 1
ATOM 7098 C CA . LEU B 1 124 ? -16.469 -38.594 -8.133 1 95.75 124 LEU B CA 1
ATOM 7099 C C . LEU B 1 124 ? -17.688 -38.406 -7.23 1 95.75 124 LEU B C 1
ATOM 7101 O O . LEU B 1 124 ? -18.047 -39.312 -6.484 1 95.75 124 LEU B O 1
ATOM 7105 N N . ALA B 1 125 ? -18.297 -37.281 -7.289 1 94.06 125 ALA B N 1
ATOM 7106 C CA . ALA B 1 125 ? -19.453 -36.969 -6.449 1 94.06 125 ALA B CA 1
ATOM 7107 C C . ALA B 1 125 ? -20.656 -37.781 -6.855 1 94.06 125 ALA B C 1
ATOM 7109 O O . ALA B 1 125 ? -21.5 -38.125 -6.016 1 94.06 125 ALA B O 1
ATOM 7110 N N . LEU B 1 126 ? -20.734 -38.188 -8.094 1 93.81 126 LEU B N 1
ATOM 7111 C CA . LEU B 1 126 ? -21.922 -38.844 -8.609 1 93.81 126 LEU B CA 1
ATOM 7112 C C . LEU B 1 126 ? -21.766 -40.375 -8.625 1 93.81 126 LEU B C 1
ATOM 7114 O O . LEU B 1 126 ? -22.734 -41.094 -8.406 1 93.81 126 LEU B O 1
ATOM 7118 N N . ALA B 1 127 ? -20.578 -40.812 -8.898 1 95.19 127 ALA B N 1
ATOM 7119 C CA . ALA B 1 127 ? -20.359 -42.219 -9.266 1 95.19 127 ALA B CA 1
ATOM 7120 C C . ALA B 1 127 ? -20.234 -43.094 -8.023 1 95.19 127 ALA B C 1
ATOM 7122 O O . ALA B 1 127 ? -19.594 -42.719 -7.043 1 95.19 127 ALA B O 1
ATOM 7123 N N . GLN B 1 128 ? -20.922 -44.25 -8.094 1 95.56 128 GLN B N 1
ATOM 7124 C CA . GLN B 1 128 ? -20.672 -45.281 -7.102 1 95.56 128 GLN B CA 1
ATOM 7125 C C . GLN B 1 128 ? -19.344 -45.969 -7.348 1 95.56 128 GLN B C 1
ATOM 7127 O O . GLN B 1 128 ? -18.625 -46.312 -6.398 1 95.56 128 GLN B O 1
ATOM 7132 N N . VAL B 1 129 ? -19.078 -46.125 -8.602 1 97.25 129 VAL B N 1
ATOM 7133 C CA . VAL B 1 129 ? -17.812 -46.688 -9.039 1 97.25 129 VAL B CA 1
ATOM 7134 C C . VAL B 1 129 ? -17.125 -45.75 -10.023 1 97.25 129 VAL B C 1
ATOM 7136 O O . VAL B 1 129 ? -17.703 -45.406 -11.062 1 97.25 129 VAL B O 1
ATOM 7139 N N . LEU B 1 130 ? -15.969 -45.344 -9.656 1 97.88 130 LEU B N 1
ATOM 7140 C CA . LEU B 1 130 ? -15.148 -44.531 -10.555 1 97.88 130 LEU B CA 1
ATOM 7141 C C . LEU B 1 130 ? -14.031 -45.375 -11.164 1 97.88 130 LEU B C 1
ATOM 7143 O O . LEU B 1 130 ? -13.094 -45.781 -10.461 1 97.88 130 LEU B O 1
ATOM 7147 N N . ILE B 1 131 ? -14.164 -45.594 -12.422 1 98.56 131 ILE B N 1
ATOM 7148 C CA . ILE B 1 131 ? -13.117 -46.312 -13.133 1 98.56 131 ILE B CA 1
ATOM 7149 C C . ILE B 1 131 ? -12 -45.375 -13.531 1 98.56 131 ILE B C 1
ATOM 7151 O O . ILE B 1 131 ? -12.258 -44.344 -14.172 1 98.56 131 ILE B O 1
ATOM 7155 N N . ILE B 1 132 ? -10.844 -45.625 -13.086 1 98.25 132 ILE B N 1
ATOM 7156 C CA . ILE B 1 132 ? -9.672 -44.875 -13.516 1 98.25 132 ILE B CA 1
ATOM 7157 C C . ILE B 1 132 ? -8.867 -45.688 -14.516 1 98.25 132 ILE B C 1
ATOM 7159 O O . ILE B 1 132 ? -8.156 -46.625 -14.133 1 98.25 132 ILE B O 1
ATOM 7163 N N . ASN B 1 133 ? -9.016 -45.25 -15.75 1 97.62 133 ASN B N 1
ATOM 7164 C CA . ASN B 1 133 ? -8.336 -45.906 -16.859 1 97.62 133 ASN B CA 1
ATOM 7165 C C . ASN B 1 133 ? -6.922 -45.375 -17.047 1 97.62 133 ASN B C 1
ATOM 7167 O O . ASN B 1 133 ? -6.734 -44.219 -17.375 1 97.62 133 ASN B O 1
ATOM 7171 N N . VAL B 1 134 ? -5.898 -46.219 -16.797 1 96.56 134 VAL B N 1
ATOM 7172 C CA . VAL B 1 134 ? -4.52 -45.75 -16.828 1 96.56 134 VAL B CA 1
ATOM 7173 C C . VAL B 1 134 ? -3.641 -46.75 -17.578 1 96.56 134 VAL B C 1
ATOM 7175 O O . VAL B 1 134 ? -3.807 -47.969 -17.453 1 96.56 134 VAL B O 1
ATOM 7178 N N . TRP B 1 135 ? -2.764 -46.156 -18.391 1 95.25 135 TRP B N 1
ATOM 7179 C CA . TRP B 1 135 ? -1.761 -47.031 -19 1 95.25 135 TRP B CA 1
ATOM 7180 C C . TRP B 1 135 ? -0.839 -47.625 -17.938 1 95.25 135 TRP B C 1
ATOM 7182 O O . TRP B 1 135 ? -0.428 -46.938 -17 1 95.25 135 TRP B O 1
ATOM 7192 N N . ALA B 1 136 ? -0.505 -48.875 -18.062 1 93.56 136 ALA B N 1
ATOM 7193 C CA . ALA B 1 136 ? 0.377 -49.531 -17.094 1 93.56 136 ALA B CA 1
ATOM 7194 C C . ALA B 1 136 ? 1.721 -48.812 -17 1 93.56 136 ALA B C 1
ATOM 7196 O O . ALA B 1 136 ? 2.314 -48.719 -15.93 1 93.56 136 ALA B O 1
ATOM 7197 N N . GLN B 1 137 ? 2.129 -48.25 -18.094 1 91.19 137 GLN B N 1
ATOM 7198 C CA . GLN B 1 137 ? 3.43 -47.594 -18.141 1 91.19 137 GLN B CA 1
ATOM 7199 C C . GLN B 1 137 ? 3.387 -46.25 -17.422 1 91.19 137 GLN B C 1
ATOM 7201 O O . GLN B 1 137 ? 4.434 -45.656 -17.141 1 91.19 137 GLN B O 1
ATOM 7206 N N . ASP B 1 138 ? 2.213 -45.75 -17.219 1 94.19 138 ASP B N 1
ATOM 7207 C CA . ASP B 1 138 ? 2.088 -44.438 -16.562 1 94.19 138 ASP B CA 1
ATOM 7208 C C . ASP B 1 138 ? 2.24 -44.594 -15.047 1 94.19 138 ASP B C 1
ATOM 7210 O O . ASP B 1 138 ? 2.422 -43.594 -14.352 1 94.19 138 ASP B O 1
ATOM 7214 N N . ILE B 1 139 ? 2.158 -45.844 -14.562 1 92.88 139 ILE B N 1
ATOM 7215 C CA . ILE B 1 139 ? 2.367 -46.031 -13.133 1 92.88 139 ILE B CA 1
ATOM 7216 C C . ILE B 1 139 ? 3.801 -45.656 -12.758 1 92.8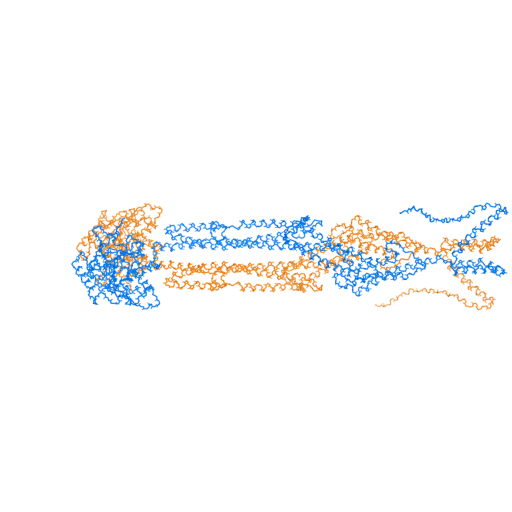8 139 ILE B C 1
ATOM 7218 O O . ILE B 1 139 ? 4.754 -46.125 -13.406 1 92.88 139 ILE B O 1
ATOM 7222 N N . GLY B 1 140 ? 3.994 -44.812 -11.836 1 89.69 140 GLY B N 1
ATOM 7223 C CA . GLY B 1 140 ? 5.297 -44.281 -11.461 1 89.69 140 GLY B CA 1
ATOM 7224 C C . GLY B 1 140 ? 5.512 -42.844 -11.914 1 89.69 140 GLY B C 1
ATOM 7225 O O . GLY B 1 140 ? 6.516 -42.219 -11.562 1 89.69 140 GLY B O 1
ATOM 7226 N N . ARG B 1 141 ? 4.594 -42.344 -12.695 1 91.81 141 ARG B N 1
ATOM 7227 C CA . ARG B 1 141 ? 4.617 -40.969 -13.148 1 91.81 141 ARG B CA 1
ATOM 7228 C C . ARG B 1 141 ? 3.58 -40.125 -12.406 1 91.81 141 ARG B C 1
ATOM 7230 O O . ARG B 1 141 ? 2.465 -40.594 -12.164 1 91.81 141 ARG B O 1
ATOM 7237 N N . TYR B 1 142 ? 3.916 -39 -12.102 1 91.06 142 TYR B N 1
ATOM 7238 C CA . TYR B 1 142 ? 3.07 -38.188 -11.25 1 91.06 142 TYR B CA 1
ATOM 7239 C C . TYR B 1 142 ? 1.895 -37.625 -12.031 1 91.06 142 TYR B C 1
ATOM 7241 O O . TYR B 1 142 ? 0.739 -37.781 -11.625 1 91.06 142 TYR B O 1
ATOM 7249 N N . ASN B 1 143 ? 2.137 -36.969 -13.148 1 89.44 143 ASN B N 1
ATOM 7250 C CA . ASN B 1 143 ? 1.083 -36.312 -13.914 1 89.44 143 ASN B CA 1
ATOM 7251 C C . ASN B 1 143 ? 0.383 -37.312 -14.852 1 89.44 143 ASN B C 1
ATOM 7253 O O . ASN B 1 143 ? -0.845 -37.312 -14.961 1 89.44 143 ASN B O 1
ATOM 7257 N N . ALA B 1 144 ? 1.149 -38.094 -15.422 1 92.69 144 ALA B N 1
ATOM 7258 C CA . ALA B 1 144 ? 0.586 -39 -16.422 1 92.69 144 ALA B CA 1
ATOM 7259 C C . ALA B 1 144 ? -0.366 -40 -15.789 1 92.69 144 ALA B C 1
ATOM 7261 O O . ALA B 1 144 ? -1.342 -40.406 -16.406 1 92.69 144 ALA B O 1
ATOM 7262 N N . ALA B 1 145 ? -0.071 -40.312 -14.531 1 92.38 145 ALA B N 1
ATOM 7263 C CA . ALA B 1 145 ? -0.949 -41.25 -13.82 1 92.38 145 ALA B CA 1
ATOM 7264 C C . ALA B 1 145 ? -2.121 -40.531 -13.18 1 92.38 145 ALA B C 1
ATOM 7266 O O . ALA B 1 145 ? -2.898 -41.094 -12.43 1 92.38 145 ALA B O 1
ATOM 7267 N N . ASN B 1 146 ? -2.225 -39.25 -13.375 1 92.38 146 ASN B N 1
ATOM 7268 C CA . ASN B 1 146 ? -3.307 -38.406 -12.891 1 92.38 146 ASN B CA 1
ATOM 7269 C C . ASN B 1 146 ? -3.264 -38.25 -11.375 1 92.38 146 ASN B C 1
ATOM 7271 O O . ASN B 1 146 ? -4.297 -38.031 -10.742 1 92.38 146 ASN B O 1
ATOM 7275 N N . LEU B 1 147 ? -2.086 -38.438 -10.773 1 92.44 147 LEU B N 1
ATOM 7276 C CA . LEU B 1 147 ? -1.974 -38.312 -9.328 1 92.44 147 LEU B CA 1
ATOM 7277 C C . LEU B 1 147 ? -2.213 -36.875 -8.883 1 92.44 147 LEU B C 1
ATOM 7279 O O . LEU B 1 147 ? -2.846 -36.625 -7.855 1 92.44 147 LEU B O 1
ATOM 7283 N N . ALA B 1 148 ? -1.699 -35.969 -9.648 1 89.38 148 ALA B N 1
ATOM 7284 C CA . ALA B 1 148 ? -1.908 -34.562 -9.32 1 89.38 148 ALA B CA 1
ATOM 7285 C C . ALA B 1 148 ? -3.391 -34.219 -9.352 1 89.38 148 ALA B C 1
ATOM 7287 O O . ALA B 1 148 ? -3.875 -33.469 -8.5 1 89.38 148 ALA B O 1
ATOM 7288 N N . LEU B 1 149 ? -4.051 -34.688 -10.328 1 91.88 149 LEU B N 1
ATOM 7289 C CA . LEU B 1 149 ? -5.488 -34.469 -10.461 1 91.88 149 LEU B CA 1
ATOM 7290 C C . LEU B 1 149 ? -6.246 -35.062 -9.281 1 91.88 149 LEU B C 1
ATOM 7292 O O . LEU B 1 149 ? -7.102 -34.406 -8.688 1 91.88 149 LEU B O 1
ATOM 7296 N N . LEU B 1 150 ? -5.898 -36.25 -8.938 1 94.62 150 LEU B N 1
ATOM 7297 C CA . LEU B 1 150 ? -6.586 -36.969 -7.852 1 94.62 150 LEU B CA 1
ATOM 7298 C C . LEU B 1 150 ? -6.367 -36.25 -6.523 1 94.62 150 LEU B C 1
ATOM 7300 O O . LEU B 1 150 ? -7.266 -36.219 -5.68 1 94.62 150 LEU B O 1
ATOM 7304 N N . ARG B 1 151 ? -5.23 -35.75 -6.344 1 92.44 151 ARG B N 1
ATOM 7305 C CA . ARG B 1 151 ? -4.949 -35 -5.121 1 92.44 151 ARG B CA 1
ATOM 7306 C C . ARG B 1 151 ? -5.938 -33.875 -4.949 1 92.44 151 ARG B C 1
ATOM 7308 O O . ARG B 1 151 ? -6.535 -33.719 -3.883 1 92.44 151 ARG B O 1
ATOM 7315 N N . THR B 1 152 ? -6.145 -33.094 -5.949 1 90.94 152 THR B N 1
ATOM 7316 C CA . THR B 1 152 ? -7.035 -31.922 -5.914 1 90.94 152 THR B CA 1
ATOM 7317 C C . THR B 1 152 ? -8.484 -32.375 -5.742 1 90.94 152 THR B C 1
ATOM 7319 O O . THR B 1 152 ? -9.242 -31.766 -4.973 1 90.94 152 THR B O 1
ATOM 7322 N N . VAL B 1 153 ? -8.773 -33.375 -6.441 1 94 153 VAL B N 1
ATOM 7323 C CA . VAL B 1 153 ? -10.148 -33.844 -6.438 1 94 153 VAL B CA 1
ATOM 7324 C C . VAL B 1 153 ? -10.5 -34.438 -5.062 1 94 153 VAL B C 1
ATOM 7326 O O . VAL B 1 153 ? -11.586 -34.188 -4.539 1 94 153 VAL B O 1
ATOM 7329 N N . PHE B 1 154 ? -9.57 -35.156 -4.441 1 94.62 154 PHE B N 1
ATOM 7330 C CA . PHE B 1 154 ? -9.797 -35.688 -3.104 1 94.62 154 PHE B CA 1
ATOM 7331 C C . PHE B 1 154 ? -9.969 -34.562 -2.092 1 94.62 154 PHE B C 1
ATOM 7333 O O . PHE B 1 154 ? -10.891 -34.594 -1.268 1 94.62 154 PHE B O 1
ATOM 7340 N N . GLU B 1 155 ? -9.141 -33.656 -2.193 1 91.75 155 GLU B N 1
ATOM 7341 C CA . GLU B 1 155 ? -9.148 -32.531 -1.257 1 91.75 155 GLU B CA 1
ATOM 7342 C C . GLU B 1 155 ? -10.469 -31.781 -1.329 1 91.75 155 GLU B C 1
ATOM 7344 O O . GLU B 1 155 ? -11.062 -31.469 -0.298 1 91.75 155 GLU B O 1
ATOM 7349 N N . GLN B 1 156 ? -10.93 -31.5 -2.539 1 92.06 156 GLN B N 1
ATOM 7350 C CA . GLN B 1 156 ? -12.148 -30.703 -2.717 1 92.06 156 GLN B CA 1
ATOM 7351 C C . GLN B 1 156 ? -13.391 -31.547 -2.416 1 92.06 156 GLN B C 1
ATOM 7353 O O . GLN B 1 156 ? -14.398 -31.016 -1.938 1 92.06 156 GLN B O 1
ATOM 7358 N N . ASP B 1 157 ? -13.258 -32.812 -2.705 1 93.75 157 ASP B N 1
ATOM 7359 C CA . ASP B 1 157 ? -14.375 -33.719 -2.41 1 93.75 157 ASP B CA 1
ATOM 7360 C C . ASP B 1 157 ? -14.68 -33.75 -0.914 1 93.75 157 ASP B C 1
ATOM 7362 O O . ASP B 1 157 ? -15.836 -33.625 -0.506 1 93.75 157 ASP B O 1
ATOM 7366 N N . VAL B 1 158 ? -13.656 -33.875 -0.091 1 91.31 158 VAL B N 1
ATOM 7367 C CA . VAL B 1 158 ? -13.82 -33.938 1.357 1 91.31 158 VAL B CA 1
ATOM 7368 C C . VAL B 1 158 ? -14.281 -32.562 1.888 1 91.31 158 VAL B C 1
ATOM 7370 O O . VAL B 1 158 ? -15.07 -32.5 2.836 1 91.31 158 VAL B O 1
ATOM 7373 N N . ALA B 1 159 ? -13.875 -31.547 1.286 1 88.5 159 ALA B N 1
ATOM 7374 C CA . ALA B 1 159 ? -14.188 -30.188 1.73 1 88.5 159 ALA B CA 1
ATOM 7375 C C . ALA B 1 159 ? -15.641 -29.844 1.417 1 88.5 159 ALA B C 1
ATOM 7377 O O . ALA B 1 159 ? -16.312 -29.172 2.211 1 88.5 159 ALA B O 1
ATOM 7378 N N . LEU B 1 160 ? -16.125 -30.266 0.289 1 87.94 160 LEU B N 1
ATOM 7379 C CA . LEU B 1 160 ? -17.422 -29.812 -0.199 1 87.94 160 LEU B CA 1
ATOM 7380 C C . LEU B 1 160 ? -18.531 -30.781 0.196 1 87.94 160 LEU B C 1
ATOM 7382 O O . LEU B 1 160 ? -19.656 -30.375 0.48 1 87.94 160 LEU B O 1
ATOM 7386 N N . PHE B 1 161 ? -18.297 -32.031 0.156 1 83.12 161 PHE B N 1
ATOM 7387 C CA . PHE B 1 161 ? -19.406 -32.969 0.217 1 83.12 161 PHE B CA 1
ATOM 7388 C C . PHE B 1 161 ? -19.344 -33.812 1.484 1 83.12 161 PHE B C 1
ATOM 7390 O O . PHE B 1 161 ? -20.312 -34.469 1.862 1 83.12 161 PHE B O 1
ATOM 7397 N N . HIS B 1 162 ? -18.453 -33.656 2.361 1 68.69 162 HIS B N 1
ATOM 7398 C CA . HIS B 1 162 ? -18.312 -34.344 3.646 1 68.69 162 HIS B CA 1
ATOM 7399 C C . HIS B 1 162 ? -18.969 -35.719 3.611 1 68.69 162 HIS B C 1
ATOM 7401 O O . HIS B 1 162 ? -19.75 -36.031 4.5 1 68.69 162 HIS B O 1
ATOM 7407 N N . ARG B 1 163 ? -18.812 -36.562 2.68 1 65.06 163 ARG B N 1
ATOM 7408 C CA . ARG B 1 163 ? -19.562 -37.781 2.369 1 65.06 163 ARG B CA 1
ATOM 7409 C C . ARG B 1 163 ? -19.125 -38.906 3.275 1 65.06 163 ARG B C 1
ATOM 7411 O O . ARG B 1 163 ? -18.922 -40.031 2.805 1 65.06 163 ARG B O 1
ATOM 7418 N N . GLU B 1 164 ? -18.859 -38.781 4.566 1 62.28 164 GLU B N 1
ATOM 7419 C CA . GLU B 1 164 ? -18.422 -39.906 5.41 1 62.28 164 GLU B CA 1
ATOM 7420 C C . GLU B 1 164 ? -19.375 -41.094 5.305 1 62.28 164 GLU B C 1
ATOM 7422 O O . GLU B 1 164 ? -18.953 -42.25 5.387 1 62.28 164 GLU B O 1
ATOM 7427 N N . ALA B 1 165 ? -20.547 -40.812 4.82 1 65.25 165 ALA B N 1
ATOM 7428 C CA . ALA B 1 165 ? -21.547 -41.875 4.906 1 65.25 165 ALA B CA 1
ATOM 7429 C C . ALA B 1 165 ? -21.562 -42.719 3.635 1 65.25 165 ALA B C 1
ATOM 7431 O O . ALA B 1 165 ? -22.016 -43.844 3.645 1 65.25 165 ALA B O 1
ATOM 7432 N N . HIS B 1 166 ? -20.969 -42.281 2.543 1 83.12 166 HIS B N 1
ATOM 7433 C CA . HIS B 1 166 ? -21.047 -43 1.281 1 83.12 166 HIS B CA 1
ATOM 7434 C C . HIS B 1 166 ? -19.656 -43.188 0.672 1 83.12 166 HIS B C 1
ATOM 7436 O O . HIS B 1 166 ? -19 -42.219 0.303 1 83.12 166 HIS B O 1
ATOM 7442 N N . ARG B 1 167 ? -19.266 -44.469 0.584 1 92.12 167 ARG B N 1
ATOM 7443 C CA . ARG B 1 167 ? -17.953 -44.812 0.015 1 92.12 167 ARG B CA 1
ATOM 7444 C C . ARG B 1 167 ? -18.047 -44.938 -1.501 1 92.12 167 ARG B C 1
ATOM 7446 O O . ARG B 1 167 ? -19.125 -45.188 -2.047 1 92.12 167 ARG B O 1
ATOM 7453 N N . THR B 1 168 ? -16.969 -44.656 -2.154 1 94.56 168 THR B N 1
ATOM 7454 C CA . THR B 1 168 ? -16.875 -44.844 -3.6 1 94.56 168 THR B CA 1
ATOM 7455 C C . THR B 1 168 ? -15.789 -45.875 -3.938 1 94.56 168 THR B C 1
ATOM 7457 O O . THR B 1 168 ? -14.719 -45.875 -3.314 1 94.56 168 THR B O 1
ATOM 7460 N N . ARG B 1 169 ? -16.094 -46.75 -4.867 1 96.19 169 ARG B N 1
ATOM 7461 C CA . ARG B 1 169 ? -15.078 -47.688 -5.359 1 96.19 169 ARG B CA 1
ATOM 7462 C C . ARG B 1 169 ? -14.219 -47.031 -6.438 1 96.19 169 ARG B C 1
ATOM 7464 O O . ARG B 1 169 ? -14.742 -46.562 -7.449 1 96.19 169 ARG B O 1
ATOM 7471 N N . LEU B 1 170 ? -12.961 -46.969 -6.141 1 97.25 170 LEU B N 1
ATOM 7472 C CA . LEU B 1 170 ? -11.992 -46.594 -7.156 1 97.25 170 LEU B CA 1
ATOM 7473 C C . LEU B 1 170 ? -11.406 -47.812 -7.855 1 97.25 170 LEU B C 1
ATOM 7475 O O . LEU B 1 170 ? -10.57 -48.5 -7.281 1 97.25 170 LEU B O 1
ATOM 7479 N N . LEU B 1 171 ? -11.867 -48 -9.016 1 98.06 171 LEU B N 1
ATOM 7480 C CA . LEU B 1 171 ? -11.406 -49.156 -9.781 1 98.06 171 LEU B CA 1
ATOM 7481 C C . LEU B 1 171 ? -10.359 -48.75 -10.812 1 98.06 171 LEU B C 1
ATOM 7483 O O . LEU B 1 171 ? -10.703 -48.219 -11.883 1 98.06 171 LEU B O 1
ATOM 7487 N N . PHE B 1 172 ? -9.125 -49.094 -10.531 1 98.19 172 PHE B N 1
ATOM 7488 C CA . PHE B 1 172 ? -8.047 -48.812 -11.469 1 98.19 172 PHE B CA 1
ATOM 7489 C C . PHE B 1 172 ? -7.918 -49.906 -12.5 1 98.19 172 PHE B C 1
ATOM 7491 O O . PHE B 1 172 ? -7.734 -51.094 -12.141 1 98.19 172 PHE B O 1
ATOM 7498 N N . VAL B 1 173 ? -8.086 -49.5 -13.672 1 98.31 173 VAL B N 1
ATOM 7499 C CA . VAL B 1 173 ? -7.914 -50.469 -14.766 1 98.31 173 VAL B CA 1
ATOM 7500 C C . VAL B 1 173 ? -6.617 -50.156 -15.516 1 98.31 173 VAL B C 1
ATOM 7502 O O . VAL B 1 173 ? -6.547 -49.188 -16.281 1 98.31 173 VAL B O 1
ATOM 7505 N N . LEU B 1 174 ? -5.641 -51.031 -15.359 1 97.38 174 LEU B N 1
ATOM 7506 C CA . LEU B 1 174 ? -4.348 -50.844 -16.016 1 97.38 174 LEU B CA 1
ATOM 7507 C C . LEU B 1 174 ? -4.363 -51.406 -17.422 1 97.38 174 LEU B C 1
ATOM 7509 O O . LEU B 1 174 ? -4.551 -52.625 -17.594 1 97.38 174 LEU B O 1
ATOM 7513 N N . ARG B 1 175 ? -4.125 -50.531 -18.328 1 96.19 175 ARG B N 1
ATOM 7514 C CA . ARG B 1 175 ? -4.195 -50.906 -19.734 1 96.19 175 ARG B CA 1
ATOM 7515 C C . ARG B 1 175 ? -2.826 -51.344 -20.25 1 96.19 175 ARG B C 1
ATOM 7517 O O . ARG B 1 175 ? -1.801 -50.781 -19.844 1 96.19 175 ARG B O 1
ATOM 7524 N N . ASP B 1 176 ? -2.777 -52.312 -21.234 1 93.44 176 ASP B N 1
ATOM 7525 C CA . ASP B 1 176 ? -1.573 -52.812 -21.891 1 93.44 176 ASP B CA 1
ATOM 7526 C C . ASP B 1 176 ? -0.581 -53.375 -20.891 1 93.44 176 ASP B C 1
ATOM 7528 O O . ASP B 1 176 ? 0.603 -53.031 -20.906 1 93.44 176 ASP B O 1
ATOM 7532 N N . HIS B 1 177 ? -1.176 -54.125 -20 1 93 177 HIS B N 1
ATOM 7533 C CA . HIS B 1 177 ? -0.358 -54.781 -18.984 1 93 177 HIS B CA 1
ATOM 7534 C C . HIS B 1 177 ? 0.414 -55.969 -19.562 1 93 177 HIS B C 1
ATOM 7536 O O . HIS B 1 177 ? -0.172 -56.844 -20.219 1 93 177 HIS B O 1
ATOM 7542 N N . VAL B 1 178 ? 1.65 -55.938 -19.344 1 88.44 178 VAL B N 1
ATOM 7543 C CA . VAL B 1 178 ? 2.473 -56.969 -19.969 1 88.44 178 VAL B CA 1
ATOM 7544 C C . VAL B 1 178 ? 3.178 -57.781 -18.891 1 88.44 178 VAL B C 1
ATOM 7546 O O . VAL B 1 178 ? 2.551 -58.625 -18.219 1 88.44 178 VAL B O 1
ATOM 7549 N N . ASN B 1 179 ? 4.445 -57.344 -18.344 1 81.94 179 ASN B N 1
ATOM 7550 C CA . ASN B 1 179 ? 5.297 -58.219 -17.562 1 81.94 179 ASN B CA 1
ATOM 7551 C C . ASN B 1 179 ? 5.312 -57.844 -16.094 1 81.94 179 ASN B C 1
ATOM 7553 O O . ASN B 1 179 ? 5.605 -58.656 -15.227 1 81.94 179 ASN B O 1
ATOM 7557 N N . THR B 1 180 ? 5.16 -56.656 -15.742 1 87.06 180 THR B N 1
ATOM 7558 C CA . THR B 1 180 ? 5.238 -56.25 -14.344 1 87.06 180 THR B CA 1
ATOM 7559 C C . THR B 1 180 ? 4.094 -56.875 -13.547 1 87.06 180 THR B C 1
ATOM 7561 O O . THR B 1 180 ? 2.924 -56.719 -13.906 1 87.06 180 THR B O 1
ATOM 7564 N N . PRO B 1 181 ? 4.492 -57.562 -12.469 1 92.31 181 PRO B N 1
ATOM 7565 C CA . PRO B 1 181 ? 3.42 -58.156 -11.672 1 92.31 181 PRO B CA 1
ATOM 7566 C C . PRO B 1 181 ? 2.395 -57.125 -11.195 1 92.31 181 PRO B C 1
ATOM 7568 O O . PRO B 1 181 ? 2.77 -56.031 -10.727 1 92.31 181 PRO B O 1
ATOM 7571 N N . LEU B 1 182 ? 1.168 -57.5 -11.344 1 94.81 182 LEU B N 1
ATOM 7572 C CA . LEU B 1 182 ? 0.071 -56.594 -11 1 94.81 182 LEU B CA 1
ATOM 7573 C C . LEU B 1 182 ? 0.13 -56.219 -9.531 1 94.81 182 LEU B C 1
ATOM 7575 O O . LEU B 1 182 ? -0.181 -55.062 -9.188 1 94.81 182 LEU B O 1
ATOM 7579 N N . ALA B 1 183 ? 0.565 -57.094 -8.703 1 94.69 183 ALA B N 1
ATOM 7580 C CA . ALA B 1 183 ? 0.632 -56.844 -7.262 1 94.69 183 ALA B CA 1
ATOM 7581 C C . ALA B 1 183 ? 1.595 -55.688 -6.953 1 94.69 183 ALA B C 1
ATOM 7583 O O . ALA B 1 183 ? 1.344 -54.906 -6.051 1 94.69 183 ALA B O 1
ATOM 7584 N N . LEU B 1 184 ? 2.674 -55.625 -7.648 1 94 184 LEU B N 1
ATOM 7585 C CA . LEU B 1 184 ? 3.662 -54.594 -7.434 1 94 184 LEU B CA 1
ATOM 7586 C C . LEU B 1 184 ? 3.145 -53.25 -7.93 1 94 184 LEU B C 1
ATOM 7588 O O . LEU B 1 184 ? 3.398 -52.219 -7.309 1 94 184 LEU B O 1
ATOM 7592 N N . LEU B 1 185 ? 2.432 -53.312 -9.047 1 94.25 185 LEU B N 1
ATOM 7593 C CA . LEU B 1 185 ? 1.832 -52.062 -9.57 1 94.25 185 LEU B CA 1
ATOM 7594 C C . LEU B 1 185 ? 0.765 -51.531 -8.617 1 94.25 185 LEU B C 1
ATOM 7596 O O . LEU B 1 185 ? 0.691 -50.344 -8.375 1 94.25 185 LEU B O 1
ATOM 7600 N N . GLU B 1 186 ? 0.012 -52.438 -8.117 1 95.5 186 GLU B N 1
ATOM 7601 C CA . GLU B 1 186 ? -1.028 -52.062 -7.16 1 95.5 186 GLU B CA 1
ATOM 7602 C C . GLU B 1 186 ? -0.426 -51.469 -5.891 1 95.5 186 GLU B C 1
ATOM 7604 O O . GLU B 1 186 ? -0.936 -50.5 -5.355 1 95.5 186 GLU B O 1
ATOM 7609 N N . LYS B 1 187 ? 0.61 -52.094 -5.473 1 94.75 187 LYS B N 1
ATOM 7610 C CA . LYS B 1 187 ? 1.283 -51.594 -4.281 1 94.75 187 LYS B CA 1
ATOM 7611 C C . LYS B 1 187 ? 1.785 -50.156 -4.492 1 94.75 187 LYS B C 1
ATOM 7613 O O . LYS B 1 187 ? 1.603 -49.281 -3.629 1 94.75 187 LYS B O 1
ATOM 7618 N N . THR B 1 188 ? 2.404 -49.938 -5.598 1 93.12 188 THR B N 1
ATOM 7619 C CA . THR B 1 188 ? 2.91 -48.594 -5.926 1 93.12 188 THR B CA 1
ATOM 7620 C C . THR B 1 188 ? 1.771 -47.562 -5.961 1 93.12 188 THR B C 1
ATOM 7622 O O . THR B 1 188 ? 1.897 -46.469 -5.422 1 93.12 188 THR B O 1
ATOM 7625 N N . LEU B 1 189 ? 0.696 -47.938 -6.566 1 94.88 189 LEU B N 1
ATOM 7626 C CA . LEU B 1 189 ? -0.456 -47.031 -6.703 1 94.88 189 LEU B CA 1
ATOM 7627 C C . LEU B 1 189 ? -1.064 -46.719 -5.34 1 94.88 189 LEU B C 1
ATOM 7629 O O . LEU B 1 189 ? -1.398 -45.594 -5.055 1 94.88 189 LEU B O 1
ATOM 7633 N N . LEU B 1 190 ? -1.174 -47.719 -4.512 1 95.75 190 LEU B N 1
ATOM 7634 C CA . LEU B 1 190 ? -1.764 -47.562 -3.189 1 95.75 190 LEU B CA 1
ATOM 7635 C C . LEU B 1 190 ? -0.882 -46.656 -2.32 1 95.75 190 LEU B C 1
ATOM 7637 O O . LEU B 1 190 ? -1.389 -45.812 -1.564 1 95.75 190 LEU B O 1
ATOM 7641 N N . GLU B 1 191 ? 0.395 -46.844 -2.445 1 94.62 191 GLU B N 1
ATOM 7642 C CA . GLU B 1 191 ? 1.328 -46 -1.712 1 94.62 191 GLU B CA 1
ATOM 7643 C C . GLU B 1 191 ? 1.187 -44.531 -2.127 1 94.62 191 GLU B C 1
ATOM 7645 O O . GLU B 1 191 ? 1.2 -43.625 -1.279 1 94.62 191 GLU B O 1
ATOM 7650 N N . ASP B 1 192 ? 1.062 -44.344 -3.357 1 94.19 192 ASP B N 1
ATOM 7651 C CA . ASP B 1 192 ? 0.921 -43 -3.871 1 94.19 192 ASP B CA 1
ATOM 7652 C C . ASP B 1 192 ? -0.392 -42.375 -3.408 1 94.19 192 ASP B C 1
ATOM 7654 O O . ASP B 1 192 ? -0.425 -41.188 -3.027 1 94.19 192 ASP B O 1
ATOM 7658 N N . LEU B 1 193 ? -1.453 -43.094 -3.453 1 96.38 193 LEU B N 1
ATOM 7659 C CA . LEU B 1 193 ? -2.756 -42.594 -3.043 1 96.38 193 LEU B CA 1
ATOM 7660 C C . LEU B 1 193 ? -2.764 -42.25 -1.556 1 96.38 193 LEU B C 1
ATOM 7662 O O . LEU B 1 193 ? -3.348 -41.25 -1.146 1 96.38 193 LEU B O 1
ATOM 7666 N N . GLU B 1 194 ? -2.104 -43.062 -0.812 1 96 194 GLU B N 1
ATOM 7667 C CA . GLU B 1 194 ? -2.012 -42.812 0.622 1 96 194 GLU B CA 1
ATOM 7668 C C . GLU B 1 194 ? -1.194 -41.562 0.904 1 96 194 GLU B C 1
ATOM 7670 O O . GLU B 1 194 ? -1.546 -40.781 1.782 1 96 194 GLU B O 1
ATOM 7675 N N . ARG B 1 195 ? -0.15 -41.438 0.182 1 93.25 195 ARG B N 1
ATOM 7676 C CA . ARG B 1 195 ? 0.664 -40.219 0.323 1 93.25 195 ARG B CA 1
ATOM 7677 C C . ARG B 1 195 ? -0.141 -38.969 -0.019 1 93.25 195 ARG B C 1
ATOM 7679 O O . ARG B 1 195 ? -0.055 -37.969 0.68 1 93.25 195 ARG B O 1
ATOM 7686 N N . ILE B 1 196 ? -0.886 -39.062 -1.044 1 92.81 196 ILE B N 1
ATOM 7687 C CA . ILE B 1 196 ? -1.729 -37.938 -1.472 1 92.81 196 ILE B CA 1
ATOM 7688 C C . ILE B 1 196 ? -2.771 -37.656 -0.397 1 92.81 196 ILE B C 1
ATOM 7690 O O . ILE B 1 196 ? -2.953 -36.5 -0.005 1 92.81 196 ILE B O 1
ATOM 7694 N N . TRP B 1 197 ? -3.377 -38.656 0.094 1 94.38 197 TRP B N 1
ATOM 7695 C CA . TRP B 1 197 ? -4.43 -38.5 1.091 1 94.38 197 TRP B CA 1
ATOM 7696 C C . TRP B 1 197 ? -3.889 -37.844 2.352 1 94.38 197 TRP B C 1
ATOM 7698 O O . TRP B 1 197 ? -4.551 -36.969 2.945 1 94.38 197 TRP B O 1
ATOM 7708 N N . ASP B 1 198 ? -2.668 -38.156 2.695 1 92.62 198 ASP B N 1
ATOM 7709 C CA . ASP B 1 198 ? -2.049 -37.594 3.898 1 92.62 198 ASP B CA 1
ATOM 7710 C C . ASP B 1 198 ? -1.643 -36.156 3.691 1 92.62 198 ASP B C 1
ATOM 7712 O O . ASP B 1 198 ? -1.58 -35.375 4.648 1 92.62 198 ASP B O 1
ATOM 7716 N N . SER B 1 199 ? -1.472 -35.812 2.471 1 88.12 199 SER B N 1
ATOM 7717 C CA . SER B 1 199 ? -0.936 -34.469 2.186 1 88.12 199 SER B CA 1
ATOM 7718 C C . SER B 1 199 ? -2.055 -33.469 1.996 1 88.12 199 SER B C 1
ATOM 7720 O O . SER B 1 199 ? -1.814 -32.25 2.043 1 88.12 199 SER B O 1
ATOM 7722 N N . ILE B 1 200 ? -3.281 -33.875 1.803 1 90.12 200 ILE B N 1
ATOM 7723 C CA . ILE B 1 200 ? -4.355 -32.938 1.487 1 90.12 200 ILE B CA 1
ATOM 7724 C C . ILE B 1 200 ? -4.891 -32.312 2.775 1 90.12 200 ILE B C 1
ATOM 7726 O O . ILE B 1 200 ? -4.746 -32.906 3.857 1 90.12 200 ILE B O 1
ATOM 7730 N N . ASN B 1 201 ? -5.422 -31.109 2.643 1 87 201 ASN B N 1
ATOM 7731 C CA . ASN B 1 201 ? -6.086 -30.453 3.758 1 87 201 ASN B CA 1
ATOM 7732 C C . ASN B 1 201 ? -7.496 -31 3.973 1 87 201 ASN B C 1
ATOM 7734 O O . ASN B 1 201 ? -8.289 -31.078 3.031 1 87 201 ASN B O 1
ATOM 7738 N N . LYS B 1 202 ? -7.758 -31.406 5.188 1 87.56 202 LYS B N 1
ATOM 7739 C CA . LYS B 1 202 ? -9.062 -31.953 5.535 1 87.56 202 LYS B CA 1
ATOM 7740 C C . LYS B 1 202 ? -9.766 -31.094 6.582 1 87.56 202 LYS B C 1
ATOM 7742 O O . LYS B 1 202 ? -9.109 -30.5 7.445 1 87.56 202 LYS B O 1
ATOM 7747 N N . PRO B 1 203 ? -11.023 -31 6.375 1 86.44 203 PRO B N 1
ATOM 7748 C CA . PRO B 1 203 ? -11.773 -30.297 7.414 1 86.44 203 PRO B CA 1
ATOM 7749 C C . PRO B 1 203 ? -11.617 -30.938 8.797 1 86.44 203 PRO B C 1
ATOM 7751 O O . PRO B 1 203 ? -11.195 -32.094 8.898 1 86.44 203 PRO B O 1
ATOM 7754 N N . SER B 1 204 ? -11.969 -30.266 9.883 1 85 204 SER B N 1
ATOM 7755 C CA . SER B 1 204 ? -11.758 -30.688 11.266 1 85 204 SER B CA 1
ATOM 7756 C C . SER B 1 204 ? -12.555 -31.938 11.578 1 85 204 SER B C 1
ATOM 7758 O O . SER B 1 204 ? -12.102 -32.781 12.352 1 85 204 SER B O 1
ATOM 7760 N N . SER B 1 205 ? -13.656 -32.125 10.961 1 84.44 205 SER B N 1
ATOM 7761 C CA . SER B 1 205 ? -14.547 -33.25 11.25 1 84.44 205 SER B CA 1
ATOM 7762 C C . SER B 1 205 ? -13.953 -34.562 10.75 1 84.44 205 SER B C 1
ATOM 7764 O O . SER B 1 205 ? -14.273 -35.625 11.273 1 84.44 205 SER B O 1
ATOM 7766 N N . VAL B 1 206 ? -12.984 -34.469 9.703 1 86.62 206 VAL B N 1
ATOM 7767 C CA . VAL B 1 206 ? -12.461 -35.688 9.117 1 86.62 206 VAL B CA 1
ATOM 7768 C C . VAL B 1 206 ? -10.93 -35.625 9.094 1 86.62 206 VAL B C 1
ATOM 7770 O O . VAL B 1 206 ? -10.297 -36.219 8.211 1 86.62 206 VAL B O 1
ATOM 7773 N N . GLU B 1 207 ? -10.273 -34.969 9.938 1 85.19 207 GLU B N 1
ATOM 7774 C CA . GLU B 1 207 ? -8.828 -34.75 9.945 1 85.19 207 GLU B CA 1
ATOM 7775 C C . GLU B 1 207 ? -8.086 -36.062 10.141 1 85.19 207 GLU B C 1
ATOM 7777 O O . GLU B 1 207 ? -7.039 -36.312 9.531 1 85.19 207 GLU B O 1
ATOM 7782 N N . GLY B 1 208 ? -8.641 -37 10.844 1 85.81 208 GLY B N 1
ATOM 7783 C CA . GLY B 1 208 ? -7.965 -38.281 11.117 1 85.81 208 GLY B CA 1
ATOM 7784 C C . GLY B 1 208 ? -8.492 -39.438 10.281 1 85.81 208 GLY B C 1
ATOM 7785 O O . GLY B 1 208 ? -8.023 -40.562 10.422 1 85.81 208 GLY B O 1
ATOM 7786 N N . ALA B 1 209 ? -9.328 -39.094 9.289 1 90.06 209 ALA B N 1
ATOM 7787 C CA . ALA B 1 209 ? -9.93 -40.156 8.5 1 90.06 209 ALA B CA 1
ATOM 7788 C C . ALA B 1 209 ? -8.938 -40.75 7.492 1 90.06 209 ALA B C 1
ATOM 7790 O O . ALA B 1 209 ? -8.133 -40 6.914 1 90.06 209 ALA B O 1
ATOM 7791 N N . SER B 1 210 ? -8.961 -42.031 7.328 1 92.19 210 SER B N 1
ATOM 7792 C CA . SER B 1 210 ? -8.086 -42.688 6.371 1 92.19 210 SER B CA 1
ATOM 7793 C C . SER B 1 210 ? -8.727 -42.75 4.988 1 92.19 210 SER B C 1
ATOM 7795 O O . SER B 1 210 ? -9.922 -42.5 4.84 1 92.19 210 SER B O 1
ATOM 7797 N N . LEU B 1 211 ? -7.926 -43.094 4.004 1 93.88 211 LEU B N 1
ATOM 7798 C CA . LEU B 1 211 ? -8.383 -43.219 2.621 1 93.88 211 LEU B CA 1
ATOM 7799 C C . LEU B 1 211 ? -9.5 -44.25 2.502 1 93.88 211 LEU B C 1
ATOM 7801 O O . LEU B 1 211 ? -10.461 -44.031 1.759 1 93.88 211 LEU B O 1
ATOM 7805 N N . SER B 1 212 ? -9.516 -45.281 3.309 1 92.38 212 SER B N 1
ATOM 7806 C CA . SER B 1 212 ? -10.453 -46.406 3.238 1 92.38 212 SER B CA 1
ATOM 7807 C C . SER B 1 212 ? -11.812 -46 3.801 1 92.38 212 SER B C 1
ATOM 7809 O O . SER B 1 212 ? -12.805 -46.719 3.568 1 92.38 212 SER B O 1
ATOM 7811 N N . THR B 1 213 ? -11.812 -44.969 4.543 1 91.25 213 THR B N 1
ATOM 7812 C CA . THR B 1 213 ? -13.078 -44.469 5.066 1 91.25 213 THR B CA 1
ATOM 7813 C C . THR B 1 213 ? -13.977 -43.969 3.936 1 91.25 213 THR B C 1
ATOM 7815 O O . THR B 1 213 ? -15.195 -44.062 4.012 1 91.25 213 THR B O 1
ATOM 7818 N N . PHE B 1 214 ? -13.367 -43.5 2.861 1 92.44 214 PHE B N 1
ATOM 7819 C CA . PHE B 1 214 ? -14.133 -42.844 1.801 1 92.44 214 PHE B CA 1
ATOM 7820 C C . PHE B 1 214 ? -14.102 -43.688 0.528 1 92.44 214 PHE B C 1
ATOM 7822 O O . PHE B 1 214 ? -15.023 -43.625 -0.29 1 92.44 214 PHE B O 1
ATOM 7829 N N . PHE B 1 215 ? -12.977 -44.469 0.427 1 94.88 215 PHE B N 1
ATOM 7830 C CA . PHE B 1 215 ? -12.789 -45.125 -0.863 1 94.88 215 PHE B CA 1
ATOM 7831 C C . PHE B 1 215 ? -12.383 -46.594 -0.681 1 94.88 215 PHE B C 1
ATOM 7833 O O . PHE B 1 215 ? -11.633 -46.906 0.242 1 94.88 215 PHE B O 1
ATOM 7840 N N . ASP B 1 216 ? -12.93 -47.406 -1.511 1 95 216 ASP B N 1
ATOM 7841 C CA . ASP B 1 216 ? -12.422 -48.781 -1.724 1 95 216 ASP B CA 1
ATOM 7842 C C . ASP B 1 216 ? -11.617 -48.844 -3.016 1 95 216 ASP B C 1
ATOM 7844 O O . ASP B 1 216 ? -12.172 -48.75 -4.109 1 95 216 ASP B O 1
ATOM 7848 N N . VAL B 1 217 ? -10.336 -49.156 -2.85 1 96.31 217 VAL B N 1
ATOM 7849 C CA . VAL B 1 217 ? -9.453 -49.125 -4.012 1 96.31 217 VAL B CA 1
ATOM 7850 C C . VAL B 1 217 ? -9.188 -50.531 -4.516 1 96.31 217 VAL B C 1
ATOM 7852 O O . VAL B 1 217 ? -8.867 -51.438 -3.729 1 96.31 217 VAL B O 1
ATOM 7855 N N . GLU B 1 218 ? -9.398 -50.688 -5.742 1 95.75 218 GLU B N 1
ATOM 7856 C CA . GLU B 1 218 ? -9.109 -51.969 -6.391 1 95.75 218 GLU B CA 1
ATOM 7857 C C . GLU B 1 218 ? -8.359 -51.75 -7.707 1 95.75 218 GLU B C 1
ATOM 7859 O O . GLU B 1 218 ? -8.578 -50.75 -8.391 1 95.75 218 GLU B O 1
ATOM 7864 N N . CYS B 1 219 ? -7.461 -52.719 -8.023 1 96.69 219 CYS B N 1
ATOM 7865 C CA . CYS B 1 219 ? -6.695 -52.656 -9.258 1 96.69 219 CYS B CA 1
ATOM 7866 C C . CYS B 1 219 ? -6.875 -53.906 -10.094 1 96.69 219 CYS B C 1
ATOM 7868 O O . CYS B 1 219 ? -6.875 -55 -9.555 1 96.69 219 CYS B O 1
ATOM 7870 N N . THR B 1 220 ? -7.203 -53.719 -11.305 1 97.06 220 THR B N 1
ATOM 7871 C CA . THR B 1 220 ? -7.242 -54.781 -12.281 1 97.06 220 THR B CA 1
ATOM 7872 C C . THR B 1 220 ? -6.48 -54.406 -13.547 1 97.06 220 THR B C 1
ATOM 7874 O O . THR B 1 220 ? -6.023 -53.281 -13.68 1 97.06 220 THR B O 1
ATOM 7877 N N . SER B 1 221 ? -6.141 -55.406 -14.398 1 97.19 221 SER B N 1
ATOM 7878 C CA . SER B 1 221 ? -5.375 -55.125 -15.602 1 97.19 221 SER B CA 1
ATOM 7879 C C . SER B 1 221 ? -5.984 -55.781 -16.828 1 97.19 221 SER B C 1
ATOM 7881 O O . SER B 1 221 ? -6.699 -56.781 -16.703 1 97.19 221 SER B O 1
ATOM 7883 N N . LEU B 1 222 ? -5.82 -55.156 -17.906 1 97.56 222 LEU B N 1
ATOM 7884 C CA . LEU B 1 222 ? -6.188 -55.719 -19.203 1 97.56 222 LEU B CA 1
ATOM 7885 C C . LEU B 1 222 ? -4.961 -55.844 -20.109 1 97.56 222 LEU B C 1
ATOM 7887 O O . LEU B 1 222 ? -4.133 -54.938 -20.172 1 97.56 222 LEU B O 1
ATOM 7891 N N . PRO B 1 223 ? -4.84 -56.969 -20.766 1 95.5 223 PRO B N 1
ATOM 7892 C CA . PRO B 1 223 ? -3.73 -57.125 -21.719 1 95.5 223 PRO B CA 1
ATOM 7893 C C . PRO B 1 223 ? -3.85 -56.188 -22.922 1 95.5 223 PRO B C 1
ATOM 7895 O O . PRO B 1 223 ? -4.844 -55.469 -23.062 1 95.5 223 PRO B O 1
ATOM 7898 N N . HIS B 1 224 ? -2.812 -56.219 -23.703 1 92.81 224 HIS B N 1
ATOM 7899 C CA . HIS B 1 224 ? -2.752 -55.344 -24.875 1 92.81 224 HIS B CA 1
ATOM 7900 C C . HIS B 1 224 ? -3.859 -55.688 -25.859 1 92.81 224 HIS B C 1
ATOM 7902 O O . HIS B 1 224 ? -3.98 -56.844 -26.297 1 92.81 224 HIS B O 1
ATOM 7908 N N . LYS B 1 225 ? -4.672 -54.688 -26.234 1 90.81 225 LYS B N 1
ATOM 7909 C CA . LYS B 1 225 ? -5.871 -54.906 -27.031 1 90.81 225 LYS B CA 1
ATOM 7910 C C . LYS B 1 225 ? -5.512 -55.406 -28.438 1 90.81 225 LYS B C 1
ATOM 7912 O O . LYS B 1 225 ? -6.176 -56.281 -28.969 1 90.81 225 LYS B O 1
ATOM 7917 N N . GLU B 1 226 ? -4.465 -54.844 -29.047 1 88.06 226 GLU B N 1
ATOM 7918 C CA . GLU B 1 226 ? -4.125 -55.188 -30.422 1 88.06 226 GLU B CA 1
ATOM 7919 C C . GLU B 1 226 ? -3.156 -56.375 -30.5 1 88.06 226 GLU B C 1
ATOM 7921 O O . GLU B 1 226 ? -3.328 -57.281 -31.312 1 88.06 226 GLU B O 1
ATOM 7926 N N . LEU B 1 227 ? -2.131 -56.375 -29.656 1 89.44 227 LEU B N 1
ATOM 7927 C CA . LEU B 1 227 ? -1.076 -57.375 -29.719 1 89.44 227 LEU B CA 1
ATOM 7928 C C . LEU B 1 227 ? -1.482 -58.656 -28.984 1 89.44 227 LEU B C 1
ATOM 7930 O O . LEU B 1 227 ? -0.913 -59.719 -29.203 1 89.44 227 LEU B O 1
ATOM 7934 N N . ALA B 1 228 ? -2.416 -58.5 -28.016 1 91.94 228 ALA B N 1
ATOM 7935 C CA . ALA B 1 228 ? -2.969 -59.625 -27.266 1 91.94 228 ALA B CA 1
ATOM 7936 C C . ALA B 1 228 ? -4.492 -59.562 -27.234 1 91.94 228 ALA B C 1
ATOM 7938 O O . ALA B 1 228 ? -5.098 -59.594 -26.172 1 91.94 228 ALA B O 1
ATOM 7939 N N . SER B 1 229 ? -5.152 -59.625 -28.375 1 92.25 229 SER B N 1
ATOM 7940 C CA . SER B 1 229 ? -6.578 -59.375 -28.547 1 92.25 229 SER B CA 1
ATOM 7941 C C . SER B 1 229 ? -7.418 -60.406 -27.828 1 92.25 229 SER B C 1
ATOM 7943 O O . SER B 1 229 ? -8.414 -60.094 -27.188 1 92.25 229 SER B O 1
ATOM 7945 N N . GLY B 1 230 ? -7.066 -61.688 -27.922 1 94.69 230 GLY B N 1
ATOM 7946 C CA . GLY B 1 230 ? -7.812 -62.75 -27.25 1 94.69 230 GLY B CA 1
ATOM 7947 C C . GLY B 1 230 ? -7.801 -62.625 -25.75 1 94.69 230 GLY B C 1
ATOM 7948 O O . GLY B 1 230 ? -8.852 -62.688 -25.109 1 94.69 230 GLY B O 1
ATOM 7949 N N . ALA B 1 231 ? -6.59 -62.438 -25.234 1 95.31 231 ALA B N 1
ATOM 7950 C CA . ALA B 1 231 ? -6.453 -62.281 -23.797 1 95.31 231 ALA B CA 1
ATOM 7951 C C . ALA B 1 231 ? -7.195 -61.031 -23.297 1 95.31 231 ALA B C 1
ATOM 7953 O O . ALA B 1 231 ? -7.762 -61.031 -22.203 1 95.31 231 ALA B O 1
ATOM 7954 N N . PHE B 1 232 ? -7.203 -60.031 -24.125 1 95.88 232 PHE B N 1
ATOM 7955 C CA . PHE B 1 232 ? -7.902 -58.781 -23.812 1 95.88 232 PHE B CA 1
ATOM 7956 C C . PHE B 1 232 ? -9.406 -59.031 -23.703 1 95.88 232 PHE B C 1
ATOM 7958 O O . PHE B 1 232 ? -10.047 -58.594 -22.75 1 95.88 232 PHE B O 1
ATOM 7965 N N . GLU B 1 233 ? -9.969 -59.688 -24.656 1 96 233 GLU B N 1
ATOM 7966 C CA . GLU B 1 233 ? -11.406 -59.938 -24.688 1 96 233 GLU B CA 1
ATOM 7967 C C . GLU B 1 233 ? -11.844 -60.781 -23.516 1 96 233 GLU B C 1
ATOM 7969 O O . GLU B 1 233 ? -12.906 -60.562 -22.922 1 96 233 GLU B O 1
ATOM 7974 N N . GLN B 1 234 ? -11.023 -61.719 -23.188 1 96.75 234 GLN B N 1
ATOM 7975 C CA . GLN B 1 234 ? -11.344 -62.562 -22.062 1 96.75 234 GLN B CA 1
ATOM 7976 C C . GLN B 1 234 ? -11.305 -61.781 -20.75 1 96.75 234 GLN B C 1
ATOM 7978 O O . GLN B 1 234 ? -12.211 -61.906 -19.922 1 96.75 234 GLN B O 1
ATOM 7983 N N . ALA B 1 235 ? -10.234 -61.062 -20.578 1 96.62 235 ALA B N 1
ATOM 7984 C CA . ALA B 1 235 ? -10.109 -60.281 -19.359 1 96.62 235 ALA B CA 1
ATOM 7985 C C . ALA B 1 235 ? -11.242 -59.25 -19.25 1 96.62 235 ALA B C 1
ATOM 7987 O O . ALA B 1 235 ? -11.75 -59 -18.156 1 96.62 235 ALA B O 1
ATOM 7988 N N . ALA B 1 236 ? -11.633 -58.656 -20.375 1 96.69 236 ALA B N 1
ATOM 7989 C CA . ALA B 1 236 ? -12.727 -57.719 -20.406 1 96.69 236 ALA B CA 1
ATOM 7990 C C . ALA B 1 236 ? -14.055 -58.375 -20.062 1 96.69 236 ALA B C 1
ATOM 7992 O O . ALA B 1 236 ? -14.891 -57.812 -19.375 1 96.69 236 ALA B O 1
ATOM 7993 N N . ALA B 1 237 ? -14.195 -59.531 -20.547 1 96.38 237 ALA B N 1
ATOM 7994 C CA . ALA B 1 237 ? -15.414 -60.281 -20.25 1 96.38 237 ALA B CA 1
ATOM 7995 C C . ALA B 1 237 ? -15.492 -60.656 -18.766 1 96.38 237 ALA B C 1
ATOM 7997 O O . ALA B 1 237 ? -16.562 -60.562 -18.172 1 96.38 237 ALA B O 1
ATOM 7998 N N . ASP B 1 238 ? -14.391 -61.031 -18.25 1 96.62 238 ASP B N 1
ATOM 7999 C CA . ASP B 1 238 ? -14.344 -61.344 -16.828 1 96.62 238 ASP B CA 1
ATOM 8000 C C . ASP B 1 238 ? -14.711 -60.125 -15.992 1 96.62 238 ASP B C 1
ATOM 8002 O O . ASP B 1 238 ? -15.453 -60.219 -15.016 1 96.62 238 ASP B O 1
ATOM 8006 N N . LEU B 1 239 ? -14.133 -59.031 -16.359 1 97.12 239 LEU B N 1
ATOM 8007 C CA . LEU B 1 239 ? -14.422 -57.781 -15.641 1 97.12 239 LEU B CA 1
ATOM 8008 C C . LEU B 1 239 ? -15.883 -57.406 -15.805 1 97.12 239 LEU B C 1
ATOM 8010 O O . LEU B 1 239 ? -16.516 -56.938 -14.852 1 97.12 239 LEU B O 1
ATOM 8014 N N . ARG B 1 240 ? -16.422 -57.531 -17.016 1 97.06 240 ARG B N 1
ATOM 8015 C CA . ARG B 1 240 ? -17.828 -57.25 -17.297 1 97.06 240 ARG B CA 1
ATOM 8016 C C . ARG B 1 240 ? -18.75 -58.062 -16.391 1 97.06 240 ARG B C 1
ATOM 8018 O O . ARG B 1 240 ? -19.703 -57.5 -15.812 1 97.06 240 ARG B O 1
ATOM 8025 N N . ASP B 1 241 ? -18.453 -59.281 -16.203 1 95.69 241 ASP B N 1
ATOM 8026 C CA . ASP B 1 241 ? -19.297 -60.156 -15.398 1 95.69 241 ASP B CA 1
ATOM 8027 C C . ASP B 1 241 ? -19.328 -59.719 -13.938 1 95.69 241 ASP B C 1
ATOM 8029 O O . ASP B 1 241 ? -20.344 -59.875 -13.258 1 95.69 241 ASP B O 1
ATOM 8033 N N . ARG B 1 242 ? -18.281 -59.156 -13.508 1 96.44 242 ARG B N 1
ATOM 8034 C CA . ARG B 1 242 ? -18.203 -58.688 -12.117 1 96.44 242 ARG B CA 1
ATOM 8035 C C . ARG B 1 242 ? -19.172 -57.531 -11.859 1 96.44 242 ARG B C 1
ATOM 8037 O O . ARG B 1 242 ? -19.594 -57.312 -10.719 1 96.44 242 ARG B O 1
ATOM 8044 N N . PHE B 1 243 ? -19.578 -56.781 -12.844 1 96.5 243 PHE B N 1
ATOM 8045 C CA . PHE B 1 243 ? -20.5 -55.656 -12.688 1 96.5 243 PHE B CA 1
ATOM 8046 C C . PHE B 1 243 ? -21.938 -56.125 -12.57 1 96.5 243 PHE B C 1
ATOM 8048 O O . PHE B 1 243 ? -22.812 -55.406 -12.133 1 96.5 243 PHE B O 1
ATOM 8055 N N . TYR B 1 244 ? -22.172 -57.375 -12.93 1 93.75 244 TYR B N 1
ATOM 8056 C CA . TYR B 1 244 ? -23.531 -57.875 -12.969 1 93.75 244 TYR B CA 1
ATOM 8057 C C . TYR B 1 244 ? -23.75 -59 -11.953 1 93.75 244 TYR B C 1
ATOM 8059 O O . TYR B 1 244 ? -24.766 -59.688 -11.992 1 93.75 244 TYR B O 1
ATOM 8067 N N . LYS B 1 245 ? -22.797 -59.25 -11.039 1 87.88 245 LYS B N 1
ATOM 8068 C CA . LYS B 1 245 ? -22.859 -60.344 -10.07 1 87.88 245 LYS B CA 1
ATOM 8069 C C . LYS B 1 245 ? -23.547 -59.875 -8.781 1 87.88 245 LYS B C 1
ATOM 8071 O O . LYS B 1 245 ? -23.344 -60.469 -7.723 1 87.88 245 LYS B O 1
ATOM 8076 N N . GLY B 1 246 ? -24.328 -58.938 -8.781 1 79.38 246 GLY B N 1
ATOM 8077 C CA . GLY B 1 246 ? -25.094 -58.469 -7.629 1 79.38 246 GLY B CA 1
ATOM 8078 C C . GLY B 1 246 ? -24.234 -58.156 -6.43 1 79.38 246 GLY B C 1
ATOM 8079 O O . GLY B 1 246 ? -23.266 -57.406 -6.539 1 79.38 246 GLY B O 1
ATOM 8080 N N . ALA B 1 247 ? -24.391 -58.844 -5.25 1 75.56 247 ALA B N 1
ATOM 8081 C CA . ALA B 1 247 ? -23.75 -58.531 -3.979 1 75.56 247 ALA B CA 1
ATOM 8082 C C . ALA B 1 247 ? -22.281 -58.938 -3.988 1 75.56 247 ALA B C 1
ATOM 8084 O O . ALA B 1 247 ? -21.469 -58.344 -3.277 1 75.56 247 ALA B O 1
ATOM 8085 N N . SER B 1 248 ? -21.938 -59.844 -4.762 1 77.75 248 SER B N 1
ATOM 8086 C CA . SER B 1 248 ? -20.547 -60.312 -4.816 1 77.75 248 SER B CA 1
ATOM 8087 C C . SER B 1 248 ? -19.766 -59.594 -5.914 1 77.75 248 SER B C 1
ATOM 8089 O O . SER B 1 248 ? -18.578 -59.875 -6.117 1 77.75 248 SER B O 1
ATOM 8091 N N . GLY B 1 249 ? -20.359 -58.562 -6.43 1 90.62 249 GLY B N 1
ATOM 8092 C CA . GLY B 1 249 ? -19.75 -57.875 -7.559 1 90.62 249 GLY B CA 1
ATOM 8093 C C . GLY B 1 249 ? -19.078 -56.562 -7.176 1 90.62 249 GLY B C 1
ATOM 8094 O O . GLY B 1 249 ? -18.531 -56.438 -6.078 1 90.62 249 GLY B O 1
ATOM 8095 N N . ILE B 1 250 ? -19 -55.75 -8.086 1 95 250 ILE B N 1
ATOM 8096 C CA . ILE B 1 250 ? -18.266 -54.469 -7.941 1 95 250 ILE B CA 1
ATOM 8097 C C . ILE B 1 250 ? -19.109 -53.5 -7.145 1 95 250 ILE B C 1
ATOM 8099 O O . ILE B 1 250 ? -18.578 -52.688 -6.375 1 95 250 ILE B O 1
ATOM 8103 N N . PHE B 1 251 ? -20.484 -53.656 -7.25 1 94.44 251 PHE B N 1
ATOM 8104 C CA . PHE B 1 251 ? -21.359 -52.719 -6.57 1 94.44 251 PHE B CA 1
ATOM 8105 C C . PHE B 1 251 ? -21.641 -53.156 -5.137 1 94.44 251 PHE B C 1
ATOM 8107 O O . PHE B 1 251 ? -21.781 -54.344 -4.875 1 94.44 251 PHE B O 1
ATOM 8114 N N . HIS B 1 252 ? -21.578 -52.25 -4.191 1 91.44 252 HIS B N 1
ATOM 8115 C CA . HIS B 1 252 ? -21.922 -52.469 -2.793 1 91.44 252 HIS B CA 1
ATOM 8116 C C . HIS B 1 252 ? -23.016 -51.5 -2.332 1 91.44 252 HIS B C 1
ATOM 8118 O O . HIS B 1 252 ? -23.109 -50.375 -2.838 1 91.44 252 HIS B O 1
ATOM 8124 N N . GLU B 1 253 ? -23.766 -51.875 -1.396 1 87.38 253 GLU B N 1
ATOM 8125 C CA . GLU B 1 253 ? -24.891 -51.094 -0.896 1 87.38 253 GLU B CA 1
ATOM 8126 C C . GLU B 1 253 ? -24.391 -49.781 -0.29 1 87.38 253 GLU B C 1
ATOM 8128 O O . GLU B 1 253 ? -25.078 -48.75 -0.374 1 87.38 253 GLU B O 1
ATOM 8133 N N . SER B 1 254 ? -23.219 -49.812 0.201 1 88.19 254 SER B N 1
ATOM 8134 C CA . SER B 1 254 ? -22.672 -48.625 0.854 1 88.19 254 SER B CA 1
ATOM 8135 C C . SER B 1 254 ? -22.297 -47.531 -0.165 1 88.19 254 SER B C 1
ATOM 8137 O O . SER B 1 254 ? -22.078 -46.375 0.196 1 88.19 254 SER B O 1
ATOM 8139 N N . TYR B 1 255 ? -22.344 -47.938 -1.442 1 91.88 255 TYR B N 1
ATOM 8140 C CA . TYR B 1 255 ? -21.922 -47 -2.469 1 91.88 255 TYR B CA 1
ATOM 8141 C C . TYR B 1 255 ? -23.094 -46.156 -2.941 1 91.88 255 TYR B C 1
ATOM 8143 O O . TYR B 1 255 ? -22.906 -45.125 -3.588 1 91.88 255 TYR B O 1
ATOM 8151 N N . HIS B 1 256 ? -24.281 -46.531 -2.625 1 88.88 256 HIS B N 1
ATOM 8152 C CA . HIS B 1 256 ? -25.469 -45.812 -3.121 1 88.88 256 HIS B CA 1
ATOM 8153 C C . HIS B 1 256 ? -25.625 -44.469 -2.447 1 88.88 256 HIS B C 1
ATOM 8155 O O . HIS B 1 256 ? -25.469 -44.344 -1.229 1 88.88 256 HIS B O 1
ATOM 8161 N N . ARG B 1 257 ? -25.906 -43.406 -3.223 1 88.25 257 ARG B N 1
ATOM 8162 C CA . ARG B 1 257 ? -25.984 -42.031 -2.725 1 88.25 257 ARG B CA 1
ATOM 8163 C C . ARG B 1 257 ? -27.359 -41.75 -2.121 1 88.25 257 ARG B C 1
ATOM 8165 O O . ARG B 1 257 ? -27.578 -40.688 -1.54 1 88.25 257 ARG B O 1
ATOM 8172 N N . GLY B 1 258 ? -28.297 -42.625 -2.275 1 87.12 258 GLY B N 1
ATOM 8173 C CA . GLY B 1 258 ? -29.625 -42.469 -1.699 1 87.12 258 GLY B CA 1
ATOM 8174 C C . GLY B 1 258 ? -30.516 -41.5 -2.49 1 87.12 258 GLY B C 1
ATOM 8175 O O . GLY B 1 258 ? -31.422 -40.875 -1.934 1 87.12 258 GLY B O 1
ATOM 8176 N N . ILE B 1 259 ? -30.203 -41.281 -3.752 1 91.44 259 ILE B N 1
ATOM 8177 C CA . ILE B 1 259 ? -31 -40.406 -4.613 1 91.44 259 ILE B CA 1
ATOM 8178 C C . ILE B 1 259 ? -31.859 -41.25 -5.543 1 91.44 259 ILE B C 1
ATOM 8180 O O . ILE B 1 259 ? -31.359 -42.125 -6.27 1 91.44 259 ILE B O 1
ATOM 8184 N N . ALA B 1 260 ? -33.094 -40.906 -5.484 1 92.81 260 ALA B N 1
ATOM 8185 C CA . ALA B 1 260 ? -34 -41.625 -6.387 1 92.81 260 ALA B CA 1
ATOM 8186 C C . ALA B 1 260 ? -33.781 -41.188 -7.832 1 92.81 260 ALA B C 1
ATOM 8188 O O . ALA B 1 260 ? -33.406 -40.031 -8.078 1 92.81 260 ALA B O 1
ATOM 8189 N N . ALA B 1 261 ? -34.125 -42.062 -8.75 1 91.38 261 ALA B N 1
ATOM 8190 C CA . ALA B 1 261 ? -33.844 -41.844 -10.172 1 91.38 261 ALA B CA 1
ATOM 8191 C C . ALA B 1 261 ? -34.594 -40.594 -10.656 1 91.38 261 ALA B C 1
ATOM 8193 O O . ALA B 1 261 ? -34.094 -39.906 -11.562 1 91.38 261 ALA B O 1
ATOM 8194 N N . ASP B 1 262 ? -35.719 -40.25 -10.062 1 89.81 262 ASP B N 1
ATOM 8195 C CA . ASP B 1 262 ? -36.469 -39.094 -10.477 1 89.81 262 ASP B CA 1
ATOM 8196 C C . ASP B 1 262 ? -35.781 -37.781 -10.031 1 89.81 262 ASP B C 1
ATOM 8198 O O . ASP B 1 262 ? -36 -36.719 -10.625 1 89.81 262 ASP B O 1
ATOM 8202 N N . GLY B 1 263 ? -34.969 -37.875 -9.016 1 92.56 263 GLY B N 1
ATOM 8203 C CA . GLY B 1 263 ? -34.219 -36.719 -8.539 1 92.56 263 GLY B CA 1
ATOM 8204 C C . GLY B 1 263 ? -32.812 -36.656 -9.07 1 92.56 263 GLY B C 1
ATOM 8205 O O . GLY B 1 263 ? -32.031 -35.75 -8.711 1 92.56 263 GLY B O 1
ATOM 8206 N N . PHE B 1 264 ? -32.438 -37.562 -9.922 1 94.25 264 PHE B N 1
ATOM 8207 C CA . PHE B 1 264 ? -31.062 -37.688 -10.367 1 94.25 264 PHE B CA 1
ATOM 8208 C C . PHE B 1 264 ? -30.656 -36.469 -11.172 1 94.25 264 PHE B C 1
ATOM 8210 O O . PHE B 1 264 ? -29.547 -35.938 -10.992 1 94.25 264 PHE B O 1
ATOM 8217 N N . ALA B 1 265 ? -31.484 -35.969 -12.039 1 94.88 265 ALA B N 1
ATOM 8218 C CA . ALA B 1 265 ? -31.156 -34.812 -12.867 1 94.88 265 ALA B CA 1
ATOM 8219 C C . ALA B 1 265 ? -30.938 -33.562 -12.016 1 94.88 265 ALA B C 1
ATOM 8221 O O . ALA B 1 265 ? -30 -32.781 -12.266 1 94.88 265 ALA B O 1
ATOM 8222 N N . VAL B 1 266 ? -31.797 -33.375 -11.07 1 94.69 266 VAL B N 1
ATOM 8223 C CA . VAL B 1 266 ? -31.672 -32.219 -10.188 1 94.69 266 VAL B CA 1
ATOM 8224 C C . VAL B 1 266 ? -30.391 -32.344 -9.352 1 94.69 266 VAL B C 1
ATOM 8226 O O . VAL B 1 266 ? -29.703 -31.344 -9.125 1 94.69 266 VAL B O 1
ATOM 8229 N N . PHE B 1 267 ? -30.172 -33.5 -8.961 1 94.75 267 PHE B N 1
ATOM 8230 C CA . PHE B 1 267 ? -28.969 -33.75 -8.172 1 94.75 267 PHE B CA 1
ATOM 8231 C C . PHE B 1 267 ? -27.719 -33.438 -8.984 1 94.75 267 PHE B C 1
ATOM 8233 O O . PHE B 1 267 ? -26.812 -32.75 -8.492 1 94.75 267 PHE B O 1
ATOM 8240 N N . CYS B 1 268 ? -27.656 -33.844 -10.211 1 96.69 268 CYS B N 1
ATOM 8241 C CA . CYS B 1 268 ? -26.531 -33.562 -11.109 1 96.69 268 CYS B CA 1
ATOM 8242 C C . CYS B 1 268 ? -26.344 -32.062 -11.289 1 96.69 268 CYS B C 1
ATOM 8244 O O . CYS B 1 268 ? -25.219 -31.562 -11.258 1 96.69 268 CYS B O 1
ATOM 8246 N N . GLN B 1 269 ? -27.391 -31.453 -11.438 1 96.38 269 GLN B N 1
ATOM 8247 C CA . GLN B 1 269 ? -27.344 -30.016 -11.641 1 96.38 269 GLN B CA 1
ATOM 8248 C C . GLN B 1 269 ? -26.797 -29.297 -10.406 1 96.38 269 GLN B C 1
ATOM 8250 O O . GLN B 1 269 ? -25.984 -28.391 -10.523 1 96.38 269 GLN B O 1
ATOM 8255 N N . GLN B 1 270 ? -27.25 -29.688 -9.312 1 95.5 270 GLN B N 1
ATOM 8256 C CA . GLN B 1 270 ? -26.797 -29.062 -8.07 1 95.5 270 GLN B CA 1
ATOM 8257 C C . GLN B 1 270 ? -25.312 -29.297 -7.84 1 95.5 270 GLN B C 1
ATOM 8259 O O . GLN B 1 270 ? -24.594 -28.391 -7.453 1 95.5 270 GLN B O 1
ATOM 8264 N N . ILE B 1 271 ? -24.875 -30.484 -8.055 1 95.12 271 ILE B N 1
ATOM 8265 C CA . ILE B 1 271 ? -23.469 -30.812 -7.863 1 95.12 271 ILE B CA 1
ATOM 8266 C C . ILE B 1 271 ? -22.625 -30 -8.828 1 95.12 271 ILE B C 1
ATOM 8268 O O . ILE B 1 271 ? -21.578 -29.469 -8.445 1 95.12 271 ILE B O 1
ATOM 8272 N N . TRP B 1 272 ? -23.078 -29.906 -10.055 1 96.56 272 TRP B N 1
ATOM 8273 C CA . TRP B 1 272 ? -22.297 -29.172 -11.047 1 96.56 272 TRP B CA 1
ATOM 8274 C C . TRP B 1 272 ? -22.219 -27.688 -10.688 1 96.56 272 TRP B C 1
ATOM 8276 O O . TRP B 1 272 ? -21.188 -27.047 -10.914 1 96.56 272 TRP B O 1
ATOM 8286 N N . GLN B 1 273 ? -23.297 -27.188 -10.148 1 95.62 273 GLN B N 1
ATOM 8287 C CA . GLN B 1 273 ? -23.281 -25.797 -9.727 1 95.62 273 GLN B CA 1
ATOM 8288 C C . GLN B 1 273 ? -22.266 -25.562 -8.609 1 95.62 273 GLN B C 1
ATOM 8290 O O . GLN B 1 273 ? -21.5 -24.594 -8.648 1 95.62 273 GLN B O 1
ATOM 8295 N N . VAL B 1 274 ? -22.234 -26.453 -7.66 1 94.5 274 VAL B N 1
ATOM 8296 C CA . VAL B 1 274 ? -21.297 -26.344 -6.547 1 94.5 274 VAL B CA 1
ATOM 8297 C C . VAL B 1 274 ? -19.859 -26.453 -7.074 1 94.5 274 VAL B C 1
ATOM 8299 O O . VAL B 1 274 ? -18.984 -25.703 -6.641 1 94.5 274 VAL B O 1
ATOM 8302 N N . VAL B 1 275 ? -19.578 -27.328 -8.023 1 95 275 VAL B N 1
ATOM 8303 C CA . VAL B 1 275 ? -18.25 -27.562 -8.578 1 95 275 VAL B CA 1
ATOM 8304 C C . VAL B 1 275 ? -17.812 -26.344 -9.398 1 95 275 VAL B C 1
ATOM 8306 O O . VAL B 1 275 ? -16.672 -25.906 -9.305 1 95 275 VAL B O 1
ATOM 8309 N N . ARG B 1 276 ? -18.688 -25.797 -10.172 1 93.25 276 ARG B N 1
ATOM 8310 C CA . ARG B 1 276 ? -18.375 -24.672 -11.047 1 93.25 276 ARG B CA 1
ATOM 8311 C C . ARG B 1 276 ? -18.062 -23.406 -10.234 1 93.25 276 ARG B C 1
ATOM 8313 O O . ARG B 1 276 ? -17.219 -22.594 -10.633 1 93.25 276 ARG B O 1
ATOM 8320 N N . GLU B 1 277 ? -18.672 -23.266 -9.141 1 91.75 277 GLU B N 1
ATOM 8321 C CA . GLU B 1 277 ? -18.531 -22.062 -8.328 1 91.75 277 GLU B CA 1
ATOM 8322 C C . GLU B 1 277 ? -17.312 -22.156 -7.406 1 91.75 277 GLU B C 1
ATOM 8324 O O . GLU B 1 277 ? -16.906 -21.172 -6.812 1 91.75 277 GLU B O 1
ATOM 8329 N N . ASN B 1 278 ? -16.75 -23.328 -7.348 1 90.38 278 ASN B N 1
ATOM 8330 C CA . ASN B 1 278 ? -15.602 -23.516 -6.465 1 90.38 278 ASN B CA 1
ATOM 8331 C C . ASN B 1 278 ? -14.336 -22.906 -7.059 1 90.38 278 ASN B C 1
ATOM 8333 O O . ASN B 1 278 ? -13.703 -23.5 -7.938 1 90.38 278 ASN B O 1
ATOM 8337 N N . ARG B 1 279 ? -13.812 -21.875 -6.488 1 85.25 279 ARG B N 1
ATOM 8338 C CA . ARG B 1 279 ? -12.672 -21.125 -7.008 1 85.25 279 ARG B CA 1
ATOM 8339 C C . ARG B 1 279 ? -11.375 -21.906 -6.781 1 85.25 279 ARG B C 1
ATOM 8341 O O . ARG B 1 279 ? -10.359 -21.609 -7.414 1 85.25 279 ARG B O 1
ATOM 8348 N N . GLU B 1 280 ? -11.469 -22.922 -5.934 1 85.88 280 GLU B N 1
ATOM 8349 C CA . GLU B 1 280 ? -10.281 -23.719 -5.645 1 85.88 280 GLU B CA 1
ATOM 8350 C C . GLU B 1 280 ? -9.898 -24.594 -6.84 1 85.88 280 GLU B C 1
ATOM 8352 O O . GLU B 1 280 ? -8.766 -25.078 -6.926 1 85.88 280 GLU B O 1
ATOM 8357 N N . LEU B 1 281 ? -10.789 -24.781 -7.746 1 88.69 281 LEU B N 1
ATOM 8358 C CA . LEU B 1 281 ? -10.547 -25.625 -8.914 1 88.69 281 LEU B CA 1
ATOM 8359 C C . LEU B 1 281 ? -9.984 -24.797 -10.07 1 88.69 281 LEU B C 1
ATOM 8361 O O . LEU B 1 281 ? -9.477 -25.359 -11.047 1 88.69 281 LEU B O 1
ATOM 8365 N N . ASP B 1 282 ? -10.031 -23.5 -9.867 1 84.12 282 ASP B N 1
ATOM 8366 C CA . ASP B 1 282 ? -9.516 -22.609 -10.898 1 84.12 282 ASP B CA 1
ATOM 8367 C C . ASP B 1 282 ? -8.031 -22.312 -10.68 1 84.12 282 ASP B C 1
ATOM 8369 O O . ASP B 1 282 ? -7.672 -21.266 -10.164 1 84.12 282 ASP B O 1
ATOM 8373 N N . ILE B 1 283 ? -7.18 -23.234 -11.125 1 78.44 283 ILE B N 1
ATOM 8374 C CA . ILE B 1 283 ? -5.738 -23.078 -10.969 1 78.44 283 ILE B CA 1
ATOM 8375 C C . ILE B 1 283 ? -5.176 -22.312 -12.172 1 78.44 283 ILE B C 1
ATOM 8377 O O . ILE B 1 283 ? -5.586 -22.547 -13.305 1 78.44 283 ILE B O 1
ATOM 8381 N N . PRO B 1 284 ? -4.355 -21.406 -11.914 1 84.12 284 PRO B N 1
ATOM 8382 C CA . PRO B 1 284 ? -3.758 -20.672 -13.031 1 84.12 284 PRO B CA 1
ATOM 8383 C C . PRO B 1 284 ? -2.834 -21.547 -13.883 1 84.12 284 PRO B C 1
ATOM 8385 O O . PRO B 1 284 ? -2.344 -22.578 -13.406 1 84.12 284 PRO B O 1
ATOM 8388 N N . THR B 1 285 ? -2.697 -21.141 -15.102 1 83.44 285 THR B N 1
ATOM 8389 C CA . THR B 1 285 ? -1.723 -21.797 -15.969 1 83.44 285 THR B CA 1
ATOM 8390 C C . THR B 1 285 ? -0.301 -21.531 -15.484 1 83.44 285 THR B C 1
ATOM 8392 O O . THR B 1 285 ? -0.077 -20.641 -14.664 1 83.44 285 THR B O 1
ATOM 8395 N N . GLU B 1 286 ? 0.568 -22.344 -15.875 1 80.12 286 GLU B N 1
ATOM 8396 C CA . GLU B 1 286 ? 1.966 -22.156 -15.5 1 80.12 286 GLU B CA 1
ATOM 8397 C C . GLU B 1 286 ? 2.477 -20.781 -15.898 1 80.12 286 GLU B C 1
ATOM 8399 O O . GLU B 1 286 ? 3.217 -20.141 -15.148 1 80.12 286 GLU B O 1
ATOM 8404 N N . LYS B 1 287 ? 2.1 -20.344 -17.078 1 82.25 287 LYS B N 1
ATOM 8405 C CA . LYS B 1 287 ? 2.51 -19.031 -17.562 1 82.25 287 LYS B CA 1
ATOM 8406 C C . LYS B 1 287 ? 1.947 -17.922 -16.672 1 82.25 287 LYS B C 1
ATOM 8408 O O . LYS B 1 287 ? 2.645 -16.953 -16.375 1 82.25 287 LYS B O 1
ATOM 8413 N N . GLU B 1 288 ? 0.777 -18.094 -16.312 1 87.25 288 GLU B N 1
ATOM 8414 C CA . GLU B 1 288 ? 0.133 -17.094 -15.469 1 87.25 288 GLU B CA 1
ATOM 8415 C C . GLU B 1 288 ? 0.746 -17.078 -14.07 1 87.25 288 GLU B C 1
ATOM 8417 O O . GLU B 1 288 ? 0.922 -16.016 -13.477 1 87.25 288 GLU B O 1
ATOM 8422 N N . ALA B 1 289 ? 1.013 -18.281 -13.562 1 87.94 289 ALA B N 1
ATOM 8423 C CA . ALA B 1 289 ? 1.608 -18.391 -12.234 1 87.94 289 ALA B CA 1
ATOM 8424 C C . ALA B 1 289 ? 2.982 -17.719 -12.195 1 87.94 289 ALA B C 1
ATOM 8426 O O . ALA B 1 289 ? 3.297 -16.984 -11.258 1 87.94 289 ALA B O 1
ATOM 8427 N N . LEU B 1 290 ? 3.725 -17.984 -13.18 1 87.62 290 LEU B N 1
ATOM 8428 C CA . LEU B 1 290 ? 5.047 -17.375 -13.258 1 87.62 290 LEU B CA 1
ATOM 8429 C C . LEU B 1 290 ? 4.941 -15.859 -13.422 1 87.62 290 LEU B C 1
ATOM 8431 O O . LEU B 1 290 ? 5.703 -15.109 -12.805 1 87.62 290 LEU B O 1
ATOM 8435 N N . ALA B 1 291 ? 4.051 -15.453 -14.289 1 91.38 291 ALA B N 1
ATOM 8436 C CA . ALA B 1 291 ? 3.855 -14.023 -14.523 1 91.38 291 ALA B CA 1
ATOM 8437 C C . ALA B 1 291 ? 3.48 -13.305 -13.227 1 91.38 291 ALA B C 1
ATOM 8439 O O . ALA B 1 291 ? 3.941 -12.188 -12.977 1 91.38 291 ALA B O 1
ATOM 8440 N N . ARG B 1 292 ? 2.707 -13.898 -12.438 1 91 292 ARG B N 1
ATOM 8441 C CA . ARG B 1 292 ? 2.268 -13.297 -11.18 1 91 292 ARG B CA 1
ATOM 8442 C C . ARG B 1 292 ? 3.441 -13.094 -10.227 1 91 292 ARG B C 1
ATOM 8444 O O . ARG B 1 292 ? 3.545 -12.047 -9.578 1 91 292 ARG B O 1
ATOM 8451 N N . ILE B 1 293 ? 4.32 -14.031 -10.133 1 90.62 293 ILE B N 1
ATOM 8452 C CA . ILE B 1 293 ? 5.469 -13.945 -9.234 1 90.62 293 ILE B CA 1
ATOM 8453 C C . ILE B 1 293 ? 6.449 -12.898 -9.75 1 90.62 293 ILE B C 1
ATOM 8455 O O . ILE B 1 293 ? 6.891 -12.031 -9 1 90.62 293 ILE B O 1
ATOM 8459 N N . ARG B 1 294 ? 6.727 -12.969 -11.016 1 91.94 294 ARG B N 1
ATOM 8460 C CA . ARG B 1 294 ? 7.734 -12.086 -11.594 1 91.94 294 ARG B CA 1
ATOM 8461 C C . ARG B 1 294 ? 7.234 -10.648 -11.648 1 91.94 294 ARG B C 1
ATOM 8463 O O . ARG B 1 294 ? 7.98 -9.719 -11.344 1 91.94 294 ARG B O 1
ATOM 8470 N N . CYS B 1 295 ? 5.988 -10.484 -12.039 1 94.62 295 CYS B N 1
ATOM 8471 C CA . CYS B 1 295 ? 5.438 -9.133 -12.086 1 94.62 295 CYS B CA 1
ATOM 8472 C C . CYS B 1 295 ? 5.375 -8.516 -10.695 1 94.62 295 CYS B C 1
ATOM 8474 O O . CYS B 1 295 ? 5.57 -7.312 -10.539 1 94.62 295 CYS B O 1
ATOM 8476 N N . GLU B 1 296 ? 5.117 -9.344 -9.727 1 92.12 296 GLU B N 1
ATOM 8477 C CA . GLU B 1 296 ? 5.109 -8.859 -8.352 1 92.12 296 GLU B CA 1
ATOM 8478 C C . GLU B 1 296 ? 6.504 -8.422 -7.914 1 92.12 296 GLU B C 1
ATOM 8480 O O . GLU B 1 296 ? 6.66 -7.383 -7.27 1 92.12 296 GLU B O 1
ATOM 8485 N N . GLU B 1 297 ? 7.457 -9.203 -8.273 1 91.62 297 GLU B N 1
ATOM 8486 C CA . GLU B 1 297 ? 8.836 -8.875 -7.938 1 91.62 297 GLU B CA 1
ATOM 8487 C C . GLU B 1 297 ? 9.289 -7.594 -8.633 1 91.62 297 GLU B C 1
ATOM 8489 O O . GLU B 1 297 ? 9.93 -6.738 -8.023 1 91.62 297 GLU B O 1
ATOM 8494 N N . ILE B 1 298 ? 8.93 -7.473 -9.883 1 95.12 298 ILE B N 1
ATOM 8495 C CA . ILE B 1 298 ? 9.281 -6.289 -10.656 1 95.12 298 ILE B CA 1
ATOM 8496 C C . ILE B 1 298 ? 8.594 -5.062 -10.062 1 95.12 298 ILE B C 1
ATOM 8498 O O . ILE B 1 298 ? 9.203 -3.996 -9.953 1 95.12 298 ILE B O 1
ATOM 8502 N N . ALA B 1 299 ? 7.363 -5.254 -9.688 1 95.19 299 ALA B N 1
ATOM 8503 C CA . ALA B 1 299 ? 6.609 -4.156 -9.094 1 95.19 299 ALA B CA 1
ATOM 8504 C C . ALA B 1 299 ? 7.242 -3.709 -7.777 1 95.19 299 ALA B C 1
ATOM 8506 O O . ALA B 1 299 ? 7.363 -2.51 -7.516 1 95.19 299 ALA B O 1
ATOM 8507 N N . GLN B 1 300 ? 7.648 -4.621 -6.969 1 91.25 300 GLN B N 1
ATOM 8508 C CA . GLN B 1 300 ? 8.273 -4.309 -5.688 1 91.25 300 GLN B CA 1
ATOM 8509 C C . GLN B 1 300 ? 9.609 -3.598 -5.891 1 91.25 300 GLN B C 1
ATOM 8511 O O . GLN B 1 300 ? 9.93 -2.645 -5.176 1 91.25 300 GLN B O 1
ATOM 8516 N N . GLU B 1 301 ? 10.328 -4.098 -6.855 1 93.19 301 GLU B N 1
ATOM 8517 C CA . GLU B 1 301 ? 11.602 -3.457 -7.168 1 93.19 301 GLU B CA 1
ATOM 8518 C C . GLU B 1 301 ? 11.398 -2.037 -7.684 1 93.19 301 GLU B C 1
ATOM 8520 O O . GLU B 1 301 ? 12.125 -1.118 -7.301 1 93.19 301 GLU B O 1
ATOM 8525 N N . ALA B 1 302 ? 10.438 -1.9 -8.562 1 94.56 302 ALA B N 1
ATOM 8526 C CA . ALA B 1 302 ? 10.125 -0.578 -9.102 1 94.56 302 ALA B CA 1
ATOM 8527 C C . ALA B 1 302 ? 9.648 0.362 -8 1 94.56 302 ALA B C 1
ATOM 8529 O O . ALA B 1 302 ? 10.047 1.528 -7.953 1 94.56 302 ALA B O 1
ATOM 8530 N N . ALA B 1 303 ? 8.836 -0.098 -7.078 1 93 303 ALA B N 1
ATOM 8531 C CA . ALA B 1 303 ? 8.297 0.704 -5.984 1 93 303 ALA B CA 1
ATOM 8532 C C . ALA B 1 303 ? 9.414 1.167 -5.047 1 93 303 ALA B C 1
ATOM 8534 O O . ALA B 1 303 ? 9.344 2.26 -4.48 1 93 303 ALA B O 1
ATOM 8535 N N . SER B 1 304 ? 10.414 0.393 -4.902 1 91.75 304 SER B N 1
ATOM 8536 C CA . SER B 1 304 ? 11.516 0.719 -4.004 1 91.75 304 SER B CA 1
ATOM 8537 C C . SER B 1 304 ? 12.359 1.869 -4.555 1 91.75 304 SER B C 1
ATOM 8539 O O . SER B 1 304 ? 12.992 2.6 -3.791 1 91.75 304 SER B O 1
ATOM 8541 N N . THR B 1 305 ? 12.273 2.129 -5.887 1 93.19 305 THR B N 1
ATOM 8542 C CA . THR B 1 305 ? 13.047 3.193 -6.516 1 93.19 305 THR B CA 1
ATOM 8543 C C . THR B 1 305 ? 12.25 4.496 -6.539 1 93.19 305 THR B C 1
ATOM 8545 O O . THR B 1 305 ? 12.781 5.547 -6.902 1 93.19 305 THR B O 1
ATOM 8548 N N . PHE B 1 306 ? 11.062 4.496 -6.094 1 95.12 306 PHE B N 1
ATOM 8549 C CA . PHE B 1 306 ? 10.172 5.648 -6.16 1 95.12 306 PHE B CA 1
ATOM 8550 C C . PHE B 1 306 ? 10.555 6.691 -5.117 1 95.12 306 PHE B C 1
ATOM 8552 O O . PHE B 1 306 ? 10.656 6.379 -3.928 1 95.12 306 PHE B O 1
ATOM 8559 N N . ASP B 1 307 ? 10.805 7.84 -5.582 1 91 307 ASP B N 1
ATOM 8560 C CA . ASP B 1 307 ? 11.07 8.969 -4.699 1 91 307 ASP B CA 1
ATOM 8561 C C . ASP B 1 307 ? 9.82 9.836 -4.531 1 91 307 ASP B C 1
ATOM 8563 O O . ASP B 1 307 ? 9.539 10.695 -5.367 1 91 307 ASP B O 1
ATOM 8567 N N . ALA B 1 308 ? 9.211 9.703 -3.385 1 86.94 308 ALA B N 1
ATOM 8568 C CA . ALA B 1 308 ? 7.953 10.398 -3.123 1 86.94 308 ALA B CA 1
ATOM 8569 C C . ALA B 1 308 ? 8.188 11.883 -2.865 1 86.94 308 ALA B C 1
ATOM 8571 O O . ALA B 1 308 ? 7.266 12.695 -2.982 1 86.94 308 ALA B O 1
ATOM 8572 N N . ASP B 1 309 ? 9.453 12.273 -2.527 1 86.44 309 ASP B N 1
ATOM 8573 C CA . ASP B 1 309 ? 9.75 13.664 -2.195 1 86.44 309 ASP B CA 1
ATOM 8574 C C . ASP B 1 309 ? 10.359 14.398 -3.387 1 86.44 309 ASP B C 1
ATOM 8576 O O . ASP B 1 309 ? 10.883 15.508 -3.24 1 86.44 309 ASP B O 1
ATOM 8580 N N . ALA B 1 310 ? 10.219 13.766 -4.523 1 88.44 310 ALA B N 1
ATOM 8581 C CA . ALA B 1 310 ? 10.773 14.391 -5.719 1 88.44 310 ALA B CA 1
ATOM 8582 C C . ALA B 1 310 ? 10.055 15.695 -6.039 1 88.44 310 ALA B C 1
ATOM 8584 O O . ALA B 1 310 ? 8.859 15.836 -5.773 1 88.44 310 ALA B O 1
ATOM 8585 N N . ALA B 1 311 ? 10.812 16.688 -6.582 1 83.88 311 ALA B N 1
ATOM 8586 C CA . ALA B 1 311 ? 10.25 17.984 -6.969 1 83.88 311 ALA B CA 1
ATOM 8587 C C . ALA B 1 311 ? 9.156 17.812 -8.016 1 83.88 311 ALA B C 1
ATOM 8589 O O . ALA B 1 311 ? 8.094 18.438 -7.926 1 83.88 311 ALA B O 1
ATOM 8590 N N . ASP B 1 312 ? 9.516 16.891 -8.984 1 88.25 312 ASP B N 1
ATOM 8591 C CA . ASP B 1 312 ? 8.539 16.547 -10.008 1 88.25 312 ASP B CA 1
ATOM 8592 C C . ASP B 1 312 ? 7.996 15.141 -9.797 1 88.25 312 ASP B C 1
ATOM 8594 O O . ASP B 1 312 ? 8.547 14.164 -10.312 1 88.25 312 ASP B O 1
ATOM 8598 N N . LEU B 1 313 ? 6.887 15.07 -9.125 1 90.31 313 LEU B N 1
ATOM 8599 C CA . LEU B 1 313 ? 6.289 13.789 -8.758 1 90.31 313 LEU B CA 1
ATOM 8600 C C . LEU B 1 313 ? 5.785 13.047 -9.992 1 90.31 313 LEU B C 1
ATOM 8602 O O . LEU B 1 313 ? 5.832 11.812 -10.039 1 90.31 313 LEU B O 1
ATOM 8606 N N . SER B 1 314 ? 5.359 13.797 -11.008 1 91.5 314 SER B N 1
ATOM 8607 C CA . SER B 1 314 ? 4.844 13.172 -12.219 1 91.5 314 SER B CA 1
ATOM 8608 C C . SER B 1 314 ? 5.965 12.5 -13.008 1 91.5 314 SER B C 1
ATOM 8610 O O . SER B 1 314 ? 5.781 11.398 -13.531 1 91.5 314 SER B O 1
ATOM 8612 N N . ALA B 1 315 ? 7.07 13.195 -13.016 1 92.88 315 ALA B N 1
ATOM 8613 C CA . ALA B 1 315 ? 8.211 12.617 -13.719 1 92.88 315 ALA B CA 1
ATOM 8614 C C . ALA B 1 315 ? 8.734 11.375 -12.992 1 92.88 315 ALA B C 1
ATOM 8616 O O . ALA B 1 315 ? 9.109 10.391 -13.633 1 92.88 315 ALA B O 1
ATOM 8617 N N . ALA B 1 316 ? 8.789 11.438 -11.688 1 94.44 316 ALA B N 1
ATOM 8618 C CA . ALA B 1 316 ? 9.242 10.289 -10.898 1 94.44 316 ALA B CA 1
ATOM 8619 C C . ALA B 1 316 ? 8.297 9.102 -11.062 1 94.44 316 ALA B C 1
ATOM 8621 O O . ALA B 1 316 ? 8.742 7.957 -11.18 1 94.44 316 ALA B O 1
ATOM 8622 N N . TYR B 1 317 ? 7.023 9.391 -11.102 1 95.56 317 TYR B N 1
ATOM 8623 C CA . TYR B 1 317 ? 6 8.367 -11.297 1 95.56 317 TYR B CA 1
ATOM 8624 C C . TYR B 1 317 ? 6.137 7.715 -12.664 1 95.56 317 TYR B C 1
ATOM 8626 O O . TYR B 1 317 ? 6.098 6.488 -12.781 1 95.56 317 TYR B O 1
ATOM 8634 N N . GLU B 1 318 ? 6.359 8.477 -13.695 1 94.75 318 GLU B N 1
ATOM 8635 C CA . GLU B 1 318 ? 6.461 7.961 -15.055 1 94.75 318 GLU B CA 1
ATOM 8636 C C . GLU B 1 318 ? 7.707 7.105 -15.234 1 94.75 318 GLU B C 1
ATOM 8638 O O . GLU B 1 318 ? 7.688 6.109 -15.961 1 94.75 318 GLU B O 1
ATOM 8643 N N . ARG B 1 319 ? 8.734 7.496 -14.555 1 95.19 319 ARG B N 1
ATOM 8644 C CA . ARG B 1 319 ? 9.961 6.711 -14.633 1 95.19 319 ARG B CA 1
ATOM 8645 C C . ARG B 1 319 ? 9.766 5.316 -14.047 1 95.19 319 ARG B C 1
ATOM 8647 O O . ARG B 1 319 ? 10.195 4.324 -14.633 1 95.19 319 ARG B O 1
ATOM 8654 N N . VAL B 1 320 ? 9.102 5.277 -12.883 1 96.25 320 VAL B N 1
ATOM 8655 C CA . VAL B 1 320 ? 8.859 4.004 -12.211 1 96.25 320 VAL B CA 1
ATOM 8656 C C . VAL B 1 320 ? 7.898 3.156 -13.039 1 96.25 320 VAL B C 1
ATOM 8658 O O . VAL B 1 320 ? 8.117 1.956 -13.219 1 96.25 320 VAL B O 1
ATOM 8661 N N . MET B 1 321 ? 6.871 3.783 -13.625 1 96.38 321 MET B N 1
ATOM 8662 C CA . MET B 1 321 ? 5.859 3.061 -14.398 1 96.38 321 MET B CA 1
ATOM 8663 C C . MET B 1 321 ? 6.43 2.576 -15.727 1 96.38 321 MET B C 1
ATOM 8665 O O . MET B 1 321 ? 6.062 1.502 -16.203 1 96.38 321 MET B O 1
ATOM 8669 N N . MET B 1 322 ? 7.336 3.295 -16.266 1 95.62 322 MET B N 1
ATOM 8670 C CA . MET B 1 322 ? 7.988 2.883 -17.5 1 95.62 322 MET B CA 1
ATOM 8671 C C . MET B 1 322 ? 8.93 1.707 -17.25 1 95.62 322 MET B C 1
ATOM 8673 O O . MET B 1 322 ? 9.008 0.789 -18.062 1 95.62 322 MET B O 1
ATOM 8677 N N . HIS B 1 323 ? 9.578 1.779 -16.172 1 95.5 323 HIS B N 1
ATOM 8678 C CA . HIS B 1 323 ? 10.445 0.674 -15.781 1 95.5 323 HIS B CA 1
ATOM 8679 C C . HIS B 1 323 ? 9.656 -0.614 -15.594 1 95.5 323 HIS B C 1
ATOM 8681 O O . HIS B 1 323 ? 10.062 -1.676 -16.062 1 95.5 323 HIS B O 1
ATOM 8687 N N . TYR B 1 324 ? 8.5 -0.496 -14.938 1 97.12 324 TYR B N 1
ATOM 8688 C CA . TYR B 1 324 ? 7.645 -1.662 -14.75 1 97.12 324 TYR B CA 1
ATOM 8689 C C . TYR B 1 324 ? 7.121 -2.18 -16.078 1 97.12 324 TYR B C 1
ATOM 8691 O O . TYR B 1 324 ? 7.117 -3.389 -16.328 1 97.12 324 TYR B O 1
ATOM 8699 N N . GLN B 1 325 ? 6.785 -1.278 -16.922 1 95.25 325 GLN B N 1
ATOM 8700 C CA . GLN B 1 325 ? 6.191 -1.657 -18.188 1 95.25 325 GLN B CA 1
ATOM 8701 C C . GLN B 1 325 ? 7.207 -2.361 -19.094 1 95.25 325 GLN B C 1
ATOM 8703 O O . GLN B 1 325 ? 6.891 -3.369 -19.719 1 95.25 325 GLN B O 1
ATOM 8708 N N . GLU B 1 326 ? 8.359 -1.939 -19.094 1 93.75 326 GLU B N 1
ATOM 8709 C CA . GLU B 1 326 ? 9.406 -2.523 -19.922 1 93.75 326 GLU B CA 1
ATOM 8710 C C . GLU B 1 326 ? 9.758 -3.936 -19.469 1 93.75 326 GLU B C 1
ATOM 8712 O O . GLU B 1 326 ? 9.93 -4.836 -20.281 1 93.75 326 GLU B O 1
ATOM 8717 N N . ARG B 1 327 ? 9.781 -4.125 -18.219 1 92.62 327 ARG B N 1
ATOM 8718 C CA . ARG B 1 327 ? 10.227 -5.402 -17.688 1 92.62 327 ARG B CA 1
ATOM 8719 C C . ARG B 1 327 ? 9.086 -6.41 -17.625 1 92.62 327 ARG B C 1
ATOM 8721 O O . ARG B 1 327 ? 9.312 -7.621 -17.656 1 92.62 327 ARG B O 1
ATOM 8728 N N . SER B 1 328 ? 7.824 -5.891 -17.516 1 94.56 328 SER B N 1
ATOM 8729 C CA . SER B 1 328 ? 6.688 -6.793 -17.391 1 94.56 328 SER B CA 1
ATOM 8730 C C . SER B 1 328 ? 6.043 -7.066 -18.75 1 94.56 328 SER B C 1
ATOM 8732 O O . SER B 1 328 ? 5.125 -7.883 -18.859 1 94.56 328 SER B O 1
ATOM 8734 N N . ALA B 1 329 ? 6.594 -6.547 -19.844 1 90.19 329 ALA B N 1
ATOM 8735 C CA . ALA B 1 329 ? 5.977 -6.621 -21.172 1 90.19 329 ALA B CA 1
ATOM 8736 C C . ALA B 1 329 ? 5.98 -8.055 -21.703 1 90.19 329 ALA B C 1
ATOM 8738 O O . ALA B 1 329 ? 5.098 -8.445 -22.469 1 90.19 329 ALA B O 1
ATOM 8739 N N . ARG B 1 330 ? 6.848 -8.883 -21.266 1 87.06 330 ARG B N 1
ATOM 8740 C CA . ARG B 1 330 ? 7.004 -10.227 -21.797 1 87.06 330 ARG B CA 1
ATOM 8741 C C . ARG B 1 330 ? 6.047 -11.203 -21.125 1 87.06 330 ARG B C 1
ATOM 8743 O O . ARG B 1 330 ? 5.828 -12.312 -21.609 1 87.06 330 ARG B O 1
ATOM 8750 N N . TYR B 1 331 ? 5.418 -10.734 -20.078 1 91.31 331 TYR B N 1
ATOM 8751 C CA . TYR B 1 331 ? 4.559 -11.633 -19.312 1 91.31 331 TYR B CA 1
ATOM 8752 C C . TYR B 1 331 ? 3.098 -11.461 -19.719 1 91.31 331 TYR B C 1
ATOM 8754 O O . TYR B 1 331 ? 2.773 -10.625 -20.562 1 91.31 331 TYR B O 1
ATOM 8762 N N . VAL B 1 332 ? 2.223 -12.297 -19.234 1 90.38 332 VAL B N 1
ATOM 8763 C CA . VAL B 1 332 ? 0.798 -12.305 -19.547 1 90.38 332 VAL B CA 1
ATOM 8764 C C . VAL B 1 332 ? 0.205 -10.922 -19.281 1 90.38 332 VAL B C 1
ATOM 8766 O O . VAL B 1 332 ? 0.289 -10.406 -18.156 1 90.38 332 VAL B O 1
ATOM 8769 N N . PRO B 1 333 ? -0.432 -10.32 -20.203 1 92.19 333 PRO B N 1
ATOM 8770 C CA . PRO B 1 333 ? -0.876 -8.93 -20.094 1 92.19 333 PRO B CA 1
ATOM 8771 C C . PRO B 1 333 ? -1.908 -8.719 -19 1 92.19 333 PRO B C 1
ATOM 8773 O O . PRO B 1 333 ? -1.876 -7.691 -18.297 1 92.19 333 PRO B O 1
ATOM 8776 N N . VAL B 1 334 ? -2.787 -9.617 -18.812 1 92.44 334 VAL B N 1
ATOM 8777 C CA . VAL B 1 334 ? -3.838 -9.453 -17.812 1 92.44 334 VAL B CA 1
ATOM 8778 C C . VAL B 1 334 ? -3.221 -9.375 -16.422 1 92.44 334 VAL B C 1
ATOM 8780 O O . VAL B 1 334 ? -3.619 -8.547 -15.594 1 92.44 334 VAL B O 1
ATOM 8783 N N . VAL B 1 335 ? -2.238 -10.188 -16.219 1 92.88 335 VAL B N 1
ATOM 8784 C CA . VAL B 1 335 ? -1.561 -10.211 -14.93 1 92.88 335 VAL B CA 1
ATOM 8785 C C . VAL B 1 335 ? -0.704 -8.953 -14.773 1 92.88 335 VAL B C 1
ATOM 8787 O O . VAL B 1 335 ? -0.699 -8.328 -13.711 1 92.88 335 VAL B O 1
ATOM 8790 N N . ALA B 1 336 ? -0.013 -8.648 -15.836 1 95.62 336 ALA B N 1
ATOM 8791 C CA . ALA B 1 336 ? 0.835 -7.461 -15.812 1 95.62 336 ALA B CA 1
ATOM 8792 C C . ALA B 1 336 ? 0.009 -6.203 -15.555 1 95.62 336 ALA B C 1
ATOM 8794 O O . ALA B 1 336 ? 0.431 -5.32 -14.805 1 95.62 336 ALA B O 1
ATOM 8795 N N . ALA B 1 337 ? -1.137 -6.129 -16.109 1 95.44 337 ALA B N 1
ATOM 8796 C CA . ALA B 1 337 ? -2.014 -4.973 -15.938 1 95.44 337 ALA B CA 1
ATOM 8797 C C . ALA B 1 337 ? -2.543 -4.902 -14.508 1 95.44 337 ALA B C 1
ATOM 8799 O O . ALA B 1 337 ? -2.662 -3.816 -13.938 1 95.44 337 ALA B O 1
ATOM 8800 N N . ALA B 1 338 ? -2.854 -6.02 -13.945 1 92.81 338 ALA B N 1
ATOM 8801 C CA . ALA B 1 338 ? -3.357 -6.055 -12.578 1 92.81 338 ALA B CA 1
ATOM 8802 C C . ALA B 1 338 ? -2.293 -5.594 -11.586 1 92.81 338 ALA B C 1
ATOM 8804 O O . ALA B 1 338 ? -2.586 -4.84 -10.656 1 92.81 338 ALA B O 1
ATOM 8805 N N . LYS B 1 339 ? -1.105 -6.066 -11.812 1 94.81 339 LYS B N 1
ATOM 8806 C CA . LYS B 1 339 ? -0.016 -5.68 -10.922 1 94.81 339 LYS B CA 1
ATOM 8807 C C . LYS B 1 339 ? 0.366 -4.215 -11.125 1 94.81 339 LYS B C 1
ATOM 8809 O O . LYS B 1 339 ? 0.824 -3.553 -10.188 1 94.81 339 LYS B O 1
ATOM 8814 N N . ARG B 1 340 ? 0.13 -3.74 -12.367 1 95.62 340 ARG B N 1
ATOM 8815 C CA . ARG B 1 340 ? 0.36 -2.324 -12.641 1 95.62 340 ARG B CA 1
ATOM 8816 C C . ARG B 1 340 ? -0.58 -1.449 -11.82 1 95.62 340 ARG B C 1
ATOM 8818 O O . ARG B 1 340 ? -0.163 -0.428 -11.266 1 95.62 340 ARG B O 1
ATOM 8825 N N . LYS B 1 341 ? -1.775 -1.878 -11.719 1 94 341 LYS B N 1
ATOM 8826 C CA . LYS B 1 341 ? -2.76 -1.145 -10.93 1 94 341 LYS B CA 1
ATOM 8827 C C . LYS B 1 341 ? -2.396 -1.162 -9.445 1 94 341 LYS B C 1
ATOM 8829 O O . LYS B 1 341 ? -2.523 -0.147 -8.758 1 94 341 LYS B O 1
ATOM 8834 N N . GLN B 1 342 ? -1.957 -2.256 -8.992 1 90.75 342 GLN B N 1
ATOM 8835 C CA . GLN B 1 342 ? -1.551 -2.357 -7.594 1 90.75 342 GLN B CA 1
ATOM 8836 C C . GLN B 1 342 ? -0.342 -1.472 -7.309 1 90.75 342 GLN B C 1
ATOM 8838 O O . GLN B 1 342 ? -0.254 -0.859 -6.242 1 90.75 342 GLN B O 1
ATOM 8843 N N . LEU B 1 343 ? 0.564 -1.455 -8.227 1 94.12 343 LEU B N 1
ATOM 8844 C CA . LEU B 1 343 ? 1.73 -0.588 -8.102 1 94.12 343 LEU B CA 1
ATOM 8845 C C . LEU B 1 343 ? 1.313 0.878 -8.047 1 94.12 343 LEU B C 1
ATOM 8847 O O . LEU B 1 343 ? 1.831 1.645 -7.234 1 94.12 343 LEU B O 1
ATOM 8851 N N . HIS B 1 344 ? 0.375 1.234 -8.922 1 94.56 344 HIS B N 1
ATOM 8852 C CA . HIS B 1 344 ? -0.15 2.596 -8.922 1 94.56 344 HIS B CA 1
ATOM 8853 C C . HIS B 1 344 ? -0.727 2.963 -7.559 1 94.56 344 HIS B C 1
ATOM 8855 O O . HIS B 1 344 ? -0.493 4.066 -7.059 1 94.56 344 HIS B O 1
ATOM 8861 N N . ASP B 1 345 ? -1.442 2.082 -6.934 1 90.19 345 ASP B N 1
ATOM 8862 C CA . ASP B 1 345 ? -2.08 2.34 -5.645 1 90.19 345 ASP B CA 1
ATOM 8863 C C . ASP B 1 345 ? -1.038 2.561 -4.551 1 90.19 345 ASP B C 1
ATOM 8865 O O . ASP B 1 345 ? -1.197 3.441 -3.705 1 90.19 345 ASP B O 1
ATOM 8869 N N . VAL B 1 346 ? -0.041 1.749 -4.594 1 88.5 346 VAL B N 1
ATOM 8870 C CA . VAL B 1 346 ? 1.012 1.865 -3.592 1 88.5 346 VAL B CA 1
ATOM 8871 C C . VAL B 1 346 ? 1.755 3.188 -3.773 1 88.5 346 VAL B C 1
ATOM 8873 O O . VAL B 1 346 ? 2.037 3.885 -2.797 1 88.5 346 VAL B O 1
ATOM 8876 N N . LEU B 1 347 ? 2.062 3.527 -5.035 1 92.69 347 LEU B N 1
ATOM 8877 C CA . LEU B 1 347 ? 2.762 4.777 -5.316 1 92.69 347 LEU B CA 1
ATOM 8878 C C . LEU B 1 347 ? 1.898 5.977 -4.941 1 92.69 347 LEU B C 1
ATOM 8880 O O . LEU B 1 347 ? 2.406 6.973 -4.418 1 92.69 347 LEU B O 1
ATOM 8884 N N . SER B 1 348 ? 0.603 5.883 -5.191 1 92.12 348 SER B N 1
ATOM 8885 C CA . SER B 1 348 ? -0.331 6.949 -4.848 1 92.12 348 SER B CA 1
ATOM 8886 C C . SER B 1 348 ? -0.367 7.191 -3.344 1 92.12 348 SER B C 1
ATOM 8888 O O . SER B 1 348 ? -0.354 8.344 -2.895 1 92.12 348 SER B O 1
ATOM 8890 N N . LEU B 1 349 ? -0.356 6.148 -2.58 1 85.25 349 LEU B N 1
ATOM 8891 C CA . LEU B 1 349 ? -0.406 6.258 -1.127 1 85.25 349 LEU B CA 1
ATOM 8892 C C . LEU B 1 349 ? 0.87 6.895 -0.586 1 85.25 349 LEU B C 1
ATOM 8894 O O . LEU B 1 349 ? 0.813 7.758 0.294 1 85.25 349 LEU B O 1
ATOM 8898 N N . ARG B 1 350 ? 1.999 6.5 -1.138 1 86.44 350 ARG B N 1
ATOM 8899 C CA . ARG B 1 350 ? 3.281 7.047 -0.705 1 86.44 350 ARG B CA 1
ATOM 8900 C C . ARG B 1 350 ? 3.412 8.516 -1.102 1 86.44 350 ARG B C 1
ATOM 8902 O O . ARG B 1 350 ? 3.867 9.336 -0.306 1 86.44 350 ARG B O 1
ATOM 8909 N N . ALA B 1 351 ? 3.023 8.812 -2.307 1 90.81 351 ALA B N 1
ATOM 8910 C CA . ALA B 1 351 ? 3.109 10.18 -2.82 1 90.81 351 ALA B CA 1
ATOM 8911 C C . ALA B 1 351 ? 2.164 11.109 -2.064 1 90.81 351 ALA B C 1
ATOM 8913 O O . ALA B 1 351 ? 2.482 12.281 -1.845 1 90.81 351 ALA B O 1
ATOM 8914 N N . ARG B 1 352 ? 1.016 10.672 -1.678 1 88.31 352 ARG B N 1
ATOM 8915 C CA . ARG B 1 352 ? 0.028 11.477 -0.964 1 88.31 352 ARG B CA 1
ATOM 8916 C C . ARG B 1 352 ? 0.57 11.945 0.383 1 88.31 352 ARG B C 1
ATOM 8918 O O . ARG B 1 352 ? 0.331 13.078 0.793 1 88.31 352 ARG B O 1
ATOM 8925 N N . GLU B 1 353 ? 1.259 11.062 1.036 1 81.69 353 GLU B N 1
ATOM 8926 C CA . GLU B 1 353 ? 1.851 11.43 2.318 1 81.69 353 GLU B CA 1
ATOM 8927 C C . GLU B 1 353 ? 2.889 12.539 2.148 1 81.69 353 GLU B C 1
ATOM 8929 O O . GLU B 1 353 ? 2.91 13.5 2.92 1 81.69 353 GLU B O 1
ATOM 8934 N N . ALA B 1 354 ? 3.736 12.391 1.192 1 85.12 354 ALA B N 1
ATOM 8935 C CA . ALA B 1 354 ? 4.754 13.398 0.917 1 85.12 354 ALA B CA 1
ATOM 8936 C C . ALA B 1 354 ? 4.117 14.703 0.443 1 85.12 354 ALA B C 1
ATOM 8938 O O . ALA B 1 354 ? 4.559 15.789 0.824 1 85.12 354 ALA B O 1
ATOM 8939 N N . TYR B 1 355 ? 3.102 14.609 -0.368 1 89.88 355 TYR B N 1
ATOM 8940 C CA . TYR B 1 355 ? 2.373 15.758 -0.88 1 89.88 355 TYR B CA 1
ATOM 8941 C C . TYR B 1 355 ? 1.706 16.531 0.252 1 89.88 355 TYR B C 1
ATOM 8943 O O . TYR B 1 355 ? 1.728 17.766 0.27 1 89.88 355 TYR B O 1
ATOM 8951 N N . ARG B 1 356 ? 1.164 15.844 1.181 1 85.31 356 ARG B N 1
ATOM 8952 C CA . ARG B 1 356 ? 0.54 16.469 2.34 1 85.31 356 ARG B CA 1
ATOM 8953 C C . ARG B 1 356 ? 1.565 17.25 3.16 1 85.31 356 ARG B C 1
ATOM 8955 O O . ARG B 1 356 ? 1.3 18.375 3.592 1 85.31 356 ARG B O 1
ATOM 8962 N N . ARG B 1 357 ? 2.672 16.672 3.398 1 82.31 357 ARG B N 1
ATOM 8963 C CA . ARG B 1 357 ? 3.734 17.344 4.148 1 82.31 357 ARG B CA 1
ATOM 8964 C C . ARG B 1 357 ? 4.191 18.609 3.445 1 82.31 357 ARG B C 1
ATOM 8966 O O . ARG B 1 357 ? 4.387 19.641 4.086 1 82.31 357 ARG B O 1
ATOM 8973 N N . ARG B 1 358 ? 4.352 18.5 2.141 1 87.25 358 ARG B N 1
ATOM 8974 C CA . ARG B 1 358 ? 4.789 19.641 1.35 1 87.25 358 ARG B CA 1
ATOM 8975 C C . ARG B 1 358 ? 3.75 20.766 1.376 1 87.25 358 ARG B C 1
ATOM 8977 O O . ARG B 1 358 ? 4.094 21.938 1.558 1 87.25 358 ARG B O 1
ATOM 8984 N N . LEU B 1 359 ? 2.496 20.391 1.214 1 89.12 359 LEU B N 1
ATOM 8985 C CA . LEU B 1 359 ? 1.429 21.391 1.199 1 89.12 359 LEU B CA 1
ATOM 8986 C C . LEU B 1 359 ? 1.249 22.016 2.578 1 89.12 359 LEU B C 1
ATOM 8988 O O . LEU B 1 359 ? 0.928 23.203 2.689 1 89.12 359 LEU B O 1
ATOM 8992 N N . GLN B 1 360 ? 1.473 21.25 3.602 1 84.38 360 GLN B N 1
ATOM 8993 C CA . GLN B 1 360 ? 1.373 21.781 4.953 1 84.38 360 GLN B CA 1
ATOM 8994 C C . GLN B 1 360 ? 2.471 22.812 5.219 1 84.38 360 GLN B C 1
ATOM 8996 O O . GLN B 1 360 ? 2.234 23.828 5.875 1 84.38 360 GLN B O 1
ATOM 9001 N N . ARG B 1 361 ? 3.611 22.547 4.758 1 84 361 ARG B N 1
ATOM 9002 C CA . ARG B 1 361 ? 4.699 23.516 4.895 1 84 361 ARG B CA 1
ATOM 9003 C C . ARG B 1 361 ? 4.383 24.812 4.145 1 84 361 ARG B C 1
ATOM 9005 O O . ARG B 1 361 ? 4.652 25.906 4.645 1 84 361 ARG B O 1
ATOM 9012 N N . HIS B 1 362 ? 3.797 24.656 2.967 1 90.81 362 HIS B N 1
ATOM 9013 C CA . HIS B 1 362 ? 3.416 25.844 2.188 1 90.81 362 HIS B CA 1
ATOM 9014 C C . HIS B 1 362 ? 2.303 26.625 2.877 1 90.81 362 HIS B C 1
ATOM 9016 O O . HIS B 1 362 ? 2.287 27.859 2.834 1 90.81 362 HIS B O 1
ATOM 9022 N N . LEU B 1 363 ? 1.453 25.906 3.473 1 89.81 363 LEU B N 1
ATOM 9023 C CA . LEU B 1 363 ? 0.36 26.531 4.211 1 89.81 363 LEU B CA 1
ATOM 9024 C C . LEU B 1 363 ? 0.896 27.391 5.355 1 89.81 363 LEU B C 1
ATOM 9026 O O . LEU B 1 363 ? 0.476 28.531 5.531 1 89.81 363 LEU B O 1
ATOM 9030 N N . GLU B 1 364 ? 1.86 26.812 6.035 1 83.31 364 GLU B N 1
ATOM 9031 C CA . GLU B 1 364 ? 2.436 27.547 7.16 1 83.31 364 GLU B CA 1
ATOM 9032 C C . GLU B 1 364 ? 3.223 28.766 6.68 1 83.31 364 GLU B C 1
ATOM 9034 O O . GLU B 1 364 ? 3.162 29.828 7.293 1 83.31 364 GLU B O 1
ATOM 9039 N N . THR B 1 365 ? 3.871 28.609 5.609 1 89.56 365 THR B N 1
ATOM 9040 C CA . THR B 1 365 ? 4.66 29.719 5.066 1 89.56 365 THR B CA 1
ATOM 9041 C C . THR B 1 365 ? 3.75 30.844 4.594 1 89.56 365 THR B C 1
ATOM 9043 O O . THR B 1 365 ? 4.027 32.031 4.848 1 89.56 365 THR B O 1
ATOM 9046 N N . LEU B 1 366 ? 2.652 30.516 3.924 1 92.12 366 LEU B N 1
ATOM 9047 C CA . LEU B 1 366 ? 1.716 31.516 3.43 1 92.12 366 LEU B CA 1
ATOM 9048 C C . LEU B 1 366 ? 0.972 32.188 4.582 1 92.12 366 LEU B C 1
ATOM 9050 O O . LEU B 1 366 ? 0.711 33.375 4.547 1 92.12 366 LEU B O 1
ATOM 9054 N N . ALA B 1 367 ? 0.72 31.422 5.586 1 88.19 367 ALA B N 1
ATOM 9055 C CA . ALA B 1 367 ? 0.07 31.984 6.766 1 88.19 367 ALA B CA 1
ATOM 9056 C C . ALA B 1 367 ? 1.003 32.938 7.5 1 88.19 367 ALA B C 1
ATOM 9058 O O . ALA B 1 367 ? 0.571 34 7.984 1 88.19 367 ALA B O 1
ATOM 9059 N N . GLU B 1 368 ? 2.242 32.594 7.543 1 86.31 368 GLU B N 1
ATOM 9060 C CA . GLU B 1 368 ? 3.229 33.5 8.164 1 86.31 368 GLU B CA 1
ATOM 9061 C C . GLU B 1 368 ? 3.395 34.781 7.375 1 86.31 368 GLU B C 1
ATOM 9063 O O . GLU B 1 368 ? 3.582 35.844 7.957 1 86.31 368 GLU B O 1
ATOM 9068 N N . ARG B 1 369 ? 3.326 34.719 6.129 1 92 369 ARG B N 1
ATOM 9069 C CA . ARG B 1 369 ? 3.395 35.906 5.285 1 92 369 ARG B CA 1
ATOM 9070 C C . ARG B 1 369 ? 2.217 36.844 5.551 1 92 369 ARG B C 1
ATOM 9072 O O . ARG B 1 369 ? 2.379 38.062 5.578 1 92 369 ARG B O 1
ATOM 9079 N N . PHE B 1 370 ? 1.068 36.219 5.766 1 93.75 370 PHE B N 1
ATOM 9080 C CA . PHE B 1 370 ? -0.121 37 6.07 1 93.75 370 PHE B CA 1
ATOM 9081 C C . PHE B 1 370 ? 0.003 37.656 7.438 1 93.75 370 PHE B C 1
ATOM 9083 O O . PHE B 1 370 ? -0.334 38.844 7.598 1 93.75 370 PHE B O 1
ATOM 9090 N N . ASP B 1 371 ? 0.557 36.906 8.328 1 87.44 371 ASP B N 1
ATOM 9091 C CA . ASP B 1 371 ? 0.746 37.438 9.68 1 87.44 371 ASP B CA 1
ATOM 9092 C C . ASP B 1 371 ? 1.765 38.562 9.703 1 87.44 371 ASP B C 1
ATOM 9094 O O . ASP B 1 371 ? 1.569 39.562 10.398 1 87.44 371 ASP B O 1
ATOM 9098 N N . HIS B 1 372 ? 2.762 38.469 8.961 1 86.94 372 HIS B N 1
ATOM 9099 C CA . HIS B 1 372 ? 3.777 39.531 8.883 1 86.94 372 HIS B CA 1
ATOM 9100 C C . HIS B 1 372 ? 3.223 40.781 8.227 1 86.94 372 HIS B C 1
ATOM 9102 O O . HIS B 1 372 ? 3.557 41.906 8.625 1 86.94 372 HIS B O 1
ATOM 9108 N N . PHE B 1 373 ? 2.377 40.625 7.219 1 92.06 373 PHE B N 1
ATOM 9109 C CA . PHE B 1 373 ? 1.728 41.719 6.551 1 92.06 373 PHE B CA 1
ATOM 9110 C C . PHE B 1 373 ? 0.854 42.5 7.527 1 92.06 373 PHE B C 1
ATOM 9112 O O . PHE B 1 373 ? 0.902 43.75 7.57 1 92.06 373 PHE B O 1
ATOM 9119 N N . VAL B 1 374 ? 0.138 41.75 8.352 1 89.94 374 VAL B N 1
ATOM 9120 C CA . VAL B 1 374 ? -0.776 42.344 9.305 1 89.94 374 VAL B CA 1
ATOM 9121 C C . VAL B 1 374 ? 0.018 43.125 10.359 1 89.94 374 VAL B C 1
ATOM 9123 O O . VAL B 1 374 ? -0.306 44.281 10.68 1 89.94 374 VAL B O 1
ATOM 9126 N N . ASN B 1 375 ? 1.103 42.562 10.867 1 81.88 375 ASN B N 1
ATOM 9127 C CA . ASN B 1 375 ? 1.914 43.188 11.906 1 81.88 375 ASN B CA 1
ATOM 9128 C C . ASN B 1 375 ? 2.615 44.438 11.375 1 81.88 375 ASN B C 1
ATOM 9130 O O . ASN B 1 375 ? 2.752 45.438 12.094 1 81.88 375 ASN B O 1
ATOM 9134 N N . ASP B 1 376 ? 2.961 44.469 10.164 1 83.44 376 ASP B N 1
ATOM 9135 C CA . ASP B 1 376 ? 3.639 45.594 9.547 1 83.44 376 ASP B CA 1
ATOM 9136 C C . ASP B 1 376 ? 2.672 46.781 9.32 1 83.44 376 ASP B C 1
ATOM 9138 O O . ASP B 1 376 ? 3.035 47.938 9.508 1 83.44 376 ASP B O 1
ATOM 9142 N N . GLN B 1 377 ? 1.39 46.406 8.961 1 85.44 377 GLN B N 1
ATOM 9143 C CA . GLN B 1 377 ? 0.402 47.438 8.672 1 85.44 377 GLN B CA 1
ATOM 9144 C C . GLN B 1 377 ? -0.144 48.062 9.961 1 85.44 377 GLN B C 1
ATOM 9146 O O . GLN B 1 377 ? -0.553 49.219 9.969 1 85.44 377 GLN B O 1
ATOM 9151 N N . LEU B 1 378 ? -0.103 47.281 11.039 1 81.06 378 LEU B N 1
ATOM 9152 C CA . LEU B 1 378 ? -0.67 47.781 12.289 1 81.06 378 LEU B CA 1
ATOM 9153 C C . LEU B 1 378 ? 0.409 48.406 13.164 1 81.06 378 LEU B C 1
ATOM 9155 O O . LEU B 1 378 ? 0.102 49.062 14.164 1 81.06 378 LEU B O 1
ATOM 9159 N N . ALA B 1 379 ? 1.696 48.219 13.008 1 66.25 379 ALA B N 1
ATOM 9160 C CA . ALA B 1 379 ? 2.777 48.844 13.766 1 66.25 379 ALA B CA 1
ATOM 9161 C C . ALA B 1 379 ? 2.719 50.375 13.656 1 66.25 379 ALA B C 1
ATOM 9163 O O . ALA B 1 379 ? 2.365 50.906 12.602 1 66.25 379 ALA B O 1
ATOM 9164 N N . VAL B 1 380 ? 2.275 51.125 14.914 1 56.97 380 VAL B N 1
ATOM 9165 C CA . VAL B 1 380 ? 2.039 52.562 15.188 1 56.97 380 VAL B CA 1
ATOM 9166 C C . VAL B 1 380 ? 3.117 53.406 14.508 1 56.97 380 VAL B C 1
ATOM 9168 O O . VAL B 1 380 ? 4.305 53.25 14.797 1 56.97 380 VAL B O 1
ATOM 9171 N N . LYS B 1 381 ? 3.09 53.719 13.242 1 51.19 381 LYS B N 1
ATOM 9172 C CA . LYS B 1 381 ? 4.016 54.688 12.719 1 51.19 381 LYS B CA 1
ATOM 9173 C C . LYS B 1 381 ? 3.779 56.062 13.367 1 51.19 381 LYS B C 1
ATOM 9175 O O . LYS B 1 381 ? 2.633 56.5 13.508 1 51.19 381 LYS B O 1
ATOM 9180 N N . THR B 1 382 ? 4.57 56.469 14.414 1 43.47 382 THR B N 1
ATOM 9181 C CA . THR B 1 382 ? 4.664 57.781 15.078 1 43.47 382 THR B CA 1
ATOM 9182 C C . THR B 1 382 ? 4.434 58.906 14.094 1 43.47 382 THR B C 1
ATOM 9184 O O . THR B 1 382 ? 4.684 60.062 14.406 1 43.47 382 THR B O 1
ATOM 9187 N N . ALA B 1 383 ? 4.363 58.656 12.789 1 43.72 383 ALA B N 1
ATOM 9188 C CA . ALA B 1 383 ? 4.516 59.906 12.039 1 43.72 383 ALA B CA 1
ATOM 9189 C C . ALA B 1 383 ? 3.408 60.906 12.391 1 43.72 383 ALA B C 1
ATOM 9191 O O . ALA B 1 383 ? 2.434 60.531 13.055 1 43.72 383 ALA B O 1
ATOM 9192 N N . ALA B 1 384 ? 3.145 62 11.555 1 43.5 384 ALA B N 1
ATOM 9193 C CA . ALA B 1 384 ? 2.494 63.312 11.609 1 43.5 384 ALA B CA 1
ATOM 9194 C C . ALA B 1 384 ? 1.027 63.156 12.008 1 43.5 384 ALA B C 1
ATOM 9196 O O . ALA B 1 384 ? 0.325 62.281 11.516 1 43.5 384 ALA B O 1
ATOM 9197 N N . PRO B 1 385 ? 0.516 63.75 13.133 1 42.53 385 PRO B N 1
ATOM 9198 C CA . PRO B 1 385 ? -0.789 63.875 13.789 1 42.53 385 PRO B CA 1
ATOM 9199 C C . PRO B 1 385 ? -1.954 63.75 12.812 1 42.53 385 PRO B C 1
ATOM 9201 O O . PRO B 1 385 ? -3.086 63.469 13.227 1 42.53 385 PRO B O 1
ATOM 9204 N N . GLU B 1 386 ? -1.959 64.375 11.711 1 47.19 386 GLU B N 1
ATOM 9205 C CA . GLU B 1 386 ? -3.182 64.75 11.016 1 47.19 386 GLU B CA 1
ATOM 9206 C C . GLU B 1 386 ? -3.883 63.531 10.422 1 47.19 386 GLU B C 1
ATOM 9208 O O . GLU B 1 386 ? -5.07 63.594 10.094 1 47.19 386 GLU B O 1
ATOM 9213 N N . ARG B 1 387 ? -3.287 62.562 9.609 1 51.66 387 ARG B N 1
ATOM 9214 C CA . ARG B 1 387 ? -4.043 61.625 8.773 1 51.66 387 ARG B CA 1
ATOM 9215 C C . ARG B 1 387 ? -4.098 60.25 9.406 1 51.66 387 ARG B C 1
ATOM 9217 O O . ARG B 1 387 ? -3.129 59.781 10.023 1 51.66 387 ARG B O 1
ATOM 9224 N N . SER B 1 388 ? -5.316 59.719 9.602 1 59.25 388 SER B N 1
ATOM 9225 C CA . SER B 1 388 ? -5.699 58.406 10.125 1 59.25 388 SER B CA 1
ATOM 9226 C C . SER B 1 388 ? -4.75 57.312 9.633 1 59.25 388 SER B C 1
ATOM 9228 O O . SER B 1 388 ? -4.633 57.094 8.422 1 59.25 388 SER B O 1
ATOM 9230 N N . ALA B 1 389 ? -3.701 56.875 10.336 1 65.31 389 ALA B N 1
ATOM 9231 C CA . ALA B 1 389 ? -2.602 55.969 10.031 1 65.31 389 ALA B CA 1
ATOM 9232 C C . ALA B 1 389 ? -3.117 54.656 9.414 1 65.31 389 ALA B C 1
ATOM 9234 O O . ALA B 1 389 ? -2.424 54.031 8.617 1 65.31 389 ALA B O 1
ATOM 9235 N N . TRP B 1 390 ? -4.477 54.375 9.578 1 82.5 390 TRP B N 1
ATOM 9236 C CA . TRP B 1 390 ? -4.93 53.062 9.117 1 82.5 390 TRP B CA 1
ATOM 9237 C C . TRP B 1 390 ? -6.059 53.188 8.102 1 82.5 390 TRP B C 1
ATOM 9239 O O . TRP B 1 390 ? -6.953 52.344 8.047 1 82.5 390 TRP B O 1
ATOM 9249 N N . LYS B 1 391 ? -5.953 54.375 7.309 1 83.5 391 LYS B N 1
ATOM 9250 C CA . LYS B 1 391 ? -6.969 54.562 6.277 1 83.5 391 LYS B CA 1
ATOM 9251 C C . LYS B 1 391 ? -6.922 53.438 5.242 1 83.5 391 LYS B C 1
ATOM 9253 O O . LYS B 1 391 ? -5.852 53.094 4.734 1 83.5 391 LYS B O 1
ATOM 9258 N N . GLY B 1 392 ? -8.062 52.75 4.938 1 87.44 392 GLY B N 1
ATOM 9259 C CA . GLY B 1 392 ? -8.188 51.719 3.92 1 87.44 392 GLY B CA 1
ATOM 9260 C C . GLY B 1 392 ? -7.551 50.406 4.324 1 87.44 392 GLY B C 1
ATOM 9261 O O . GLY B 1 392 ? -7.129 49.625 3.469 1 87.44 392 GLY B O 1
ATOM 9262 N N . PHE B 1 393 ? -7.359 50.031 5.527 1 90.75 393 PHE B N 1
ATOM 9263 C CA . PHE B 1 393 ? -6.711 48.812 6.012 1 90.75 393 PHE B CA 1
ATOM 9264 C C . PHE B 1 393 ? -7.48 47.594 5.574 1 90.75 393 PHE B C 1
ATOM 9266 O O . PHE B 1 393 ? -6.883 46.594 5.121 1 90.75 393 PHE B O 1
ATOM 9273 N N . MET B 1 394 ? -8.797 47.656 5.621 1 90.12 394 MET B N 1
ATOM 9274 C CA . MET B 1 394 ? -9.602 46.469 5.297 1 90.12 394 MET B CA 1
ATOM 9275 C C . MET B 1 394 ? -9.5 46.125 3.812 1 90.12 394 MET B C 1
ATOM 9277 O O . MET B 1 394 ? -9.5 44.969 3.436 1 90.12 394 MET B O 1
ATOM 9281 N N . ASP B 1 395 ? -9.406 47.156 3.043 1 91.5 395 ASP B N 1
ATOM 9282 C CA . ASP B 1 395 ? -9.234 46.938 1.611 1 91.5 395 ASP B CA 1
ATOM 9283 C C . ASP B 1 395 ? -7.875 46.312 1.312 1 91.5 395 ASP B C 1
ATOM 9285 O O . ASP B 1 395 ? -7.77 45.406 0.469 1 91.5 395 ASP B O 1
ATOM 9289 N N . ARG B 1 396 ? -6.812 46.781 1.975 1 92.69 396 ARG B N 1
ATOM 9290 C CA . ARG B 1 396 ? -5.484 46.219 1.794 1 92.69 396 ARG B CA 1
ATOM 9291 C C . ARG B 1 396 ? -5.434 44.781 2.311 1 92.69 396 ARG B C 1
ATOM 9293 O O . ARG B 1 396 ? -4.785 43.938 1.71 1 92.69 396 ARG B O 1
ATOM 9300 N N . LEU B 1 397 ? -6.145 44.562 3.42 1 94.06 397 LEU B N 1
ATOM 9301 C CA . LEU B 1 397 ? -6.211 43.219 3.994 1 94.06 397 LEU B CA 1
ATOM 9302 C C . LEU B 1 397 ? -6.887 42.25 3.033 1 94.06 397 LEU B C 1
ATOM 9304 O O . LEU B 1 397 ? -6.414 41.125 2.84 1 94.06 397 LEU B O 1
ATOM 9308 N N . GLN B 1 398 ? -7.945 42.688 2.424 1 93.69 398 GLN B N 1
ATOM 9309 C CA . GLN B 1 398 ? -8.68 41.844 1.49 1 93.69 398 GLN B CA 1
ATOM 9310 C C . GLN B 1 398 ? -7.859 41.594 0.227 1 93.69 398 GLN B C 1
ATOM 9312 O O . GLN B 1 398 ? -7.914 40.5 -0.34 1 93.69 398 GLN B O 1
ATOM 9317 N N . ARG B 1 399 ? -7.195 42.562 -0.217 1 94.19 399 ARG B N 1
ATOM 9318 C CA . ARG B 1 399 ? -6.336 42.406 -1.386 1 94.19 399 ARG B CA 1
ATOM 9319 C C . ARG B 1 399 ? -5.227 41.406 -1.106 1 94.19 399 ARG B C 1
ATOM 9321 O O . ARG B 1 399 ? -4.93 40.531 -1.944 1 94.19 399 ARG B O 1
ATOM 9328 N N . GLN B 1 400 ? -4.594 41.531 0.057 1 94.81 400 GLN B N 1
ATOM 9329 C CA . GLN B 1 400 ? -3.539 40.562 0.422 1 94.81 400 GLN B CA 1
ATOM 9330 C C . GLN B 1 400 ? -4.094 39.156 0.579 1 94.81 400 GLN B C 1
ATOM 9332 O O . GLN B 1 400 ? -3.445 38.188 0.19 1 94.81 400 GLN B O 1
ATOM 9337 N N . ARG B 1 401 ? -5.238 39.031 1.176 1 95 401 ARG B N 1
ATOM 9338 C CA . ARG B 1 401 ? -5.883 37.719 1.328 1 95 401 ARG B CA 1
ATOM 9339 C C . ARG B 1 401 ? -6.148 37.094 -0.029 1 95 401 ARG B C 1
ATOM 9341 O O . ARG B 1 401 ? -5.902 35.906 -0.218 1 95 401 ARG B O 1
ATOM 9348 N N . SER B 1 402 ? -6.629 37.844 -0.949 1 95.06 402 SER B N 1
ATOM 9349 C CA . SER B 1 402 ? -6.91 37.344 -2.287 1 95.06 402 SER B CA 1
ATOM 9350 C C . SER B 1 402 ? -5.629 36.906 -2.994 1 95.06 402 SER B C 1
ATOM 9352 O O . SER B 1 402 ? -5.621 35.906 -3.723 1 95.06 402 SER B O 1
ATOM 9354 N N . GLU B 1 403 ? -4.582 37.625 -2.781 1 95.44 403 GLU B N 1
ATOM 9355 C CA . GLU B 1 403 ? -3.291 37.281 -3.357 1 95.44 403 GLU B CA 1
ATOM 9356 C C . GLU B 1 403 ? -2.793 35.938 -2.785 1 95.44 403 GLU B C 1
ATOM 9358 O O . GLU B 1 403 ? -2.24 35.125 -3.512 1 95.44 403 GLU B O 1
ATOM 9363 N N . LEU B 1 404 ? -2.992 35.812 -1.538 1 95.56 404 LEU B N 1
ATOM 9364 C CA . LEU B 1 404 ? -2.529 34.594 -0.89 1 95.56 404 LEU B CA 1
ATOM 9365 C C . LEU B 1 404 ? -3.393 33.406 -1.293 1 95.56 404 LEU B C 1
ATOM 9367 O O . LEU B 1 404 ? -2.896 32.281 -1.406 1 95.56 404 LEU B O 1
ATOM 9371 N N . GLU B 1 405 ? -4.656 33.656 -1.525 1 94.69 405 GLU B N 1
ATOM 9372 C CA . GLU B 1 405 ? -5.535 32.594 -2.006 1 94.69 405 GLU B CA 1
ATOM 9373 C C . GLU B 1 405 ? -5.145 32.125 -3.414 1 94.69 405 GLU B C 1
ATOM 9375 O O . GLU B 1 405 ? -5.191 30.938 -3.73 1 94.69 405 GLU B O 1
ATOM 9380 N N . THR B 1 406 ? -4.758 33.062 -4.199 1 94.69 406 THR B N 1
ATOM 9381 C CA . THR B 1 406 ? -4.289 32.75 -5.543 1 94.69 406 THR B CA 1
ATOM 9382 C C . THR B 1 406 ? -2.967 31.984 -5.48 1 94.69 406 THR B C 1
ATOM 9384 O O . THR B 1 406 ? -2.75 31.047 -6.246 1 94.69 406 THR B O 1
ATOM 9387 N N . ALA B 1 407 ? -2.082 32.375 -4.562 1 94.19 407 ALA B N 1
ATOM 9388 C CA . ALA B 1 407 ? -0.81 31.688 -4.387 1 94.19 407 ALA B CA 1
ATOM 9389 C C . ALA B 1 407 ? -1.03 30.234 -3.969 1 94.19 407 ALA B C 1
ATOM 9391 O O . ALA B 1 407 ? -0.299 29.344 -4.398 1 94.19 407 ALA B O 1
ATOM 9392 N N . TRP B 1 408 ? -2.035 30.016 -3.098 1 94.88 408 TRP B N 1
ATOM 9393 C CA . TRP B 1 408 ? -2.357 28.672 -2.65 1 94.88 408 TRP B CA 1
ATOM 9394 C C . TRP B 1 408 ? -2.859 27.812 -3.812 1 94.88 408 TRP B C 1
ATOM 9396 O O . TRP B 1 408 ? -2.477 26.656 -3.947 1 94.88 408 TRP B O 1
ATOM 9406 N N . LYS B 1 409 ? -3.709 28.406 -4.707 1 93.62 409 LYS B N 1
ATOM 9407 C CA . LYS B 1 409 ? -4.262 27.672 -5.844 1 93.62 409 LYS B CA 1
ATOM 9408 C C . LYS B 1 409 ? -3.162 27.281 -6.824 1 93.62 409 LYS B C 1
ATOM 9410 O O . LYS B 1 409 ? -3.25 26.234 -7.477 1 93.62 409 LYS B O 1
ATOM 9415 N N . ASP B 1 410 ? -2.09 28.016 -6.863 1 91.75 410 ASP B N 1
ATOM 9416 C CA . ASP B 1 410 ? -0.972 27.719 -7.754 1 91.75 410 ASP B CA 1
ATOM 9417 C C . ASP B 1 410 ? -0.143 26.562 -7.223 1 91.75 410 ASP B C 1
ATOM 9419 O O . ASP B 1 410 ? 0.409 25.781 -8 1 91.75 410 ASP B O 1
ATOM 9423 N N . VAL B 1 411 ? -0.058 26.438 -5.949 1 90.12 411 VAL B N 1
ATOM 9424 C CA . VAL B 1 411 ? 0.794 25.422 -5.352 1 90.12 411 VAL B CA 1
ATOM 9425 C C . VAL B 1 411 ? -0.016 24.156 -5.113 1 90.12 411 VAL B C 1
ATOM 9427 O O . VAL B 1 411 ? 0.506 23.047 -5.238 1 90.12 411 VAL B O 1
ATOM 9430 N N . ALA B 1 412 ? -1.296 24.297 -4.801 1 91.5 412 ALA B N 1
ATOM 9431 C CA . ALA B 1 412 ? -2.16 23.172 -4.477 1 91.5 412 ALA B CA 1
ATOM 9432 C C . ALA B 1 412 ? -2.711 22.516 -5.746 1 91.5 412 ALA B C 1
ATOM 9434 O O . ALA B 1 412 ? -3.914 22.578 -6.008 1 91.5 412 ALA B O 1
ATOM 9435 N N . VAL B 1 413 ? -1.822 21.922 -6.531 1 91.62 413 VAL B N 1
ATOM 9436 C CA . VAL B 1 413 ? -2.203 21.266 -7.77 1 91.62 413 VAL B CA 1
ATOM 9437 C C . VAL B 1 413 ? -1.907 19.766 -7.664 1 91.62 413 VAL B C 1
ATOM 9439 O O . VAL B 1 413 ? -0.845 19.359 -7.18 1 91.62 413 VAL B O 1
ATOM 9442 N N . ILE B 1 414 ? -2.971 19 -8.062 1 92 414 ILE B N 1
ATOM 9443 C CA . ILE B 1 414 ? -2.795 17.562 -8.062 1 92 414 ILE B CA 1
ATOM 9444 C C . ILE B 1 414 ? -1.909 17.141 -9.234 1 92 414 ILE B C 1
ATOM 9446 O O . ILE B 1 414 ? -2.143 17.547 -10.375 1 92 414 ILE B O 1
ATOM 9450 N N . PRO B 1 415 ? -0.847 16.391 -8.906 1 90.69 415 PRO B N 1
ATOM 9451 C CA . PRO B 1 415 ? -0.02 15.914 -10.016 1 90.69 415 PRO B CA 1
ATOM 9452 C C . PRO B 1 415 ? -0.83 15.18 -11.078 1 90.69 415 PRO B C 1
ATOM 9454 O O . PRO B 1 415 ? -1.788 14.469 -10.75 1 90.69 415 PRO B O 1
ATOM 9457 N N . GLN B 1 416 ? -0.455 15.219 -12.344 1 88.81 416 GLN B N 1
ATOM 9458 C CA . GLN B 1 416 ? -1.206 14.727 -13.492 1 88.81 416 GLN B CA 1
ATOM 9459 C C . GLN B 1 416 ? -1.445 13.219 -13.391 1 88.81 416 GLN B C 1
ATOM 9461 O O . GLN B 1 416 ? -2.506 12.727 -13.781 1 88.81 416 GLN B O 1
ATOM 9466 N N . CYS B 1 417 ? -0.54 12.508 -12.812 1 90.56 417 CYS B N 1
ATOM 9467 C CA . CYS B 1 417 ? -0.611 11.047 -12.766 1 90.56 417 CYS B CA 1
ATOM 9468 C C . CYS B 1 417 ? -1.649 10.586 -11.75 1 90.56 417 CYS B C 1
ATOM 9470 O O . CYS B 1 417 ? -2.111 9.445 -11.812 1 90.56 417 CYS B O 1
ATOM 9472 N N . PHE B 1 418 ? -2.066 11.516 -10.82 1 92.56 418 PHE B N 1
ATOM 9473 C CA . PHE B 1 418 ? -2.967 11.094 -9.758 1 92.56 418 PHE B CA 1
ATOM 9474 C C . PHE B 1 418 ? -4.285 11.859 -9.828 1 92.56 418 PHE B C 1
ATOM 9476 O O . PHE B 1 418 ? -5.066 11.852 -8.875 1 92.56 418 PHE B O 1
ATOM 9483 N N . VAL B 1 419 ? -4.613 12.508 -10.961 1 89.31 419 VAL B N 1
ATOM 9484 C CA . VAL B 1 419 ? -5.777 13.383 -11.109 1 89.31 419 VAL B CA 1
ATOM 9485 C C . VAL B 1 419 ? -7.055 12.547 -11.047 1 89.31 419 VAL B C 1
ATOM 9487 O O . VAL B 1 419 ? -8.07 13 -10.508 1 89.31 419 VAL B O 1
ATOM 9490 N N . GLU B 1 420 ? -6.949 11.297 -11.391 1 88.5 420 GLU B N 1
ATOM 9491 C CA . GLU B 1 420 ? -8.141 10.453 -11.469 1 88.5 420 GLU B CA 1
ATOM 9492 C C . GLU B 1 420 ? -8.414 9.766 -10.133 1 88.5 420 GLU B C 1
ATOM 9494 O O . GLU B 1 420 ? -9.5 9.211 -9.93 1 88.5 420 GLU B O 1
ATOM 9499 N N . ASP B 1 421 ? -7.508 9.859 -9.227 1 89.06 421 ASP B N 1
ATOM 9500 C CA . ASP B 1 421 ? -7.676 9.227 -7.926 1 89.06 421 ASP B CA 1
ATOM 9501 C C . ASP B 1 421 ? -8.523 10.094 -6.996 1 89.06 421 ASP B C 1
ATOM 9503 O O . ASP B 1 421 ? -8.141 11.219 -6.672 1 89.06 421 ASP B O 1
ATOM 9507 N N . GLU B 1 422 ? -9.633 9.664 -6.512 1 86.62 422 GLU B N 1
ATOM 9508 C CA . GLU B 1 422 ? -10.578 10.406 -5.684 1 86.62 422 GLU B CA 1
ATOM 9509 C C . GLU B 1 422 ? -9.938 10.828 -4.363 1 86.62 422 GLU B C 1
ATOM 9511 O O . GLU B 1 422 ? -10.258 11.891 -3.824 1 86.62 422 GLU B O 1
ATOM 9516 N N . CYS B 1 423 ? -9.008 10.062 -3.867 1 86 423 CYS B N 1
ATOM 9517 C CA . CYS B 1 423 ? -8.406 10.328 -2.568 1 86 423 CYS B CA 1
ATOM 9518 C C . CYS B 1 423 ? -7.57 11.609 -2.607 1 86 423 CYS B C 1
ATOM 9520 O O . CYS B 1 423 ? -7.43 12.289 -1.594 1 86 423 CYS B O 1
ATOM 9522 N N . TRP B 1 424 ? -7.09 12 -3.758 1 90.44 424 TRP B N 1
ATOM 9523 C CA . TRP B 1 424 ? -6.266 13.195 -3.896 1 90.44 424 TRP B CA 1
ATOM 9524 C C . TRP B 1 424 ? -7.121 14.461 -3.895 1 90.44 424 TRP B C 1
ATOM 9526 O O . TRP B 1 424 ? -6.734 15.477 -3.318 1 90.44 424 TRP B O 1
ATOM 9536 N N . SER B 1 425 ? -8.258 14.391 -4.5 1 91.5 425 SER B N 1
ATOM 9537 C CA . SER B 1 425 ? -9.18 15.523 -4.484 1 91.5 425 SER B CA 1
ATOM 9538 C C . SER B 1 425 ? -9.703 15.789 -3.078 1 91.5 425 SER B C 1
ATOM 9540 O O . SER B 1 425 ? -9.867 16.938 -2.678 1 91.5 425 SER B O 1
ATOM 9542 N N . GLU B 1 426 ? -9.914 14.734 -2.361 1 88.06 426 GLU B N 1
ATOM 9543 C CA . GLU B 1 426 ? -10.367 14.875 -0.981 1 88.06 426 GLU B CA 1
ATOM 9544 C C . GLU B 1 426 ? -9.289 15.5 -0.105 1 88.06 426 GLU B C 1
ATOM 9546 O O . GLU B 1 426 ? -9.578 16.328 0.754 1 88.06 426 GLU B O 1
ATOM 9551 N N . LEU B 1 427 ? -8.102 15.102 -0.32 1 87.38 427 LEU B N 1
ATOM 9552 C CA . LEU B 1 427 ? -6.973 15.641 0.431 1 87.38 427 LEU B CA 1
ATOM 9553 C C . LEU B 1 427 ? -6.797 17.141 0.152 1 87.38 427 LEU B C 1
ATOM 9555 O O . LEU B 1 427 ? -6.621 17.922 1.079 1 87.38 427 LEU B O 1
ATOM 9559 N N . LEU B 1 428 ? -6.891 17.484 -1.102 1 91 428 LEU B N 1
ATOM 9560 C CA . LEU B 1 428 ? -6.723 18.891 -1.482 1 91 428 LEU B CA 1
ATOM 9561 C C . LEU B 1 428 ? -7.855 19.75 -0.924 1 91 428 LEU B C 1
ATOM 9563 O O . LEU B 1 428 ? -7.629 20.875 -0.488 1 91 428 LEU B O 1
ATOM 9567 N N . ALA B 1 429 ? -9.023 19.188 -0.908 1 91.06 429 ALA B N 1
ATOM 9568 C CA . ALA B 1 429 ? -10.172 19.906 -0.351 1 91.06 429 ALA B CA 1
ATOM 9569 C C . ALA B 1 429 ? -10 20.125 1.149 1 91.06 429 ALA B C 1
ATOM 9571 O O . ALA B 1 429 ? -10.297 21.219 1.659 1 91.06 429 ALA B O 1
ATOM 9572 N N . GLU B 1 430 ? -9.547 19.172 1.791 1 86.44 430 GLU B N 1
ATOM 9573 C CA . GLU B 1 430 ? -9.328 19.266 3.232 1 86.44 430 GLU B CA 1
ATOM 9574 C C . GLU B 1 430 ? -8.258 20.312 3.561 1 86.44 430 GLU B C 1
ATOM 9576 O O . GLU B 1 430 ? -8.453 21.156 4.426 1 86.44 430 GLU B O 1
ATOM 9581 N N . LEU B 1 431 ? -7.16 20.266 2.846 1 87.88 431 LEU B N 1
ATOM 9582 C CA . LEU B 1 431 ? -6.062 21.188 3.115 1 87.88 431 LEU B CA 1
ATOM 9583 C C . LEU B 1 431 ? -6.438 22.609 2.721 1 87.88 431 LEU B C 1
ATOM 9585 O O . LEU B 1 431 ? -6.051 23.578 3.396 1 87.88 431 LEU B O 1
ATOM 9589 N N . SER B 1 432 ? -7.184 22.703 1.664 1 92.56 432 SER B N 1
ATOM 9590 C CA . SER B 1 432 ? -7.637 24.031 1.249 1 92.56 432 SER B CA 1
ATOM 9591 C C . SER B 1 432 ? -8.602 24.625 2.266 1 92.56 432 SER B C 1
ATOM 9593 O O . SER B 1 432 ? -8.594 25.844 2.502 1 92.56 432 SER B O 1
ATOM 9595 N N . GLN B 1 433 ? -9.367 23.766 2.885 1 89.75 433 GLN B N 1
ATOM 9596 C CA . GLN B 1 433 ? -10.266 24.25 3.928 1 89.75 433 GLN B CA 1
ATOM 9597 C C . GLN B 1 433 ? -9.484 24.688 5.164 1 89.75 433 GLN B C 1
ATOM 9599 O O . GLN B 1 433 ? -9.805 25.719 5.773 1 89.75 433 GLN B O 1
ATOM 9604 N N . ILE B 1 434 ? -8.477 23.953 5.484 1 83.88 434 ILE B N 1
ATOM 9605 C CA . ILE B 1 434 ? -7.637 24.328 6.617 1 83.88 434 ILE B CA 1
ATOM 9606 C C . ILE B 1 434 ? -6.941 25.656 6.34 1 83.88 434 ILE B C 1
ATOM 9608 O O . ILE B 1 434 ? -6.836 26.5 7.23 1 83.88 434 ILE B O 1
ATOM 9612 N N . TYR B 1 435 ? -6.551 25.859 5.109 1 91.12 435 TYR B N 1
ATOM 9613 C CA . TYR B 1 435 ? -5.891 27.094 4.707 1 91.12 435 TYR B CA 1
ATOM 9614 C C . TYR B 1 435 ? -6.852 28.281 4.793 1 91.12 435 TYR B C 1
ATOM 9616 O O . TYR B 1 435 ? -6.5 29.328 5.336 1 91.12 435 TYR B O 1
ATOM 9624 N N . ARG B 1 436 ? -8.062 28.078 4.363 1 92.31 436 ARG B N 1
ATOM 9625 C CA . ARG B 1 436 ? -9.062 29.141 4.418 1 92.31 436 ARG B CA 1
ATOM 9626 C C . ARG B 1 436 ? -9.43 29.484 5.859 1 92.31 436 ARG B C 1
ATOM 9628 O O . ARG B 1 436 ? -9.602 30.656 6.199 1 92.31 436 ARG B O 1
ATOM 9635 N N . ASP B 1 437 ? -9.477 28.453 6.66 1 87.5 437 ASP B N 1
ATOM 9636 C CA . ASP B 1 437 ? -9.789 28.688 8.07 1 87.5 437 ASP B CA 1
ATOM 9637 C C . ASP B 1 437 ? -8.664 29.469 8.758 1 87.5 437 ASP B C 1
ATOM 9639 O O . ASP B 1 437 ? -8.93 30.328 9.602 1 87.5 437 ASP B O 1
ATOM 9643 N N . ARG B 1 438 ? -7.516 29.188 8.352 1 85.31 438 ARG B N 1
ATOM 9644 C CA . ARG B 1 438 ? -6.375 29.875 8.93 1 85.31 438 ARG B CA 1
ATOM 9645 C C . ARG B 1 438 ? -6.348 31.344 8.492 1 85.31 438 ARG B C 1
ATOM 9647 O O . ARG B 1 438 ? -6.07 32.219 9.297 1 85.31 438 ARG B O 1
ATOM 9654 N N . LEU B 1 439 ? -6.648 31.641 7.285 1 92.38 439 LEU B N 1
ATOM 9655 C CA . LEU B 1 439 ? -6.699 33 6.785 1 92.38 439 LEU B CA 1
ATOM 9656 C C . LEU B 1 439 ? -7.828 33.781 7.453 1 92.38 439 LEU B C 1
ATOM 9658 O O . LEU B 1 439 ? -7.656 34.969 7.797 1 92.38 439 LEU B O 1
ATOM 9662 N N . ASP B 1 440 ? -8.875 33.031 7.676 1 91.12 440 ASP B N 1
ATOM 9663 C CA . ASP B 1 440 ? -10.008 33.688 8.352 1 91.12 440 ASP B CA 1
ATOM 9664 C C . ASP B 1 440 ? -9.656 34.031 9.789 1 91.12 440 ASP B C 1
ATOM 9666 O O . ASP B 1 440 ? -10 35.125 10.273 1 91.12 440 ASP B O 1
ATOM 9670 N N . ALA B 1 441 ? -8.977 33.188 10.445 1 84.75 441 ALA B N 1
ATOM 9671 C CA . ALA B 1 441 ? -8.578 33.438 11.828 1 84.75 441 ALA B CA 1
ATOM 9672 C C . ALA B 1 441 ? -7.629 34.625 11.922 1 84.75 441 ALA B C 1
ATOM 9674 O O . ALA B 1 441 ? -7.762 35.469 12.82 1 84.75 441 ALA B O 1
ATOM 9675 N N . ILE B 1 442 ? -6.754 34.75 10.984 1 87.81 442 ILE B N 1
ATOM 9676 C CA . ILE B 1 442 ? -5.801 35.844 10.984 1 87.81 442 ILE B CA 1
ATOM 9677 C C . ILE B 1 442 ? -6.52 37.156 10.648 1 87.81 442 ILE B C 1
ATOM 9679 O O . ILE B 1 442 ? -6.25 38.188 11.258 1 87.81 442 ILE B O 1
ATOM 9683 N N . SER B 1 443 ? -7.449 37.125 9.727 1 91.5 443 SER B N 1
ATOM 9684 C CA . SER B 1 443 ? -8.211 38.312 9.344 1 91.5 443 SER B CA 1
ATOM 9685 C C . SER B 1 443 ? -9.07 38.812 10.5 1 91.5 443 SER B C 1
ATOM 9687 O O . SER B 1 443 ? -9.156 40.031 10.734 1 91.5 443 SER B O 1
ATOM 9689 N N . GLU B 1 444 ? -9.641 37.875 11.188 1 87.31 444 GLU B N 1
ATOM 9690 C CA . GLU B 1 444 ? -10.469 38.25 12.328 1 87.31 444 GLU B CA 1
ATOM 9691 C C . GLU B 1 444 ? -9.617 38.844 13.453 1 87.31 444 GLU B C 1
ATOM 9693 O O . GLU B 1 444 ? -10.008 39.812 14.094 1 87.31 444 GLU B O 1
ATOM 9698 N N . ALA B 1 445 ? -8.508 38.281 13.68 1 81.88 445 ALA B N 1
ATOM 9699 C CA . ALA B 1 445 ? -7.602 38.781 14.703 1 81.88 445 ALA B CA 1
ATOM 9700 C C . ALA B 1 445 ? -7.094 40.188 14.328 1 81.88 445 ALA B C 1
ATOM 9702 O O . ALA B 1 445 ? -6.922 41.031 15.195 1 81.88 445 ALA B O 1
ATOM 9703 N N . ALA B 1 446 ? -6.863 40.406 13.055 1 88.25 446 ALA B N 1
ATOM 9704 C CA . ALA B 1 446 ? -6.402 41.688 12.57 1 88.25 446 ALA B CA 1
ATOM 9705 C C . ALA B 1 446 ? -7.484 42.75 12.734 1 88.25 446 ALA B C 1
ATOM 9707 O O . ALA B 1 446 ? -7.199 43.906 13.148 1 88.25 446 ALA B O 1
ATOM 9708 N N . GLU B 1 447 ? -8.664 42.406 12.414 1 88.25 447 GLU B N 1
ATOM 9709 C CA . GLU B 1 447 ? -9.789 43.312 12.57 1 88.25 447 GLU B CA 1
ATOM 9710 C C . GLU B 1 447 ? -9.984 43.688 14.039 1 88.25 447 GLU B C 1
ATOM 9712 O O . GLU B 1 447 ? -10.234 44.875 14.352 1 88.25 447 GLU B O 1
ATOM 9717 N N . HIS B 1 448 ? -9.844 42.719 14.906 1 83.44 448 HIS B N 1
ATOM 9718 C CA . HIS B 1 448 ? -9.992 43 16.328 1 83.44 448 HIS B CA 1
ATOM 9719 C C . HIS B 1 448 ? -8.859 43.875 16.844 1 83.44 448 HIS B C 1
ATOM 9721 O O . HIS B 1 448 ? -9.086 44.75 17.672 1 83.44 448 HIS B O 1
ATOM 9727 N N . ARG B 1 449 ? -7.734 43.562 16.406 1 81.94 449 ARG B N 1
ATOM 9728 C CA . ARG B 1 449 ? -6.594 44.375 16.828 1 81.94 449 ARG B CA 1
ATOM 9729 C C . ARG B 1 449 ? -6.734 45.812 16.328 1 81.94 449 ARG B C 1
ATOM 9731 O O . ARG B 1 449 ? -6.43 46.75 17.062 1 81.94 449 ARG B O 1
ATOM 9738 N N . LEU B 1 450 ? -7.188 46 15.109 1 86.56 450 LEU B N 1
ATOM 9739 C CA . LEU B 1 450 ? -7.414 47.344 14.562 1 86.56 450 LEU B CA 1
ATOM 9740 C C . LEU B 1 450 ? -8.492 48.062 15.352 1 86.56 450 LEU B C 1
ATOM 9742 O O . LEU B 1 450 ? -8.336 49.25 15.672 1 86.56 450 LEU B O 1
ATOM 9746 N N . ALA B 1 451 ? -9.562 47.344 15.672 1 85.38 451 ALA B N 1
ATOM 9747 C CA . ALA B 1 451 ? -10.648 47.938 16.438 1 85.38 451 ALA B CA 1
ATOM 9748 C C . ALA B 1 451 ? -10.156 48.406 17.812 1 85.38 451 ALA B C 1
ATOM 9750 O O . ALA B 1 451 ? -10.547 49.469 18.281 1 85.38 451 ALA B O 1
ATOM 9751 N N . THR B 1 452 ? -9.281 47.594 18.406 1 80.94 452 THR B N 1
ATOM 9752 C CA . THR B 1 452 ? -8.742 47.969 19.719 1 80.94 452 THR B CA 1
ATOM 9753 C C . THR B 1 452 ? -7.836 49.188 19.594 1 80.94 452 THR B C 1
ATOM 9755 O O . THR B 1 452 ? -7.844 50.062 20.469 1 80.94 452 THR B O 1
ATOM 9758 N N . LEU B 1 453 ? -7.055 49.281 18.547 1 80.94 453 LEU B N 1
ATOM 9759 C CA . LEU B 1 453 ? -6.172 50.438 18.328 1 80.94 453 LEU B CA 1
ATOM 9760 C C . LEU B 1 453 ? -6.977 51.719 18.109 1 80.94 453 LEU B C 1
ATOM 9762 O O . LEU B 1 453 ? -6.617 52.781 18.609 1 80.94 453 LEU B O 1
ATOM 9766 N N . LEU B 1 454 ? -8.094 51.625 17.344 1 85.12 454 LEU B N 1
ATOM 9767 C CA . LEU B 1 454 ? -8.945 52.781 17.078 1 85.12 454 LEU B CA 1
ATOM 9768 C C . LEU B 1 454 ? -9.641 53.219 18.359 1 85.12 454 LEU B C 1
ATOM 9770 O O . LEU B 1 454 ? -9.812 54.438 18.594 1 85.12 454 LEU B O 1
ATOM 9774 N N . LEU B 1 455 ? -10.016 52.25 19.188 1 84.31 455 LEU B N 1
ATOM 9775 C CA . LEU B 1 455 ? -10.633 52.562 20.469 1 84.31 455 LEU B CA 1
ATOM 9776 C C . LEU B 1 455 ? -9.648 53.281 21.375 1 84.31 455 LEU B C 1
ATOM 9778 O O . LEU B 1 455 ? -10.023 54.25 22.062 1 84.31 455 LEU B O 1
ATOM 9782 N N . GLU B 1 456 ? -8.438 52.844 21.359 1 79.81 456 GLU B N 1
ATOM 9783 C CA . GLU B 1 456 ? -7.41 53.5 22.172 1 79.81 456 GLU B CA 1
ATOM 9784 C C . GLU B 1 456 ? -7.137 54.938 21.672 1 79.81 456 GLU B C 1
ATOM 9786 O O . GLU B 1 456 ? -6.926 55.844 22.469 1 79.81 456 GLU B O 1
ATOM 9791 N N . GLU B 1 457 ? -7.113 55.156 20.406 1 82.12 457 GLU B N 1
ATOM 9792 C CA . GLU B 1 457 ? -6.914 56.5 19.828 1 82.12 457 GLU B CA 1
ATOM 9793 C C . GLU B 1 457 ? -8.047 57.438 20.203 1 82.12 457 GLU B C 1
ATOM 9795 O O . GLU B 1 457 ? -7.812 58.594 20.516 1 82.12 457 GLU B O 1
ATOM 9800 N N . ALA B 1 458 ? -9.273 56.906 20.125 1 86.12 458 ALA B N 1
ATOM 9801 C CA . ALA B 1 458 ? -10.438 57.688 20.484 1 86.12 458 ALA B CA 1
ATOM 9802 C C . ALA B 1 458 ? -10.406 58.062 21.984 1 86.12 458 ALA B C 1
ATOM 9804 O O . ALA B 1 458 ? -10.797 59.156 22.375 1 86.12 458 ALA B O 1
ATOM 9805 N N . ALA B 1 459 ? -9.93 57.125 22.781 1 83.62 459 ALA B N 1
ATOM 9806 C CA . ALA B 1 459 ? -9.828 57.375 24.219 1 83.62 459 ALA B CA 1
ATOM 9807 C C . ALA B 1 459 ? -8.789 58.469 24.5 1 83.62 459 ALA B C 1
ATOM 9809 O O . ALA B 1 459 ? -8.992 59.312 25.391 1 83.62 459 ALA B O 1
ATOM 9810 N N . VAL B 1 460 ? -7.691 58.438 23.812 1 77.62 460 VAL B N 1
ATOM 9811 C CA . VAL B 1 460 ? -6.66 59.469 23.984 1 77.62 460 VAL B CA 1
ATOM 9812 C C . VAL B 1 460 ? -7.203 60.812 23.562 1 77.62 460 VAL B C 1
ATOM 9814 O O . VAL B 1 460 ? -6.961 61.812 24.25 1 77.62 460 VAL B O 1
ATOM 9817 N N . LEU B 1 461 ? -7.961 60.938 22.438 1 83.06 461 LEU B N 1
ATOM 9818 C CA . LEU B 1 461 ? -8.57 62.188 21.984 1 83.06 461 LEU B CA 1
ATOM 9819 C C . LEU B 1 461 ? -9.57 62.719 23.016 1 83.06 461 LEU B C 1
ATOM 9821 O O . LEU B 1 461 ? -9.609 63.906 23.281 1 83.06 461 LEU B O 1
ATOM 9825 N N . PHE B 1 462 ? -10.383 61.844 23.625 1 89.62 462 PHE B N 1
ATOM 9826 C CA . PHE B 1 462 ? -11.352 62.219 24.656 1 89.62 462 PHE B CA 1
ATOM 9827 C C . PHE B 1 462 ? -10.648 62.812 25.859 1 89.62 462 PHE B C 1
ATOM 9829 O O . PHE B 1 462 ? -11.07 63.844 26.375 1 89.62 462 PHE B O 1
ATOM 9836 N N . SER B 1 463 ? -9.547 62.125 26.234 1 83.25 463 SER B N 1
ATOM 9837 C CA . SER B 1 463 ? -8.82 62.594 27.422 1 83.25 463 SER B CA 1
ATOM 9838 C C . SER B 1 463 ? -8.219 63.969 27.188 1 83.25 463 SER B C 1
ATOM 9840 O O . SER B 1 463 ? -8.211 64.812 28.094 1 83.25 463 SER B O 1
ATOM 9842 N N . HIS B 1 464 ? -7.793 64.25 26.016 1 78.25 464 HIS B N 1
ATOM 9843 C CA . HIS B 1 464 ? -7.184 65.5 25.688 1 78.25 464 HIS B CA 1
ATOM 9844 C C . HIS B 1 464 ? -8.234 66.625 25.609 1 78.25 464 HIS B C 1
ATOM 9846 O O . HIS B 1 464 ? -8.008 67.75 26.094 1 78.25 464 HIS B O 1
ATOM 9852 N N . ARG B 1 465 ? -9.406 66.375 25.078 1 85.06 465 ARG B N 1
ATOM 9853 C CA . ARG B 1 465 ? -10.438 67.438 24.844 1 85.06 465 ARG B CA 1
ATOM 9854 C C . ARG B 1 465 ? -11.227 67.688 26.125 1 85.06 465 ARG B C 1
ATOM 9856 O O . ARG B 1 465 ? -11.82 68.75 26.281 1 85.06 465 ARG B O 1
ATOM 9863 N N . LEU B 1 466 ? -11.219 66.812 27.078 1 89 466 LEU B N 1
ATOM 9864 C CA . LEU B 1 466 ? -12 66.875 28.297 1 89 466 LEU B CA 1
ATOM 9865 C C . LEU B 1 466 ? -11.352 67.875 29.297 1 89 466 LEU B C 1
ATOM 9867 O O . LEU B 1 466 ? -12.039 68.5 30.078 1 89 466 LEU B O 1
ATOM 9871 N N . GLN B 1 467 ? -10.094 68.125 29.25 1 82.69 467 GLN B N 1
ATOM 9872 C CA . GLN B 1 467 ? -9.344 68.812 30.281 1 82.69 467 GLN B CA 1
ATOM 9873 C C . GLN B 1 467 ? -9.797 70.312 30.406 1 82.69 467 GLN B C 1
ATOM 9875 O O . GLN B 1 467 ? -10.188 70.75 31.484 1 82.69 467 GLN B O 1
ATOM 9880 N N . GLU B 1 468 ? -9.914 71.062 29.344 1 83.5 468 GLU B N 1
ATOM 9881 C CA . GLU B 1 468 ? -10.18 72.5 29.375 1 83.5 468 GLU B CA 1
ATOM 9882 C C . GLU B 1 468 ? -11.625 72.75 29.781 1 83.5 468 GLU B C 1
ATOM 9884 O O . GLU B 1 468 ? -11.867 73.562 30.688 1 83.5 468 GLU B O 1
ATOM 9889 N N . PRO B 1 469 ? -12.539 72.062 29.141 1 89.12 469 PRO B N 1
ATOM 9890 C CA . PRO B 1 469 ? -13.922 72.375 29.531 1 89.12 469 PRO B CA 1
ATOM 9891 C C . PRO B 1 469 ? -14.227 71.938 30.969 1 89.12 469 PRO B C 1
ATOM 9893 O O . PRO B 1 469 ? -15.031 72.625 31.641 1 89.12 469 PRO B O 1
ATOM 9896 N N . LEU B 1 470 ? -13.68 71 31.453 1 89.94 470 LEU B N 1
ATOM 9897 C CA . LEU B 1 470 ? -13.922 70.562 32.812 1 89.94 470 LEU B CA 1
ATOM 9898 C C . LEU B 1 470 ? -13.398 71.562 33.844 1 89.94 470 LEU B C 1
ATOM 9900 O O . LEU B 1 470 ? -14.094 71.875 34.781 1 89.94 470 LEU B O 1
ATOM 9904 N N . TRP B 1 471 ? -12.242 72.125 33.594 1 85.88 471 TRP B N 1
ATOM 9905 C CA . TRP B 1 471 ? -11.672 73.062 34.5 1 85.88 471 TRP B CA 1
ATOM 9906 C C . TRP B 1 471 ? -12.438 74.375 34.438 1 85.88 471 TRP B C 1
ATOM 9908 O O . TRP B 1 471 ? -12.57 75.125 35.438 1 85.88 471 TRP B O 1
ATOM 9918 N N . GLU B 1 472 ? -12.922 74.75 33.344 1 85.94 472 GLU B N 1
ATOM 9919 C CA . GLU B 1 472 ? -13.719 75.938 33.219 1 85.94 472 GLU B CA 1
ATOM 9920 C C . GLU B 1 472 ? -14.969 75.875 34.062 1 85.94 472 GLU B C 1
ATOM 9922 O O . GLU B 1 472 ? -15.336 76.875 34.719 1 85.94 472 GLU B O 1
ATOM 9927 N N . VAL B 1 473 ? -15.625 74.75 34.094 1 89.5 473 VAL B N 1
ATOM 9928 C CA . VAL B 1 473 ? -16.844 74.562 34.875 1 89.5 473 VAL B CA 1
ATOM 9929 C C . VAL B 1 473 ? -16.5 74.5 36.375 1 89.5 473 VAL B C 1
ATOM 9931 O O . VAL B 1 473 ? -17.219 75.062 37.219 1 89.5 473 VAL B O 1
ATOM 9934 N N . LEU B 1 474 ? -15.422 73.938 36.719 1 88.69 474 LEU B N 1
ATOM 9935 C CA . LEU B 1 474 ? -15.008 73.812 38.094 1 88.69 474 LEU B CA 1
ATOM 9936 C C . LEU B 1 474 ? -14.602 75.125 38.688 1 88.69 474 LEU B C 1
ATOM 9938 O O . LEU B 1 474 ? -14.906 75.438 39.844 1 88.69 474 LEU B O 1
ATOM 9942 N N . ASP B 1 475 ? -13.992 75.938 37.875 1 84.94 475 ASP B N 1
ATOM 9943 C CA . ASP B 1 475 ? -13.523 77.25 38.344 1 84.94 475 ASP B CA 1
ATOM 9944 C C . ASP B 1 475 ? -14.695 78.25 38.531 1 84.94 475 ASP B C 1
ATOM 9946 O O . ASP B 1 475 ? -14.625 79.125 39.344 1 84.94 475 ASP B O 1
ATOM 9950 N N . ARG B 1 476 ? -15.828 78.062 37.906 1 83.25 476 ARG B N 1
ATOM 9951 C CA . ARG B 1 476 ? -16.969 78.938 37.969 1 83.25 476 ARG B CA 1
ATOM 9952 C C . ARG B 1 476 ? -18.031 78.438 38.938 1 83.25 476 ARG B C 1
ATOM 9954 O O . ARG B 1 476 ? -19.062 79.062 39.125 1 83.25 476 ARG B O 1
ATOM 9961 N N . ALA B 1 477 ? -17.75 77.375 39.562 1 87.12 477 ALA B N 1
ATOM 9962 C CA . ALA B 1 477 ? -18.75 76.75 40.438 1 87.12 477 ALA B CA 1
ATOM 9963 C C . ALA B 1 477 ? -19.078 77.688 41.625 1 87.12 477 ALA B C 1
ATOM 9965 O O . ALA B 1 477 ? -18.172 78.25 42.25 1 87.12 477 ALA B O 1
ATOM 9966 N N . SER B 1 478 ? -20.359 77.938 41.781 1 78.31 478 SER B N 1
ATOM 9967 C CA . SER B 1 478 ? -20.812 78.812 42.844 1 78.31 478 SER B CA 1
ATOM 9968 C C . SER B 1 478 ? -21.078 78.062 44.125 1 78.31 478 SER B C 1
ATOM 9970 O O . SER B 1 478 ? -21.469 76.875 44.062 1 78.31 478 SER B O 1
ATOM 9972 N N . ALA B 1 479 ? -20.688 78.562 45.312 1 73.31 479 ALA B N 1
ATOM 9973 C CA . ALA B 1 479 ? -20.719 77.938 46.625 1 73.31 479 ALA B CA 1
ATOM 9974 C C . ALA B 1 479 ? -22.141 77.625 47.031 1 73.31 479 ALA B C 1
ATOM 9976 O O . ALA B 1 479 ? -22.359 76.812 47.906 1 73.31 479 ALA B O 1
ATOM 9977 N N . GLU B 1 480 ? -23.062 78.125 46.312 1 74.06 480 GLU B N 1
ATOM 9978 C CA . GLU B 1 480 ? -24.438 77.875 46.75 1 74.06 480 GLU B CA 1
ATOM 9979 C C . GLU B 1 480 ? -25.031 76.625 46.188 1 74.06 480 GLU B C 1
ATOM 9981 O O . GLU B 1 480 ? -26.078 76.125 46.625 1 74.06 480 GLU B O 1
ATOM 9986 N N . GLN B 1 481 ? -24.312 75.875 45.438 1 79.81 481 GLN B N 1
ATOM 9987 C CA . GLN B 1 481 ? -24.891 74.688 44.75 1 79.81 481 GLN B CA 1
ATOM 9988 C C . GLN B 1 481 ? -24.5 73.438 45.469 1 79.81 481 GLN B C 1
ATOM 9990 O O . GLN B 1 481 ? -23.422 73.312 46.062 1 79.81 481 GLN B O 1
ATOM 9995 N N . GLU B 1 482 ? -25.469 72.5 45.469 1 87.62 482 GLU B N 1
ATOM 9996 C CA . GLU B 1 482 ? -25.188 71.125 46 1 87.62 482 GLU B CA 1
ATOM 9997 C C . GLU B 1 482 ? -24.25 70.375 45.062 1 87.62 482 GLU B C 1
ATOM 9999 O O . GLU B 1 482 ? -24.375 70.438 43.844 1 87.62 482 GLU B O 1
ATOM 10004 N N . PRO B 1 483 ? -23.203 69.75 45.656 1 89.69 483 PRO B N 1
ATOM 10005 C CA . PRO B 1 483 ? -22.219 69.062 44.844 1 89.69 483 PRO B CA 1
ATOM 10006 C C . PRO B 1 483 ? -22.844 68 43.906 1 89.69 483 PRO B C 1
ATOM 10008 O O . PRO B 1 483 ? -22.391 67.812 42.781 1 89.69 483 PRO B O 1
ATOM 10011 N N . GLU B 1 484 ? -23.953 67.438 44.312 1 89.19 484 GLU B N 1
ATOM 10012 C CA . GLU B 1 484 ? -24.578 66.375 43.469 1 89.19 484 GLU B CA 1
ATOM 10013 C C . GLU B 1 484 ? -25.172 67 42.219 1 89.19 484 GLU B C 1
ATOM 10015 O O . GLU B 1 484 ? -25.062 66.438 41.125 1 89.19 484 GLU B O 1
ATOM 10020 N N . VAL B 1 485 ? -25.781 68.125 42.438 1 88.69 485 VAL B N 1
ATOM 10021 C CA . VAL B 1 485 ? -26.391 68.812 41.281 1 88.69 485 VAL B CA 1
ATOM 10022 C C . VAL B 1 485 ? -25.312 69.375 40.344 1 88.69 485 VAL B C 1
ATOM 10024 O O . VAL B 1 485 ? -25.484 69.312 39.125 1 88.69 485 VAL B O 1
ATOM 10027 N N . PHE B 1 486 ? -24.25 69.688 40.875 1 91.88 486 PHE B N 1
ATOM 10028 C CA . PHE B 1 486 ? -23.141 70.188 40.094 1 91.88 486 PHE B CA 1
ATOM 10029 C C . PHE B 1 486 ? -22.562 69.062 39.188 1 91.88 486 PHE B C 1
ATOM 10031 O O . PHE B 1 486 ? -22.375 69.25 38 1 91.88 486 PHE B O 1
ATOM 10038 N N . TRP B 1 487 ? -22.344 68 39.781 1 92.56 487 TRP B N 1
ATOM 10039 C CA . TRP B 1 487 ? -21.688 66.875 39.031 1 92.56 487 TRP B CA 1
ATOM 10040 C C . TRP B 1 487 ? -22.641 66.312 38 1 92.56 487 TRP B C 1
ATOM 10042 O O . TRP B 1 487 ? -22.203 65.875 36.938 1 92.56 487 TRP B O 1
ATOM 10052 N N . ASN B 1 488 ? -23.844 66.312 38.281 1 91.19 488 ASN B N 1
ATOM 10053 C CA . ASN B 1 488 ? -24.812 65.875 37.25 1 91.19 488 ASN B CA 1
ATOM 10054 C C . ASN B 1 488 ? -24.797 66.812 36.062 1 91.19 488 ASN B C 1
ATOM 10056 O O . ASN B 1 488 ? -24.969 66.375 34.906 1 91.19 488 ASN B O 1
ATOM 10060 N N . ARG B 1 489 ? -24.594 68.062 36.375 1 89.19 489 ARG B N 1
ATOM 10061 C CA . ARG B 1 489 ? -24.5 69.062 35.281 1 89.19 489 ARG B CA 1
ATOM 10062 C C . ARG B 1 489 ? -23.203 68.875 34.5 1 89.19 489 ARG B C 1
ATOM 10064 O O . ARG B 1 489 ? -23.219 69 33.25 1 89.19 489 ARG B O 1
ATOM 10071 N N . VAL B 1 490 ? -22.188 68.625 35.156 1 91.94 490 VAL B N 1
ATOM 10072 C CA . VAL B 1 490 ? -20.906 68.375 34.469 1 91.94 490 VAL B CA 1
ATOM 10073 C C . VAL B 1 490 ? -21.016 67.125 33.562 1 91.94 490 VAL B C 1
ATOM 10075 O O . VAL B 1 490 ? -20.5 67.125 32.438 1 91.94 490 VAL B O 1
ATOM 10078 N N . GLU B 1 491 ? -21.625 66.188 34.062 1 92 491 GLU B N 1
ATOM 10079 C CA . GLU B 1 491 ? -21.781 64.938 33.25 1 92 491 GLU B CA 1
ATOM 10080 C C . GLU B 1 491 ? -22.594 65.188 32 1 92 491 GLU B C 1
ATOM 10082 O O . GLU B 1 491 ? -22.234 64.75 30.906 1 92 491 GLU B O 1
ATOM 10087 N N . GLN B 1 492 ? -23.625 66 32.125 1 90.19 492 GLN B N 1
ATOM 10088 C CA . GLN B 1 492 ? -24.547 66.188 31.016 1 90.19 492 GLN B CA 1
ATOM 10089 C C . GLN B 1 492 ? -24 67.25 30.062 1 90.19 492 GLN B C 1
ATOM 10091 O O . GLN B 1 492 ? -24.078 67.125 28.844 1 90.19 492 GLN B O 1
ATOM 10096 N N . GLU B 1 493 ? -23.328 68.25 30.594 1 89.38 493 GLU B N 1
ATOM 10097 C CA . GLU B 1 493 ? -22.938 69.375 29.766 1 89.38 493 GLU B CA 1
ATOM 10098 C C . GLU B 1 493 ? -21.516 69.25 29.234 1 89.38 493 GLU B C 1
ATOM 10100 O O . GLU B 1 493 ? -21.219 69.625 28.109 1 89.38 493 GLU B O 1
ATOM 10105 N N . VAL B 1 494 ? -20.703 68.625 29.984 1 92.06 494 VAL B N 1
ATOM 10106 C CA . VAL B 1 494 ? -19.312 68.625 29.562 1 92.06 494 VAL B CA 1
ATOM 10107 C C . VAL B 1 494 ? -18.922 67.25 29.062 1 92.06 494 VAL B C 1
ATOM 10109 O O . VAL B 1 494 ? -18.516 67.062 27.906 1 92.06 494 VAL B O 1
ATOM 10112 N N . VAL B 1 495 ? -19.141 66.25 29.922 1 92.38 495 VAL B N 1
ATOM 10113 C CA . VAL B 1 495 ? -18.672 64.875 29.594 1 92.38 495 VAL B CA 1
ATOM 10114 C C . VAL B 1 495 ? -19.422 64.375 28.375 1 92.38 495 VAL B C 1
ATOM 10116 O O . VAL B 1 495 ? -18.812 63.812 27.438 1 92.38 495 VAL B O 1
ATOM 10119 N N . GLU B 1 496 ? -20.688 64.5 28.344 1 91.88 496 GLU B N 1
ATOM 10120 C CA . GLU B 1 496 ? -21.469 64 27.234 1 91.88 496 GLU B CA 1
ATOM 10121 C C . GLU B 1 496 ? -21.172 64.75 25.938 1 91.88 496 GLU B C 1
ATOM 10123 O O . GLU B 1 496 ? -21.172 64.188 24.859 1 91.88 496 GLU B O 1
ATOM 10128 N N . ARG B 1 497 ? -20.938 66 26.031 1 91.56 497 ARG B N 1
ATOM 10129 C CA . ARG B 1 497 ? -20.609 66.75 24.844 1 91.56 497 ARG B CA 1
ATOM 10130 C C . ARG B 1 497 ? -19.281 66.312 24.234 1 91.56 497 ARG B C 1
ATOM 10132 O O . ARG B 1 497 ? -19.172 66.125 23.031 1 91.56 497 ARG B O 1
ATOM 10139 N N . VAL B 1 498 ? -18.266 66.125 25.047 1 91.38 498 VAL B N 1
ATOM 10140 C CA . VAL B 1 498 ? -16.938 65.75 24.562 1 91.38 498 VAL B CA 1
ATOM 10141 C C . VAL B 1 498 ? -17 64.312 24.094 1 91.38 498 VAL B C 1
ATOM 10143 O O . VAL B 1 498 ? -16.328 63.906 23.125 1 91.38 498 VAL B O 1
ATOM 10146 N N . ARG B 1 499 ? -17.734 63.531 24.812 1 91.88 499 ARG B N 1
ATOM 10147 C CA . ARG B 1 499 ? -17.906 62.156 24.422 1 91.88 499 ARG B CA 1
ATOM 10148 C C . ARG B 1 499 ? -18.531 62.031 23.031 1 91.88 499 ARG B C 1
ATOM 10150 O O . ARG B 1 499 ? -18.141 61.188 22.234 1 91.88 499 ARG B O 1
ATOM 10157 N N . ASP B 1 500 ? -19.516 62.844 22.781 1 90.81 500 ASP B N 1
ATOM 10158 C CA . ASP B 1 500 ? -20.156 62.844 21.469 1 90.81 500 ASP B CA 1
ATOM 10159 C C . ASP B 1 500 ? -19.156 63.219 20.375 1 90.81 500 ASP B C 1
ATOM 10161 O O . ASP B 1 500 ? -19.188 62.656 19.266 1 90.81 500 ASP B O 1
ATOM 10165 N N . GLU B 1 501 ? -18.234 64.125 20.641 1 90.12 501 GLU B N 1
ATOM 10166 C CA . GLU B 1 501 ? -17.203 64.5 19.672 1 90.12 501 GLU B CA 1
ATOM 10167 C C . GLU B 1 501 ? -16.25 63.312 19.422 1 90.12 501 GLU B C 1
ATOM 10169 O O . GLU B 1 501 ? -15.875 63.062 18.281 1 90.12 501 GLU B O 1
ATOM 10174 N N . SER B 1 502 ? -15.836 62.688 20.484 1 91.06 502 SER B N 1
ATOM 10175 C CA . SER B 1 502 ? -14.914 61.562 20.344 1 91.06 502 SER B CA 1
ATOM 10176 C C . SER B 1 502 ? -15.594 60.375 19.672 1 91.06 502 SER B C 1
ATOM 10178 O O . SER B 1 502 ? -14.961 59.625 18.906 1 91.06 502 SER B O 1
ATOM 10180 N N . ALA B 1 503 ? -16.797 60.219 20.016 1 90.38 503 ALA B N 1
ATOM 10181 C CA . ALA B 1 503 ? -17.547 59.125 19.391 1 90.38 503 ALA B CA 1
ATOM 10182 C C . ALA B 1 503 ? -17.688 59.375 17.891 1 90.38 503 ALA B C 1
ATOM 10184 O O . ALA B 1 503 ? -17.656 58.406 17.094 1 90.38 503 ALA B O 1
ATOM 10185 N N . GLN B 1 504 ? -17.938 60.625 17.531 1 88.69 504 GLN B N 1
ATOM 10186 C CA . GLN B 1 504 ? -18 60.969 16.109 1 88.69 504 GLN B CA 1
ATOM 10187 C C . GLN B 1 504 ? -16.656 60.719 15.422 1 88.69 504 GLN B C 1
ATOM 10189 O O . GLN B 1 504 ? -16.609 60.25 14.281 1 88.69 504 GLN B O 1
ATOM 10194 N N . HIS B 1 505 ? -15.602 61.031 16.078 1 88 505 HIS B N 1
ATOM 10195 C CA . HIS B 1 505 ? -14.281 60.75 15.531 1 88 505 HIS B CA 1
ATOM 10196 C C . HIS B 1 505 ? -14.062 59.25 15.328 1 88 505 HIS B C 1
ATOM 10198 O O . HIS B 1 505 ? -13.516 58.844 14.305 1 88 505 HIS B O 1
ATOM 10204 N N . LEU B 1 506 ? -14.438 58.5 16.312 1 88.56 506 LEU B N 1
ATOM 10205 C CA . LEU B 1 506 ? -14.32 57.031 16.219 1 88.56 506 LEU B CA 1
ATOM 10206 C C . LEU B 1 506 ? -15.164 56.5 15.062 1 88.56 506 LEU B C 1
ATOM 10208 O O . LEU B 1 506 ? -14.711 55.656 14.305 1 88.56 506 LEU B O 1
ATOM 10212 N N . HIS B 1 507 ? -16.328 57.031 14.938 1 87.25 507 HIS B N 1
ATOM 10213 C CA . HIS B 1 507 ? -17.219 56.562 13.867 1 87.25 507 HIS B CA 1
ATOM 10214 C C . HIS B 1 507 ? -16.641 56.906 12.492 1 87.25 507 HIS B C 1
ATOM 10216 O O . HIS B 1 507 ? -16.719 56.062 11.578 1 87.25 507 HIS B O 1
ATOM 10222 N N . ARG B 1 508 ? -16.078 58.031 12.328 1 85.06 508 ARG B N 1
ATOM 10223 C CA . ARG B 1 508 ? -15.438 58.406 11.07 1 85.06 508 ARG B CA 1
ATOM 10224 C C . ARG B 1 508 ? -14.227 57.531 10.789 1 85.06 508 ARG B C 1
ATOM 10226 O O . ARG B 1 508 ? -13.977 57.156 9.641 1 85.06 508 ARG B O 1
ATOM 10233 N N . ALA B 1 509 ? -13.453 57.25 11.828 1 86.25 509 ALA B N 1
ATOM 10234 C CA . ALA B 1 509 ? -12.289 56.375 11.672 1 86.25 509 ALA B CA 1
ATOM 10235 C C . ALA B 1 509 ? -12.703 54.969 11.266 1 86.25 509 ALA B C 1
ATOM 10237 O O . ALA B 1 509 ? -12.023 54.344 10.469 1 86.25 509 ALA B O 1
ATOM 10238 N N . LEU B 1 510 ? -13.781 54.5 11.812 1 86.94 510 LEU B N 1
ATOM 10239 C CA . LEU B 1 510 ? -14.266 53.188 11.484 1 86.94 510 LEU B CA 1
ATOM 10240 C C . LEU B 1 510 ? -14.703 53.094 10.023 1 86.94 510 LEU B C 1
ATOM 10242 O O . LEU B 1 510 ? -14.484 52.094 9.352 1 86.94 510 LEU B O 1
ATOM 10246 N N . ILE B 1 511 ? -15.266 54.156 9.516 1 84.56 511 ILE B N 1
ATOM 10247 C CA . ILE B 1 511 ? -15.695 54.219 8.125 1 84.56 511 ILE B CA 1
ATOM 10248 C C . ILE B 1 511 ? -14.477 54.312 7.211 1 84.56 511 ILE B C 1
ATOM 10250 O O . ILE B 1 511 ? -14.406 53.625 6.184 1 84.56 511 ILE B O 1
ATOM 10254 N N . SER B 1 512 ? -13.5 55.062 7.617 1 85.81 512 SER B N 1
ATOM 10255 C CA . SER B 1 512 ? -12.312 55.25 6.785 1 85.81 512 SER B CA 1
ATOM 10256 C C . SER B 1 512 ? -11.484 54 6.684 1 85.81 512 SER B C 1
ATOM 10258 O O . SER B 1 512 ? -10.82 53.75 5.672 1 85.81 512 SER B O 1
ATOM 10260 N N . THR B 1 513 ? -11.438 53.219 7.746 1 87.12 513 THR B N 1
ATOM 10261 C CA . THR B 1 513 ? -10.68 51.969 7.734 1 87.12 513 THR B CA 1
ATOM 10262 C C . THR B 1 513 ? -11.453 50.844 7.016 1 87.12 513 THR B C 1
ATOM 10264 O O . THR B 1 513 ? -10.867 49.875 6.578 1 87.12 513 THR B O 1
ATOM 10267 N N . GLY B 1 514 ? -12.719 50.938 6.863 1 83.62 514 GLY B N 1
ATOM 10268 C CA . GLY B 1 514 ? -13.516 49.969 6.125 1 83.62 514 GLY B CA 1
ATOM 10269 C C . GLY B 1 514 ? -14.227 48.969 7.02 1 83.62 514 GLY B C 1
ATOM 10270 O O . GLY B 1 514 ? -14.781 48 6.539 1 83.62 514 GLY B O 1
ATOM 10271 N N . ILE B 1 515 ? -14.125 49.156 8.344 1 81.44 515 ILE B N 1
ATOM 10272 C CA . ILE B 1 515 ? -14.781 48.219 9.25 1 81.44 515 ILE B CA 1
ATOM 10273 C C . ILE B 1 515 ? -16.297 48.344 9.133 1 81.44 515 ILE B C 1
ATOM 10275 O O . ILE B 1 515 ? -17.016 47.344 9.156 1 81.44 515 ILE B O 1
ATOM 10279 N N . THR B 1 516 ? -16.766 49.719 9.086 1 77.5 516 THR B N 1
ATOM 10280 C CA . THR B 1 516 ? -18.203 49.969 8.922 1 77.5 516 THR B CA 1
ATOM 10281 C C . THR B 1 516 ? -18.469 50.688 7.602 1 77.5 516 THR B C 1
ATOM 10283 O O . THR B 1 516 ? -17.641 51.438 7.125 1 77.5 516 THR B O 1
ATOM 10286 N N . ALA B 1 517 ? -19.594 50.375 6.914 1 74.75 517 ALA B N 1
ATOM 10287 C CA . ALA B 1 517 ? -20.016 51.031 5.668 1 74.75 517 ALA B CA 1
ATOM 10288 C C . ALA B 1 517 ? -20.531 52.438 5.918 1 74.75 517 ALA B C 1
ATOM 10290 O O . ALA B 1 517 ? -21.094 52.719 6.984 1 74.75 517 ALA B O 1
ATOM 10291 N N . PRO B 1 518 ? -20.031 53.406 5.195 1 64 518 PRO B N 1
ATOM 10292 C CA . PRO B 1 518 ? -20.531 54.75 5.352 1 64 518 PRO B CA 1
ATOM 10293 C C . PRO B 1 518 ? -22.062 54.844 5.387 1 64 518 PRO B C 1
ATOM 10295 O O . PRO B 1 518 ? -22.734 54 4.762 1 64 518 PRO B O 1
ATOM 10298 N N . GLU B 1 519 ? -22.578 55.344 6.504 1 54.38 519 GLU B N 1
ATOM 10299 C CA . GLU B 1 519 ? -24.031 55.531 6.609 1 54.38 519 GLU B CA 1
ATOM 10300 C C . GLU B 1 519 ? -24.609 56.031 5.293 1 54.38 519 GLU B C 1
ATOM 10302 O O . GLU B 1 519 ? -24.188 57.094 4.777 1 54.38 519 GLU B O 1
ATOM 10307 N N . GLN B 1 520 ? -24.875 55.375 4.391 1 46.12 520 GLN B N 1
ATOM 10308 C CA . GLN B 1 520 ? -25.75 55.969 3.377 1 46.12 520 GLN B CA 1
ATOM 10309 C C . GLN B 1 520 ? -26.922 56.719 4.016 1 46.12 520 GLN B C 1
ATOM 10311 O O . GLN B 1 520 ? -27.469 56.25 5.016 1 46.12 520 GLN B O 1
ATOM 10316 N N . GLU B 1 521 ? -26.969 58.062 3.924 1 41.47 521 GLU B N 1
ATOM 10317 C CA . GLU B 1 521 ? -28.203 58.844 4.141 1 41.47 521 GLU B CA 1
ATOM 10318 C C . GLU B 1 521 ? -29.438 57.969 3.857 1 41.47 521 GLU B C 1
ATOM 10320 O O . GLU B 1 521 ? -29.609 57.469 2.744 1 41.47 521 GLU B O 1
ATOM 10325 N N . HIS B 1 522 ? -29.875 57.281 4.82 1 38.09 522 HIS B N 1
ATOM 10326 C CA . HIS B 1 522 ? -31.203 56.688 4.672 1 38.09 522 HIS B CA 1
ATOM 10327 C C . HIS B 1 522 ? -32.219 57.688 4.129 1 38.09 522 HIS B C 1
ATOM 10329 O O . HIS B 1 522 ? -32.562 58.656 4.82 1 38.09 522 HIS B O 1
ATOM 10335 N N . HIS B 1 523 ? -32.219 58.094 2.893 1 35.03 523 HIS B N 1
ATOM 10336 C CA . HIS B 1 523 ? -33.562 58.438 2.43 1 35.03 523 HIS B CA 1
ATOM 10337 C C . HIS B 1 523 ? -34.562 57.375 2.832 1 35.03 523 HIS B C 1
ATOM 10339 O O . HIS B 1 523 ? -34.344 56.188 2.613 1 35.03 523 HIS B O 1
ATOM 10345 N N . GLN B 1 524 ? -35.5 57.781 3.771 1 35.59 524 GLN B N 1
ATOM 10346 C CA . GLN B 1 524 ? -36.719 57.156 4.266 1 35.59 524 GLN B CA 1
ATOM 10347 C C . GLN B 1 524 ? -37.5 56.5 3.133 1 35.59 524 GLN B C 1
ATOM 10349 O O . GLN B 1 524 ? -38.312 57.156 2.475 1 35.59 524 GLN B O 1
ATOM 10354 N N . GLN B 1 525 ? -37.094 55.844 2.068 1 33.91 525 GLN B N 1
ATOM 10355 C CA . GLN B 1 525 ? -38.25 55.281 1.423 1 33.91 525 GLN B CA 1
ATOM 10356 C C . GLN B 1 525 ? -38.938 54.281 2.35 1 33.91 525 GLN B C 1
ATOM 10358 O O . GLN B 1 525 ? -38.281 53.562 3.111 1 33.91 525 GLN B O 1
ATOM 10363 N N . PRO B 1 526 ? -40.438 54.344 2.582 1 35.34 526 PRO B N 1
ATOM 10364 C CA . PRO B 1 526 ? -41.312 53.625 3.494 1 35.34 526 PRO B CA 1
ATOM 10365 C C . PRO B 1 526 ? -41.031 52.125 3.498 1 35.34 526 PRO B C 1
ATOM 10367 O O . PRO B 1 526 ? -41.562 51.375 4.34 1 35.34 526 PRO B O 1
ATOM 10370 N N . GLY B 1 527 ? -41.062 51.438 2.291 1 32.88 527 GLY B N 1
ATOM 10371 C CA . GLY B 1 527 ? -41.438 50.031 2.223 1 32.88 527 GLY B CA 1
ATOM 10372 C C . GLY B 1 527 ? -40.562 49.125 3.078 1 32.88 527 GLY B C 1
ATOM 10373 O O . GLY B 1 527 ? -39.594 49.594 3.678 1 32.88 527 GLY B O 1
ATOM 10374 N N . GLY B 1 528 ? -40.406 47.719 2.566 1 29.33 528 GLY B N 1
ATOM 10375 C CA . GLY B 1 528 ? -40.438 46.406 3.184 1 29.33 528 GLY B CA 1
ATOM 10376 C C . GLY B 1 528 ? -39.219 46.125 4.062 1 29.33 528 GLY B C 1
ATOM 10377 O O . GLY B 1 528 ? -39.344 46.031 5.285 1 29.33 528 GLY B O 1
ATOM 10378 N N . GLN B 1 529 ? -38.281 45.25 3.434 1 30.5 529 GLN B N 1
ATOM 10379 C CA . GLN B 1 529 ? -37.656 44.094 4.09 1 30.5 529 GLN B CA 1
ATOM 10380 C C . GLN B 1 529 ? -36.562 44.562 5.043 1 30.5 529 GLN B C 1
ATOM 10382 O O . GLN B 1 529 ? -35.812 45.5 4.746 1 30.5 529 GLN B O 1
ATOM 10387 N N . THR B 1 530 ? -36.719 44.188 6.371 1 33.69 530 THR B N 1
ATOM 10388 C CA . THR B 1 530 ? -35.812 44.156 7.523 1 33.69 530 THR B CA 1
ATOM 10389 C C . THR B 1 530 ? -34.406 43.688 7.113 1 33.69 530 THR B C 1
ATOM 10391 O O . THR B 1 530 ? -34.188 42.5 6.891 1 33.69 530 THR B O 1
ATOM 10394 N N . GLN B 1 531 ? -33.875 44.25 6.105 1 31.27 531 GLN B N 1
ATOM 10395 C CA . GLN B 1 531 ? -32.531 43.781 5.836 1 31.27 531 GLN B CA 1
ATOM 10396 C C . GLN B 1 531 ? -31.719 43.656 7.125 1 31.27 531 GLN B C 1
ATOM 10398 O O . GLN B 1 531 ? -31.812 44.531 7.996 1 31.27 531 GLN B O 1
ATOM 10403 N N . SER B 1 532 ? -31.219 42.469 7.367 1 35.59 532 SER B N 1
ATOM 10404 C CA . SER B 1 532 ? -30.375 41.875 8.398 1 35.59 532 SER B CA 1
ATOM 10405 C C . SER B 1 532 ? -29.281 42.844 8.828 1 35.59 532 SER B C 1
ATOM 10407 O O . SER B 1 532 ? -28.578 43.438 7.984 1 35.59 532 SER B O 1
ATOM 10409 N N . ALA B 1 533 ? -29.453 43.656 9.82 1 39.28 533 ALA B N 1
ATOM 10410 C CA . ALA B 1 533 ? -28.484 44.406 10.641 1 39.28 533 ALA B CA 1
ATOM 10411 C C . ALA B 1 533 ? -27.109 43.75 10.57 1 39.28 533 ALA B C 1
ATOM 10413 O O . ALA B 1 533 ? -26.875 42.688 11.188 1 39.28 533 ALA B O 1
ATOM 10414 N N . CYS B 1 534 ? -26.344 43.625 9.539 1 40.34 534 CYS B N 1
ATOM 10415 C CA . CYS B 1 534 ? -25.078 43.031 9.156 1 40.34 534 CYS B CA 1
ATOM 10416 C C . CYS B 1 534 ? -24.047 43.188 10.258 1 40.34 534 CYS B C 1
ATOM 10418 O O . CYS B 1 534 ? -24.141 44.094 11.078 1 40.34 534 CYS B O 1
ATOM 10420 N N . GLY B 1 535 ? -23.047 42.188 10.422 1 47.59 535 GLY B N 1
ATOM 10421 C CA . GLY B 1 535 ? -21.906 41.938 11.297 1 47.59 535 GLY B CA 1
ATOM 10422 C C . GLY B 1 535 ? -21.109 43.156 11.633 1 47.59 535 GLY B C 1
ATOM 10423 O O . GLY B 1 535 ? -20.688 43.344 12.773 1 47.59 535 GLY B O 1
ATOM 10424 N N . ASP B 1 536 ? -20.812 44.062 10.617 1 55.72 536 ASP B N 1
ATOM 10425 C CA . ASP B 1 536 ? -19.969 45.25 10.742 1 55.72 536 ASP B CA 1
ATOM 10426 C C . ASP B 1 536 ? -20.609 46.281 11.672 1 55.72 536 ASP B C 1
ATOM 10428 O O . ASP B 1 536 ? -19.922 46.938 12.453 1 55.72 536 ASP B O 1
ATOM 10432 N N . ASP B 1 537 ? -22.016 46.281 11.695 1 62.75 537 ASP B N 1
ATOM 10433 C CA . ASP B 1 537 ? -22.719 47.25 12.523 1 62.75 537 ASP B CA 1
ATOM 10434 C C . ASP B 1 537 ? -22.703 46.844 13.992 1 62.75 537 ASP B C 1
ATOM 10436 O O . ASP B 1 537 ? -22.625 47.719 14.875 1 62.75 537 ASP B O 1
ATOM 10440 N N . ALA B 1 538 ? -22.547 45.438 14.07 1 71.19 538 ALA B N 1
ATOM 10441 C CA . ALA B 1 538 ? -22.5 44.938 15.445 1 71.19 538 ALA B CA 1
ATOM 10442 C C . ALA B 1 538 ? -21.156 45.281 16.094 1 71.19 538 ALA B C 1
ATOM 10444 O O . ALA B 1 538 ? -21.109 45.688 17.266 1 71.19 538 ALA B O 1
ATOM 10445 N N . LEU B 1 539 ? -20.156 45.219 15.195 1 76.69 539 LEU B N 1
ATOM 10446 C CA . LEU B 1 539 ? -18.844 45.531 15.734 1 76.69 539 LEU B CA 1
ATOM 10447 C C . LEU B 1 539 ? -18.734 47.031 16.062 1 76.69 539 LEU B C 1
ATOM 10449 O O . LEU B 1 539 ? -18.172 47.406 17.094 1 76.69 539 LEU B O 1
ATOM 10453 N N . ALA B 1 540 ? -19.312 47.781 15.203 1 78.12 540 ALA B N 1
ATOM 10454 C CA . ALA B 1 540 ? -19.266 49.219 15.406 1 78.12 540 ALA B CA 1
ATOM 10455 C C . ALA B 1 540 ? -20.047 49.625 16.656 1 78.12 540 ALA B C 1
ATOM 10457 O O . ALA B 1 540 ? -19.594 50.469 17.438 1 78.12 540 ALA B O 1
ATOM 10458 N N . SER B 1 541 ? -21.234 48.969 16.828 1 81.75 541 SER B N 1
ATOM 10459 C CA . SER B 1 541 ? -22.047 49.281 18 1 81.75 541 SER B CA 1
ATOM 10460 C C . SER B 1 541 ? -21.359 48.844 19.281 1 81.75 541 SER B C 1
ATOM 10462 O O . SER B 1 541 ? -21.422 49.531 20.297 1 81.75 541 SER B O 1
ATOM 10464 N N . ASN B 1 542 ? -20.734 47.688 19.203 1 83.31 542 ASN B N 1
ATOM 10465 C CA . ASN B 1 542 ? -20 47.188 20.359 1 83.31 542 ASN B CA 1
ATOM 10466 C C . ASN B 1 542 ? -18.812 48.094 20.703 1 83.31 542 ASN B C 1
ATOM 10468 O O . ASN B 1 542 ? -18.5 48.312 21.875 1 83.31 542 ASN B O 1
ATOM 10472 N N . LEU B 1 543 ? -18.266 48.625 19.656 1 84.88 543 LEU B N 1
ATOM 10473 C CA . LEU B 1 543 ? -17.109 49.5 19.875 1 84.88 543 LEU B CA 1
ATOM 10474 C C . LEU B 1 543 ? -17.531 50.812 20.5 1 84.88 543 LEU B C 1
ATOM 10476 O O . LEU B 1 543 ? -16.828 51.375 21.328 1 84.88 543 LEU B O 1
ATOM 10480 N N . LEU B 1 544 ? -18.672 51.25 20.078 1 83.5 544 LEU B N 1
ATOM 10481 C CA . LEU B 1 544 ? -19.172 52.5 20.625 1 83.5 544 LEU B CA 1
ATOM 10482 C C . LEU B 1 544 ? -19.578 52.312 22.094 1 83.5 544 LEU B C 1
ATOM 10484 O O . LEU B 1 544 ? -19.375 53.219 22.906 1 83.5 544 LEU B O 1
ATOM 10488 N N . LYS B 1 545 ? -20.062 51.156 22.422 1 85.5 545 LYS B N 1
ATOM 10489 C CA . LYS B 1 545 ? -20.375 50.875 23.812 1 85.5 545 LYS B CA 1
ATOM 10490 C C . LYS B 1 545 ? -19.094 50.781 24.656 1 85.5 545 LYS B C 1
ATOM 10492 O O . LYS B 1 545 ? -19.047 51.281 25.781 1 85.5 545 LYS B O 1
ATOM 10497 N N . LEU B 1 546 ? -18.125 50.188 24.062 1 86.06 546 LEU B N 1
ATOM 10498 C CA . LEU B 1 546 ? -16.844 50.094 24.766 1 86.06 546 LEU B CA 1
ATOM 10499 C C . LEU B 1 546 ? -16.203 51.469 24.938 1 86.06 546 LEU B C 1
ATOM 10501 O O . LEU B 1 546 ? -15.555 51.75 25.953 1 86.06 546 LEU B O 1
ATOM 10505 N N . HIS B 1 547 ? -16.391 52.25 23.938 1 89.12 547 HIS B N 1
ATOM 10506 C CA . HIS B 1 547 ? -15.867 53.625 24.016 1 89.12 547 HIS B CA 1
ATOM 10507 C C . HIS B 1 547 ? -16.516 54.406 25.141 1 89.12 547 HIS B C 1
ATOM 10509 O O . HIS B 1 547 ? -15.844 55.125 25.875 1 89.12 547 HIS B O 1
ATOM 10515 N N . ARG B 1 548 ? -17.797 54.219 25.344 1 86.94 548 ARG B N 1
ATOM 10516 C CA . ARG B 1 548 ? -18.516 54.906 26.406 1 86.94 548 ARG B CA 1
ATOM 10517 C C . ARG B 1 548 ? -18 54.469 27.781 1 86.94 548 ARG B C 1
ATOM 10519 O O . ARG B 1 548 ? -17.812 55.281 28.672 1 86.94 548 ARG B O 1
ATOM 10526 N N . ALA B 1 549 ? -17.766 53.25 27.875 1 85.06 549 ALA B N 1
ATOM 10527 C CA . ALA B 1 549 ? -17.234 52.719 29.141 1 85.06 549 ALA B CA 1
ATOM 10528 C C . ALA B 1 549 ? -15.812 53.219 29.375 1 85.06 549 ALA B C 1
ATOM 10530 O O . ALA B 1 549 ? -15.445 53.562 30.5 1 85.06 549 ALA B O 1
ATOM 10531 N N . GLN B 1 550 ? -15.086 53.344 28.391 1 85.06 550 GLN B N 1
ATOM 10532 C CA . GLN B 1 550 ? -13.703 53.781 28.5 1 85.06 550 GLN B CA 1
ATOM 10533 C C . GLN B 1 550 ? -13.625 55.25 28.828 1 85.06 550 GLN B C 1
ATOM 10535 O O . GLN B 1 550 ? -12.734 55.688 29.562 1 85.06 550 GLN B O 1
ATOM 10540 N N . THR B 1 551 ? -14.531 56.031 28.188 1 88.12 551 THR B N 1
ATOM 10541 C CA . THR B 1 551 ? -14.516 57.469 28.422 1 88.12 551 THR B CA 1
ATOM 10542 C C . THR B 1 551 ? -14.812 57.781 29.891 1 88.12 551 THR B C 1
ATOM 10544 O O . THR B 1 551 ? -14.219 58.688 30.484 1 88.12 551 THR B O 1
ATOM 10547 N N . MET B 1 552 ? -15.734 56.938 30.453 1 85.75 552 MET B N 1
ATOM 10548 C CA . MET B 1 552 ? -16.047 57.188 31.859 1 85.75 552 MET B CA 1
ATOM 10549 C C . MET B 1 552 ? -14.836 56.844 32.75 1 85.75 552 MET B C 1
ATOM 10551 O O . MET B 1 552 ? -14.578 57.531 33.719 1 85.75 552 MET B O 1
ATOM 10555 N N . GLU B 1 553 ? -14.141 55.875 32.375 1 83.12 553 GLU B N 1
ATOM 10556 C CA . GLU B 1 553 ? -12.93 55.531 33.125 1 83.12 553 GLU B CA 1
ATOM 10557 C C . GLU B 1 553 ? -11.859 56.625 32.938 1 83.12 553 GLU B C 1
ATOM 10559 O O . GLU B 1 553 ? -11.102 56.906 33.875 1 83.12 553 GLU B O 1
ATOM 10564 N N . CYS B 1 554 ? -11.805 57.188 31.859 1 84.75 554 CYS B N 1
ATOM 10565 C CA . CYS B 1 554 ? -10.859 58.281 31.594 1 84.75 554 CYS B CA 1
ATOM 10566 C C . CYS B 1 554 ? -11.172 59.5 32.438 1 84.75 554 CYS B C 1
ATOM 10568 O O . CYS B 1 554 ? -10.258 60.156 32.938 1 84.75 554 CYS B O 1
ATOM 10570 N N . VAL B 1 555 ? -12.477 59.75 32.594 1 88.12 555 VAL B N 1
ATOM 10571 C CA . VAL B 1 555 ? -12.875 60.906 33.406 1 88.12 555 VAL B CA 1
ATOM 10572 C C . VAL B 1 555 ? -12.43 60.688 34.875 1 88.12 555 VAL B C 1
ATOM 10574 O O . VAL B 1 555 ? -11.859 61.562 35.5 1 88.12 555 VAL B O 1
ATOM 10577 N N . TRP B 1 556 ? -12.68 59.531 35.312 1 85.12 556 TRP B N 1
ATOM 10578 C CA . TRP B 1 556 ? -12.289 59.188 36.688 1 85.12 556 TRP B CA 1
ATOM 10579 C C . TRP B 1 556 ? -10.773 59.25 36.844 1 85.12 556 TRP B C 1
ATOM 10581 O O . TRP B 1 556 ? -10.273 59.75 37.844 1 85.12 556 TRP B O 1
ATOM 10591 N N . ARG B 1 557 ? -10.055 58.719 35.875 1 80.44 557 ARG B N 1
ATOM 10592 C CA . ARG B 1 557 ? -8.602 58.75 35.906 1 80.44 557 ARG B CA 1
ATOM 10593 C C . ARG B 1 557 ? -8.078 60.188 35.906 1 80.44 557 ARG B C 1
ATOM 10595 O O . ARG B 1 557 ? -7.125 60.531 36.594 1 80.44 557 ARG B O 1
ATOM 10602 N N . PHE B 1 558 ? -8.633 61 35.125 1 82.88 558 PHE B N 1
ATOM 10603 C CA . PHE B 1 558 ? -8.25 62.406 35.031 1 82.88 558 PHE B CA 1
ATOM 10604 C C . PHE B 1 558 ? -8.461 63.094 36.375 1 82.88 558 PHE B C 1
ATOM 10606 O O . PHE B 1 558 ? -7.574 63.812 36.844 1 82.88 558 PHE B O 1
ATOM 10613 N N . LEU B 1 559 ? -9.648 62.844 36.906 1 85.75 559 LEU B N 1
ATOM 10614 C CA . LEU B 1 559 ? -9.969 63.5 38.188 1 85.75 559 LEU B CA 1
ATOM 10615 C C . LEU B 1 559 ? -9.055 63 39.281 1 85.75 559 LEU B C 1
ATOM 10617 O O . LEU B 1 559 ? -8.609 63.781 40.125 1 85.75 559 LEU B O 1
ATOM 10621 N N . ARG B 1 560 ? -8.742 61.844 39.25 1 82.12 560 ARG B N 1
ATOM 10622 C CA . ARG B 1 560 ? -7.832 61.281 40.25 1 82.12 560 ARG B CA 1
ATOM 10623 C C . ARG B 1 560 ? -6.426 61.844 40.094 1 82.12 560 ARG B C 1
ATOM 10625 O O . ARG B 1 560 ? -5.762 62.156 41.062 1 82.12 560 ARG B O 1
ATOM 10632 N N . ASN B 1 561 ? -6.023 62 38.812 1 76.5 561 ASN B N 1
ATOM 10633 C CA . ASN B 1 561 ? -4.707 62.594 38.562 1 76.5 561 ASN B CA 1
ATOM 10634 C C . ASN B 1 561 ? -4.625 64.062 39 1 76.5 561 ASN B C 1
ATOM 10636 O O . ASN B 1 561 ? -3.596 64.5 39.5 1 76.5 561 ASN B O 1
ATOM 10640 N N . GLN B 1 562 ? -5.668 64.688 38.75 1 77.75 562 GLN B N 1
ATOM 10641 C CA . GLN B 1 562 ? -5.703 66.062 39.156 1 77.75 562 GLN B CA 1
ATOM 10642 C C . GLN B 1 562 ? -5.766 66.188 40.656 1 77.75 562 GLN B C 1
ATOM 10644 O O . GLN B 1 562 ? -5.191 67.125 41.219 1 77.75 562 GLN B O 1
ATOM 10649 N N . ALA B 1 563 ? -6.445 65.312 41.281 1 78.44 563 ALA B N 1
ATOM 10650 C CA . ALA B 1 563 ? -6.551 65.312 42.719 1 78.44 563 ALA B CA 1
ATOM 10651 C C . ALA B 1 563 ? -5.203 65.062 43.375 1 78.44 563 ALA B C 1
ATOM 10653 O O . ALA B 1 563 ? -4.918 65.5 44.469 1 78.44 563 ALA B O 1
ATOM 10654 N N . HIS B 1 564 ? -4.43 64.375 42.594 1 73.88 564 HIS B N 1
ATOM 10655 C CA . HIS B 1 564 ? -3.146 64.062 43.188 1 73.88 564 HIS B CA 1
ATOM 10656 C C . HIS B 1 564 ? -2.059 65 42.812 1 73.88 564 HIS B C 1
ATOM 10658 O O . HIS B 1 564 ? -0.889 64.875 43.156 1 73.88 564 HIS B O 1
ATOM 10664 N N . SER B 1 565 ? -2.482 66 42.125 1 78.31 565 SER B N 1
ATOM 10665 C CA . SER B 1 565 ? -1.553 67.125 41.812 1 78.31 565 SER B CA 1
ATOM 10666 C C . SER B 1 565 ? -1.868 68.375 42.625 1 78.31 565 SER B C 1
ATOM 10668 O O . SER B 1 565 ? -2.596 69.25 42.156 1 78.31 565 SER B O 1
ATOM 10670 N N . PRO B 1 566 ? -1.273 68.5 43.781 1 76.38 566 PRO B N 1
ATOM 10671 C CA . PRO B 1 566 ? -1.619 69.562 44.688 1 76.38 566 PRO B CA 1
ATOM 10672 C C . PRO B 1 566 ? -1.24 70.938 44.125 1 76.38 566 PRO B C 1
ATOM 10674 O O . PRO B 1 566 ? -1.951 71.938 44.344 1 76.38 566 PRO B O 1
ATOM 10677 N N . SER B 1 567 ? -0.24 70.938 43.344 1 76.62 567 SER B N 1
ATOM 10678 C CA . SER B 1 567 ? 0.192 72.25 42.844 1 76.62 567 SER B CA 1
ATOM 10679 C C . SER B 1 567 ? -0.832 72.812 41.875 1 76.62 567 SER B C 1
ATOM 10681 O O . SER B 1 567 ? -1.133 74 41.906 1 76.62 567 SER B O 1
ATOM 10683 N N . ALA B 1 568 ? -1.343 72 41.062 1 78.25 568 ALA B N 1
ATOM 10684 C CA . ALA B 1 568 ? -2.344 72.438 40.125 1 78.25 568 ALA B CA 1
ATOM 10685 C C . ALA B 1 568 ? -3.629 72.875 40.812 1 78.25 568 ALA B C 1
ATOM 10687 O O . ALA B 1 568 ? -4.238 73.875 40.469 1 78.25 568 ALA B O 1
ATOM 10688 N N . LEU B 1 569 ? -3.932 72.188 41.812 1 85.94 569 LEU B N 1
ATOM 10689 C CA . LEU B 1 569 ? -5.152 72.5 42.531 1 85.94 569 LEU B CA 1
ATOM 10690 C C . LEU B 1 569 ? -4.992 73.812 43.312 1 85.94 569 LEU B C 1
ATOM 10692 O O . LEU B 1 569 ? -5.941 74.625 43.438 1 85.94 569 LEU B O 1
ATOM 10696 N N . GLN B 1 570 ? -3.83 73.938 43.812 1 86.38 570 GLN B N 1
ATOM 10697 C CA . GLN B 1 570 ? -3.557 75.188 44.531 1 86.38 570 GLN B CA 1
ATOM 10698 C C . GLN B 1 570 ? -3.693 76.438 43.656 1 86.38 570 GLN B C 1
ATOM 10700 O O . GLN B 1 570 ? -4.191 77.438 44.094 1 86.38 570 GLN B O 1
ATOM 10705 N N . LEU B 1 571 ? -3.318 76.25 42.469 1 84.94 571 LEU B N 1
ATOM 10706 C CA . LEU B 1 571 ? -3.404 77.312 41.531 1 84.94 571 LEU B CA 1
ATOM 10707 C C . LEU B 1 571 ? -4.859 77.688 41.219 1 84.94 571 LEU B C 1
ATOM 10709 O O . LEU B 1 571 ? -5.23 78.875 41.156 1 84.94 571 LEU B O 1
ATOM 10713 N N . HIS B 1 572 ? -5.621 76.75 41.125 1 88.44 572 HIS B N 1
ATOM 10714 C CA . HIS B 1 572 ? -7.031 76.938 40.844 1 88.44 572 HIS B CA 1
ATOM 10715 C C . HIS B 1 572 ? -7.762 77.562 42.031 1 88.44 572 HIS B C 1
ATOM 10717 O O . HIS B 1 572 ? -8.664 78.375 41.906 1 88.44 572 HIS B O 1
ATOM 10723 N N . LEU B 1 573 ? -7.348 77.125 43.188 1 89.56 573 LEU B N 1
ATOM 10724 C CA . LEU B 1 573 ? -7.934 77.625 44.406 1 89.56 573 LEU B CA 1
ATOM 10725 C C . LEU B 1 573 ? -7.602 79.125 44.531 1 89.56 573 LEU B C 1
ATOM 10727 O O . LEU B 1 573 ? -8.469 79.938 44.875 1 89.56 573 LEU B O 1
ATOM 10731 N N . MET B 1 574 ? -6.434 79.438 44.25 1 85.5 574 MET B N 1
ATOM 10732 C CA . MET B 1 574 ? -5.992 80.812 44.344 1 85.5 574 MET B CA 1
ATOM 10733 C C . MET B 1 574 ? -6.715 81.688 43.344 1 85.5 574 MET B C 1
ATOM 10735 O O . MET B 1 574 ? -7.039 82.812 43.625 1 85.5 574 MET B O 1
ATOM 10739 N N . LYS B 1 575 ? -6.875 81.188 42.219 1 85.25 575 LYS B N 1
ATOM 10740 C CA . LYS B 1 575 ? -7.605 81.875 41.188 1 85.25 575 LYS B CA 1
ATOM 10741 C C . LYS B 1 575 ? -9.047 82.188 41.625 1 85.25 575 LYS B C 1
ATOM 10743 O O . LYS B 1 575 ? -9.555 83.25 41.438 1 85.25 575 LYS B O 1
ATOM 10748 N N . ARG B 1 576 ? -9.68 81.25 42.188 1 88 576 ARG B N 1
ATOM 10749 C CA . ARG B 1 576 ? -11.055 81.438 42.625 1 88 576 ARG B CA 1
ATOM 10750 C C . ARG B 1 576 ? -11.148 82.438 43.75 1 88 576 ARG B C 1
ATOM 10752 O O . ARG B 1 576 ? -12.094 83.25 43.812 1 88 576 ARG B O 1
ATOM 10759 N N . PHE B 1 577 ? -10.156 82.438 44.594 1 87.88 577 PHE B N 1
ATOM 10760 C CA . PHE B 1 577 ? -10.133 83.375 45.688 1 87.88 577 PHE B CA 1
ATOM 10761 C C . PHE B 1 577 ? -9.945 84.812 45.156 1 87.88 577 PHE B C 1
ATOM 10763 O O . PHE B 1 577 ? -10.672 85.75 45.562 1 87.88 577 PHE B O 1
ATOM 10770 N N . GLU B 1 578 ? -9.07 84.938 44.344 1 83.06 578 GLU B N 1
ATOM 10771 C CA . GLU B 1 578 ? -8.781 86.25 43.844 1 83.06 578 GLU B CA 1
ATOM 10772 C C . GLU B 1 578 ? -9.961 86.812 43.031 1 83.06 578 GLU B C 1
ATOM 10774 O O . GLU B 1 578 ? -10.266 88 43.125 1 83.06 578 GLU B O 1
ATOM 10779 N N . ASP B 1 579 ? -10.586 86 42.344 1 82.88 579 ASP B N 1
ATOM 10780 C CA . ASP B 1 579 ? -11.742 86.438 41.562 1 82.88 579 ASP B CA 1
ATOM 10781 C C . ASP B 1 579 ? -12.883 86.875 42.5 1 82.88 579 ASP B C 1
ATOM 10783 O O . ASP B 1 579 ? -13.602 87.812 42.188 1 82.88 579 ASP B O 1
ATOM 10787 N N . ALA B 1 580 ? -13.102 86.188 43.562 1 84.88 580 ALA B N 1
ATOM 10788 C CA . ALA B 1 580 ? -14.188 86.5 44.5 1 84.88 580 ALA B CA 1
ATOM 10789 C C . ALA B 1 580 ? -13.828 87.688 45.375 1 84.88 580 ALA B C 1
ATOM 10791 O O . ALA B 1 580 ? -14.703 88.438 45.75 1 84.88 580 ALA B O 1
ATOM 10792 N N . PHE B 1 581 ? -12.562 87.875 45.688 1 83.88 581 PHE B N 1
ATOM 10793 C CA . PHE B 1 581 ? -12.141 88.875 46.625 1 83.88 581 PHE B CA 1
ATOM 10794 C C . PHE B 1 581 ? -11.945 90.25 45.906 1 83.88 581 PHE B C 1
ATOM 10796 O O . PHE B 1 581 ? -12.312 91.312 46.438 1 83.88 581 PHE B O 1
ATOM 10803 N N . ARG B 1 582 ? -11.523 90.25 44.781 1 79.12 582 ARG B N 1
ATOM 10804 C CA . ARG B 1 582 ? -11.117 91.5 44.125 1 79.12 582 ARG B CA 1
ATOM 10805 C C . ARG B 1 582 ? -12.219 92 43.188 1 79.12 582 ARG B C 1
ATOM 10807 O O . ARG B 1 582 ? -12.258 93.188 42.875 1 79.12 582 ARG B O 1
ATOM 10814 N N . PHE B 1 583 ? -13.078 91.125 42.812 1 77.44 583 PHE B N 1
ATOM 10815 C CA . PHE B 1 583 ? -14.109 91.562 41.875 1 77.44 583 PHE B CA 1
ATOM 10816 C C . PHE B 1 583 ? -15.484 91.562 42.531 1 77.44 583 PHE B C 1
ATOM 10818 O O . PHE B 1 583 ? -15.758 90.688 43.344 1 77.44 583 PHE B O 1
ATOM 10825 N N . GLU B 1 584 ? -16.281 92.625 42.406 1 66.12 584 GLU B N 1
ATOM 10826 C CA . GLU B 1 584 ? -17.625 92.75 42.969 1 66.12 584 GLU B CA 1
ATOM 10827 C C . GLU B 1 584 ? -18.547 91.688 42.312 1 66.12 584 GLU B C 1
ATOM 10829 O O . GLU B 1 584 ? -19.328 91.062 42.969 1 66.12 584 GLU B O 1
ATOM 10834 N N . SER B 1 585 ? -18.672 91.812 40.969 1 62.03 585 SER B N 1
ATOM 10835 C CA . SER B 1 585 ? -19.516 90.875 40.25 1 62.03 585 SER B CA 1
ATOM 10836 C C . SER B 1 585 ? -18.703 90 39.312 1 62.03 585 SER B C 1
ATOM 10838 O O . SER B 1 585 ? -17.812 90.438 38.625 1 62.03 585 SER B O 1
ATOM 10840 N N . SER B 1 586 ? -18.688 88.625 39.562 1 55.28 586 SER B N 1
ATOM 10841 C CA . SER B 1 586 ? -17.938 87.625 38.781 1 55.28 586 SER B CA 1
ATOM 10842 C C . SER B 1 586 ? -18.281 87.75 37.312 1 55.28 586 SER B C 1
ATOM 10844 O O . SER B 1 586 ? -17.484 87.375 36.469 1 55.28 586 SER B O 1
ATOM 10846 N N . ALA B 1 587 ? -19.469 88.25 36.938 1 55.34 587 ALA B N 1
ATOM 10847 C CA . ALA B 1 587 ? -19.922 88.312 35.531 1 55.34 587 ALA B CA 1
ATOM 10848 C C . ALA B 1 587 ? -19.266 89.438 34.75 1 55.34 587 ALA B C 1
ATOM 10850 O O . ALA B 1 587 ? -18.812 89.25 33.625 1 55.34 587 ALA B O 1
ATOM 10851 N N . HIS B 1 588 ? -19.188 90.75 35.406 1 57.84 588 HIS B N 1
ATOM 10852 C CA . HIS B 1 588 ? -18.688 91.875 34.656 1 57.84 588 HIS B CA 1
ATOM 10853 C C . HIS B 1 588 ? -17.297 92.312 35.156 1 57.84 588 HIS B C 1
ATOM 10855 O O . HIS B 1 588 ? -16.656 93.125 34.531 1 57.84 588 HIS B O 1
ATOM 10861 N N . ARG B 1 589 ? -16.516 91.562 35.969 1 66.25 589 ARG B N 1
ATOM 10862 C CA . ARG B 1 589 ? -15.141 91.75 36.438 1 66.25 589 ARG B CA 1
ATOM 10863 C C . ARG B 1 589 ? -14.906 93.188 36.844 1 66.25 589 ARG B C 1
ATOM 10865 O O . ARG B 1 589 ? -13.945 93.812 36.375 1 66.25 589 ARG B O 1
ATOM 10872 N N . ILE B 1 590 ? -15.812 93.75 37.562 1 64.94 590 ILE B N 1
ATOM 10873 C CA . ILE B 1 590 ? -15.633 95.125 38.062 1 64.94 590 ILE B CA 1
ATOM 10874 C C . ILE B 1 590 ? -14.797 95.062 39.344 1 64.94 590 ILE B C 1
ATOM 10876 O O . ILE B 1 590 ? -15.156 94.438 40.312 1 64.94 590 ILE B O 1
ATOM 10880 N N . PRO B 1 591 ? -13.57 95.625 39.281 1 73.62 591 PRO B N 1
ATOM 10881 C CA . PRO B 1 591 ? -12.703 95.625 40.438 1 73.62 591 PRO B CA 1
ATOM 10882 C C . PRO B 1 591 ? -13.32 96.312 41.656 1 73.62 591 PRO B C 1
ATOM 10884 O O . PRO B 1 591 ? -14.008 97.312 41.5 1 73.62 591 PRO B O 1
ATOM 10887 N N . ARG B 1 592 ? -13.203 95.812 42.75 1 74.69 592 ARG B N 1
ATOM 10888 C CA . ARG B 1 592 ? -13.766 96.312 44 1 74.69 592 ARG B CA 1
ATOM 10889 C C . ARG B 1 592 ? -12.93 97.5 44.531 1 74.69 592 ARG B C 1
ATOM 10891 O O . ARG B 1 592 ? -11.695 97.375 44.562 1 74.69 592 ARG B O 1
ATOM 10898 N N . VAL B 1 593 ? -13.492 98.625 44.719 1 70 593 VAL B N 1
ATOM 10899 C CA . VAL B 1 593 ? -12.844 99.75 45.375 1 70 593 VAL B CA 1
ATOM 10900 C C . VAL B 1 593 ? -13.211 99.812 46.844 1 70 593 VAL B C 1
ATOM 10902 O O . VAL B 1 593 ? -14.398 99.812 47.188 1 70 593 VAL B O 1
ATOM 10905 N N . TRP B 1 594 ? -12.203 99.625 47.719 1 75.56 594 TRP B N 1
ATOM 10906 C CA . TRP B 1 594 ? -12.414 99.5 49.156 1 75.56 594 TRP B CA 1
ATOM 10907 C C . TRP B 1 594 ? -12.852 100.812 49.781 1 75.56 594 TRP B C 1
ATOM 10909 O O . TRP B 1 594 ? -12.164 101.812 49.625 1 75.56 594 TRP B O 1
ATOM 10919 N N . GLN B 1 595 ? -13.969 100.812 50.219 1 70.88 595 GLN B N 1
ATOM 10920 C CA . GLN B 1 595 ? -14.477 102 50.938 1 70.88 595 GLN B CA 1
ATOM 10921 C C . GLN B 1 595 ? -14.227 101.875 52.438 1 70.88 595 GLN B C 1
ATOM 10923 O O . GLN B 1 595 ? -13.938 100.812 52.938 1 70.88 595 GLN B O 1
ATOM 10928 N N . ALA B 1 596 ? -14.273 103 53.156 1 70.31 596 ALA B N 1
ATOM 10929 C CA . ALA B 1 596 ? -13.969 103.125 54.594 1 70.31 596 ALA B CA 1
ATOM 10930 C C . ALA B 1 596 ? -14.977 102.312 55.406 1 70.31 596 ALA B C 1
ATOM 10932 O O . ALA B 1 596 ? -14.641 101.75 56.469 1 70.31 596 ALA B O 1
ATOM 10933 N N . SER B 1 597 ? -16.188 102.062 54.812 1 75.56 597 SER B N 1
ATOM 10934 C CA . SER B 1 597 ? -17.234 101.375 55.594 1 75.56 597 SER B CA 1
ATOM 10935 C C . SER B 1 597 ? -17.297 99.938 55.25 1 75.56 597 SER B C 1
ATOM 10937 O O . SER B 1 597 ? -18.016 99.188 55.906 1 75.56 597 SER B O 1
ATOM 10939 N N . ASP B 1 598 ? -16.484 99.375 54.438 1 78.88 598 ASP B N 1
ATOM 10940 C CA . ASP B 1 598 ? -16.594 98 53.969 1 78.88 598 ASP B CA 1
ATOM 10941 C C . ASP B 1 598 ? -16.062 97.062 55.031 1 78.88 598 ASP B C 1
ATOM 10943 O O . ASP B 1 598 ? -15.07 97.375 55.719 1 78.88 598 ASP B O 1
ATOM 10947 N N . ASP B 1 599 ? -16.797 96 55.25 1 82.06 599 ASP B N 1
ATOM 10948 C CA . ASP B 1 599 ? -16.359 94.938 56.156 1 82.06 599 ASP B CA 1
ATOM 10949 C C . ASP B 1 599 ? -15.406 94 55.438 1 82.06 599 ASP B C 1
ATOM 10951 O O . ASP B 1 599 ? -15.844 93 54.875 1 82.06 599 ASP B O 1
ATOM 10955 N N . LEU B 1 600 ? -14.156 94.312 55.531 1 84.88 600 LEU B N 1
ATOM 10956 C CA . LEU B 1 600 ? -13.133 93.5 54.844 1 84.88 600 LEU B CA 1
ATOM 10957 C C . LEU B 1 600 ? -13.086 92.062 55.344 1 84.88 600 LEU B C 1
ATOM 10959 O O . LEU B 1 600 ? -12.844 91.188 54.562 1 84.88 600 LEU B O 1
ATOM 10963 N N . ARG B 1 601 ? -13.344 91.938 56.5 1 84.75 601 ARG B N 1
ATOM 10964 C CA . ARG B 1 601 ? -13.266 90.625 57.094 1 84.75 601 ARG B CA 1
ATOM 10965 C C . ARG B 1 601 ? -14.359 89.688 56.531 1 84.75 601 ARG B C 1
ATOM 10967 O O . ARG B 1 601 ? -14.102 88.562 56.188 1 84.75 601 ARG B O 1
ATOM 10974 N N . LYS B 1 602 ? -15.516 90.25 56.344 1 87 602 LYS B N 1
ATOM 10975 C CA . LYS B 1 602 ? -16.609 89.438 55.812 1 87 602 LYS B CA 1
ATOM 10976 C C . LYS B 1 602 ? -16.375 89.062 54.344 1 87 602 LYS B C 1
ATOM 10978 O O . LYS B 1 602 ? -16.609 87.938 53.938 1 87 602 LYS B O 1
ATOM 10983 N N . ILE B 1 603 ? -15.922 89.938 53.656 1 87.88 603 ILE B N 1
ATOM 10984 C CA . ILE B 1 603 ? -15.672 89.688 52.219 1 87.88 603 ILE B CA 1
ATOM 10985 C C . ILE B 1 603 ? -14.539 88.688 52.094 1 87.88 603 ILE B C 1
ATOM 10987 O O . ILE B 1 603 ? -14.586 87.812 51.188 1 87.88 603 ILE B O 1
ATOM 10991 N N . TRP B 1 604 ? -13.602 88.812 52.969 1 89.12 604 TRP B N 1
ATOM 10992 C CA . TRP B 1 604 ? -12.477 87.938 52.938 1 89.12 604 TRP B CA 1
ATOM 10993 C C . TRP B 1 604 ? -12.938 86.5 53.281 1 89.12 604 TRP B C 1
ATOM 10995 O O . TRP B 1 604 ? -12.539 85.5 52.594 1 89.12 604 TRP B O 1
ATOM 11005 N N . LEU B 1 605 ? -13.758 86.312 54.219 1 89.56 605 LEU B N 1
ATOM 11006 C CA . LEU B 1 605 ? -14.258 85 54.625 1 89.56 605 LEU B CA 1
ATOM 11007 C C . LEU B 1 605 ? -15.148 84.375 53.562 1 89.56 605 LEU B C 1
ATOM 11009 O O . LEU B 1 605 ? -15.109 83.188 53.312 1 89.56 605 LEU B O 1
ATOM 11013 N N . ASP B 1 606 ? -15.922 85.25 52.906 1 87.19 606 ASP B N 1
ATOM 11014 C CA . ASP B 1 606 ? -16.797 84.75 51.844 1 87.19 606 ASP B CA 1
ATOM 11015 C C . ASP B 1 606 ? -15.977 84.25 50.656 1 87.19 606 ASP B C 1
ATOM 11017 O O . ASP B 1 606 ? -16.328 83.312 50 1 87.19 606 ASP B O 1
ATOM 11021 N N . ALA B 1 607 ? -14.914 85 50.344 1 90.19 607 ALA B N 1
ATOM 11022 C CA . ALA B 1 607 ? -14.055 84.562 49.219 1 90.19 607 ALA B CA 1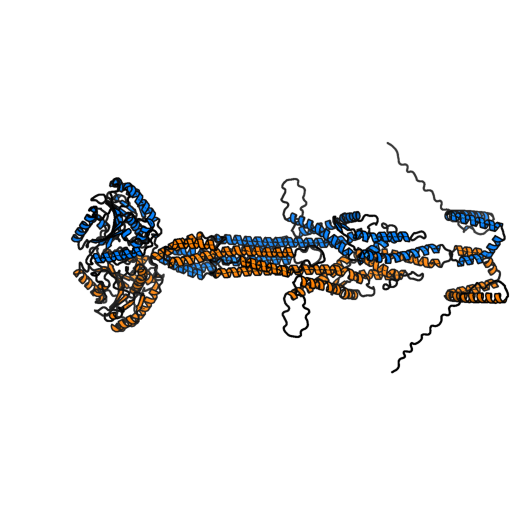
ATOM 11023 C C . ALA B 1 607 ? -13.312 83.312 49.531 1 90.19 607 ALA B C 1
ATOM 11025 O O . ALA B 1 607 ? -13.086 82.5 48.656 1 90.19 607 ALA B O 1
ATOM 11026 N N . LEU B 1 608 ? -12.93 83.125 50.781 1 90.12 608 LEU B N 1
ATOM 11027 C CA . LEU B 1 608 ? -12.258 81.938 51.188 1 90.12 608 LEU B CA 1
ATOM 11028 C C . LEU B 1 608 ? -13.195 80.75 51.094 1 90.12 608 LEU B C 1
ATOM 11030 O O . LEU B 1 608 ? -12.789 79.625 50.625 1 90.12 608 LEU B O 1
ATOM 11034 N N . GLN B 1 609 ? -14.391 80.875 51.469 1 88.69 609 GLN B N 1
ATOM 11035 C CA . GLN B 1 609 ? -15.375 79.812 51.375 1 88.69 609 GLN B CA 1
ATOM 11036 C C . GLN B 1 609 ? -15.688 79.438 49.938 1 88.69 609 GLN B C 1
ATOM 11038 O O . GLN B 1 609 ? -15.875 78.312 49.594 1 88.69 609 GLN B O 1
ATOM 11043 N N . HIS B 1 610 ? -15.711 80.438 49.156 1 89.69 610 HIS B N 1
ATOM 11044 C CA . HIS B 1 610 ? -15.953 80.25 47.75 1 89.69 610 HIS B CA 1
ATOM 11045 C C . HIS B 1 610 ? -14.812 79.438 47.125 1 89.69 610 HIS B C 1
ATOM 11047 O O . HIS B 1 610 ? -15.055 78.562 46.312 1 89.69 610 HIS B O 1
ATOM 11053 N N . ALA B 1 611 ? -13.625 79.75 47.438 1 91.5 611 ALA B N 1
ATOM 11054 C CA . ALA B 1 611 ? -12.477 79.062 46.875 1 91.5 611 ALA B CA 1
ATOM 11055 C C . ALA B 1 611 ? -12.43 77.625 47.375 1 91.5 611 ALA B C 1
ATOM 11057 O O . ALA B 1 611 ? -12.148 76.688 46.625 1 91.5 611 ALA B O 1
ATOM 11058 N N . MET B 1 612 ? -12.773 77.375 48.656 1 91.12 612 MET B N 1
ATOM 11059 C CA . MET B 1 612 ? -12.688 76.062 49.281 1 91.12 612 MET B CA 1
ATOM 11060 C C . MET B 1 612 ? -13.797 75.125 48.75 1 91.12 612 MET B C 1
ATOM 11062 O O . MET B 1 612 ? -13.719 73.938 48.906 1 91.12 612 MET B O 1
ATOM 11066 N N . PHE B 1 613 ? -14.727 75.75 48.125 1 91.88 613 PHE B N 1
ATOM 11067 C CA . PHE B 1 613 ? -15.812 74.938 47.594 1 91.88 613 PHE B CA 1
ATOM 11068 C C . PHE B 1 613 ? -15.281 73.938 46.531 1 91.88 613 PHE B C 1
ATOM 11070 O O . PHE B 1 613 ? -15.828 72.875 46.344 1 91.88 613 PHE B O 1
ATOM 11077 N N . LEU B 1 614 ? -14.266 74.312 45.844 1 92 614 LEU B N 1
ATOM 11078 C CA . LEU B 1 614 ? -13.648 73.375 44.875 1 92 614 LEU B CA 1
ATOM 11079 C C . LEU B 1 614 ? -13.172 72.125 45.562 1 92 614 LEU B C 1
ATOM 11081 O O . LEU B 1 614 ? -13.273 71.062 44.969 1 92 614 LEU B O 1
ATOM 11085 N N . VAL B 1 615 ? -12.609 72.188 46.75 1 91.19 615 VAL B N 1
ATOM 11086 C CA . VAL B 1 615 ? -12.141 71.062 47.531 1 91.19 615 VAL B CA 1
ATOM 11087 C C . VAL B 1 615 ? -13.32 70.188 47.938 1 91.19 615 VAL B C 1
ATOM 11089 O O . VAL B 1 615 ? -13.234 68.938 47.906 1 91.19 615 VAL B O 1
ATOM 11092 N N . VAL B 1 616 ? -14.453 70.875 48.219 1 90.38 616 VAL B N 1
ATOM 11093 C CA . VAL B 1 616 ? -15.664 70.188 48.594 1 90.38 616 VAL B CA 1
ATOM 11094 C C . VAL B 1 616 ? -16.188 69.375 47.375 1 90.38 616 VAL B C 1
ATOM 11096 O O . VAL B 1 616 ? -16.656 68.25 47.531 1 90.38 616 VAL B O 1
ATOM 11099 N N . LEU B 1 617 ? -16.109 70 46.312 1 92.06 617 LEU B N 1
ATOM 11100 C CA . LEU B 1 617 ? -16.562 69.312 45.094 1 92.06 617 LEU B CA 1
ATOM 11101 C C . LEU B 1 617 ? -15.711 68.062 44.781 1 92.06 617 LEU B C 1
ATOM 11103 O O . LEU B 1 617 ? -16.234 67.062 44.375 1 92.06 617 LEU B O 1
ATOM 11107 N N . LEU B 1 618 ? -14.406 68.125 45 1 91.25 618 LEU B N 1
ATOM 11108 C CA . LEU B 1 618 ? -13.5 67 44.688 1 91.25 618 LEU B CA 1
ATOM 11109 C C . LEU B 1 618 ? -13.578 65.938 45.781 1 91.25 618 LEU B C 1
ATOM 11111 O O . LEU B 1 618 ? -13.164 64.812 45.562 1 91.25 618 LEU B O 1
ATOM 11115 N N . GLN B 1 619 ? -14.055 66.312 46.938 1 89.69 619 GLN B N 1
ATOM 11116 C CA . GLN B 1 619 ? -14.258 65.312 48 1 89.69 619 GLN B CA 1
ATOM 11117 C C . GLN B 1 619 ? -15.539 64.5 47.75 1 89.69 619 GLN B C 1
ATOM 11119 O O . GLN B 1 619 ? -15.648 63.375 48.188 1 89.69 619 GLN B O 1
ATOM 11124 N N . HIS B 1 620 ? -16.5 65.188 47.031 1 91 620 HIS B N 1
ATOM 11125 C CA . HIS B 1 620 ? -17.781 64.562 46.75 1 91 620 HIS B CA 1
ATOM 11126 C C . HIS B 1 620 ? -18.047 64.5 45.25 1 91 620 HIS B C 1
ATOM 11128 O O . HIS B 1 620 ? -18.969 65.125 44.75 1 91 620 HIS B O 1
ATOM 11134 N N . VAL B 1 621 ? -17.344 63.625 44.625 1 91.56 621 VAL B N 1
ATOM 11135 C CA . VAL B 1 621 ? -17.516 63.469 43.188 1 91.56 621 VAL B CA 1
ATOM 11136 C C . VAL B 1 621 ? -18.594 62.438 42.906 1 91.56 621 VAL B C 1
ATOM 11138 O O . VAL B 1 621 ? -18.578 61.344 43.469 1 91.56 621 VAL B O 1
ATOM 11141 N N . HIS B 1 622 ? -19.625 62.875 42.219 1 91 622 HIS B N 1
ATOM 11142 C CA . HIS B 1 622 ? -20.703 62 41.781 1 91 622 HIS B CA 1
ATOM 11143 C C . HIS B 1 622 ? -20.812 61.969 40.281 1 91 622 HIS B C 1
ATOM 11145 O O . HIS B 1 622 ? -21.25 62.938 39.656 1 91 622 HIS B O 1
ATOM 11151 N N . LEU B 1 623 ? -20.312 60.875 39.75 1 89.25 623 LEU B N 1
ATOM 11152 C CA . LEU B 1 623 ? -20.406 60.688 38.312 1 89.25 623 LEU B CA 1
ATOM 11153 C C . LEU B 1 623 ? -20.984 59.312 37.969 1 89.25 623 LEU B C 1
ATOM 11155 O O . LEU B 1 623 ? -20.562 58.312 38.531 1 89.25 623 LEU B O 1
ATOM 11159 N N . ASN B 1 624 ? -21.859 59.25 37.062 1 82.81 624 ASN B N 1
ATOM 11160 C CA . ASN B 1 624 ? -22.469 58.031 36.562 1 82.81 624 ASN B CA 1
ATOM 11161 C C . ASN B 1 624 ? -22.953 57.125 37.688 1 82.81 624 ASN B C 1
ATOM 11163 O O . ASN B 1 624 ? -22.734 55.906 37.656 1 82.81 624 ASN B O 1
ATOM 11167 N N . GLY B 1 625 ? -23.484 57.625 38.781 1 79.94 625 GLY B N 1
ATOM 11168 C CA . GLY B 1 625 ? -24.062 56.844 39.875 1 79.94 625 GLY B CA 1
ATOM 11169 C C . GLY B 1 625 ? -23.016 56.406 40.906 1 79.94 625 GLY B C 1
ATOM 11170 O O . GLY B 1 625 ? -23.359 55.844 41.938 1 79.94 625 GLY B O 1
ATOM 11171 N N . ASN B 1 626 ? -21.703 56.656 40.625 1 84.94 626 ASN B N 1
ATOM 11172 C CA . ASN B 1 626 ? -20.641 56.312 41.562 1 84.94 626 ASN B CA 1
ATOM 11173 C C . ASN B 1 626 ? -20.156 57.531 42.344 1 84.94 626 ASN B C 1
ATOM 11175 O O . ASN B 1 626 ? -20.094 58.625 41.812 1 84.94 626 ASN B O 1
ATOM 11179 N N . GLU B 1 627 ? -20.062 57.312 43.625 1 86.31 627 GLU B N 1
ATOM 11180 C CA . GLU B 1 627 ? -19.531 58.344 44.469 1 86.31 627 GLU B CA 1
ATOM 11181 C C . GLU B 1 627 ? -18.156 57.969 45.031 1 86.31 627 GLU B C 1
ATOM 11183 O O . GLU B 1 627 ? -17.922 56.812 45.375 1 86.31 627 GLU B O 1
ATOM 11188 N N . SER B 1 628 ? -17.203 58.875 44.75 1 86.25 628 SER B N 1
ATOM 11189 C CA . SER B 1 628 ? -15.867 58.594 45.25 1 86.25 628 SER B CA 1
ATOM 11190 C C . SER B 1 628 ? -15.242 59.844 45.844 1 86.25 628 SER B C 1
ATOM 11192 O O . SER B 1 628 ? -15.57 60.969 45.438 1 86.25 628 SER B O 1
ATOM 11194 N N . CYS B 1 629 ? -14.555 59.656 46.906 1 84.88 629 CYS B N 1
ATOM 11195 C CA . CYS B 1 629 ? -13.773 60.719 47.5 1 84.88 629 CYS B CA 1
ATOM 11196 C C . CYS B 1 629 ? -12.352 60.719 46.969 1 84.88 629 CYS B C 1
ATOM 11198 O O . CYS B 1 629 ? -11.586 59.781 47.188 1 84.88 629 CYS B O 1
ATOM 11200 N N . LEU B 1 630 ? -11.969 61.812 46.281 1 86.06 630 LEU B N 1
ATOM 11201 C CA . LEU B 1 630 ? -10.68 61.812 45.594 1 86.06 630 LEU B CA 1
ATOM 11202 C C . LEU B 1 630 ? -9.609 62.469 46.469 1 86.06 630 LEU B C 1
ATOM 11204 O O . LEU B 1 630 ? -8.414 62.281 46.25 1 86.06 630 LEU B O 1
ATOM 11208 N N . LEU B 1 631 ? -10.008 63.312 47.469 1 87.44 631 LEU B N 1
ATOM 11209 C CA . LEU B 1 631 ? -9.023 64 48.312 1 87.44 631 LEU B CA 1
ATOM 11210 C C . LEU B 1 631 ? -9.055 63.5 49.75 1 87.44 631 LEU B C 1
ATOM 11212 O O . LEU B 1 631 ? -10.117 63.406 50.344 1 87.44 631 LEU B O 1
ATOM 11216 N N . GLY B 1 632 ? -7.945 63.219 50.219 1 83.31 632 GLY B N 1
ATOM 11217 C CA . GLY B 1 632 ? -7.816 62.812 51.594 1 83.31 632 GLY B CA 1
ATOM 11218 C C . GLY B 1 632 ? -7.789 63.969 52.562 1 83.31 632 GLY B C 1
ATOM 11219 O O . GLY B 1 632 ? -7.699 65.125 52.156 1 83.31 632 GLY B O 1
ATOM 11220 N N . GLU B 1 633 ? -7.898 63.719 53.812 1 84.12 633 GLU B N 1
ATOM 11221 C CA . GLU B 1 633 ? -7.922 64.75 54.844 1 84.12 633 GLU B CA 1
ATOM 11222 C C . GLU B 1 633 ? -6.594 65.438 54.938 1 84.12 633 GLU B C 1
ATOM 11224 O O . GLU B 1 633 ? -6.566 66.688 55.156 1 84.12 633 GLU B O 1
ATOM 11229 N N . ALA B 1 634 ? -5.539 64.75 54.625 1 86 634 ALA B N 1
ATOM 11230 C CA . ALA B 1 634 ? -4.219 65.375 54.688 1 86 634 ALA B CA 1
ATOM 11231 C C . ALA B 1 634 ? -4.02 66.375 53.531 1 86 634 ALA B C 1
ATOM 11233 O O . ALA B 1 634 ? -3.453 67.438 53.719 1 86 634 ALA B O 1
ATOM 11234 N N . GLU B 1 635 ? -4.523 66.062 52.5 1 87.5 635 GLU B N 1
ATOM 11235 C CA . GLU B 1 635 ? -4.383 66.938 51.312 1 87.5 635 GLU B CA 1
ATOM 11236 C C . GLU B 1 635 ? -5.246 68.188 51.438 1 87.5 635 GLU B C 1
ATOM 11238 O O . GLU B 1 635 ? -4.832 69.25 51.062 1 87.5 635 GLU B O 1
ATOM 11243 N N . VAL B 1 636 ? -6.383 68 52.031 1 89.5 636 VAL B N 1
ATOM 11244 C CA . VAL B 1 636 ? -7.297 69.125 52.188 1 89.5 636 VAL B CA 1
ATOM 11245 C C . VAL B 1 636 ? -6.684 70.125 53.156 1 89.5 636 VAL B C 1
ATOM 11247 O O . VAL B 1 636 ? -6.781 71.312 52.969 1 89.5 636 VAL B O 1
ATOM 11250 N N . LYS B 1 637 ? -6.043 69.625 54.156 1 87.12 637 LYS B N 1
ATOM 11251 C CA . LYS B 1 637 ? -5.406 70.562 55.125 1 87.12 637 LYS B CA 1
ATOM 11252 C C . LYS B 1 637 ? -4.254 71.312 54.5 1 87.12 637 LYS B C 1
ATOM 11254 O O . LYS B 1 637 ? -4.07 72.5 54.781 1 87.12 637 LYS B O 1
ATOM 11259 N N . LEU B 1 638 ? -3.582 70.625 53.656 1 86.5 638 LEU B N 1
ATOM 11260 C CA . LEU B 1 638 ? -2.455 71.25 52.969 1 86.5 638 LEU B CA 1
ATOM 11261 C C . LEU B 1 638 ? -2.936 72.312 52 1 86.5 638 LEU B C 1
ATOM 11263 O O . LEU B 1 638 ? -2.334 73.375 51.938 1 86.5 638 LEU B O 1
ATOM 11267 N N . LEU B 1 639 ? -3.979 72.125 51.375 1 90.81 639 LEU B N 1
ATOM 11268 C CA . LEU B 1 639 ? -4.535 73.062 50.438 1 90.81 639 LEU B CA 1
ATOM 11269 C C . LEU B 1 639 ? -5.129 74.25 51.156 1 90.81 639 LEU B C 1
ATOM 11271 O O . LEU B 1 639 ? -4.988 75.438 50.688 1 90.81 639 LEU B O 1
ATOM 11275 N N . ARG B 1 640 ? -5.699 74 52.25 1 87.94 640 ARG B N 1
ATOM 11276 C CA . ARG B 1 640 ? -6.285 75.062 53.031 1 87.94 640 ARG B CA 1
ATOM 11277 C C . ARG B 1 640 ? -5.207 76 53.594 1 87.94 640 ARG B C 1
ATOM 11279 O O . ARG B 1 640 ? -5.34 77.25 53.562 1 87.94 640 ARG B O 1
ATOM 11286 N N . GLN B 1 641 ? -4.188 75.375 54.031 1 86.56 641 GLN B N 1
ATOM 11287 C CA . GLN B 1 641 ? -3.088 76.188 54.562 1 86.56 641 GLN B CA 1
ATOM 11288 C C . GLN B 1 641 ? -2.434 77 53.5 1 86.56 641 GLN B C 1
ATOM 11290 O O . GLN B 1 641 ? -2.119 78.188 53.75 1 86.56 641 GLN B O 1
ATOM 11295 N N . GLY B 1 642 ? -2.283 76.438 52.406 1 85.19 642 GLY B N 1
ATOM 11296 C CA . GLY B 1 642 ? -1.694 77.188 51.312 1 85.19 642 GLY B CA 1
ATOM 11297 C C . GLY B 1 642 ? -2.551 78.312 50.844 1 85.19 642 GLY B C 1
ATOM 11298 O O . GLY B 1 642 ? -2.035 79.438 50.562 1 85.19 642 GLY B O 1
ATOM 11299 N N . LEU B 1 643 ? -3.766 78.188 50.844 1 89.81 643 LEU B N 1
ATOM 11300 C CA . LEU B 1 643 ? -4.699 79.25 50.438 1 89.81 643 LEU B CA 1
ATOM 11301 C C . LEU B 1 643 ? -4.77 80.375 51.5 1 89.81 643 LEU B C 1
ATOM 11303 O O . LEU B 1 643 ? -4.773 81.562 51.156 1 89.81 643 LEU B O 1
ATOM 11307 N N . GLU B 1 644 ? -4.781 79.938 52.719 1 86.69 644 GLU B N 1
ATOM 11308 C CA . GLU B 1 644 ? -4.883 80.938 53.812 1 86.69 644 GLU B CA 1
ATOM 11309 C C . GLU B 1 644 ? -3.643 81.812 53.875 1 86.69 644 GLU B C 1
ATOM 11311 O O . GLU B 1 644 ? -3.742 83 54.156 1 86.69 644 GLU B O 1
ATOM 11316 N N . GLU B 1 645 ? -2.6 81.25 53.625 1 81.56 645 GLU B N 1
ATOM 11317 C CA . GLU B 1 645 ? -1.369 82.062 53.625 1 81.56 645 GLU B CA 1
ATOM 11318 C C . GLU B 1 645 ? -1.388 83.125 52.531 1 81.56 645 GLU B C 1
ATOM 11320 O O . GLU B 1 645 ? -1.038 84.25 52.781 1 81.56 645 GLU B O 1
ATOM 11325 N N . ARG B 1 646 ? -1.852 82.75 51.406 1 79.38 646 ARG B N 1
ATOM 11326 C CA . ARG B 1 646 ? -1.903 83.688 50.281 1 79.38 646 ARG B CA 1
ATOM 11327 C C . ARG B 1 646 ? -3.047 84.688 50.438 1 79.38 646 ARG B C 1
ATOM 11329 O O . ARG B 1 646 ? -2.922 85.812 50.062 1 79.38 646 ARG B O 1
ATOM 11336 N N . ALA B 1 647 ? -4.047 84.188 50.969 1 84.81 647 ALA B N 1
ATOM 11337 C CA . ALA B 1 647 ? -5.203 85.062 51.188 1 84.81 647 ALA B CA 1
ATOM 11338 C C . ALA B 1 647 ? -4.898 86.125 52.25 1 84.81 647 ALA B C 1
ATOM 11340 O O . ALA B 1 647 ? -5.418 87.25 52.219 1 84.81 647 ALA B O 1
ATOM 11341 N N . ALA B 1 648 ? -4.109 85.75 53.219 1 81.19 648 ALA B N 1
ATOM 11342 C CA . ALA B 1 648 ? -3.744 86.688 54.281 1 81.19 648 ALA B CA 1
ATOM 11343 C C . ALA B 1 648 ? -2.975 87.875 53.719 1 81.19 648 ALA B C 1
ATOM 11345 O O . ALA B 1 648 ? -3.145 89 54.156 1 81.19 648 ALA B O 1
ATOM 11346 N N . MET B 1 649 ? -2.314 87.562 52.812 1 75.06 649 MET B N 1
ATOM 11347 C CA . MET B 1 649 ? -1.563 88.625 52.156 1 75.06 649 MET B CA 1
ATOM 11348 C C . MET B 1 649 ? -2.498 89.562 51.406 1 75.06 649 MET B C 1
ATOM 11350 O O . MET B 1 649 ? -2.312 90.812 51.438 1 75.06 649 MET B O 1
ATOM 11354 N N . ALA B 1 650 ? -3.418 89.062 50.781 1 79.69 650 ALA B N 1
ATOM 11355 C CA . ALA B 1 650 ? -4.395 89.875 50.062 1 79.69 650 ALA B CA 1
ATOM 11356 C C . ALA B 1 650 ? -5.234 90.688 51.062 1 79.69 650 ALA B C 1
ATOM 11358 O O . ALA B 1 650 ? -5.594 91.875 50.75 1 79.69 650 ALA B O 1
ATOM 11359 N N . TYR B 1 651 ? -5.48 90.188 52.188 1 81.06 651 TYR B N 1
ATOM 11360 C CA . TYR B 1 651 ? -6.238 90.875 53.219 1 81.06 651 TYR B CA 1
ATOM 11361 C C . TYR B 1 651 ? -5.453 92.062 53.75 1 81.06 651 TYR B C 1
ATOM 11363 O O . TYR B 1 651 ? -6.008 93.188 53.906 1 81.06 651 TYR B O 1
ATOM 11371 N N . SER B 1 652 ? -4.199 91.875 54.031 1 76.5 652 SER B N 1
ATOM 11372 C CA . SER B 1 652 ? -3.363 92.938 54.562 1 76.5 652 SER B CA 1
ATOM 11373 C C . SER B 1 652 ? -3.258 94.125 53.562 1 76.5 652 SER B C 1
ATOM 11375 O O . SER B 1 652 ? -3.236 95.25 53.969 1 76.5 652 SER B O 1
ATOM 11377 N N . GLU B 1 653 ? -3.281 93.75 52.438 1 74.69 653 GLU B N 1
ATOM 11378 C CA . GLU B 1 653 ? -3.229 94.812 51.406 1 74.69 653 GLU B CA 1
ATOM 11379 C C . GLU B 1 653 ? -4.539 95.562 51.312 1 74.69 653 GLU B C 1
ATOM 11381 O O . GLU B 1 653 ? -4.539 96.812 51.125 1 74.69 653 GLU B O 1
ATOM 11386 N N . ALA B 1 654 ? -5.57 94.938 51.5 1 78.19 654 ALA B N 1
ATOM 11387 C CA . ALA B 1 654 ? -6.875 95.562 51.469 1 78.19 654 ALA B CA 1
ATOM 11388 C C . ALA B 1 654 ? -7.066 96.438 52.688 1 78.19 654 ALA B C 1
ATOM 11390 O O . ALA B 1 654 ? -7.66 97.5 52.594 1 78.19 654 ALA B O 1
ATOM 11391 N N . VAL B 1 655 ? -6.496 96.062 53.844 1 76.88 655 VAL B N 1
ATOM 11392 C CA . VAL B 1 655 ? -6.586 96.875 55.062 1 76.88 655 VAL B CA 1
ATOM 11393 C C . VAL B 1 655 ? -5.777 98.125 54.906 1 76.88 655 VAL B C 1
ATOM 11395 O O . VAL B 1 655 ? -6.219 99.188 55.312 1 76.88 655 VAL B O 1
ATOM 11398 N N . ARG B 1 656 ? -4.711 98.062 54.312 1 71.38 656 ARG B N 1
ATOM 11399 C CA . ARG B 1 656 ? -3.893 99.25 54.062 1 71.38 656 ARG B CA 1
ATOM 11400 C C . ARG B 1 656 ? -4.582 100.188 53.125 1 71.38 656 ARG B C 1
ATOM 11402 O O . ARG B 1 656 ? -4.52 101.438 53.281 1 71.38 656 ARG B O 1
ATOM 11409 N N . ALA B 1 657 ? -5.246 99.625 52.219 1 73.12 657 ALA B N 1
ATOM 11410 C CA . ALA B 1 657 ? -5.977 100.438 51.281 1 73.12 657 ALA B CA 1
ATOM 11411 C C . ALA B 1 657 ? -7.18 101.125 51.938 1 73.12 657 ALA B C 1
ATOM 11413 O O . ALA B 1 657 ? -7.508 102.25 51.625 1 73.12 657 ALA B O 1
ATOM 11414 N N . GLN B 1 658 ? -7.746 100.5 52.844 1 74.06 658 GLN B N 1
ATOM 11415 C CA . GLN B 1 658 ? -8.883 101.062 53.594 1 74.06 658 GLN B CA 1
ATOM 11416 C C . GLN B 1 658 ? -8.445 102.125 54.531 1 74.06 658 GLN B C 1
ATOM 11418 O O . GLN B 1 658 ? -9.125 103.188 54.688 1 74.06 658 GLN B O 1
ATOM 11423 N N . GLN B 1 659 ? -7.305 102 55.219 1 70.56 659 GLN B N 1
ATOM 11424 C CA . GLN B 1 659 ? -6.773 103 56.125 1 70.56 659 GLN B CA 1
ATOM 11425 C C . GLN B 1 659 ? -6.34 104.25 55.375 1 70.56 659 GLN B C 1
ATOM 11427 O O . GLN B 1 659 ? -6.535 105.375 55.875 1 70.56 659 GLN B O 1
ATOM 11432 N N . ALA B 1 660 ? -5.852 104 54.312 1 64.94 660 ALA B N 1
ATOM 11433 C CA . ALA B 1 660 ? -5.449 105.125 53.5 1 64.94 660 ALA B CA 1
ATOM 11434 C C . ALA B 1 660 ? -6.664 105.938 53.031 1 64.94 660 ALA B C 1
ATOM 11436 O O . ALA B 1 660 ? -6.605 107.125 52.969 1 64.94 660 ALA B O 1
ATOM 11437 N N . ALA B 1 661 ? -7.734 105.25 52.969 1 61.16 661 ALA B N 1
ATOM 11438 C CA . ALA B 1 661 ? -8.969 105.875 52.562 1 61.16 661 ALA B CA 1
ATOM 11439 C C . ALA B 1 661 ? -9.594 106.625 53.719 1 61.16 661 ALA B C 1
ATOM 11441 O O . ALA B 1 661 ? -10.25 107.688 53.531 1 61.16 661 ALA B O 1
ATOM 11442 N N . ARG B 1 662 ? -9.219 106.312 55 1 60.78 662 ARG B N 1
ATOM 11443 C CA . ARG B 1 662 ? -9.734 106.938 56.219 1 60.78 662 ARG B CA 1
ATOM 11444 C C . ARG B 1 662 ? -8.914 108.188 56.562 1 60.78 662 ARG B C 1
ATOM 11446 O O . ARG B 1 662 ? -9.469 109.188 57.031 1 60.78 662 ARG B O 1
ATOM 11453 N N . VAL B 1 663 ? -7.559 108.125 56.5 1 57.47 663 VAL B N 1
ATOM 11454 C CA . VAL B 1 663 ? -6.68 109.25 56.844 1 57.47 663 VAL B CA 1
ATOM 11455 C C . VAL B 1 663 ? -6.969 110.438 55.969 1 57.47 663 VAL B C 1
ATOM 11457 O O . VAL B 1 663 ? -6.875 111.562 56.406 1 57.47 663 VAL B O 1
ATOM 11460 N N . HIS B 1 664 ? -7.273 110.312 54.844 1 52.72 664 HIS B N 1
ATOM 11461 C CA . HIS B 1 664 ? -7.57 111.438 54 1 52.72 664 HIS B CA 1
ATOM 11462 C C . HIS B 1 664 ? -8.648 112.312 54.594 1 52.72 664 HIS B C 1
ATOM 11464 O O . HIS B 1 664 ? -8.828 113.438 54.219 1 52.72 664 HIS B O 1
ATOM 11470 N N . ARG B 1 665 ? -9.273 111.875 55.688 1 51.34 665 ARG B N 1
ATOM 11471 C CA . ARG B 1 665 ? -10.32 112.688 56.281 1 51.34 665 ARG B CA 1
ATOM 11472 C C . ARG B 1 665 ? -9.852 113.25 57.625 1 51.34 665 ARG B C 1
ATOM 11474 O O . ARG B 1 665 ? -10.492 114.188 58.125 1 51.34 665 ARG B O 1
ATOM 11481 N N . GLN B 1 666 ? -8.609 112.812 58.062 1 52.88 666 GLN B N 1
ATOM 11482 C CA . GLN B 1 666 ? -8.266 113.375 59.375 1 52.88 666 GLN B CA 1
ATOM 11483 C C . GLN B 1 666 ? -7.246 114.5 59.312 1 52.88 666 GLN B C 1
ATOM 11485 O O . GLN B 1 666 ? -6.344 114.438 58.469 1 52.88 666 GLN B O 1
ATOM 11490 N N . VAL B 1 667 ? -7.43 115.625 59.812 1 54.59 667 VAL B N 1
ATOM 11491 C CA . VAL B 1 667 ? -6.605 116.812 59.906 1 54.59 667 VAL B CA 1
ATOM 11492 C C . VAL B 1 667 ? -5.355 116.562 60.719 1 54.59 667 VAL B C 1
ATOM 11494 O O . VAL B 1 667 ? -5.438 116 61.812 1 54.59 667 VAL B O 1
ATOM 11497 N N . PRO B 1 668 ? -4.227 116.625 60.25 1 56.16 668 PRO B N 1
ATOM 11498 C CA . PRO B 1 668 ? -3.006 116.375 61 1 56.16 668 PRO B CA 1
ATOM 11499 C C . PRO B 1 668 ? -2.984 117.125 62.344 1 56.16 668 PRO B C 1
ATOM 11501 O O . PRO B 1 668 ? -3.48 118.312 62.406 1 56.16 668 PRO B O 1
ATOM 11504 N N . ALA B 1 669 ? -2.551 116.625 63.281 1 59.06 669 ALA B N 1
ATOM 11505 C CA . ALA B 1 669 ? -2.596 117.188 64.625 1 59.06 669 ALA B CA 1
ATOM 11506 C C . ALA B 1 669 ? -1.816 118.5 64.688 1 59.06 669 ALA B C 1
ATOM 11508 O O . ALA B 1 669 ? -2.209 119.438 65.438 1 59.06 669 ALA B O 1
ATOM 11509 N N . TRP B 1 670 ? -0.708 118.688 64.062 1 59.12 670 TRP B N 1
ATOM 11510 C CA . TRP B 1 670 ? 0.075 119.875 64.188 1 59.12 670 TRP B CA 1
ATOM 11511 C C . TRP B 1 670 ? -0.698 121.125 63.625 1 59.12 670 TRP B C 1
ATOM 11513 O O . TRP B 1 670 ? -0.494 122.25 64.062 1 59.12 670 TRP B O 1
ATOM 11523 N N . MET B 1 671 ? -1.629 120.688 62.875 1 61.81 671 MET B N 1
ATOM 11524 C CA . MET B 1 671 ? -2.443 121.812 62.344 1 61.81 671 MET B CA 1
ATOM 11525 C C . MET B 1 671 ? -3.48 122.25 63.375 1 61.81 671 MET B C 1
ATOM 11527 O O . MET B 1 671 ? -3.846 123.438 63.406 1 61.81 671 MET B O 1
ATOM 11531 N N . LEU B 1 672 ? -3.717 121.25 64.125 1 63.19 672 LEU B N 1
ATOM 11532 C CA . LEU B 1 672 ? -4.617 121.625 65.188 1 63.19 672 LEU B CA 1
ATOM 11533 C C . LEU B 1 672 ? -3.887 122.5 66.25 1 63.19 672 LEU B C 1
ATOM 11535 O O . LEU B 1 672 ? -4.445 123.5 66.75 1 63.19 672 LEU B O 1
ATOM 11539 N N . VAL B 1 673 ? -2.613 122.25 66.375 1 64.94 673 VAL B N 1
ATOM 11540 C CA . VAL B 1 673 ? -1.833 123.125 67.312 1 64.94 673 VAL B CA 1
ATOM 11541 C C . VAL B 1 673 ? -1.596 124.5 66.688 1 64.94 673 VAL B C 1
ATOM 11543 O O . VAL B 1 673 ? -1.715 125.5 67.312 1 64.94 673 VAL B O 1
ATOM 11546 N N . LEU B 1 674 ? -1.462 124.438 65.438 1 66.5 674 LEU B N 1
ATOM 11547 C CA . LEU B 1 674 ? -1.263 125.688 64.75 1 66.5 674 LEU B CA 1
ATOM 11548 C C . LEU B 1 674 ? -2.564 126.5 64.688 1 66.5 674 LEU B C 1
ATOM 11550 O O . LEU B 1 674 ? -2.561 127.688 64.812 1 66.5 674 LEU B O 1
ATOM 11554 N N . LEU B 1 675 ? -3.576 125.812 64.812 1 67 675 LEU B N 1
ATOM 11555 C CA . LEU B 1 675 ? -4.879 126.438 64.812 1 67 675 LEU B CA 1
ATOM 11556 C C . LEU B 1 675 ? -5.195 127 66.188 1 67 675 LEU B C 1
ATOM 11558 O O . LEU B 1 675 ? -5.75 128.125 66.312 1 67 675 LEU B O 1
ATOM 11562 N N . VAL B 1 676 ? -4.648 126.5 67.188 1 66.88 676 VAL B N 1
ATOM 11563 C CA . VAL B 1 676 ? -4.863 126.938 68.5 1 66.88 676 VAL B CA 1
ATOM 11564 C C . VAL B 1 676 ? -3.918 128.125 68.812 1 66.88 676 VAL B C 1
ATOM 11566 O O . VAL B 1 676 ? -4.32 129.125 69.438 1 66.88 676 VAL B O 1
ATOM 11569 N N . LEU B 1 677 ? -2.746 128.125 68.25 1 67.38 677 LEU B N 1
ATOM 11570 C CA . LEU B 1 677 ? -1.787 129.125 68.438 1 67.38 677 LEU B CA 1
ATOM 11571 C C . LEU B 1 677 ? -2.152 130.375 67.688 1 67.38 677 LEU B C 1
ATOM 11573 O O . LEU B 1 677 ? -2.074 131.5 68.188 1 67.38 677 LEU B O 1
ATOM 11577 N N . LEU B 1 678 ? -2.734 130.125 66.562 1 67.69 678 LEU B N 1
ATOM 11578 C CA . LEU B 1 678 ? -3.062 131.25 65.75 1 67.69 678 LEU B CA 1
ATOM 11579 C C . LEU B 1 678 ? -4.477 131.75 66.062 1 67.69 678 LEU B C 1
ATOM 11581 O O . LEU B 1 678 ? -4.77 133 65.875 1 67.69 678 LEU B O 1
ATOM 11585 N N . GLY B 1 679 ? -5.277 130.875 66.688 1 61.97 679 GLY B N 1
ATOM 11586 C CA . GLY B 1 679 ? -6.648 131.25 66.938 1 61.97 679 GLY B CA 1
ATOM 11587 C C . GLY B 1 679 ? -6.863 131.625 68.438 1 61.97 679 GLY B C 1
ATOM 11588 O O . GLY B 1 679 ? -8 131.75 68.875 1 61.97 679 GLY B O 1
ATOM 11589 N N . TRP B 1 680 ? -5.766 131.875 69.062 1 66.12 680 TRP B N 1
ATOM 11590 C CA . TRP B 1 680 ? -5.867 132.125 70.5 1 66.12 680 TRP B CA 1
ATOM 11591 C C . TRP B 1 680 ? -6.477 133.5 70.688 1 66.12 680 TRP B C 1
ATOM 11593 O O . TRP B 1 680 ? -7.324 133.75 71.562 1 66.12 680 TRP B O 1
ATOM 11603 N N . ASN B 1 681 ? -6.023 134.5 69.938 1 69.62 681 ASN B N 1
ATOM 11604 C CA . ASN B 1 681 ? -6.605 135.875 70.125 1 69.62 681 ASN B CA 1
ATOM 11605 C C . ASN B 1 681 ? -8.094 135.875 69.75 1 69.62 681 ASN B C 1
ATOM 11607 O O . ASN B 1 681 ? -8.891 136.5 70.438 1 69.62 681 ASN B O 1
ATOM 11611 N N . GLU B 1 682 ? -8.422 135.125 68.875 1 65.81 682 GLU B N 1
ATOM 11612 C CA . GLU B 1 682 ? -9.836 135.125 68.562 1 65.81 682 GLU B CA 1
ATOM 11613 C C . GLU B 1 682 ? -10.609 134.25 69.5 1 65.81 682 GLU B C 1
ATOM 11615 O O . GLU B 1 682 ? -11.742 134.5 69.875 1 65.81 682 GLU B O 1
ATOM 11620 N N . PHE B 1 683 ? -9.891 133.375 70.062 1 66.88 683 PHE B N 1
ATOM 11621 C CA . PHE B 1 683 ? -10.508 132.5 71.125 1 66.88 683 PHE B CA 1
ATOM 11622 C C . PHE B 1 683 ? -10.719 133.25 72.375 1 66.88 683 PHE B C 1
ATOM 11624 O O . PHE B 1 683 ? -11.797 133.25 73 1 66.88 683 PHE B O 1
ATOM 11631 N N . VAL B 1 684 ? -9.734 134.125 72.688 1 66.62 684 VAL B N 1
ATOM 11632 C CA . VAL B 1 684 ? -9.875 135 73.875 1 66.62 684 VAL B CA 1
ATOM 11633 C C . VAL B 1 684 ? -10.898 136.125 73.562 1 66.62 684 VAL B C 1
ATOM 11635 O O . VAL B 1 684 ? -11.695 136.5 74.438 1 66.62 684 VAL B O 1
ATOM 11638 N N . ALA B 1 685 ? -10.93 136.625 72.375 1 69.19 685 ALA B N 1
ATOM 11639 C CA . ALA B 1 685 ? -11.914 137.625 72.062 1 69.19 685 ALA B CA 1
ATOM 11640 C C . ALA B 1 685 ? -13.328 137 72.062 1 69.19 685 ALA B C 1
ATOM 11642 O O . ALA B 1 685 ? -14.266 137.625 72.5 1 69.19 685 ALA B O 1
ATOM 11643 N N . VAL B 1 686 ? -13.438 135.875 71.812 1 66.81 686 VAL B N 1
ATOM 11644 C CA . VAL B 1 686 ? -14.75 135.25 71.812 1 66.81 686 VAL B CA 1
ATOM 11645 C C . VAL B 1 686 ? -15.125 134.875 73.25 1 66.81 686 VAL B C 1
ATOM 11647 O O . VAL B 1 686 ? -16.281 135 73.688 1 66.81 686 VAL B O 1
ATOM 11650 N N . LEU B 1 687 ? -14.117 134.75 74.125 1 65.31 687 LEU B N 1
ATOM 11651 C CA . LEU B 1 687 ? -14.398 134.375 75.5 1 65.31 687 LEU B CA 1
ATOM 11652 C C . LEU B 1 687 ? -14.688 135.75 76.25 1 65.31 687 LEU B C 1
ATOM 11654 O O . LEU B 1 687 ? -15.453 135.75 77.25 1 65.31 687 LEU B O 1
ATOM 11658 N N . GLN B 1 688 ? -14.148 136.875 75.75 1 66.25 688 GLN B N 1
ATOM 11659 C CA . GLN B 1 688 ? -14.305 138.125 76.5 1 66.25 688 GLN B CA 1
ATOM 11660 C C . GLN B 1 688 ? -15.562 138.875 76.062 1 66.25 688 GLN B C 1
ATOM 11662 O O . GLN B 1 688 ? -16.094 139.625 76.75 1 66.25 688 GLN B O 1
ATOM 11667 N N . ARG B 1 689 ? -16.062 138.5 74.812 1 68.19 689 ARG B N 1
ATOM 11668 C CA . ARG B 1 689 ? -17.312 139.125 74.438 1 68.19 689 ARG B CA 1
ATOM 11669 C C . ARG B 1 689 ? -18.453 138.125 74.438 1 68.19 689 ARG B C 1
ATOM 11671 O O . ARG B 1 689 ? -18.516 137.25 73.625 1 68.19 689 ARG B O 1
ATOM 11678 N N . PRO B 1 690 ? -19.234 138.125 75.375 1 66.38 690 PRO B N 1
ATOM 11679 C CA . PRO B 1 690 ? -20.266 137.125 75.688 1 66.38 690 PRO B CA 1
ATOM 11680 C C . PRO B 1 690 ? -21.203 136.875 74.5 1 66.38 690 PRO B C 1
ATOM 11682 O O . PRO B 1 690 ? -21.641 135.75 74.312 1 66.38 690 PRO B O 1
ATOM 11685 N N . PHE B 1 691 ? -21.516 138 73.75 1 66.75 691 PHE B N 1
ATOM 11686 C CA . PHE B 1 691 ? -22.453 137.75 72.688 1 66.75 691 PHE B CA 1
ATOM 11687 C C . PHE B 1 691 ? -21.812 137 71.562 1 66.75 691 PHE B C 1
ATOM 11689 O O . PHE B 1 691 ? -22.469 136.125 70.938 1 66.75 691 PHE B O 1
ATOM 11696 N N . LEU B 1 692 ? -20.516 137.125 71.312 1 67.56 692 LEU B N 1
ATOM 11697 C CA . LEU B 1 692 ? -19.812 136.375 70.25 1 67.56 692 LEU B CA 1
ATOM 11698 C C . LEU B 1 692 ? -19.578 135 70.688 1 67.56 692 LEU B C 1
ATOM 11700 O O . LEU B 1 692 ? -19.672 134.125 69.875 1 67.56 692 LEU B O 1
ATOM 11704 N N . LEU B 1 693 ? -19.406 134.75 71.938 1 69.88 693 LEU B N 1
ATOM 11705 C CA . LEU B 1 693 ? -19.25 133.5 72.438 1 69.88 693 LEU B CA 1
ATOM 11706 C C . LEU B 1 693 ? -20.562 132.625 72.312 1 69.88 693 LEU B C 1
ATOM 11708 O O . LEU B 1 693 ? -20.562 131.5 71.938 1 69.88 693 LEU B O 1
ATOM 11712 N N . LEU B 1 694 ? -21.688 133.375 72.688 1 70.25 694 LEU B N 1
ATOM 11713 C CA . LEU B 1 694 ? -23 132.75 72.562 1 70.25 694 LEU B CA 1
ATOM 11714 C C . LEU B 1 694 ? -23.328 132.5 71.125 1 70.25 694 LEU B C 1
ATOM 11716 O O . LEU B 1 694 ? -23.875 131.375 70.812 1 70.25 694 LEU B O 1
ATOM 11720 N N . SER B 1 695 ? -22.906 133.375 70.312 1 70.31 695 SER B N 1
ATOM 11721 C CA . SER B 1 695 ? -23.188 133.125 68.875 1 70.31 695 SER B CA 1
ATOM 11722 C C . SER B 1 695 ? -22.344 132 68.312 1 70.31 695 SER B C 1
ATOM 11724 O O . SER B 1 695 ? -22.828 131.125 67.562 1 70.31 695 SER B O 1
ATOM 11726 N N . VAL B 1 696 ? -21.141 131.875 68.812 1 69.69 696 VAL B N 1
ATOM 11727 C CA . VAL B 1 696 ? -20.266 130.875 68.375 1 69.69 696 VAL B CA 1
ATOM 11728 C C . VAL B 1 696 ? -20.734 129.5 68.938 1 69.69 696 VAL B C 1
ATOM 11730 O O . VAL B 1 696 ? -20.734 128.5 68.25 1 69.69 696 VAL B O 1
ATOM 11733 N N . LEU B 1 697 ? -21.266 129.625 70.125 1 69.38 697 LEU B N 1
ATOM 11734 C CA . LEU B 1 697 ? -21.797 128.375 70.75 1 69.38 697 LEU B CA 1
ATOM 11735 C C . LEU B 1 697 ? -23.078 127.875 70.062 1 69.38 697 LEU B C 1
ATOM 11737 O O . LEU B 1 697 ? -23.297 126.688 69.875 1 69.38 697 LEU B O 1
ATOM 11741 N N . ILE B 1 698 ? -23.891 128.75 69.562 1 67.88 698 ILE B N 1
ATOM 11742 C CA . ILE B 1 698 ? -25.109 128.5 68.812 1 67.88 698 ILE B CA 1
ATOM 11743 C C . ILE B 1 698 ? -24.734 127.875 67.5 1 67.88 698 ILE B C 1
ATOM 11745 O O . ILE B 1 698 ? -25.312 126.875 67.062 1 67.88 698 ILE B O 1
ATOM 11749 N N . VAL B 1 699 ? -23.719 128.5 66.875 1 70.5 699 VAL B N 1
ATOM 11750 C CA . VAL B 1 699 ? -23.328 128 65.562 1 70.5 699 VAL B CA 1
ATOM 11751 C C . VAL B 1 699 ? -22.656 126.625 65.688 1 70.5 699 VAL B C 1
ATOM 11753 O O . VAL B 1 699 ? -22.938 125.75 64.938 1 70.5 699 VAL B O 1
ATOM 11756 N N . LEU B 1 700 ? -21.906 126.5 66.75 1 70.56 700 LEU B N 1
ATOM 11757 C CA . LEU B 1 700 ? -21.281 125.25 67 1 70.56 700 LEU B CA 1
ATOM 11758 C C . LEU B 1 700 ? -22.328 124.188 67.375 1 70.56 700 LEU B C 1
ATOM 11760 O O . LEU B 1 700 ? -22.219 123.062 66.938 1 70.56 700 LEU B O 1
ATOM 11764 N N . GLY B 1 701 ? -23.375 124.562 68.125 1 69.81 701 GLY B N 1
ATOM 11765 C CA . GLY B 1 701 ? -24.5 123.688 68.438 1 69.81 701 GLY B CA 1
ATOM 11766 C C . GLY B 1 701 ? -25.266 123.25 67.188 1 69.81 701 GLY B C 1
ATOM 11767 O O . GLY B 1 701 ? -25.625 122.062 67.062 1 69.81 701 GLY B O 1
ATOM 11768 N N . VAL B 1 702 ? -25.391 124.188 66.312 1 70.81 702 VAL B N 1
ATOM 11769 C CA . VAL B 1 702 ? -26.109 123.875 65.062 1 70.81 702 VAL B CA 1
ATOM 11770 C C . VAL B 1 702 ? -25.266 122.938 64.188 1 70.81 702 VAL B C 1
ATOM 11772 O O . VAL B 1 702 ? -25.781 122 63.594 1 70.81 702 VAL B O 1
ATOM 11775 N N . VAL B 1 703 ? -23.969 123.188 64.188 1 69.62 703 VAL B N 1
ATOM 11776 C CA . VAL B 1 703 ? -23.094 122.438 63.344 1 69.62 703 VAL B CA 1
ATOM 11777 C C . VAL B 1 703 ? -22.984 121 63.906 1 69.62 703 VAL B C 1
ATOM 11779 O O . VAL B 1 703 ? -23.031 120 63.156 1 69.62 703 VAL B O 1
ATOM 11782 N N . VAL B 1 704 ? -22.922 120.938 65.188 1 69.38 704 VAL B N 1
ATOM 11783 C CA . VAL B 1 704 ? -22.828 119.625 65.812 1 69.38 704 VAL B CA 1
ATOM 11784 C C . VAL B 1 704 ? -24.141 118.875 65.625 1 69.38 704 VAL B C 1
ATOM 11786 O O . VAL B 1 704 ? -24.141 117.688 65.375 1 69.38 704 VAL B O 1
ATOM 11789 N N . THR B 1 705 ? -25.328 119.625 65.75 1 72.75 705 THR B N 1
ATOM 11790 C CA . THR B 1 705 ? -26.625 119 65.562 1 72.75 705 THR B CA 1
ATOM 11791 C C . THR B 1 705 ? -26.797 118.562 64.062 1 72.75 705 THR B C 1
ATOM 11793 O O . THR B 1 705 ? -27.328 117.438 63.812 1 72.75 705 THR B O 1
ATOM 11796 N N . LEU B 1 706 ? -26.219 119.375 63.25 1 67.44 706 LEU B N 1
ATOM 11797 C CA . LEU B 1 706 ? -26.328 119 61.844 1 67.44 706 LEU B CA 1
ATOM 11798 C C . LEU B 1 706 ? -25.422 117.812 61.531 1 67.44 706 LEU B C 1
ATOM 11800 O O . LEU B 1 706 ? -25.766 116.938 60.719 1 67.44 706 LEU B O 1
ATOM 11804 N N . GLY B 1 707 ? -24.266 117.875 62.125 1 65.25 707 GLY B N 1
ATOM 11805 C CA . GLY B 1 707 ? -23.359 116.75 61.969 1 65.25 707 GLY B CA 1
ATOM 11806 C C . GLY B 1 707 ? -23.906 115.438 62.562 1 65.25 707 GLY B C 1
ATOM 11807 O O . GLY B 1 707 ? -23.797 114.375 61.938 1 65.25 707 GLY B O 1
ATOM 11808 N N . ARG B 1 708 ? -24.516 115.562 63.719 1 67.44 708 ARG B N 1
ATOM 11809 C CA . ARG B 1 708 ? -25.094 114.375 64.375 1 67.44 708 ARG B CA 1
ATOM 11810 C C . ARG B 1 708 ? -26.312 113.875 63.594 1 67.44 708 ARG B C 1
ATOM 11812 O O . ARG B 1 708 ? -26.578 112.625 63.531 1 67.44 708 ARG B O 1
ATOM 11819 N N . LEU B 1 709 ? -27.062 114.812 63 1 65.94 709 LEU B N 1
ATOM 11820 C CA . LEU B 1 709 ? -28.25 114.375 62.25 1 65.94 709 LEU B CA 1
ATOM 11821 C C . LEU B 1 709 ? -27.891 114 60.812 1 65.94 709 LEU B C 1
ATOM 11823 O O . LEU B 1 709 ? -28.766 113.625 60 1 65.94 709 LEU B O 1
ATOM 11827 N N . GLY B 1 710 ? -26.625 113.938 60.5 1 61.53 710 GLY B N 1
ATOM 11828 C CA . GLY B 1 710 ? -26.172 113.562 59.188 1 61.53 710 GLY B CA 1
ATOM 11829 C C . GLY B 1 710 ? -26.516 114.562 58.125 1 61.53 710 GLY B C 1
ATOM 11830 O O . GLY B 1 710 ? -26.594 114.25 56.938 1 61.53 710 GLY B O 1
ATOM 11831 N N . LEU B 1 711 ? -27 115.688 58.438 1 59.66 711 LEU B N 1
ATOM 11832 C CA . LEU B 1 711 ? -27.484 116.688 57.5 1 59.66 711 LEU B CA 1
ATOM 11833 C C . LEU B 1 711 ? -26.359 117.688 57.125 1 59.66 711 LEU B C 1
ATOM 11835 O O . LEU B 1 711 ? -26.625 118.75 56.562 1 59.66 711 LEU B O 1
ATOM 11839 N N . LEU B 1 712 ? -25.219 117.375 57.5 1 62.38 712 LEU B N 1
ATOM 11840 C CA . LEU B 1 712 ? -24.109 118.25 57.219 1 62.38 712 LEU B CA 1
ATOM 11841 C C . LEU B 1 712 ? -23.891 118.375 55.688 1 62.38 712 LEU B C 1
ATOM 11843 O O . LEU B 1 712 ? -23.562 119.438 55.188 1 62.38 712 LEU B O 1
ATOM 11847 N N . VAL B 1 713 ? -24.125 117.312 55 1 61.97 713 VAL B N 1
ATOM 11848 C CA . VAL B 1 713 ? -23.969 117.312 53.531 1 61.97 713 VAL B CA 1
ATOM 11849 C C . VAL B 1 713 ? -25.094 118.125 52.906 1 61.97 713 VAL B C 1
ATOM 11851 O O . VAL B 1 713 ? -24.828 119 52.062 1 61.97 713 VAL B O 1
ATOM 11854 N N . PRO B 1 714 ? -26.312 117.875 53.156 1 64.19 714 PRO B N 1
ATOM 11855 C CA . PRO B 1 714 ? -27.328 118.75 52.562 1 64.19 714 PRO B CA 1
ATOM 11856 C C . PRO B 1 714 ? -27.188 120.188 53.062 1 64.19 714 PRO B C 1
ATOM 11858 O O . PRO B 1 714 ? -27.438 121.125 52.312 1 64.19 714 PRO B O 1
ATOM 11861 N N . ALA B 1 715 ? -26.75 120.5 54.25 1 64.31 715 ALA B N 1
ATOM 11862 C CA . ALA B 1 715 ? -26.562 121.875 54.781 1 64.31 715 ALA B CA 1
ATOM 11863 C C . ALA B 1 715 ? -25.406 122.562 54.062 1 64.31 715 ALA B C 1
ATOM 11865 O O . ALA B 1 715 ? -25.453 123.75 53.844 1 64.31 715 ALA B O 1
ATOM 11866 N N . ARG B 1 716 ? -24.406 121.812 53.75 1 64.19 716 ARG B N 1
ATOM 11867 C CA . ARG B 1 716 ? -23.297 122.375 53 1 64.19 716 ARG B CA 1
ATOM 11868 C C . ARG B 1 716 ? -23.766 122.75 51.594 1 64.19 716 ARG B C 1
ATOM 11870 O O . ARG B 1 716 ? -23.344 123.812 51.062 1 64.19 716 ARG B O 1
ATOM 11877 N N . ARG B 1 717 ? -24.609 122 51 1 61.25 717 ARG B N 1
ATOM 11878 C CA . ARG B 1 717 ? -25.188 122.375 49.719 1 61.25 717 ARG B CA 1
ATOM 11879 C C . ARG B 1 717 ? -26.109 123.625 49.844 1 61.25 717 ARG B C 1
ATOM 11881 O O . ARG B 1 717 ? -26.094 124.5 49 1 61.25 717 ARG B O 1
ATOM 11888 N N . LEU B 1 718 ? -26.891 123.625 50.906 1 62 718 LEU B N 1
ATOM 11889 C CA . LEU B 1 718 ? -27.75 124.75 51.156 1 62 718 LEU B CA 1
ATOM 11890 C C . LEU B 1 718 ? -26.938 126 51.531 1 62 718 LEU B C 1
ATOM 11892 O O . LEU B 1 718 ? -27.25 127.125 51.094 1 62 718 LEU B O 1
ATOM 11896 N N . ALA B 1 719 ? -25.828 125.812 52.219 1 62.25 719 ALA B N 1
ATOM 11897 C CA . ALA B 1 719 ? -24.953 126.938 52.562 1 62.25 719 ALA B CA 1
ATOM 11898 C C . ALA B 1 719 ? -24.203 127.438 51.344 1 62.25 719 ALA B C 1
ATOM 11900 O O . ALA B 1 719 ? -24.031 128.625 51.188 1 62.25 719 ALA B O 1
ATOM 11901 N N . ARG B 1 720 ? -23.844 126.625 50.531 1 63.12 720 ARG B N 1
ATOM 11902 C CA . ARG B 1 720 ? -23.219 127 49.25 1 63.12 720 ARG B CA 1
ATOM 11903 C C . ARG B 1 720 ? -24.219 127.75 48.375 1 63.12 720 ARG B C 1
ATOM 11905 O O . ARG B 1 720 ? -23.875 128.75 47.75 1 63.12 720 ARG B O 1
ATOM 11912 N N . VAL B 1 721 ? -25.453 127.25 48.344 1 60.09 721 VAL B N 1
ATOM 11913 C CA . VAL B 1 721 ? -26.484 128 47.594 1 60.09 721 VAL B CA 1
ATOM 11914 C C . VAL B 1 721 ? -26.844 129.25 48.281 1 60.09 721 VAL B C 1
ATOM 11916 O O . VAL B 1 721 ? -26.984 130.375 47.656 1 60.09 721 VAL B O 1
ATOM 11919 N N . ALA B 1 722 ? -26.906 129.375 49.656 1 60.22 722 ALA B N 1
ATOM 11920 C CA . ALA B 1 722 ? -27.203 130.5 50.406 1 60.22 722 ALA B CA 1
ATOM 11921 C C . ALA B 1 722 ? -26.047 131.5 50.344 1 60.22 722 ALA B C 1
ATOM 11923 O O . ALA B 1 722 ? -26.25 132.75 50.188 1 60.22 722 ALA B O 1
ATOM 11924 N N . THR B 1 723 ? -24.828 131 50.375 1 60.72 723 THR B N 1
ATOM 11925 C CA . THR B 1 723 ? -23.656 131.875 50.25 1 60.72 723 THR B CA 1
ATOM 11926 C C . THR B 1 723 ? -23.531 132.375 48.844 1 60.72 723 THR B C 1
ATOM 11928 O O . THR B 1 723 ? -23.141 133.625 48.625 1 60.72 723 THR B O 1
ATOM 11931 N N . GLY B 1 724 ? -23.906 131.625 47.906 1 57.34 724 GLY B N 1
ATOM 11932 C CA . GLY B 1 724 ? -23.969 132.125 46.531 1 57.34 724 GLY B CA 1
ATOM 11933 C C . GLY B 1 724 ? -25.031 133.25 46.344 1 57.34 724 GLY B C 1
ATOM 11934 O O . GLY B 1 724 ? -24.781 134.25 45.688 1 57.34 724 GLY B O 1
ATOM 11935 N N . ARG B 1 725 ? -26.188 133 46.969 1 59.41 725 ARG B N 1
ATOM 11936 C CA . ARG B 1 725 ? -27.234 134 46.844 1 59.41 725 ARG B CA 1
ATOM 11937 C C . ARG B 1 725 ? -26.891 135.25 47.688 1 59.41 725 ARG B C 1
ATOM 11939 O O . ARG B 1 725 ? -27.156 136.375 47.25 1 59.41 725 ARG B O 1
ATOM 11946 N N . LEU B 1 726 ? -26.266 135.125 48.781 1 57.91 726 LEU B N 1
ATOM 11947 C CA . LEU B 1 726 ? -25.844 136.25 49.562 1 57.91 726 LEU B CA 1
ATOM 11948 C C . LEU B 1 726 ? -24.688 137 48.875 1 57.91 726 LEU B C 1
ATOM 11950 O O . LEU B 1 726 ? -24.656 138.125 48.875 1 57.91 726 LEU B O 1
ATOM 11954 N N . LEU B 1 727 ? -23.781 136.25 48.344 1 59.5 727 LEU B N 1
ATOM 11955 C CA . LEU B 1 727 ? -22.75 136.875 47.562 1 59.5 727 LEU B CA 1
ATOM 11956 C C . LEU B 1 727 ? -23.328 137.5 46.312 1 59.5 727 LEU B C 1
ATOM 11958 O O . LEU B 1 727 ? -22.953 138.625 45.969 1 59.5 727 LEU B O 1
ATOM 11962 N N . ALA B 1 728 ? -24.281 136.875 45.688 1 63.09 728 ALA B N 1
ATOM 11963 C CA . ALA B 1 728 ? -24.953 137.5 44.562 1 63.09 728 ALA B CA 1
ATOM 11964 C C . ALA B 1 728 ? -25.766 138.75 45.062 1 63.09 728 ALA B C 1
ATOM 11966 O O . ALA B 1 728 ? -25.766 139.75 44.406 1 63.09 728 ALA B O 1
ATOM 11967 N N . ALA B 1 729 ? -26.422 138.625 46.25 1 61.25 729 ALA B N 1
ATOM 11968 C CA . ALA B 1 729 ? -27.156 139.75 46.781 1 61.25 729 ALA B CA 1
ATOM 11969 C C . ALA B 1 729 ? -26.203 140.875 47.25 1 61.25 729 ALA B C 1
ATOM 11971 O O . ALA B 1 729 ? -26.484 142.125 47.094 1 61.25 729 ALA B O 1
ATOM 11972 N N . THR B 1 730 ? -25.109 140.5 47.781 1 60.72 730 THR B N 1
ATOM 11973 C CA . THR B 1 730 ? -24.141 141.5 48.188 1 60.72 730 THR B CA 1
ATOM 11974 C C . THR B 1 730 ? -23.5 142.125 46.969 1 60.72 730 THR B C 1
ATOM 11976 O O . THR B 1 730 ? -23.281 143.375 46.938 1 60.72 730 THR B O 1
ATOM 11979 N N . ILE B 1 731 ? -23.281 141.375 46.031 1 59.84 731 ILE B N 1
ATOM 11980 C CA . ILE B 1 731 ? -22.781 142 44.781 1 59.84 731 ILE B CA 1
ATOM 11981 C C . ILE B 1 731 ? -23.875 142.875 44.156 1 59.84 731 ILE B C 1
ATOM 11983 O O . ILE B 1 731 ? -23.594 144 43.688 1 59.84 731 ILE B O 1
ATOM 11987 N N . HIS B 1 732 ? -25.141 142.375 44.219 1 62.38 732 HIS B N 1
ATOM 11988 C CA . HIS B 1 732 ? -26.203 143.25 43.688 1 62.38 732 HIS B CA 1
ATOM 11989 C C . HIS B 1 732 ? -26.391 144.5 44.562 1 62.38 732 HIS B C 1
ATOM 11991 O O . HIS B 1 732 ? -26.562 145.625 44.062 1 62.38 732 HIS B O 1
ATOM 11997 N N . SER B 1 733 ? -26.312 144.375 45.906 1 59.12 733 SER B N 1
ATOM 11998 C CA . SER B 1 733 ? -26.438 145.625 46.75 1 59.12 733 SER B CA 1
ATOM 11999 C C . SER B 1 733 ? -25.203 146.5 46.625 1 59.12 733 SER B C 1
ATOM 12001 O O . SER B 1 733 ? -25.297 147.75 46.625 1 59.12 733 SER B O 1
ATOM 12003 N N . LEU B 1 734 ? -24.078 146 46.531 1 56.78 734 LEU B N 1
ATOM 12004 C CA . LEU B 1 734 ? -22.891 146.75 46.281 1 56.78 734 LEU B CA 1
ATOM 12005 C C . LEU B 1 734 ? -22.938 147.375 44.906 1 56.78 734 LEU B C 1
ATOM 12007 O O . LEU B 1 734 ? -22.516 148.5 44.719 1 56.78 734 LEU B O 1
ATOM 12011 N N . ARG B 1 735 ? -23.547 146.625 44 1 58.44 735 ARG B N 1
ATOM 12012 C CA . ARG B 1 735 ? -23.797 147.375 42.688 1 58.44 735 ARG B CA 1
ATOM 12013 C C . ARG B 1 735 ? -24.781 148.5 42.844 1 58.44 735 ARG B C 1
ATOM 12015 O O . ARG B 1 735 ? -24.609 149.5 42.188 1 58.44 735 ARG B O 1
ATOM 12022 N N . GLU B 1 736 ? -25.766 148.375 43.719 1 57.47 736 GLU B N 1
ATOM 12023 C CA . GLU B 1 736 ? -26.672 149.5 43.906 1 57.47 736 GLU B CA 1
ATOM 12024 C C . GLU B 1 736 ? -26.016 150.625 44.719 1 57.47 736 GLU B C 1
ATOM 12026 O O . GLU B 1 736 ? -26.344 151.75 44.531 1 57.47 736 GLU B O 1
ATOM 12031 N N . MET B 1 737 ? -25.141 150.125 45.656 1 55.5 737 MET B N 1
ATOM 12032 C CA . MET B 1 737 ? -24.5 151.25 46.438 1 55.5 737 MET B CA 1
ATOM 12033 C C . MET B 1 737 ? -23.312 151.875 45.688 1 55.5 737 MET B C 1
ATOM 12035 O O . MET B 1 737 ? -22.656 152.75 46.188 1 55.5 737 MET B O 1
ATOM 12039 N N . GLY B 1 738 ? -23.266 152 44.375 1 50.53 738 GLY B N 1
ATOM 12040 C CA . GLY B 1 738 ? -22.375 152.75 43.5 1 50.53 738 GLY B CA 1
ATOM 12041 C C . GLY B 1 738 ? -20.938 152.25 43.562 1 50.53 738 GLY B C 1
ATOM 12042 O O . GLY B 1 738 ? -20.016 153 43.219 1 50.53 738 GLY B O 1
ATOM 12043 N N . ALA B 1 739 ? -20.625 151.25 44.375 1 48.16 739 ALA B N 1
ATOM 12044 C CA . ALA B 1 739 ? -19.172 151.125 44.438 1 48.16 739 ALA B CA 1
ATOM 12045 C C . ALA B 1 739 ? -18.641 150.625 43.062 1 48.16 739 ALA B C 1
ATOM 12047 O O . ALA B 1 739 ? -19.281 149.875 42.344 1 48.16 739 ALA B O 1
ATOM 12048 N N . PRO B 1 740 ? -17.75 151.5 42.344 1 45.91 740 PRO B N 1
ATOM 12049 C CA . PRO B 1 740 ? -17.328 151.5 40.938 1 45.91 740 PRO B CA 1
ATOM 12050 C C . PRO B 1 740 ? -16.828 150.125 40.531 1 45.91 740 PRO B C 1
ATOM 12052 O O . PRO B 1 740 ? -16.531 149.875 39.344 1 45.91 740 PRO B O 1
ATOM 12055 N N . GLY B 1 741 ? -16.219 149.25 41.344 1 43.72 741 GLY B N 1
ATOM 12056 C CA . GLY B 1 741 ? -15.312 148.25 40.781 1 43.72 741 GLY B CA 1
ATOM 12057 C C . GLY B 1 741 ? -16.016 147.25 39.938 1 43.72 741 GLY B C 1
ATOM 12058 O O . GLY B 1 741 ? -17.234 147 40.031 1 43.72 741 GLY B O 1
ATOM 12059 N N . ASP B 1 742 ? -15.484 147 38.625 1 42.34 742 ASP B N 1
ATOM 12060 C CA . ASP B 1 742 ? -15.898 146 37.594 1 42.34 742 ASP B CA 1
ATOM 12061 C C . ASP B 1 742 ? -16.156 144.625 38.219 1 42.34 742 ASP B C 1
ATOM 12063 O O . ASP B 1 742 ? -15.211 143.875 38.406 1 42.34 742 ASP B O 1
ATOM 12067 N N . TRP B 1 743 ? -16.969 144.625 39.312 1 40.72 743 TRP B N 1
ATOM 12068 C CA . TRP B 1 743 ? -17.25 143.375 40 1 40.72 743 TRP B CA 1
ATOM 12069 C C . TRP B 1 743 ? -17.906 142.375 39.031 1 40.72 743 TRP B C 1
ATOM 12071 O O . TRP B 1 743 ? -18.5 141.375 39.469 1 40.72 743 TRP B O 1
ATOM 12081 N N . GLY B 1 744 ? -18.109 142.75 37.688 1 41.53 744 GLY B N 1
ATOM 12082 C CA . GLY B 1 744 ? -18.734 141.875 36.688 1 41.53 744 GLY B CA 1
ATOM 12083 C C . GLY B 1 744 ? -18.078 140.5 36.562 1 41.53 744 GLY B C 1
ATOM 12084 O O . GLY B 1 744 ? -18.562 139.625 35.875 1 41.53 744 GLY B O 1
ATOM 12085 N N . VAL B 1 745 ? -16.766 140.5 36.75 1 40.28 745 VAL B N 1
ATOM 12086 C CA . VAL B 1 745 ? -16.141 139.25 36.312 1 40.28 745 VAL B CA 1
ATOM 12087 C C . VAL B 1 745 ? -16.578 138.125 37.25 1 40.28 745 VAL B C 1
ATOM 12089 O O . VAL B 1 745 ? -16.125 136.875 37.094 1 40.28 745 VAL B O 1
ATOM 12092 N N . LEU B 1 746 ? -17.078 138.25 38.469 1 36.5 746 LEU B N 1
ATOM 12093 C CA . LEU B 1 746 ? -17.328 137.125 39.25 1 36.5 746 LEU B CA 1
ATOM 12094 C C . LEU B 1 746 ? -18.578 136.375 38.75 1 36.5 746 LEU B C 1
ATOM 12096 O O . LEU B 1 746 ? -19.703 136.875 39 1 36.5 746 LEU B O 1
ATOM 12100 N N . GLN B 1 747 ? -18.578 135.75 37.5 1 34.34 747 GLN B N 1
ATOM 12101 C CA . GLN B 1 747 ? -19.641 135 36.906 1 34.34 747 GLN B CA 1
ATOM 12102 C C . GLN B 1 747 ? -20.062 133.875 37.844 1 34.34 747 GLN B C 1
ATOM 12104 O O . GLN B 1 747 ? -19.234 133 38.281 1 34.34 747 GLN B O 1
ATOM 12109 N N . VAL B 1 748 ? -21.109 134 38.656 1 38.78 748 VAL B N 1
ATOM 12110 C CA . VAL B 1 748 ? -21.75 133 39.406 1 38.78 748 VAL B CA 1
ATOM 12111 C C . VAL B 1 748 ? -22.266 131.875 38.406 1 38.78 748 VAL B C 1
ATOM 12113 O O . VAL B 1 748 ? -22.953 132.25 37.438 1 38.78 748 VAL B O 1
ATOM 12116 N N . PRO B 1 749 ? -21.719 130.75 38.219 1 39.16 749 PRO B N 1
ATOM 12117 C CA . PRO B 1 749 ? -22.203 129.75 37.25 1 39.16 749 PRO B CA 1
ATOM 12118 C C . PRO B 1 749 ? -23.703 129.5 37.406 1 39.16 749 PRO B C 1
ATOM 12120 O O . P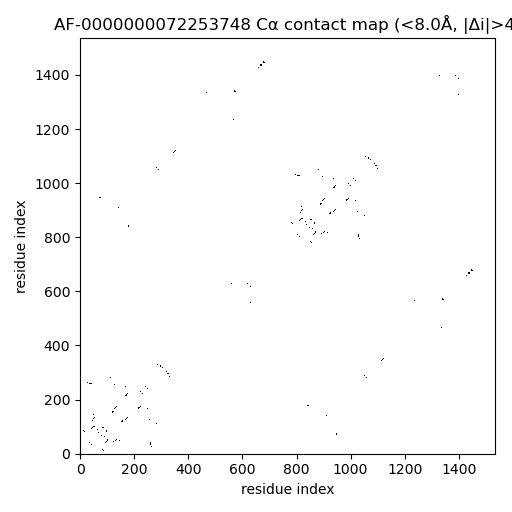RO B 1 749 ? -24.266 129.5 38.5 1 39.16 749 PRO B O 1
ATOM 12123 N N . PRO B 1 750 ? -24.5 129.75 36.312 1 34.34 750 PRO B N 1
ATOM 12124 C CA . PRO B 1 750 ? -25.953 129.625 36.281 1 34.34 750 PRO B CA 1
ATOM 12125 C C . PRO B 1 750 ? -26.422 128.25 36.781 1 34.34 750 PRO B C 1
ATOM 12127 O O . PRO B 1 750 ? -25.688 127.25 36.688 1 34.34 750 PRO B O 1
ATOM 12130 N N . ALA B 1 751 ? -27.375 128.25 37.625 1 36.47 751 ALA B N 1
ATOM 12131 C CA . ALA B 1 751 ? -28.078 127.062 38.125 1 36.47 751 ALA B CA 1
ATOM 12132 C C . ALA B 1 751 ? -28.672 126.25 36.969 1 36.47 751 ALA B C 1
ATOM 12134 O O . ALA B 1 751 ? -29.391 126.812 36.125 1 36.47 751 ALA B O 1
ATOM 12135 N N . SER B 1 752 ? -28.031 125.188 36.438 1 31.28 752 SER B N 1
ATOM 12136 C CA . SER B 1 752 ? -28.484 124.25 35.406 1 31.28 752 SER B CA 1
ATOM 12137 C C . SER B 1 752 ? -29.938 123.812 35.656 1 31.28 752 SER B C 1
ATOM 12139 O O . SER B 1 752 ? -30.312 123.438 36.75 1 31.28 752 SER B O 1
ATOM 12141 N N . HIS B 1 753 ? -31.016 124.438 34.938 1 29.56 753 HIS B N 1
ATOM 12142 C CA . HIS B 1 753 ? -32.406 124.062 34.844 1 29.56 753 HIS B CA 1
ATOM 12143 C C . HIS B 1 753 ? -32.562 122.625 34.469 1 29.56 753 HIS B C 1
ATOM 12145 O O . HIS B 1 753 ? -32.094 122.188 33.438 1 29.56 753 HIS B O 1
ATOM 12151 N N . ALA B 1 754 ? -32.594 121.688 35.344 1 29.05 754 ALA B N 1
ATOM 12152 C CA . ALA B 1 754 ? -32.969 120.312 35.094 1 29.05 754 ALA B CA 1
ATOM 12153 C C . ALA B 1 754 ? -34.344 120.188 34.5 1 29.05 754 ALA B C 1
ATOM 12155 O O . ALA B 1 754 ? -35.344 120.438 35.156 1 29.05 754 ALA B O 1
ATOM 12156 N N . SER B 1 755 ? -34.531 120.625 33.156 1 26.56 755 SER B N 1
ATOM 12157 C CA . SER B 1 755 ? -35.781 120.438 32.438 1 26.56 755 SER B CA 1
ATOM 12158 C C . SER B 1 755 ? -36.281 119 32.625 1 26.56 755 SER B C 1
ATOM 12160 O O . SER B 1 755 ? -35.531 118 32.562 1 26.56 755 SER B O 1
ATOM 12162 N N . ALA B 1 756 ? -37.469 118.875 33.312 1 30.05 756 ALA B N 1
ATOM 12163 C CA . ALA B 1 756 ? -38.344 117.688 33.531 1 30.05 756 ALA B CA 1
ATOM 12164 C C . ALA B 1 756 ? -38.781 117.062 32.188 1 30.05 756 ALA B C 1
ATOM 12166 O O . ALA B 1 756 ? -39.469 117.688 31.406 1 30.05 756 ALA B O 1
ATOM 12167 N N . ALA B 1 757 ? -37.875 116.312 31.5 1 27.17 757 ALA B N 1
ATOM 12168 C CA . ALA B 1 757 ? -38.219 115.625 30.266 1 27.17 757 ALA B CA 1
ATOM 12169 C C . ALA B 1 757 ? -39.5 114.812 30.422 1 27.17 757 ALA B C 1
ATOM 12171 O O . ALA B 1 757 ? -39.625 114 31.359 1 27.17 757 ALA B O 1
ATOM 12172 N N . SER B 1 758 ? -40.625 115.438 30.031 1 25.17 758 SER B N 1
ATOM 12173 C CA . SER B 1 758 ? -41.969 114.938 29.891 1 25.17 758 SER B CA 1
ATOM 12174 C C . SER B 1 758 ? -42 113.562 29.203 1 25.17 758 SER B C 1
ATOM 12176 O O . SER B 1 758 ? -41.188 113.312 28.281 1 25.17 758 SER B O 1
ATOM 12178 N N . PRO B 1 759 ? -42.5 112.5 29.875 1 26.41 759 PRO B N 1
ATOM 12179 C CA . PRO B 1 759 ? -42.656 111.125 29.391 1 26.41 759 PRO B CA 1
ATOM 12180 C C . PRO B 1 759 ? -43.594 111 28.172 1 26.41 759 PRO B C 1
ATOM 12182 O O . PRO B 1 759 ? -44.781 111.25 28.266 1 26.41 759 PRO B O 1
ATOM 12185 N N . ASN B 1 760 ? -43.344 111.812 27.109 1 23.23 760 ASN B N 1
ATOM 12186 C CA . ASN B 1 760 ? -44.281 111.812 26 1 23.23 760 ASN B CA 1
ATOM 12187 C C . ASN B 1 760 ? -44.594 110.438 25.516 1 23.23 760 ASN B C 1
ATOM 12189 O O . ASN B 1 760 ? -43.688 109.625 25.266 1 23.23 760 ASN B O 1
ATOM 12193 N N . ARG B 1 761 ? -45.938 110 25.797 1 28.52 761 ARG B N 1
ATOM 12194 C CA . ARG B 1 761 ? -46.75 108.812 25.391 1 28.52 761 ARG B CA 1
ATOM 12195 C C . ARG B 1 761 ? -46.844 108.75 23.859 1 28.52 761 ARG B C 1
ATOM 12197 O O . ARG B 1 761 ? -47.094 109.75 23.203 1 28.52 761 ARG B O 1
ATOM 12204 N N . ALA B 1 762 ? -46.125 107.812 23.219 1 25.67 762 ALA B N 1
ATOM 12205 C CA . ALA B 1 762 ? -46.219 107.562 21.781 1 25.67 762 ALA B CA 1
ATOM 12206 C C . ALA B 1 762 ? -47.688 107.375 21.359 1 25.67 762 ALA B C 1
ATOM 12208 O O . ALA B 1 762 ? -48.406 106.625 21.984 1 25.67 762 ALA B O 1
ATOM 12209 N N . PRO B 1 763 ? -48.344 108.312 20.766 1 26.06 763 PRO B N 1
ATOM 12210 C CA . PRO B 1 763 ? -49.688 108.25 20.188 1 26.06 763 PRO B CA 1
ATOM 12211 C C . PRO B 1 763 ? -49.875 107.062 19.25 1 26.06 763 PRO B C 1
ATOM 12213 O O . PRO B 1 763 ? -49.188 107 18.234 1 26.06 763 PRO B O 1
ATOM 12216 N N . LYS B 1 764 ? -49.875 105.812 19.719 1 27.31 764 LYS B N 1
ATOM 12217 C CA . LYS B 1 764 ? -50 104.875 18.578 1 27.31 764 LYS B CA 1
ATOM 12218 C C . LYS B 1 764 ? -51.281 105.188 17.781 1 27.31 764 LYS B C 1
ATOM 12220 O O . LYS B 1 764 ? -52.375 105.25 18.344 1 27.31 764 LYS B O 1
ATOM 12225 N N . HIS B 1 765 ? -51.25 105.875 16.719 1 22.03 765 HIS B N 1
ATOM 12226 C CA . HIS B 1 765 ? -52.125 106.312 15.656 1 22.03 765 HIS B CA 1
ATOM 12227 C C . HIS B 1 765 ? -53.031 105.188 15.148 1 22.03 765 HIS B C 1
ATOM 12229 O O . HIS B 1 765 ? -54.219 105.375 14.984 1 22.03 765 HIS B O 1
ATOM 12235 N N . HIS B 1 766 ? -52.531 104.375 14.422 1 26.48 766 HIS B N 1
ATOM 12236 C CA . HIS B 1 766 ? -53.344 104.188 13.234 1 26.48 766 HIS B CA 1
ATOM 12237 C C . HIS B 1 766 ? -54.688 103.5 13.586 1 26.48 766 HIS B C 1
ATOM 12239 O O . HIS B 1 766 ? -54.75 102.75 14.586 1 26.48 766 HIS B O 1
ATOM 12245 N N . PRO B 1 767 ? -55.844 103.625 12.688 1 29.27 767 PRO B N 1
ATOM 12246 C CA . PRO B 1 767 ? -57.281 103.812 12.438 1 29.27 767 PRO B CA 1
ATOM 12247 C C . PRO B 1 767 ? -58.031 102.5 12.625 1 29.27 767 PRO B C 1
ATOM 12249 O O . PRO B 1 767 ? -59 102.438 13.391 1 29.27 767 PRO B O 1
ATOM 12252 N N . GLU B 1 768 ? -58.781 101.938 11.398 1 24.89 768 GLU B N 1
ATOM 12253 C CA . GLU B 1 768 ? -59.562 100.75 11.094 1 24.89 768 GLU B CA 1
ATOM 12254 C C . GLU B 1 768 ? -58.781 99.5 11.391 1 24.89 768 GLU B C 1
ATOM 12256 O O . GLU B 1 768 ? -57.594 99.375 11.086 1 24.89 768 GLU B O 1
#

pLDDT: mean 81.68, std 17.27, range [21.59, 98.56]

Sequence (1536 aa):
MDSNQNRSSSGLVEIISYTEEFHREDLLRFLHEHRLHERGLQYHTVAVLGCQSSGKSTLLNCLFGTNFPTMDASIGRYQVTRGIWLGVDARSGEILVLDLEGTDSRERGEGAASFERKAALFALALAQVLIINVWAQDIGRYNAANLALLRTVFEQDVALFHREAHRTRLLFVLRDHVNTPLALLEKTLLEDLERIWDSINKPSSVEGASLSTFFDVECTSLPHKELASGAFEQAAADLRDRFYKGASGIFHESYHRGIAADGFAVFCQQIWQVVRENRELDIPTEKEALARIRCEEIAQEAASTFDADAADLSAAYERVMMHYQERSARYVPVVAAAKRKQLHDVLSLRAREAYRRRLQRHLETLAERFDHFVNDQLAVKTAAPERSAWKGFMDRLQRQRSELETAWKDVAVIPQCFVEDECWSELLAELSQIYRDRLDAISEAAEHRLATLLLEEAAVLFSHRLQEPLWEVLDRASAEQEPEVFWNRVEQEVVERVRDESAQHLHRALISTGITAPEQEHHQQPGGQTQSACGDDALASNLLKLHRAQTMECVWRFLRNQAHSPSALQLHLMKRFEDAFRFESSAHRIPRVWQASDDLRKIWLDALQHAMFLVVLLQHVHLNGNESCLLGEAEVKLLRQGLEERAAMAYSEAVRAQQAARVHRQVPAWMLVLLVLLGWNEFVAVLQRPFLLLSVLIVLGVVVTLGRLGLLVPARRLARVATGRLLAATIHSLREMGAPGDWGVLQVPPASHASAASPNRAPKHHPEMDSNQNRSSSGLVEIISYTEEFHREDLLRFLHEHRLHERGLQYHTVAVLGCQSSGKSTLLNCLFGTNFPTMDASIGRYQVTRGIWLGVDARSGEILVLDLEGTDSRERGEGAASFERKAALFALALAQVLIINVWAQDIGRYNAANLALLRTVFEQDVALFHREAHRTRLLFVLRDHVNTPLALLEKTLLEDLERIWDSINKPSSVEGASLSTFFDVECTSLPHKELASGAFEQAAADLRDRFYKGASGIFHESYHRGIAADGFAVFCQQIWQVVRENRELDIPTEKEALARIRCEEIAQEAASTFDADAADLSAAYERVMMHYQERSARYVPVVAAAKRKQLHDVLSLRAREAYRRRLQRHLETLAERFDHFVNDQLAVKTAAPERSAWKGFMDRLQRQRSELETAWKDVAVIPQCFVEDECWSELLAELSQIYRDRLDAISEAAEHRLATLLLEEAAVLFSHRLQEPLWEVLDRASAEQEPEVFWNRVEQEVVERVRDESAQHLHRALISTGITAPEQEHHQQPGGQTQSACGDDALASNLLKLHRAQTMECVWRFLRNQAHSPSALQLHLMKRFEDAFRFESSAHRIPRVWQASDDLRKIWLDALQHAMFLVVLLQHVHLNGNESCLLGEAEVKLLRQGLEERAAMAYSEAVRAQQAARVHRQVPAWMLVLLVLLGWNEFVAVLQRPFLLLSVLIVLGVVVTLGRLGLLVPARRLARVATGRLLAATIHSLREMGAPGDWGVLQVPPASHASAASPNRAPKHHPE

Secondary structure (DSSP, 8-state):
--TTSTTTTTTEEEEE-TT--B-HHHHHHHHHHTT-TT-TT--EEEEEEEBTTS-HHHHHHHHH--------GGG-------SEEEEE-SSSS-EEEEEEPPBSBTTTGGGHHHHHHHHHHHHHHH-SEEEEEEEGGGTTBTTTTTHHHHHHHHHHHHHHH--TT--EEEEEEEES--SS-HHHHHHHHHHHHHHHHHHS---GGGTT--HHHHEEEEEEEE--TTTTHHHHHHHHHHHHHHHTSGGGSS--GGG-----GGGHHHHHHHHHHHHHH-GGG-PPPHHHHHHHHHHHHHHHHHHHT--TT-S-HHHHHHHHHHHHHHHHTTS-HHHHHHHHHHHHHHHHHHHHHHHHHHHHHHHHHHHHHHHHHHHHHHS-----TTS-TTTTHHHHHHHHHHHHHHHHHHH----GGGTT-HHHHHHHHHHHHHHHHHHHHHHHHHHHHHHHHHHHHHHHHHHHHHHHHHHHHHHT--TTS-HHHHHHHIIIIIIHHHHHHHHHHHHHHHHHHTSS------------------HHHHHHHHHHHHHHHHHHHHHHHHHHHHHT-HHHHHHHHHHHHHHHHHBS-TTTT-B----TT--HHHHHHHHHHHHHHHHHHHHSEEETTEEE--S-HHHHHHHHHHHHHHHHHHHHHHHHHHHHHHHTTS--HHHHHHHHHHSHHHHHHHHHSHHHHHHHHHHHHHHHHHHHTT-HHHHHHHHHHHHHHHHHHHHHHHHHTT--S-GGG-----------------------/--TTGGGTTTTEEEEE-TT--B-HHHHHHHHHHTT-TT-TT--EEEEEEEBTTS-HHHHHHHHH--------GGG-------SEEEEE-SSSS-EEEEEEPPBSBTTTGGGHHHHHHHHHHHHHHH-SEEEEEEEGGGTTBTTTTTHHHHHHHHHHHHHHH--TT--EEEEEEEES--SS-HHHHHHHHHHHHHHHHHHS---GGGTT--HHHHEEEEEEEE--TTTTHHHHHHHHHHHHHHHTSGGGSS--GGG-----GGGHHHHHHHHHHHHHH-GGG-PPPHHHHHHHHHHHHHHHHHHHT--TT-S-HHHHHHHHHHHHHHHHTTS-HHHHHHHHHHHHHHHHHHHHHHHHHHHHHHHHHHHHHHHHHHHHHHS-----TTS-TTTTHHHHHHHHHHHHHHHHHHH----GGGTT-HHHHHHHHHHHHHHHHHHHHHHHHHHHHHHHHHHHHHHHHHHHHHHHHHHHHHHT--TTS-HHHHHHHIIIIIIHHHHHHHHHHHHHHHHHHTSS------------------HHHHHHHHHHHHHHHHHHHHHHHHHHHHHT-HHHHHHHHHHHHHHHHHBS-TTTT-B----TT--HHHHHHHHHHHHHHHHHHHHSEEETTEEE--S-HHHHHHHHHHHHHHHHHHHHHHHHHHHHHHHTTS--HHHHHHHHHHTHHHHHHHHHSHHHHHHHHHHHHHHHHHHHTT-HHHHHHHHHHHHHHHHHHHHHHHHHTT--S-GGG-----------------------

Organism: Cyanidioschyzon merolae (strain NIES-3377 / 10D) (NCBI:txid280699)

Solvent-accessible surface area (backbone atoms only — not comparable to full-atom values): 83953 Å² total; per-residue (Å²): 134,78,72,73,69,75,37,65,83,61,63,38,45,64,41,29,41,78,86,71,45,73,34,62,68,58,44,50,51,50,36,56,75,66,54,39,46,76,40,42,71,64,58,47,36,35,24,41,46,38,44,46,85,67,48,62,41,52,49,46,26,68,50,33,57,41,74,57,78,63,74,56,51,82,81,32,75,67,89,69,61,69,27,32,34,41,33,48,24,60,82,81,60,36,37,37,38,34,48,49,38,41,34,54,31,45,89,52,44,71,68,35,57,33,55,46,42,42,51,50,38,49,40,60,74,65,22,27,33,37,32,37,42,37,53,44,74,27,59,61,28,26,60,67,52,41,47,62,53,47,40,54,31,52,31,50,45,52,65,72,59,62,49,71,80,40,32,28,33,37,38,33,38,26,36,56,42,79,78,52,52,63,68,50,52,44,49,53,52,51,52,50,51,50,51,39,58,69,68,42,73,57,49,83,93,50,60,82,61,57,69,68,59,41,32,48,78,44,73,49,69,32,37,29,62,81,90,32,40,68,61,17,53,51,44,45,49,55,56,30,50,35,68,70,45,56,82,81,28,75,55,54,80,58,27,56,85,84,62,37,38,70,48,42,61,60,49,52,51,52,51,48,53,56,50,72,68,37,66,87,49,62,56,70,37,71,65,51,40,41,29,50,54,51,38,49,51,45,38,52,55,33,57,70,70,54,53,51,80,43,94,52,50,49,60,44,49,49,52,35,52,46,52,38,50,66,71,35,61,86,38,50,60,73,55,40,51,53,44,48,52,52,44,50,53,53,52,50,56,50,31,48,55,40,48,48,54,54,52,50,52,51,46,53,53,54,50,47,52,51,51,51,51,50,54,62,68,64,54,81,71,84,65,75,87,82,62,72,89,52,61,44,44,47,58,52,50,51,52,50,50,51,52,50,52,51,53,46,58,68,67,70,60,75,51,78,84,49,63,84,42,67,70,52,59,50,50,51,50,52,51,50,48,54,47,51,52,50,52,48,52,52,51,51,52,49,52,51,50,50,51,52,53,50,48,51,52,31,46,52,52,36,57,64,62,44,53,63,61,52,50,56,53,56,67,64,55,61,69,85,57,56,46,63,63,49,30,53,47,42,45,61,63,46,50,46,50,45,46,52,52,29,49,49,52,40,52,51,50,36,36,47,19,53,62,31,77,72,78,66,80,72,71,80,69,88,77,84,83,80,68,76,86,50,71,44,56,52,51,51,52,51,46,51,52,49,45,54,56,48,49,54,50,45,53,53,51,48,51,46,53,48,53,70,32,62,69,62,48,48,52,54,34,48,49,34,25,50,48,50,57,45,21,71,40,84,87,76,65,43,71,59,77,73,48,72,82,58,62,60,66,59,48,49,52,52,13,49,51,40,21,49,36,53,57,53,38,45,39,45,34,41,54,96,91,44,75,48,66,57,55,51,73,67,56,52,52,52,50,49,52,56,47,50,59,55,46,48,53,54,48,56,52,51,50,54,42,23,50,32,57,48,48,74,72,58,72,54,66,68,54,52,52,45,34,48,67,28,26,40,66,58,48,50,51,26,68,71,34,62,69,54,33,51,50,47,48,49,50,49,49,49,49,50,51,27,50,76,67,65,38,43,63,62,46,49,52,50,46,50,53,47,48,49,49,47,50,50,47,47,50,49,47,41,56,68,68,62,60,78,72,82,64,72,73,70,69,71,79,74,79,77,76,78,74,79,80,72,83,77,77,73,74,80,84,82,90,133,136,77,73,72,70,75,37,65,83,62,62,39,45,64,41,28,42,78,87,71,48,73,33,62,68,59,45,51,51,50,35,56,74,64,54,39,47,76,42,43,72,65,59,46,36,36,24,42,45,38,45,48,86,67,47,62,40,52,49,47,25,68,48,34,56,42,74,59,77,64,74,55,49,83,81,31,75,68,89,70,61,71,25,32,32,39,34,47,24,61,83,82,59,36,38,38,37,35,49,48,37,39,34,53,30,44,88,52,43,71,68,35,58,33,55,46,41,41,51,51,38,48,40,59,74,66,22,27,32,38,32,38,41,38,54,44,74,27,59,60,27,25,59,68,52,41,48,61,54,48,40,53,31,51,30,51,46,53,65,73,58,62,48,72,82,40,32,28,35,39,40,34,37,26,36,56,44,78,78,51,52,62,68,50,52,43,50,54,51,51,53,50,52,51,52,41,61,70,67,43,72,58,50,84,94,50,62,83,61,55,68,69,62,42,33,47,81,44,74,48,67,31,38,31,60,81,91,32,40,68,60,18,53,50,45,43,48,56,55,30,50,34,70,70,46,56,84,81,27,74,56,55,81,56,26,56,85,83,62,36,39,70,48,43,62,60,49,52,51,52,51,46,51,57,49,71,69,38,67,86,49,63,58,70,37,70,64,52,40,41,30,49,54,51,37,50,51,44,39,52,55,34,58,70,69,53,52,51,79,43,94,53,51,50,60,44,50,49,52,36,53,48,53,38,49,66,72,35,61,86,39,51,61,71,55,38,51,52,47,48,52,51,45,48,52,52,51,50,56,49,30,49,55,40,49,49,55,53,51,50,52,51,46,52,53,55,50,48,52,52,51,51,53,51,53,62,66,63,54,82,70,83,66,74,90,82,64,74,88,51,62,43,44,48,58,53,50,50,53,51,49,51,51,51,51,51,52,48,58,69,65,68,60,76,50,76,84,50,63,84,41,66,69,52,57,52,49,50,51,52,53,50,49,53,48,51,51,50,52,48,51,51,51,51,51,49,51,50,52,49,53,52,51,50,49,51,51,31,47,53,52,36,57,64,64,44,52,63,63,52,50,56,53,56,66,64,56,60,69,87,58,57,47,61,62,48,30,51,45,43,46,61,62,46,50,46,50,44,48,52,53,28,49,51,50,39,53,51,48,34,34,48,19,53,62,29,79,70,78,65,80,74,72,80,70,87,80,84,81,81,68,76,86,51,71,40,56,51,52,51,51,50,48,51,52,50,45,54,56,48,50,54,51,44,52,54,51,49,51,46,53,50,51,69,31,61,68,64,48,48,51,52,34,49,50,36,24,49,47,50,57,43,19,72,41,83,88,76,64,44,71,58,79,73,47,73,81,58,61,61,66,58,48,49,52,52,15,52,53,42,21,50,37,53,58,53,38,46,39,45,35,39,54,95,92,42,75,48,65,58,55,52,73,69,55,51,53,53,50,49,52,56,45,50,58,56,47,49,53,56,49,55,53,51,50,54,43,22,49,33,57,49,48,76,73,57,71,55,64,68,54,52,51,45,35,49,67,26,26,39,65,57,48,50,50,28,68,73,35,62,68,54,33,50,49,48,48,50,50,47,49,49,48,49,50,27,51,74,67,64,39,43,63,64,45,50,52,50,45,52,52,49,49,47,48,46,51,50,46,46,51,51,47,41,54,69,67,60,59,78,68,85,67,73,76,71,72,73,80,75,81,81,77,79,76,79,79,72,83,76,76,78,74,84,65,93,87,135

Radius of gyration: 70.75 Å; Cα contacts (8 Å, |Δi|>4): 1738; chains: 2; bounding box: 115×216×137 Å

InterPro domains:
  IPR008803 RHD3/Sey1 [MF_03109] (12-739)
  IPR008803 RHD3/Sey1 [PTHR45923] (13-624)
  IPR027417 P-loop containing nucleoside triphosphate hydrolase [G3DSA:3.40.50.300] (16-279)
  IPR027417 P-loop containing nucleoside triphosphate hydrolase [SSF52540] (25-279)
  IPR030386 GB1/RHD3-type guanine nucleotide-binding (G) domain [PS51715] (40-260)
  IPR046758 Sey1/RHD3-like, three-helix bundle domain [PF20428] (556-626)
  IPR046758 Sey1/RHD3-like, three-helix bundle domain [PF20428] (630-723)

Foldseek 3Di:
DCPQPVCLVQQKHFQAFLVGDGDLVRVLVSCVVLVQLVCWQQAAEEEEAAAALLCRVVLCCLQQVGDQDHDDPVVHGAWDDRHKMWGAGDPPRRYIYIYGGHPPHVVCPLVRQLVSLLRVLLSLVQHQEYEYRAELVCQVPCPNSPLVSVLLSVQVNQVPPVPLQAAHEYEYEHEQDDPDDQVVSVVSVVVSNQVSVLPHDHDPVCNPPGPVSHYHYYYDYAHYCPVPVPSRSVSSVVLSVLVVPPCNHPGHPSNRPNGTSNCSSVVSVVSSVSSVPDCSSVDDGPLLVVLLVVLLVLLVVLLVQQDLLDPQNLVSVVVSLVSSCVVSVPGDVVSSVVSSVVSLVSSVVSNLVNLLVVLVVVLVVLLVVLLVVLCVQLPPPPDDPPDLSQFQVLVVSVVSVVVSLVVSVVSLDDRPSCVPPPVSVVSSVVSSVVSVVSSVVSSVVSVVVVLVVLLVVLLVQLLVQLPVVLLVLLLPDFLVDDLQVSQVCCCVPRLVVSLVVSLVVSVVSCCRNPLDPPPDPPPPPPDDDPPDPDPSNVSSVVSSVVSVVSSVVSVVVVLLVCQPPLVNLLVSLQVQLCCQLQAPDNVPRHGDQDELPDDLVVSLVSSNSGSLVSQVSQQFNDDPNDTDGNHDPVSSVVSSVSNVVVSVVVSVVSVVSNVVNVVVPDDDVVVVVVCCVVCVVVVVVCVVDVVSVVVVVVVVVVCVVCVVVVNNVVVVVVVLVVVLVVVVVVVVVVVVVPPPDCPVVPPSPDDPPPPPPDPPPDPDDDDD/DCPQPVCQVQQKHFQAFLVGDGDLVRVLVSCVVLVQLVCWQQAAEEEEAAAALLCRVVLCCLQQVGDQDHDDPVVHGAWDDRHKMWGAGDPPRRYIYIYGGHPPHVVCPLVRQLVSLLRVLLSLVQHQEYEYRAELVCQVPCVNSPLVSVLLSVQVNQVPPVPLQAAHEYEYEHEQDDPDDQVVSVVSVVVSNQVSVLPHDHDPVCNPPGPVSHYHYDYDYAHHCVVPVPSRSVSSVVLSVLVVPPCNHPGHPRNRPNGTSNCSSVVSVVSSVSSVPDCSSVDDGPLLVVLLVVLLVLLVVLLVQQDLLDPQNQVSVVVSLVSSCVRSVVGDVVSSVVSSVVSLVSSVVSNLVNLLVVLVVVLVVLLVVLLVVLCVQLPPPPDDPPDLSQFQVLVVSVVSLVVSLVVSVVSLDDRPSCVPPPVSVVSSVVSSVVSVVSSVVSSVVSVVVVLVVLLVVLLVQLLVQLPVVVLVLLLPDFLVDDLQVSQVCCCVPRLVVSLVVSLVVSVVSCCRNPLDPPPDPPPPPPDDDPPDCDPSNVSSVVSSVVSVVSSVVSVVVVLLVVQPVLVNLLVSLLVQLCCQQQAPDNVPRHGDQQELPDDLVVSLVSSNSRSLVSQVSQQFNDDPNDTHGNHDPVSSVVSSVSNVVVSVVVSVVSVVSNVVNVVVPDDDVVVVVVCCVVCVVVVVVLVVDVVSVVVVVVVVVVCVVCVVVVNNVVVVVVVVVVVLVVVVVVVVVVVVVPPPDCPVVPPSPDDPPPPPPPPDDDPPDDDD

=== Feature glossary ===
A reading guide for the features in this record.

Start from the sequence.

  · Sequence gives the chain of amino acids in standard one-letter code (A=alanine, C=cysteine, …, Y=tyrosine), read N→C. It is the only feature that is directly encoded by the gene; all structural features are derived from the folded form of this sequence.

Fold it, and you get atomic coordinates and the backbone conformation that goes with them.

  · The mmCIF table is the protein's shape written out atom by atom. For each backbone N, Cα, C, and carbonyl O, it records an (x, y, z) coordinate triple in Å plus the residue type, chain letter, and residue number.

  · Backbone dihedral angles. Every residue except chain termini has a φ (preceding-C → N → Cα → C) and a ψ (N → Cα → C → next-N). They are reported in degrees following the IUPAC sign convention. Secondary structure is essentially a statement about which (φ, ψ) basin each residue occupies.

  · DSSP 8-state secondary structure assigns each residue one of H (α-helix), G (3₁₀-helix), I (π-helix), E (extended β-strand), B (isolated β-bridge), T (hydrogen-bonded turn), S (bend), or '-' (coil). The assignment is computed from backbone hydrogen-bond geometry via the Kabsch–Sander algorithm.

  · P-SEA three-state annotation labels each residue as helix, strand, or coil based purely on the geometry of the Cα trace. It serves as a fallback when the full backbone (and thus DSSP) is unavailable.

Summarize the fold with a handful of shape descriptors and a per-residue structural alphabet.

  · Radius of gyration (Rg) is the root-mean-square distance of Cα atoms from their centroid — a single number for overall size and compactness. A globular domain of N residues has Rg ≈ 2.2·N^0.38 Å; an extended or disordered chain has a much larger Rg. The Cα contact count is the number of residue pairs whose Cα atoms are within 8 Å and are more than four positions apart in sequence — a standard proxy for tertiary packing density. The bounding box is the smallest axis-aligned box enclosing all Cα atoms.

  · Foldseek's 3Di representation compresses backbone geometry into a per-residue letter drawn from a learned twenty-state alphabet. It captures the tertiary interaction pattern around each residue — which residues are packed against it in space, regardless of where they are in sequence.

  · Accessible surface area quantifies burial. A residue with SASA near zero is packed into the hydrophobic core; one with SASA >100 Å² sits on the surface. Computed here via the Shrake–Rupley numerical algorithm with a 1.4 Å probe.

Ask how reliable the model is.

  · For AlphaFold models, the B-factor field carries pLDDT — the model's own estimate of local accuracy on a 0–100 scale. Regions with pLDDT<50 should be treated as essentially unmodeled; they often correspond to intrinsically disordered segments.

  · For experimental (PDB) structures, the B-factor (temperature factor) quantifies the positional spread of each atom in the crystal — a combination of thermal vibration and static disorder — in units of Å². High B-factors mark flexible loops or poorly resolved regions; low B-factors mark the rigid, well-ordered core.

  · PAE(i, j) answers: if I align the predicted and true structures on residue i, how far off (in Å) do I expect residue j to be? A block-diagonal PAE matrix with low values on the blocks and high values off-diagonal is the signature of a multi-domain protein with confidently predicted domains but uncertain inter-domain orientation.

Place it in context: what it resembles, what it is annotated as, and how it looks.

  · Structural nearest neighbors (via Foldseek easy-search vs the PDB). Reported per hit: target PDB id, E-value, and alignment TM-score. A TM-score above ~0.5 is the conventional threshold for 'same fold'.

  · Functional annotations link the protein to curated databases. InterPro entries identify conserved domains and families by matching the sequence against member-database signatures (Pfam, PROSITE, CDD, …). Gene Ontology (GO) terms describe molecular function, biological process, and cellular component in a controlled vocabulary. CATH places the structure in a hierarchical fold classification (Class/Architecture/Topology/Homologous-superfamily). The organism is the source species.

  · Plot images: a contact map (which residues are close in 3D, as an N×N binary image), a Ramachandran scatter (backbone torsion angles, revealing secondary-structure composition at a glance), and — for AlphaFold structures — a PAE heatmap (pairwise prediction confidence).

  · Structure images are PyMOL renders from six orthogonal camera directions. Cartoon representation draws helices as coils and strands as arrows; sticks shows the backbone as bonds; surface shows the solvent-excluded envelope. Rainbow coloring maps sequence position to hue (blue→red, N→C); chain colori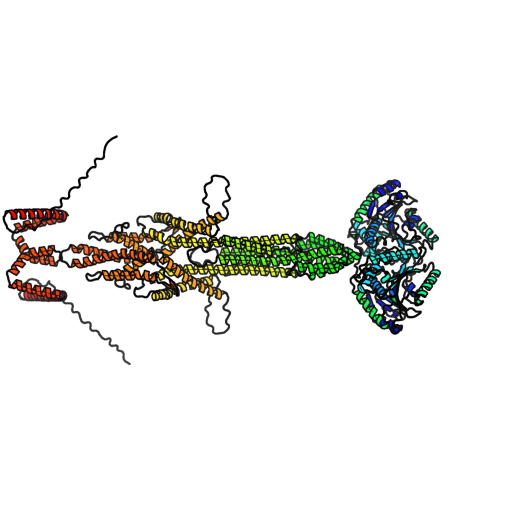ng assigns a distinct color per polypeptide.